Protein 8PHD (pdb70)

Foldseek 3Di:
DAALVLLVLQFCVNCCVQQVPFAFDKDKAFQDPVNVVQLVDPDDDDFEPPVPDDDDDYGDYDVVVQVVVQVRCVVLPQKWQKDKRHGGLLLQLVVAVVSDRIDRTVRSVSSSSSLGVVNVCVVPPSQPPHDDPDDNDDDRMIMMTTRDDDADPFFKKKWWFAQLAGAEIEGPPQVDDDDVCVVCVVLLLVQVVVCCVPRNGPRGPDRTWMWMWGQGPVRHIGTYGIGGLGPVDDPRVDDSVVVVVSDQPQDDDDPVPDDDSSGHHYDHHDPDSVCSPADPVGVVVVVVVVVVVVVVVVVVD/DAKFQKFKKFKDWDQAFPPVGHGDDDDDAQFWKWKAFDPDIWIWGWHADDPGITMTGTPDIDDDDAFGKMWIFHQDPNDTTTTTIIGTHDGHGD/DQQLAAALVLLVLQFCVNCCVQQVPFAFDKDKFFDDPVNVCQLVDPDDDAQEPDPDDDPVDDDDHGDYDVVVQVVVLVRCVVLPQKWQKDKRHGGLQLQLVVAPVSDSIDRGVSSVSSSSSLGVRNVCVVPPSCPQHPYDDPNDDDRMIMMIGRDDPADPFFKWKWWFAQLATAEIERPPQVDDDPVCVVCVVLSQVLVVVCSVPRNRPSGPDRTWMWMWGQGPVGHIGTYGIGGSYPVDDPRVDDSVVVVDPDHPQPDDDPVPDDDPSGHHYDHYDPVDSPCSPPDPVGPPVVVVVVVVCVVPPD/DAWFQKFKKQKDWDQAFPDVGHGDDDDDAQFWKWKAFPPDIWIWGWHDDDDRITMTGTPDIDDDDFFGKIWIWHQDPNDTTTTTIIGTHDGHGD

Nearest PDB structures (foldseek):
  8phd-assembly2_D  TM=1.006E+00  e=1.001E-15  Homo sapiens
  8phv-assembly1_B  TM=1.008E+00  e=4.410E-15  Homo sapiens
  8ppl-assembly1_It  TM=9.719E-01  e=3.076E-13  Homo sapiens
  1kk3-assembly1_A  TM=9.318E-01  e=8.511E-08  Pyrococcus abyssi
  1kk2-assembly1_A  TM=9.303E-01  e=1.218E-07  Pyrococcus abyssi

GO terms:
  GO:0005515 protein binding (F, IPI)
  GO:0000287 magnesium ion binding (F, IDA)
  GO:0005524 ATP binding (F, IDA)
  GO:0005737 cytoplasm (C, IDA)
  GO:1905143 eukaryotic translation initiation factor 2 complex assembly (P, IDA)
  GO:1905143 eukaryotic translation initiation factor 2 complex assembly (P, IMP)

Sequence (795 aa):
HMKKEHHVLHCQFSAWYPFFRGVTIKSVILPLPQNVKDYLLDDGTLVVSGRDWSTATLTAPEFPEFATKVQEAINSLGGSVFPKLNWSAPRRDAYWIAMNSSLKCKTLSDIFLLFKSSDFITRDFTQPFIHCTDDSPDPCIEYELVLRKWCELIPGAEFRCFVKENKLIGISQRDYTQYYDHISKQKEEIRRCIQDFFKKHIQYKFLDEDFVFDIYRDSRGKVWLIDFNPFGEVTDSLLFTWEELISENNLNGDFSEVDAQEQDSPAFRCTNSEYLSYRLPKDFDAHKLIDFLKLKRNQQEDDPEIFTELEISYFLLRRLLGKAAKVQKLSKNEVLMVNIGSLSTGGRVSAVKADLGKIVLTNPVCTEVGEKIALSRRVEKHWRLIGWGQIRRGVTIPRGSHMKKEHVLHCQFSAWYPFFRGVTIKSVILPLPQNVKDYLLDDGTLVVSGRWSDDENTATLTAPEFPEFATKVQEAINSLGGSVFPKLNWSAPRRDAYWIAMNSSLKCKTLSDIFLLFKSSDFITRDFTQPFIHCTDDSPDPCIEYELVLRKWCELIPGAEFRCFVKENKLIGISQRDYTQYYDHISKQKEEIRRCIQDFFKKHIQYKFLDEDFVFDIYRDSRGKVWLIDFNPFGEVTDSLLFTWEELISENNLNGDFSEVDAQEQDSPAFRCTNSEPYLSYRLPKDFAHKLIDFLKLKRNQQEPEIFTELEISYFLLRRLLGKAAKVQKLSKNEVLMVNIGSLSTGGRVSAVKADLGKIVLTNPVCTEVGEKIALSRRVEKHWRLIGWGQIRRGVTI

Solvent-accessible surface area: 40818 Å² total; per-residue (Å²): 125,5,98,18,95,49,6,32,33,2,25,3,44,31,0,19,82,137,6,161,68,23,7,28,114,12,38,49,20,107,22,44,120,80,1,61,80,12,11,50,66,75,32,28,0,19,28,3,35,132,187,157,133,118,58,84,52,114,13,70,107,14,99,142,8,37,83,128,0,56,119,9,0,95,72,7,69,18,23,0,52,0,17,0,1,31,21,7,0,108,9,0,42,5,0,10,109,118,56,33,25,80,0,117,58,14,17,54,1,4,25,1,4,12,3,0,53,28,4,15,83,4,21,75,95,27,19,50,99,28,93,33,148,51,112,95,46,126,28,152,25,14,4,0,0,6,89,62,42,139,72,71,92,10,12,47,1,19,0,0,0,34,108,24,115,20,24,0,0,0,2,63,64,79,99,92,79,36,84,70,2,65,163,78,67,87,86,5,28,132,16,0,50,56,13,10,156,122,66,0,32,146,111,17,79,26,99,40,2,0,0,0,0,15,36,33,92,214,23,108,11,70,0,22,13,2,19,17,21,3,103,54,6,78,12,23,50,3,75,29,139,38,0,87,52,115,108,105,14,63,38,144,149,53,156,126,102,59,90,127,162,142,13,10,3,16,70,11,12,108,97,177,156,150,78,43,52,54,6,120,37,155,125,14,136,155,28,6,91,76,0,85,98,63,64,80,83,28,104,121,133,124,87,82,6,30,49,1,34,1,18,20,74,32,5,133,60,16,28,117,214,36,59,99,13,106,152,8,17,59,29,2,2,0,0,0,4,3,31,94,64,7,0,0,0,49,1,34,10,24,80,101,75,21,2,55,3,37,10,22,14,38,11,74,5,81,91,32,56,85,0,0,0,0,12,5,33,109,28,65,6,46,2,1,0,14,0,64,3,123,130,16,58,74,143,125,94,9,49,115,5,109,18,100,47,8,38,33,3,25,1,45,31,1,28,76,135,6,162,65,20,6,30,120,10,39,49,19,95,24,40,114,86,0,50,78,14,8,46,70,72,34,29,0,17,21,1,47,177,103,112,125,44,156,104,12,54,83,57,114,14,75,107,17,94,145,8,35,81,98,0,61,124,10,0,93,69,10,74,22,25,0,54,0,13,0,1,33,23,6,0,109,11,0,80,5,0,10,108,111,52,27,22,81,0,119,63,16,24,54,1,5,24,1,5,13,3,0,30,33,1,14,82,4,15,80,90,25,18,80,100,20,77,32,140,52,120,97,47,123,23,151,21,12,3,0,0,6,94,59,33,140,67,76,101,13,10,51,1,18,0,0,0,13,100,20,126,12,24,0,0,0,2,63,58,67,71,101,81,38,72,83,2,54,157,77,70,75,66,6,17,127,22,0,41,60,12,11,136,121,66,0,25,164,111,16,90,23,93,18,2,0,0,0,0,18,29,31,96,219,24,108,9,70,0,23,16,3,20,17,11,3,125,39,8,80,16,25,48,3,68,33,123,56,0,44,43,144,121,114,23,50,43,157,139,50,158,143,100,57,103,95,170,110,8,12,3,15,67,33,19,105,90,186,108,82,130,69,46,51,38,4,109,37,169,72,155,168,32,13,71,80,0,62,116,57,72,122,114,56,149,133,96,82,7,32,53,2,21,2,20,17,75,26,5,129,81,15,25,118,223,36,60,131,20,139,133,4,17,59,22,3,2,1,0,0,7,5,35,89,81,10,0,0,0,49,0,29,14,12,63,91,64,43,1,62,4,40,12,26,18,40,8,66,8,88,91,32,57,78,0,1,1,0,16,8,36,114,33,72,9,58,0,0,0,25,0,69,3,109,135,26,79,52,151

Organism: Homo sapiens (NCBI:txid9606)

B-factor: mean 45.92, std 21.15, range [16.59, 152.55]

Secondary structure (DSSP, 8-state):
---HHHHHHTSHHHHGGGSGGGB--EEEEEPPHHHHHHHT--S-B--TT------B------HHHHHHHHHHHHHTTS-EEEE-SS---GGGGGGSGGG---BSSHHHHHHHHTT-HHHHHHHH-TTTT----PPPPPP--EEEEEE---PPTT-EEEEEEETTEEEEEEESSTTS--HHHHHTHHHHHHHHHHHIIIIITTTSS-SSEEEEEEE-TTS-EEEEEEEESSTTS--TTS-HHHHHHT--TT-S--TTT---SSSPEEE------TTSSS-S---HHHHHHHHHHHHHHHHH-/-EEEEEEEEEEEE-SB----PPBPPPP-BT-EEEEEETTEEEEEEEEEE-SSEEEEEEEEEEEE-TT-EEEEEEE-SSSEEEEEEEEEEEEEE-/-TTT---HHHHHHTSHHHHGGGSGGGB--EEEEEPPHHHHHHHT--S-B--TT------SS-B------HHHHHHHHHHHHHTTS-EEEE-SS---GGGGGGSGGG---BSSHHHHHHHHTT-HHHHHHHT-TTTT----SPPPP---EEEEEE---PPTT-EEEEEEETTEEEEEEESSTTS--HHHHHTHHHHHHHHHHHIIIIITTTSSSSSEEEEEEE-TTS-EEEEEEE-SSTTS--TTS-HHHHHS-S-SS-S--TTT---TTSPEEE-------GGGGS-S---HHHHHHHHHHHHTT-/-EEEEEEEEE-EE-SB----PPB-PPP-BT-EEEEEETTEEEEEEEEEE-SSEEEEEEEEEEEE-TT-EEEEEEE-SSSEEEEEEEEEEEEEE-

Structure (mmCIF, N/CA/C/O backbone):
data_8PHD
#
_entry.id   8PHD
#
_cell.length_a   60.462
_cell.length_b   126.020
_cell.length_c   74.644
_cell.angle_alpha   90.000
_cell.angle_beta   90.060
_cell.angle_gamma   90.000
#
_symmetry.space_group_name_H-M   'P 1 21 1'
#
loop_
_entity.id
_entity.type
_entity.pdbx_description
1 polymer 'Cell division cycle protein 123 homolog'
2 polymer 'Eukaryotic translation initiation factor 2 subunit 3'
3 non-polymer "ADENOSINE-5'-TRIPHOSPHATE"
4 non-polymer 'MAGNESIUM ION'
5 water water
#
loop_
_atom_site.group_PDB
_atom_site.id
_atom_site.type_symbol
_atom_site.label_atom_id
_atom_site.label_alt_id
_atom_site.label_comp_id
_atom_site.label_asym_id
_atom_site.label_entity_id
_atom_site.label_seq_id
_atom_site.pdbx_PDB_ins_code
_atom_site.Cartn_x
_atom_site.Cartn_y
_atom_site.Cartn_z
_atom_site.occupancy
_atom_site.B_iso_or_equiv
_atom_site.auth_seq_id
_atom_site.auth_comp_id
_atom_site.auth_asym_id
_atom_site.auth_atom_id
_atom_site.pdbx_PDB_model_num
ATOM 1 N N . HIS A 1 20 ? 25.15056 0.47000 22.14666 1.000 85.91977 0 HIS A N 1
ATOM 2 C CA . HIS A 1 20 ? 26.09143 -0.26122 22.98694 1.000 85.11858 0 HIS A CA 1
ATOM 3 C C . HIS A 1 20 ? 26.25806 0.41951 24.34250 1.000 77.05805 0 HIS A C 1
ATOM 4 O O . HIS A 1 20 ? 27.37571 0.71158 24.76760 1.000 78.07310 0 HIS A O 1
ATOM 6 N N . MET A 1 21 ? 25.13881 0.66932 25.01698 1.000 65.01527 1 MET A N 1
ATOM 7 C CA . MET A 1 21 ? 25.14741 1.30784 26.32597 1.000 65.74968 1 MET A CA 1
ATOM 8 C C . MET A 1 21 ? 25.29973 0.25240 27.41382 1.000 64.10083 1 MET A C 1
ATOM 9 O O . MET A 1 21 ? 24.52056 -0.70407 27.47361 1.000 64.85770 1 MET A O 1
ATOM 14 N N . LYS A 1 22 ? 26.29985 0.43019 28.26935 1.000 58.47708 2 LYS A N 1
ATOM 15 C CA . LYS A 1 22 ? 26.58836 -0.50639 29.34371 1.000 54.72651 2 LYS A CA 1
ATOM 16 C C . LYS A 1 22 ? 26.00372 -0.01210 30.66172 1.000 51.60759 2 LYS A C 1
ATOM 17 O O . LYS A 1 22 ? 25.65281 1.16009 30.81559 1.000 50.82050 2 LYS A O 1
ATOM 23 N N . LYS A 1 23 ? 25.90614 -0.93464 31.62241 1.000 52.33672 3 LYS A N 1
ATOM 24 C CA . LYS A 1 23 ? 25.39530 -0.58768 32.94256 1.000 46.00428 3 LYS A CA 1
ATOM 25 C C . LYS A 1 23 ? 26.32223 0.35936 33.69056 1.000 47.44469 3 LYS A C 1
ATOM 26 O O . LYS A 1 23 ? 25.86726 1.06008 34.60098 1.000 46.76848 3 LYS A O 1
ATOM 32 N N . GLU A 1 24 ? 27.60847 0.39241 33.33356 1.000 41.46554 4 GLU A N 1
ATOM 33 C CA . GLU A 1 24 ? 28.52562 1.32571 33.97639 1.000 42.41211 4 GLU A CA 1
ATOM 34 C C . GLU A 1 24 ? 28.20991 2.76501 33.59217 1.000 42.99947 4 GLU A C 1
ATOM 35 O O . GLU A 1 24 ? 28.43547 3.68234 34.39015 1.000 41.11015 4 GLU A O 1
ATOM 41 N N . HIS A 1 25 ? 27.68750 2.98164 32.38191 1.000 40.52887 5 HIS A N 1
ATOM 42 C CA A HIS A 1 25 ? 27.31295 4.33003 31.96823 0.500 38.43804 5 HIS A CA 1
ATOM 43 C CA B HIS A 1 25 ? 27.31792 4.33230 31.97333 0.500 41.57664 5 HIS A CA 1
ATOM 44 C C . HIS A 1 25 ? 26.13925 4.85014 32.78768 1.000 36.82447 5 HIS A C 1
ATOM 45 O O . HIS A 1 25 ? 26.06854 6.04585 33.09433 1.000 40.48524 5 HIS A O 1
ATOM 58 N N . VAL A 1 26 ? 25.20587 3.96689 33.14674 1.000 39.01753 6 VAL A N 1
ATOM 59 C CA . VAL A 1 26 ? 24.07023 4.37843 33.96500 1.000 35.59149 6 VAL A CA 1
ATOM 60 C C . VAL A 1 26 ? 24.53104 4.73511 35.37296 1.000 34.99747 6 VAL A C 1
ATOM 61 O O . VAL A 1 26 ? 24.03769 5.69461 35.97720 1.000 35.67483 6 VAL A O 1
ATOM 65 N N . LEU A 1 27 ? 25.49020 3.97690 35.91284 1.000 38.52248 7 LEU A N 1
ATOM 66 C CA . LEU A 1 27 ? 26.00642 4.26438 37.24847 1.000 36.61436 7 LEU A CA 1
ATOM 67 C C . LEU A 1 27 ? 26.66755 5.63544 37.30697 1.000 37.13003 7 LEU A C 1
ATOM 68 O O . LEU A 1 27 ? 26.55252 6.34634 38.31237 1.000 33.65029 7 LEU A O 1
ATOM 73 N N . HIS A 1 28 ? 27.36770 6.02319 36.23862 1.000 37.34657 8 HIS A N 1
ATOM 74 C CA . HIS A 1 28 ? 28.06927 7.30176 36.23913 1.000 31.49221 8 HIS A CA 1
ATOM 75 C C . HIS A 1 28 ? 27.10303 8.47827 36.24225 1.000 30.31728 8 HIS A C 1
ATOM 76 O O . HIS A 1 28 ? 27.46187 9.57047 36.69673 1.000 31.20179 8 HIS A O 1
ATOM 83 N N . CYS A 1 29 ? 25.88290 8.28010 35.74827 1.000 31.93597 9 CYS A N 1
ATOM 84 C CA . CYS A 1 29 ? 24.89427 9.34920 35.70032 1.000 28.79961 9 CYS A CA 1
ATOM 85 C C . CYS A 1 29 ? 24.11420 9.50414 37.00031 1.000 29.40300 9 CYS A C 1
ATOM 86 O O . CYS A 1 29 ? 23.24410 10.37849 37.07510 1.000 32.63354 9 CYS A O 1
ATOM 89 N N . GLN A 1 30 ? 24.38778 8.68165 38.01224 1.000 25.78245 10 GLN A N 1
ATOM 90 C CA . GLN A 1 30 ? 23.81490 8.91625 39.33008 1.000 27.70893 10 GLN A CA 1
ATOM 91 C C . GLN A 1 30 ? 24.27497 10.26840 39.85404 1.000 22.24191 10 GLN A C 1
ATOM 92 O O . GLN A 1 30 ? 25.41126 10.68507 39.62010 1.000 24.13887 10 GLN A O 1
ATOM 98 N N . PHE A 1 31 ? 23.38510 10.95408 40.57302 1.000 25.69976 11 PHE A N 1
ATOM 99 C CA . PHE A 1 31 ? 23.68364 12.31463 41.00872 1.000 26.20042 11 PHE A CA 1
ATOM 100 C C . PHE A 1 31 ? 24.91645 12.34962 41.90284 1.000 26.13227 11 PHE A C 1
ATOM 101 O O . PHE A 1 31 ? 25.82223 13.16594 41.69945 1.000 27.17671 11 PHE A O 1
ATOM 109 N N . SER A 1 32 ? 24.97362 11.46072 42.89516 1.000 27.16152 12 SER A N 1
ATOM 110 C CA . SER A 1 32 ? 26.10330 11.42844 43.81574 1.000 27.49673 12 SER A CA 1
ATOM 111 C C . SER A 1 32 ? 27.41047 11.03121 43.14287 1.000 26.88654 12 SER A C 1
ATOM 112 O O . SER A 1 32 ? 28.47210 11.18619 43.75548 1.000 29.35698 12 SER A O 1
ATOM 115 N N . ALA A 1 33 ? 27.36476 10.53166 41.90723 1.000 32.79104 13 ALA A N 1
ATOM 116 C CA . ALA A 1 33 ? 28.58907 10.12561 41.22799 1.000 26.33428 13 ALA A CA 1
ATOM 117 C C . ALA A 1 33 ? 29.30942 11.31332 40.59902 1.000 30.73480 13 ALA A C 1
ATOM 118 O O . ALA A 1 33 ? 30.54227 11.38486 40.64611 1.000 33.08158 13 ALA A O 1
ATOM 120 N N . TRP A 1 34 ? 28.56674 12.25686 40.01023 1.000 28.71379 14 TRP A N 1
ATOM 121 C CA . TRP A 1 34 ? 29.18169 13.37776 39.31176 1.000 27.50651 14 TRP A CA 1
ATOM 122 C C . TRP A 1 34 ? 29.06859 14.71022 40.03634 1.000 28.94826 14 TRP A C 1
ATOM 123 O O . TRP A 1 34 ? 29.80708 15.63768 39.69283 1.000 33.20283 14 TRP A O 1
ATOM 134 N N . TYR A 1 35 ? 28.17574 14.83574 41.01626 1.000 28.36376 15 TYR A N 1
ATOM 135 C CA . TYR A 1 35 ? 28.01960 16.11880 41.69694 1.000 28.07224 15 TYR A CA 1
ATOM 136 C C . TYR A 1 35 ? 29.28501 16.59992 42.40222 1.000 27.22794 15 TYR A C 1
ATOM 137 O O . TYR A 1 35 ? 29.54567 17.81519 42.36625 1.000 25.50887 15 TYR A O 1
ATOM 146 N N . PRO A 1 36 ? 30.09016 15.75255 43.05578 1.000 34.90984 16 PRO A N 1
ATOM 147 C CA . PRO A 1 36 ? 31.32701 16.27113 43.66660 1.000 32.37138 16 PRO A CA 1
ATOM 148 C C . PRO A 1 36 ? 32.29464 16.89128 42.67238 1.000 35.48268 16 PRO A C 1
ATOM 149 O O . PRO A 1 36 ? 33.05879 17.78866 43.04884 1.000 38.33697 16 PRO A O 1
ATOM 153 N N . PHE A 1 37 ? 32.28740 16.44969 41.41547 1.000 38.52883 17 PHE A N 1
ATOM 154 C CA . PHE A 1 37 ? 33.23332 16.94642 40.42440 1.000 34.88133 17 PHE A CA 1
ATOM 155 C C . PHE A 1 37 ? 32.72366 18.15820 39.65548 1.000 32.07268 17 PHE A C 1
ATOM 156 O O . PHE A 1 37 ? 33.52215 18.83075 38.99466 1.000 34.59686 17 PHE A O 1
ATOM 164 N N . PHE A 1 38 ? 31.42506 18.45313 39.72193 1.000 31.21083 18 PHE A N 1
ATOM 165 C CA . PHE A 1 38 ? 30.83539 19.57138 38.99520 1.000 28.06983 18 PHE A CA 1
ATOM 166 C C . PHE A 1 38 ? 30.02931 20.46390 39.93101 1.000 29.77324 18 PHE A C 1
ATOM 167 O O . PHE A 1 38 ? 29.03491 21.06825 39.52350 1.000 35.76824 18 PHE A O 1
ATOM 175 N N . ARG A 1 39 ? 30.46411 20.56351 41.18792 1.000 31.23862 19 ARG A N 1
ATOM 176 C CA . ARG A 1 39 ? 29.69290 21.27648 42.20079 1.000 28.22103 19 ARG A CA 1
ATOM 177 C C . ARG A 1 39 ? 29.59759 22.76578 41.88880 1.000 34.12911 19 ARG A C 1
ATOM 178 O O . ARG A 1 39 ? 28.55907 23.39300 42.12711 1.000 36.45271 19 ARG A O 1
ATOM 186 N N . GLY A 1 40 ? 30.66430 23.34694 41.34868 1.000 35.53942 20 GLY A N 1
ATOM 187 C CA . GLY A 1 40 ? 30.71610 24.77293 41.10696 1.000 27.68399 20 GLY A CA 1
ATOM 188 C C . GLY A 1 40 ? 30.04446 25.26424 39.84692 1.000 33.21608 20 GLY A C 1
ATOM 189 O O . GLY A 1 40 ? 30.05217 26.47100 39.59033 1.000 34.55292 20 GLY A O 1
ATOM 190 N N . VAL A 1 41 ? 29.46065 24.37342 39.04558 1.000 36.18464 21 VAL A N 1
ATOM 191 C CA . VAL A 1 41 ? 28.80039 24.75342 37.80530 1.000 28.94135 21 VAL A CA 1
ATOM 192 C C . VAL A 1 41 ? 27.34373 24.30988 37.77096 1.000 29.95467 21 VAL A C 1
ATOM 193 O O . VAL A 1 41 ? 26.69999 24.39645 36.72524 1.000 25.84948 21 VAL A O 1
ATOM 197 N N . THR A 1 42 ? 26.80615 23.83947 38.89679 1.000 28.63680 22 THR A N 1
ATOM 198 C CA . THR A 1 42 ? 25.42039 23.39065 38.93738 1.000 24.73031 22 THR A CA 1
ATOM 199 C C . THR A 1 42 ? 24.70197 23.93760 40.16548 1.000 31.84799 22 THR A C 1
ATOM 200 O O . THR A 1 42 ? 25.24641 24.77590 40.89118 1.000 34.91488 22 THR A O 1
ATOM 204 N N . ILE A 1 43 ? 23.48109 23.46807 40.40295 1.000 30.09954 23 ILE A N 1
ATOM 205 C CA . ILE A 1 43 ? 22.65706 23.96652 41.49781 1.000 27.39495 23 ILE A CA 1
ATOM 206 C C . ILE A 1 43 ? 23.07187 23.29168 42.79803 1.000 27.49872 23 ILE A C 1
ATOM 207 O O . ILE A 1 43 ? 23.32179 22.08029 42.83800 1.000 28.53802 23 ILE A O 1
ATOM 212 N N . LYS A 1 44 ? 23.14866 24.08291 43.86807 1.000 27.56779 24 LYS A N 1
ATOM 213 C CA . LYS A 1 44 ? 23.50301 23.56024 45.18206 1.000 25.36940 24 LYS A CA 1
ATOM 214 C C . LYS A 1 44 ? 22.49792 22.50318 45.62192 1.000 23.00435 24 LYS A C 1
ATOM 215 O O . LYS A 1 44 ? 21.28467 22.71962 45.56039 1.000 26.61340 24 LYS A O 1
ATOM 221 N N . SER A 1 45 ? 23.00460 21.35320 46.06325 1.000 22.10395 25 SER A N 1
ATOM 222 C CA . SER A 1 45 ? 22.15129 20.21627 46.37307 1.000 20.14750 25 SER A CA 1
ATOM 223 C C . SER A 1 45 ? 22.66595 19.49064 47.60743 1.000 23.31171 25 SER A C 1
ATOM 224 O O . SER A 1 45 ? 23.83773 19.59372 47.97648 1.000 30.41036 25 SER A O 1
ATOM 227 N N . VAL A 1 46 ? 21.76213 18.74644 48.23970 1.000 23.85872 26 VAL A N 1
ATOM 228 C CA . VAL A 1 46 ? 22.07134 17.89482 49.38088 1.000 25.54918 26 VAL A CA 1
ATOM 229 C C . VAL A 1 46 ? 21.63149 16.47810 49.04129 1.000 26.48609 26 VAL A C 1
ATOM 230 O O . VAL A 1 46 ? 20.53948 16.27336 48.49964 1.000 28.11701 26 VAL A O 1
ATOM 234 N N . ILE A 1 47 ? 22.48416 15.50382 49.34884 1.000 24.80004 27 ILE A N 1
ATOM 235 C CA . ILE A 1 47 ? 22.23779 14.10321 49.02338 1.000 23.07711 27 ILE A CA 1
ATOM 236 C C . ILE A 1 47 ? 22.07741 13.33190 50.32595 1.000 28.37832 27 ILE A C 1
ATOM 237 O O . ILE A 1 47 ? 23.00551 13.27497 51.14261 1.000 30.66242 27 ILE A O 1
ATOM 242 N N . LEU A 1 48 ? 20.90251 12.73545 50.51814 1.000 30.55703 28 LEU A N 1
ATOM 243 C CA . LEU A 1 48 ? 20.60539 11.97118 51.71697 1.000 27.09475 28 LEU A CA 1
ATOM 244 C C . LEU A 1 48 ? 20.44476 10.50157 51.37252 1.000 27.39159 28 LEU A C 1
ATOM 245 O O . LEU A 1 48 ? 19.64461 10.16505 50.48909 1.000 24.80333 28 LEU A O 1
ATOM 250 N N . PRO A 1 49 ? 21.18622 9.60665 52.02383 1.000 30.02111 29 PRO A N 1
ATOM 251 C CA . PRO A 1 49 ? 20.95071 8.17282 51.82124 1.000 29.95884 29 PRO A CA 1
ATOM 252 C C . PRO A 1 49 ? 19.54111 7.79208 52.24646 1.000 30.28375 29 PRO A C 1
ATOM 253 O O . PRO A 1 49 ? 19.01228 8.29808 53.23854 1.000 34.43719 29 PRO A O 1
ATOM 257 N N . LEU A 1 50 ? 18.93335 6.89668 51.48020 1.000 33.73291 30 LEU A N 1
ATOM 258 C CA . LEU A 1 50 ? 17.56098 6.48667 51.74325 1.000 27.65247 30 LEU A CA 1
ATOM 259 C C . LEU A 1 50 ? 17.54418 5.37724 52.78769 1.000 30.14136 30 LEU A C 1
ATOM 260 O O . LEU A 1 50 ? 18.12124 4.31004 52.54964 1.000 30.38910 30 LEU A O 1
ATOM 265 N N . PRO A 1 51 ? 16.91729 5.58329 53.94663 1.000 30.88732 31 PRO A N 1
ATOM 266 C CA . PRO A 1 51 ? 16.82399 4.50379 54.93619 1.000 28.44791 31 PRO A CA 1
ATOM 267 C C . PRO A 1 51 ? 16.03936 3.31706 54.39506 1.000 27.42089 31 PRO A C 1
ATOM 268 O O . PRO A 1 51 ? 15.21079 3.44083 53.49085 1.000 31.76383 31 PRO A O 1
ATOM 272 N N . GLN A 1 52 ? 16.31271 2.14614 54.97502 1.000 31.84637 32 GLN A N 1
ATOM 273 C CA . GLN A 1 52 ? 15.70365 0.91280 54.48483 1.000 32.85783 32 GLN A CA 1
ATOM 274 C C . GLN A 1 52 ? 14.18369 0.95958 54.58903 1.000 31.30400 32 GLN A C 1
ATOM 275 O O . GLN A 1 52 ? 13.47813 0.57102 53.65048 1.000 29.17469 32 GLN A O 1
ATOM 281 N N . ASN A 1 53 ? 13.65947 1.43616 55.72121 1.000 33.66897 33 ASN A N 1
ATOM 282 C CA . ASN A 1 53 ? 12.21190 1.48284 55.89737 1.000 28.30859 33 ASN A CA 1
ATOM 283 C C . ASN A 1 53 ? 11.57162 2.55906 55.02932 1.000 29.60463 33 ASN A C 1
ATOM 284 O O . ASN A 1 53 ? 10.41874 2.40654 54.60873 1.000 32.79978 33 ASN A O 1
ATOM 289 N N . VAL A 1 54 ? 12.29458 3.64606 54.74881 1.000 30.14471 34 VAL A N 1
ATOM 290 C CA . VAL A 1 54 ? 11.78000 4.65890 53.83167 1.000 24.99652 34 VAL A CA 1
ATOM 291 C C . VAL A 1 54 ? 11.75531 4.11992 52.40690 1.000 22.94532 34 VAL A C 1
ATOM 292 O O . VAL A 1 54 ? 10.82440 4.39228 51.63963 1.000 29.88801 34 VAL A O 1
ATOM 296 N N . LYS A 1 55 ? 12.77451 3.34353 52.03262 1.000 27.41508 35 LYS A N 1
ATOM 297 C CA . LYS A 1 55 ? 12.79859 2.72524 50.71060 1.000 23.43944 35 LYS A CA 1
ATOM 298 C C . LYS A 1 55 ? 11.65479 1.73002 50.54392 1.000 30.86331 35 LYS A C 1
ATOM 299 O O . LYS A 1 55 ? 11.03847 1.65542 49.47421 1.000 31.94046 35 LYS A O 1
ATOM 305 N N . ASP A 1 56 ? 11.35391 0.95846 51.59403 1.000 29.13048 36 ASP A N 1
ATOM 306 C CA . ASP A 1 56 ? 10.21890 0.04170 51.54303 1.000 26.35966 36 ASP A CA 1
ATOM 307 C C . ASP A 1 56 ? 8.90139 0.78877 51.40598 1.000 29.82775 36 ASP A C 1
ATOM 308 O O . ASP A 1 56 ? 7.97404 0.29729 50.75241 1.000 31.24870 36 ASP A O 1
ATOM 313 N N . TYR A 1 57 ? 8.79717 1.96852 52.02054 1.000 30.16868 37 TYR A N 1
ATOM 314 C CA . TYR A 1 57 ? 7.56886 2.75121 51.93381 1.000 26.95076 37 TYR A CA 1
ATOM 315 C C . TYR A 1 57 ? 7.31819 3.22529 50.50760 1.000 29.05954 37 TYR A C 1
ATOM 316 O O . TYR A 1 57 ? 6.20179 3.10471 49.98924 1.000 32.88199 37 TYR A O 1
ATOM 325 N N . LEU A 1 58 ? 8.35121 3.76198 49.85363 1.000 27.09611 38 LEU A N 1
ATOM 326 C CA . LEU A 1 58 ? 8.21361 4.22030 48.47642 1.000 21.05629 38 LEU A CA 1
ATOM 327 C C . LEU A 1 58 ? 7.98330 3.07323 47.50239 1.000 28.78775 38 LEU A C 1
ATOM 328 O O . LEU A 1 58 ? 7.52519 3.31371 46.38054 1.000 33.63750 38 LEU A O 1
ATOM 333 N N . LEU A 1 59 ? 8.28971 1.83981 47.90059 1.000 27.03392 39 LEU A N 1
ATOM 334 C CA . LEU A 1 59 ? 8.09724 0.66868 47.05802 1.000 28.10918 39 LEU A CA 1
ATOM 335 C C . LEU A 1 59 ? 6.80827 -0.07765 47.37093 1.000 32.02600 39 LEU A C 1
ATOM 336 O O . LEU A 1 59 ? 6.62350 -1.19882 46.88795 1.000 35.98947 39 LEU A O 1
ATOM 341 N N . ASP A 1 60 ? 5.91829 0.51311 48.16579 1.000 33.40738 40 ASP A N 1
ATOM 342 C CA . ASP A 1 60 ? 4.67470 -0.15462 48.52524 1.000 28.18830 40 ASP A CA 1
ATOM 343 C C . ASP A 1 60 ? 3.80880 -0.36207 47.28944 1.000 30.53821 40 ASP A C 1
ATOM 344 O O . ASP A 1 60 ? 3.62182 0.55560 46.48537 1.000 33.88775 40 ASP A O 1
ATOM 349 N N . ASP A 1 61 ? 3.28363 -1.57596 47.13906 1.000 33.85017 41 ASP A N 1
ATOM 350 C CA . ASP A 1 61 ? 2.46132 -1.94121 45.99359 1.000 35.61140 41 ASP A CA 1
ATOM 351 C C . ASP A 1 61 ? 0.97585 -1.68976 46.22072 1.000 33.23648 41 ASP A C 1
ATOM 352 O O . ASP A 1 61 ? 0.16120 -2.06604 45.37234 1.000 32.29160 41 ASP A O 1
ATOM 357 N N . GLY A 1 62 ? 0.60520 -1.06454 47.33794 1.000 37.43799 42 GLY A N 1
ATOM 358 C CA . GLY A 1 62 ? -0.77705 -0.76994 47.63847 1.000 32.81759 42 GLY A CA 1
ATOM 359 C C . GLY A 1 62 ? -1.15415 0.66143 47.29789 1.000 36.91463 42 GLY A C 1
ATOM 360 O O . GLY A 1 62 ? -0.44227 1.38059 46.59389 1.000 31.39053 42 GLY A O 1
ATOM 361 N N . THR A 1 63 ? -2.30509 1.07517 47.82173 1.000 34.11400 43 THR A N 1
ATOM 362 C CA . THR A 1 63 ? -2.81024 2.41433 47.56599 1.000 28.23127 43 THR A CA 1
ATOM 363 C C . THR A 1 63 ? -1.92018 3.46166 48.23514 1.000 35.98747 43 THR A C 1
ATOM 364 O O . THR A 1 63 ? -1.11313 3.16317 49.12051 1.000 36.94350 43 THR A O 1
ATOM 368 N N . LEU A 1 64 ? -2.08053 4.70770 47.79802 1.000 31.30377 44 LEU A N 1
ATOM 369 C CA . LEU A 1 64 ? -1.19783 5.79556 48.20069 1.000 30.57489 44 LEU A CA 1
ATOM 370 C C . LEU A 1 64 ? -1.69484 6.42951 49.49596 1.000 28.39175 44 LEU A C 1
ATOM 371 O O . LEU A 1 64 ? -2.82247 6.93077 49.55772 1.000 30.37333 44 LEU A O 1
ATOM 376 N N . VAL A 1 65 ? -0.85086 6.40113 50.52638 1.000 32.71000 45 VAL A N 1
ATOM 377 C CA . VAL A 1 65 ? -1.08265 7.10935 51.78041 1.000 29.21250 45 VAL A CA 1
ATOM 378 C C . VAL A 1 65 ? 0.16068 7.93615 52.07595 1.000 36.19023 45 VAL A C 1
ATOM 379 O O . VAL A 1 65 ? 1.27151 7.39522 52.11954 1.000 39.32294 45 VAL A O 1
ATOM 383 N N . VAL A 1 66 ? -0.02266 9.23901 52.27533 1.000 36.93180 46 VAL A N 1
ATOM 384 C CA . VAL A 1 66 ? 1.10481 10.15233 52.43186 1.000 37.38127 46 VAL A CA 1
ATOM 385 C C . VAL A 1 66 ? 1.58167 10.13117 53.87794 1.000 41.04371 46 VAL A C 1
ATOM 386 O O . VAL A 1 66 ? 0.77647 10.20546 54.81381 1.000 33.26381 46 VAL A O 1
ATOM 390 N N . SER A 1 67 ? 2.89795 10.04355 54.06049 1.000 41.25371 47 SER A N 1
ATOM 391 C CA . SER A 1 67 ? 3.50299 9.94349 55.38034 1.000 44.53716 47 SER A CA 1
ATOM 392 C C . SER A 1 67 ? 3.86203 11.32189 55.91977 1.000 51.88561 47 SER A C 1
ATOM 393 O O . SER A 1 67 ? 4.33132 12.19102 55.17953 1.000 41.48119 47 SER A O 1
ATOM 396 N N . GLY A 1 68 ? 3.64121 11.51021 57.21707 1.000 69.31314 48 GLY A N 1
ATOM 397 C CA . GLY A 1 68 ? 3.97026 12.76379 57.87603 1.000 68.52559 48 GLY A CA 1
ATOM 398 C C . GLY A 1 68 ? 3.17760 13.95658 57.38762 1.000 68.42431 48 GLY A C 1
ATOM 399 O O . GLY A 1 68 ? 3.74614 15.04188 57.21108 1.000 77.28158 48 GLY A O 1
ATOM 400 N N . ARG A 1 69 ? 1.87129 13.78487 57.16865 1.000 58.45939 49 ARG A N 1
ATOM 401 C CA . ARG A 1 69 ? 1.06216 14.87221 56.62768 1.000 64.12677 49 ARG A CA 1
ATOM 402 C C . ARG A 1 69 ? 0.95736 16.04142 57.60015 1.000 75.62612 49 ARG A C 1
ATOM 403 O O . ARG A 1 69 ? 0.89250 17.19871 57.16886 1.000 75.99727 49 ARG A O 1
ATOM 411 N N . ASP A 1 70 ? 0.93940 15.76622 58.90132 1.000 76.79863 50 ASP A N 1
ATOM 412 C CA . ASP A 1 70 ? 0.83769 16.81791 59.90970 1.000 86.82349 50 ASP A CA 1
ATOM 413 C C . ASP A 1 70 ? 2.05460 17.73760 59.88498 1.000 87.81390 50 ASP A C 1
ATOM 414 O O . ASP A 1 70 ? 1.95433 18.92288 60.20371 1.000 84.18346 50 ASP A O 1
ATOM 419 N N . TRP A 1 89 ? -22.11587 13.12890 59.44389 1.000 91.00925 69 TRP A N 1
ATOM 420 C CA . TRP A 1 89 ? -22.33402 12.47271 58.15946 1.000 92.19328 69 TRP A CA 1
ATOM 421 C C . TRP A 1 89 ? -23.25695 11.26926 58.30831 1.000 94.61762 69 TRP A C 1
ATOM 422 O O . TRP A 1 89 ? -24.42939 11.32908 57.93892 1.000 97.15027 69 TRP A O 1
ATOM 433 N N . SER A 1 90 ? -22.71868 10.17789 58.84463 1.000 99.70893 70 SER A N 1
ATOM 434 C CA . SER A 1 90 ? -23.50851 8.98074 59.11047 1.000 110.60867 70 SER A CA 1
ATOM 435 C C . SER A 1 90 ? -22.79143 8.08450 60.11516 1.000 105.81219 70 SER A C 1
ATOM 436 O O . SER A 1 90 ? -21.90973 8.53835 60.84562 1.000 96.40953 70 SER A O 1
ATOM 439 N N . THR A 1 95 ? -15.75395 2.53387 58.46124 1.000 69.71765 75 THR A N 1
ATOM 440 C CA . THR A 1 95 ? -14.89342 2.12339 57.35775 1.000 67.47082 75 THR A CA 1
ATOM 441 C C . THR A 1 95 ? -13.41779 2.20599 57.73929 1.000 60.89784 75 THR A C 1
ATOM 442 O O . THR A 1 95 ? -13.05913 2.80082 58.75677 1.000 57.35855 75 THR A O 1
ATOM 446 N N . ALA A 1 96 ? -12.56737 1.60435 56.91088 1.000 58.29135 76 ALA A N 1
ATOM 447 C CA . ALA A 1 96 ? -11.14517 1.53794 57.21597 1.000 56.81783 76 ALA A CA 1
ATOM 448 C C . ALA A 1 96 ? -10.51749 2.92588 57.20192 1.000 51.33857 76 ALA A C 1
ATOM 449 O O . ALA A 1 96 ? -10.85790 3.77469 56.37356 1.000 54.13156 76 ALA A O 1
ATOM 451 N N . THR A 1 97 ? -9.59222 3.15201 58.13163 1.000 54.24042 77 THR A N 1
ATOM 452 C CA . THR A 1 97 ? -8.81259 4.38392 58.19979 1.000 48.96433 77 THR A CA 1
ATOM 453 C C . THR A 1 97 ? -7.34573 4.01334 58.03212 1.000 49.85036 77 THR A C 1
ATOM 454 O O . THR A 1 97 ? -6.74918 3.39898 58.92407 1.000 41.87127 77 THR A O 1
ATOM 458 N N . LEU A 1 98 ? -6.77262 4.37922 56.88925 1.000 48.89446 78 LEU A N 1
ATOM 459 C CA . LEU A 1 98 ? -5.39695 4.03536 56.56775 1.000 42.83042 78 LEU A CA 1
ATOM 460 C C . LEU A 1 98 ? -4.44247 5.07552 57.13472 1.000 38.14957 78 LEU A C 1
ATOM 461 O O . LEU A 1 98 ? -4.73064 6.27512 57.12359 1.000 40.85954 78 LEU A O 1
ATOM 466 N N . THR A 1 99 ? -3.30643 4.60450 57.63890 1.000 37.85123 79 THR A N 1
ATOM 467 C CA . THR A 1 99 ? -2.24324 5.46879 58.12602 1.000 37.39759 79 THR A CA 1
ATOM 468 C C . THR A 1 99 ? -0.93319 5.04236 57.48453 1.000 39.08069 79 THR A C 1
ATOM 469 O O . THR A 1 99 ? -0.66355 3.84651 57.33919 1.000 42.91103 79 THR A O 1
ATOM 473 N N . ALA A 1 100 ? -0.13346 6.01789 57.09530 1.000 37.48436 80 ALA A N 1
ATOM 474 C CA . ALA A 1 100 ? 1.16351 5.74580 56.50307 1.000 34.71263 80 ALA A CA 1
ATOM 475 C C . ALA A 1 100 ? 2.21606 5.57376 57.58816 1.000 38.65604 80 ALA A C 1
ATOM 476 O O . ALA A 1 100 ? 2.03483 6.02854 58.72150 1.000 40.21431 80 ALA A O 1
ATOM 478 N N . PRO A 1 101 ? 3.32484 4.89843 57.28199 1.000 39.13010 81 PRO A N 1
ATOM 479 C CA . PRO A 1 101 ? 4.42072 4.81754 58.25365 1.000 38.23645 81 PRO A CA 1
ATOM 480 C C . PRO A 1 101 ? 4.98940 6.19691 58.54553 1.000 35.93677 81 PRO A C 1
ATOM 481 O O . PRO A 1 101 ? 4.93651 7.10335 57.71346 1.000 39.62522 81 PRO A O 1
ATOM 485 N N . GLU A 1 102 ? 5.53372 6.35204 59.74806 1.000 40.11852 82 GLU A N 1
ATOM 486 C CA . GLU A 1 102 ? 6.10633 7.61497 60.19235 1.000 41.88477 82 GLU A CA 1
ATOM 487 C C . GLU A 1 102 ? 7.60224 7.44478 60.40663 1.000 41.26634 82 GLU A C 1
ATOM 488 O O . GLU A 1 102 ? 8.03980 6.46907 61.02623 1.000 38.27715 82 GLU A O 1
ATOM 494 N N . PHE A 1 103 ? 8.38120 8.39999 59.89498 1.000 46.17119 83 PHE A N 1
ATOM 495 C CA . PHE A 1 103 ? 9.84043 8.37007 59.95219 1.000 42.30820 83 PHE A CA 1
ATOM 496 C C . PHE A 1 103 ? 10.31311 9.64086 60.64920 1.000 39.90906 83 PHE A C 1
ATOM 497 O O . PHE A 1 103 ? 10.75714 10.59463 59.99221 1.000 38.48060 83 PHE A O 1
ATOM 505 N N . PRO A 1 104 ? 10.23265 9.68963 61.98223 1.000 40.78679 84 PRO A N 1
ATOM 506 C CA . PRO A 1 104 ? 10.58182 10.93589 62.68652 1.000 45.06170 84 PRO A CA 1
ATOM 507 C C . PRO A 1 104 ? 12.03279 11.34637 62.51084 1.000 50.02465 84 PRO A C 1
ATOM 508 O O . PRO A 1 104 ? 12.31323 12.53182 62.29428 1.000 48.27574 84 PRO A O 1
ATOM 512 N N . GLU A 1 105 ? 12.96820 10.39726 62.59836 1.000 60.43065 85 GLU A N 1
ATOM 513 C CA . GLU A 1 105 ? 14.38065 10.74511 62.48495 1.000 55.93695 85 GLU A CA 1
ATOM 514 C C . GLU A 1 105 ? 14.74569 11.18601 61.07282 1.000 50.36845 85 GLU A C 1
ATOM 515 O O . GLU A 1 105 ? 15.62156 12.04148 60.90090 1.000 50.33833 85 GLU A O 1
ATOM 521 N N . PHE A 1 106 ? 14.09157 10.62440 60.05462 1.000 46.08462 86 PHE A N 1
ATOM 522 C CA . PHE A 1 106 ? 14.39483 11.01281 58.68272 1.000 34.23714 86 PHE A CA 1
ATOM 523 C C . PHE A 1 106 ? 13.67638 12.29374 58.28194 1.000 30.50263 86 PHE A C 1
ATOM 524 O O . PHE A 1 106 ? 14.19344 13.05509 57.45831 1.000 29.96395 86 PHE A O 1
ATOM 532 N N . ALA A 1 107 ? 12.49634 12.55083 58.85030 1.000 38.32029 87 ALA A N 1
ATOM 533 C CA . ALA A 1 107 ? 11.77757 13.77980 58.53187 1.000 29.31873 87 ALA A CA 1
ATOM 534 C C . ALA A 1 107 ? 12.54850 15.00671 59.00121 1.000 31.16175 87 ALA A C 1
ATOM 535 O O . ALA A 1 107 ? 12.66685 15.99319 58.26545 1.000 33.53118 87 ALA A O 1
ATOM 537 N N . THR A 1 108 ? 13.08085 14.96635 60.22493 1.000 30.39832 88 THR A N 1
ATOM 538 C CA . THR A 1 108 ? 13.88348 16.08340 60.70979 1.000 30.77955 88 THR A CA 1
ATOM 539 C C . THR A 1 108 ? 15.19482 16.19854 59.94704 1.000 28.20588 88 THR A C 1
ATOM 540 O O . THR A 1 108 ? 15.70721 17.30772 59.76407 1.000 33.51922 88 THR A O 1
ATOM 544 N N . LYS A 1 109 ? 15.74792 15.07163 59.49414 1.000 32.68987 89 LYS A N 1
ATOM 545 C CA . LYS A 1 109 ? 16.96277 15.11562 58.68775 1.000 28.15696 89 LYS A CA 1
ATOM 546 C C . LYS A 1 109 ? 16.69727 15.76220 57.33446 1.000 27.82886 89 LYS A C 1
ATOM 547 O O . LYS A 1 109 ? 17.51501 16.54895 56.84342 1.000 30.27814 89 LYS A O 1
ATOM 553 N N . VAL A 1 110 ? 15.55744 15.44439 56.71850 1.000 26.77994 90 VAL A N 1
ATOM 554 C CA . VAL A 1 110 ? 15.18948 16.08595 55.46123 1.000 26.99721 90 VAL A CA 1
ATOM 555 C C . VAL A 1 110 ? 14.86860 17.55751 55.68846 1.000 28.58209 90 VAL A C 1
ATOM 556 O O . VAL A 1 110 ? 15.22592 18.41776 54.87500 1.000 31.53673 90 VAL A O 1
ATOM 560 N N . GLN A 1 111 ? 14.20044 17.87386 56.79971 1.000 26.94720 91 GLN A N 1
ATOM 561 C CA . GLN A 1 111 ? 13.82145 19.25845 57.05895 1.000 29.62800 91 GLN A CA 1
ATOM 562 C C . GLN A 1 111 ? 15.04355 20.13213 57.31450 1.000 32.50466 91 GLN A C 1
ATOM 563 O O . GLN A 1 111 ? 15.06232 21.30780 56.93205 1.000 35.84272 91 GLN A O 1
ATOM 569 N N . GLU A 1 112 ? 16.07297 19.57928 57.95815 1.000 31.59775 92 GLU A N 1
ATOM 570 C CA . GLU A 1 112 ? 17.29491 20.34470 58.17927 1.000 28.77588 92 GLU A CA 1
ATOM 571 C C . GLU A 1 112 ? 18.01285 20.62966 56.86585 1.000 25.85931 92 GLU A C 1
ATOM 572 O O . GLU A 1 112 ? 18.59708 21.70457 56.69374 1.000 29.39626 92 GLU A O 1
ATOM 578 N N . ALA A 1 113 ? 17.97528 19.68303 55.92511 1.000 28.94161 93 ALA A N 1
ATOM 579 C CA . ALA A 1 113 ? 18.58252 19.91591 54.61960 1.000 25.39225 93 ALA A CA 1
ATOM 580 C C . ALA A 1 113 ? 17.78423 20.92301 53.80300 1.000 28.57724 93 ALA A C 1
ATOM 581 O O . ALA A 1 113 ? 18.36890 21.71022 53.05069 1.000 30.36393 93 ALA A O 1
ATOM 583 N N . ILE A 1 114 ? 16.45615 20.91389 53.93604 1.000 29.55690 94 ILE A N 1
ATOM 584 C CA . ILE A 1 114 ? 15.62965 21.88679 53.22903 1.000 26.82008 94 ILE A CA 1
ATOM 585 C C . ILE A 1 114 ? 15.88721 23.29195 53.75828 1.000 33.99470 94 ILE A C 1
ATOM 586 O O . ILE A 1 114 ? 15.94673 24.25905 52.98864 1.000 34.23793 94 ILE A O 1
ATOM 591 N N . ASN A 1 115 ? 16.04938 23.42983 55.07684 1.000 31.53747 95 ASN A N 1
ATOM 592 C CA . ASN A 1 115 ? 16.33900 24.74117 55.64577 1.000 34.54461 95 ASN A CA 1
ATOM 593 C C . ASN A 1 115 ? 17.71455 25.24466 55.22820 1.000 34.49693 95 ASN A C 1
ATOM 594 O O . ASN A 1 115 ? 17.89624 26.45216 55.03332 1.000 32.70773 95 ASN A O 1
ATOM 599 N N . SER A 1 116 ? 18.68894 24.34279 55.07819 1.000 33.27427 96 SER A N 1
ATOM 600 C CA . SER A 1 116 ? 20.02756 24.75516 54.67070 1.000 29.21503 96 SER A CA 1
ATOM 601 C C . SER A 1 116 ? 20.07830 25.19886 53.21587 1.000 31.50118 96 SER A C 1
ATOM 602 O O . SER A 1 116 ? 21.05099 25.84497 52.81209 1.000 32.04124 96 SER A O 1
ATOM 605 N N . LEU A 1 117 ? 19.06337 24.86344 52.42258 1.000 35.76707 97 LEU A N 1
ATOM 606 C CA . LEU A 1 117 ? 18.99081 25.27202 51.02769 1.000 32.14346 97 LEU A CA 1
ATOM 607 C C . LEU A 1 117 ? 18.05655 26.45267 50.80680 1.000 32.09476 97 LEU A C 1
ATOM 608 O O . LEU A 1 117 ? 17.85822 26.86109 49.65876 1.000 36.30667 97 LEU A O 1
ATOM 613 N N . GLY A 1 118 ? 17.47780 27.00643 51.87178 1.000 37.08380 98 GLY A N 1
ATOM 614 C CA . GLY A 1 118 ? 16.63383 28.18100 51.77427 1.000 35.44653 98 GLY A CA 1
ATOM 615 C C . GLY A 1 118 ? 15.16942 27.95602 52.07449 1.000 34.47330 98 GLY A C 1
ATOM 616 O O . GLY A 1 118 ? 14.39933 28.92302 52.04826 1.000 43.54313 98 GLY A O 1
ATOM 617 N N . GLY A 1 119 ? 14.75246 26.72302 52.35397 1.000 30.78689 99 GLY A N 1
ATOM 618 C CA . GLY A 1 119 ? 13.37225 26.42628 52.66791 1.000 25.63649 99 GLY A CA 1
ATOM 619 C C . GLY A 1 119 ? 12.56571 25.84015 51.52839 1.000 25.71141 99 GLY A C 1
ATOM 620 O O . GLY A 1 119 ? 11.43397 25.39953 51.75993 1.000 26.18812 99 GLY A O 1
ATOM 621 N N . SER A 1 120 ? 13.10879 25.81900 50.31238 1.000 25.01214 100 SER A N 1
ATOM 622 C CA . SER A 1 120 ? 12.41883 25.26526 49.15428 1.000 25.94252 100 SER A CA 1
ATOM 623 C C . SER A 1 120 ? 13.41008 24.45439 48.33544 1.000 26.01606 100 SER A C 1
ATOM 624 O O . SER A 1 120 ? 14.51878 24.92428 48.06376 1.000 26.96930 100 SER A O 1
ATOM 627 N N . VAL A 1 121 ? 13.01482 23.24005 47.94276 1.000 21.78955 101 VAL A N 1
ATOM 628 C CA . VAL A 1 121 ? 13.91700 22.31486 47.26879 1.000 25.79335 101 VAL A CA 1
ATOM 629 C C . VAL A 1 121 ? 13.22338 21.65533 46.08211 1.000 27.02121 101 VAL A C 1
ATOM 630 O O . VAL A 1 121 ? 11.99587 21.56363 46.01356 1.000 22.30417 101 VAL A O 1
ATOM 634 N N . PHE A 1 122 ? 14.04497 21.19280 45.13992 1.000 28.91747 102 PHE A N 1
ATOM 635 C CA . PHE A 1 122 ? 13.60577 20.41800 43.98403 1.000 23.94637 102 PHE A CA 1
ATOM 636 C C . PHE A 1 122 ? 14.06304 18.97625 44.16402 1.000 23.35219 102 PHE A C 1
ATOM 637 O O . PHE A 1 122 ? 15.27309 18.70615 44.09860 1.000 23.94281 102 PHE A O 1
ATOM 645 N N . PRO A 1 123 ? 13.15720 18.02388 44.39254 1.000 22.52227 103 PRO A N 1
ATOM 646 C CA . PRO A 1 123 ? 13.57634 16.66700 44.76215 1.000 18.27603 103 PRO A CA 1
ATOM 647 C C . PRO A 1 123 ? 13.81364 15.74919 43.57253 1.000 22.42432 103 PRO A C 1
ATOM 648 O O . PRO A 1 123 ? 13.09406 15.77296 42.57187 1.000 24.76231 103 PRO A O 1
ATOM 652 N N . LYS A 1 124 ? 14.84605 14.91752 43.69860 1.000 21.59386 104 LYS A N 1
ATOM 653 C CA . LYS A 1 124 ? 15.14450 13.88239 42.71998 1.000 19.30463 104 LYS A CA 1
ATOM 654 C C . LYS A 1 124 ? 15.56562 12.61715 43.45273 1.000 23.97298 104 LYS A C 1
ATOM 655 O O . LYS A 1 124 ? 15.80461 12.62164 44.66377 1.000 20.60803 104 LYS A O 1
ATOM 661 N N . LEU A 1 125 ? 15.65161 11.52120 42.70091 1.000 21.22569 105 LEU A N 1
ATOM 662 C CA . LEU A 1 125 ? 16.24447 10.29546 43.21764 1.000 17.77517 105 LEU A CA 1
ATOM 663 C C . LEU A 1 125 ? 17.64964 10.15940 42.64208 1.000 27.10900 105 LEU A C 1
ATOM 664 O O . LEU A 1 125 ? 18.32853 11.16863 42.42504 1.000 30.59736 105 LEU A O 1
ATOM 669 N N . ASN A 1 126 ? 18.09561 8.92911 42.37706 1.000 24.56574 106 ASN A N 1
ATOM 670 C CA . ASN A 1 126 ? 19.44262 8.74024 41.84713 1.000 24.44747 106 ASN A CA 1
ATOM 671 C C . ASN A 1 126 ? 19.58908 9.36171 40.46408 1.000 26.35274 106 ASN A C 1
ATOM 672 O O . ASN A 1 126 ? 20.60776 9.99607 40.16647 1.000 28.97237 106 ASN A O 1
ATOM 677 N N . TRP A 1 127 ? 18.58685 9.19410 39.60850 1.000 22.46830 107 TRP A N 1
ATOM 678 C CA . TRP A 1 127 ? 18.63386 9.71507 38.24790 1.000 23.12976 107 TRP A CA 1
ATOM 679 C C . TRP A 1 127 ? 17.51737 10.69544 37.93351 1.000 24.81341 107 TRP A C 1
ATOM 680 O O . TRP A 1 127 ? 17.77605 11.74612 37.34157 1.000 20.86952 107 TRP A O 1
ATOM 691 N N . SER A 1 128 ? 16.28403 10.38561 38.31817 1.000 23.65763 108 SER A N 1
ATOM 692 C CA . SER A 1 128 ? 15.10785 11.06572 37.80255 1.000 26.40566 108 SER A CA 1
ATOM 693 C C . SER A 1 128 ? 14.44434 11.93125 38.86638 1.000 25.02017 108 SER A C 1
ATOM 694 O O . SER A 1 128 ? 14.59744 11.71632 40.07209 1.000 21.75826 108 SER A O 1
ATOM 697 N N . ALA A 1 129 ? 13.68563 12.92270 38.38714 1.000 24.05381 109 ALA A N 1
ATOM 698 C CA . ALA A 1 129 ? 12.77029 13.79792 39.09597 1.000 26.29268 109 ALA A CA 1
ATOM 699 C C . ALA A 1 129 ? 11.32802 13.38454 38.81935 1.000 23.70700 109 ALA A C 1
ATOM 700 O O . ALA A 1 129 ? 11.01806 12.88206 37.73434 1.000 24.46800 109 ALA A O 1
ATOM 702 N N . PRO A 1 130 ? 10.41756 13.56821 39.78251 1.000 21.19205 110 PRO A N 1
ATOM 703 C CA . PRO A 1 130 ? 9.01544 13.18745 39.55393 1.000 22.64074 110 PRO A CA 1
ATOM 704 C C . PRO A 1 130 ? 8.29011 14.15311 38.62912 1.000 28.53563 110 PRO A C 1
ATOM 705 O O . PRO A 1 130 ? 7.29107 14.76650 39.01951 1.000 26.73835 110 PRO A O 1
ATOM 709 N N . ARG A 1 131 ? 8.77882 14.27914 37.39187 1.000 28.72978 111 ARG A N 1
ATOM 710 C CA A ARG A 1 131 ? 8.20048 15.24051 36.45889 0.500 29.54149 111 ARG A CA 1
ATOM 711 C CA B ARG A 1 131 ? 8.20089 15.24000 36.45769 0.500 29.54414 111 ARG A CA 1
ATOM 712 C C . ARG A 1 131 ? 6.77849 14.86578 36.05963 1.000 27.71859 111 ARG A C 1
ATOM 713 O O . ARG A 1 131 ? 5.98900 15.74424 35.69611 1.000 29.40808 111 ARG A O 1
ATOM 728 N N . ASP A 1 132 ? 6.43089 13.58128 36.11904 1.000 29.83563 112 ASP A N 1
ATOM 729 C CA . ASP A 1 132 ? 5.10548 13.13434 35.71047 1.000 31.56065 112 ASP A CA 1
ATOM 730 C C . ASP A 1 132 ? 4.06131 13.23918 36.81464 1.000 34.34850 112 ASP A C 1
ATOM 731 O O . ASP A 1 132 ? 2.88172 12.98069 36.55227 1.000 39.35125 112 ASP A O 1
ATOM 736 N N . ALA A 1 133 ? 4.45371 13.61415 38.03198 1.000 28.56083 113 ALA A N 1
ATOM 737 C CA . ALA A 1 133 ? 3.52320 13.74731 39.14406 1.000 24.78396 113 ALA A CA 1
ATOM 738 C C . ALA A 1 133 ? 3.19186 15.20200 39.45640 1.000 23.84101 113 ALA A C 1
ATOM 739 O O . ALA A 1 133 ? 2.70026 15.49612 40.55047 1.000 26.95805 113 ALA A O 1
ATOM 741 N N . TYR A 1 134 ? 3.44674 16.11453 38.51403 1.000 24.40652 114 TYR A N 1
ATOM 742 C CA . TYR A 1 134 ? 3.18265 17.53167 38.74704 1.000 24.96142 114 TYR A CA 1
ATOM 743 C C . TYR A 1 134 ? 1.70798 17.79610 39.02369 1.000 28.58817 114 TYR A C 1
ATOM 744 O O . TYR A 1 134 ? 1.37377 18.68763 39.81209 1.000 29.69357 114 TYR A O 1
ATOM 753 N N . TRP A 1 135 ? 0.81682 17.03033 38.39010 1.000 28.21563 115 TRP A N 1
ATOM 754 C CA . TRP A 1 135 ? -0.61453 17.29552 38.48636 1.000 22.00499 115 TRP A CA 1
ATOM 755 C C . TRP A 1 135 ? -1.14040 17.11435 39.90532 1.000 29.71083 115 TRP A C 1
ATOM 756 O O . TRP A 1 135 ? -2.10301 17.78327 40.29783 1.000 32.51657 115 TRP A O 1
ATOM 767 N N . ILE A 1 136 ? -0.53014 16.22312 40.68931 1.000 25.95487 116 ILE A N 1
ATOM 768 C CA . ILE A 1 136 ? -1.07864 15.90655 42.00340 1.000 23.85554 116 ILE A CA 1
ATOM 769 C C . ILE A 1 136 ? -0.64359 16.89978 43.07416 1.000 25.30605 116 ILE A C 1
ATOM 770 O O . ILE A 1 136 ? -1.32274 17.02681 44.09962 1.000 26.52563 116 ILE A O 1
ATOM 775 N N . ALA A 1 137 ? 0.45418 17.61911 42.86593 1.000 24.82717 117 ALA A N 1
ATOM 776 C CA . ALA A 1 137 ? 0.96360 18.50519 43.89790 1.000 24.66998 117 ALA A CA 1
ATOM 777 C C . ALA A 1 137 ? 0.19214 19.82130 43.91413 1.000 32.75103 117 ALA A C 1
ATOM 778 O O . ALA A 1 137 ? -0.41214 20.23307 42.91998 1.000 30.97851 117 ALA A O 1
ATOM 780 N N . MET A 1 138 ? 0.21938 20.47975 45.07218 1.000 29.69817 118 MET A N 1
ATOM 781 C CA . MET A 1 138 ? -0.45151 21.76344 45.22755 1.000 30.43929 118 MET A CA 1
ATOM 782 C C . MET A 1 138 ? 0.11172 22.77714 44.24067 1.000 31.14361 118 MET A C 1
ATOM 783 O O . MET A 1 138 ? 1.33018 22.92175 44.11005 1.000 37.42976 118 MET A O 1
ATOM 788 N N . ASN A 1 139 ? -0.78655 23.46460 43.53322 1.000 33.70764 119 ASN A N 1
ATOM 789 C CA . ASN A 1 139 ? -0.44470 24.45758 42.51424 1.000 36.05478 119 ASN A CA 1
ATOM 790 C C . ASN A 1 139 ? 0.34243 23.86191 41.35081 1.000 33.25977 119 ASN A C 1
ATOM 791 O O . ASN A 1 139 ? 1.00443 24.59814 40.61173 1.000 31.33236 119 ASN A O 1
ATOM 796 N N . SER A 1 140 ? 0.27864 22.53881 41.17471 1.000 33.79987 120 SER A N 1
ATOM 797 C CA . SER A 1 140 ? 0.94014 21.84408 40.06705 1.000 31.16339 120 SER A CA 1
ATOM 798 C C . SER A 1 140 ? 2.44242 22.11503 40.03540 1.000 32.36817 120 SER A C 1
ATOM 799 O O . SER A 1 140 ? 3.05456 22.15785 38.96461 1.000 32.27647 120 SER A O 1
ATOM 802 N N . SER A 1 141 ? 3.04765 22.29293 41.20492 1.000 30.17087 121 SER A N 1
ATOM 803 C CA . SER A 1 141 ? 4.44886 22.66417 41.31858 1.000 30.97425 121 SER A CA 1
ATOM 804 C C . SER A 1 141 ? 5.25139 21.53753 41.95507 1.000 29.30808 121 SER A C 1
ATOM 805 O O . SER A 1 141 ? 4.76384 20.82455 42.83633 1.000 33.65558 121 SER A O 1
ATOM 808 N N . LEU A 1 142 ? 6.49176 21.38702 41.49974 1.000 25.21079 122 LEU A N 1
ATOM 809 C CA . LEU A 1 142 ? 7.42463 20.43364 42.08066 1.000 22.47437 122 LEU A CA 1
ATOM 810 C C . LEU A 1 142 ? 8.20029 21.01359 43.25534 1.000 23.23498 122 LEU A C 1
ATOM 811 O O . LEU A 1 142 ? 9.02655 20.30724 43.84180 1.000 21.69892 122 LEU A O 1
ATOM 816 N N . LYS A 1 143 ? 7.96053 22.27526 43.60697 1.000 24.25805 123 LYS A N 1
ATOM 817 C CA . LYS A 1 143 ? 8.59620 22.86096 44.77860 1.000 24.27772 123 LYS A CA 1
ATOM 818 C C . LYS A 1 143 ? 8.10037 22.16589 46.03881 1.000 23.73661 123 LYS A C 1
ATOM 819 O O . LYS A 1 143 ? 6.89187 22.03539 46.25327 1.000 27.64160 123 LYS A O 1
ATOM 825 N N . CYS A 1 144 ? 9.03509 21.71892 46.87172 1.000 29.23483 124 CYS A N 1
ATOM 826 C CA . CYS A 1 144 ? 8.72035 21.00577 48.09953 1.000 25.15041 124 CYS A CA 1
ATOM 827 C C . CYS A 1 144 ? 9.28803 21.75496 49.29398 1.000 22.53801 124 CYS A C 1
ATOM 828 O O . CYS A 1 144 ? 10.42990 22.22355 49.26106 1.000 20.41430 124 CYS A O 1
ATOM 831 N N . LYS A 1 145 ? 8.47840 21.86564 50.34784 1.000 26.21093 125 LYS A N 1
ATOM 832 C CA . LYS A 1 145 ? 8.90355 22.47769 51.59635 1.000 26.81497 125 LYS A CA 1
ATOM 833 C C . LYS A 1 145 ? 9.03031 21.48803 52.74323 1.000 33.32501 125 LYS A C 1
ATOM 834 O O . LYS A 1 145 ? 9.67087 21.81278 53.74820 1.000 34.76726 125 LYS A O 1
ATOM 840 N N . THR A 1 146 ? 8.43427 20.30314 52.62422 1.000 31.33111 126 THR A N 1
ATOM 841 C CA . THR A 1 146 ? 8.50709 19.27904 53.65478 1.000 30.34184 126 THR A CA 1
ATOM 842 C C . THR A 1 146 ? 8.70444 17.92323 52.99226 1.000 29.22774 126 THR A C 1
ATOM 843 O O . THR A 1 146 ? 8.55715 17.77119 51.77641 1.000 26.46244 126 THR A O 1
ATOM 847 N N . LEU A 1 147 ? 9.04143 16.92779 53.81603 1.000 30.35655 127 LEU A N 1
ATOM 848 C CA . LEU A 1 147 ? 9.15710 15.56025 53.32144 1.000 25.82530 127 LEU A CA 1
ATOM 849 C C . LEU A 1 147 ? 7.82626 15.04521 52.78457 1.000 28.26312 127 LEU A C 1
ATOM 850 O O . LEU A 1 147 ? 7.80530 14.19680 51.88505 1.000 26.70342 127 LEU A O 1
ATOM 855 N N . SER A 1 148 ? 6.70899 15.54980 53.31543 1.000 34.12218 128 SER A N 1
ATOM 856 C CA . SER A 1 148 ? 5.39823 15.11719 52.84100 1.000 32.40316 128 SER A CA 1
ATOM 857 C C . SER A 1 148 ? 5.17368 15.51952 51.38938 1.000 29.51491 128 SER A C 1
ATOM 858 O O . SER A 1 148 ? 4.57205 14.76584 50.61582 1.000 30.38207 128 SER A O 1
ATOM 861 N N . ASP A 1 149 ? 5.64015 16.70980 51.00355 1.000 25.35318 129 ASP A N 1
ATOM 862 C CA . ASP A 1 149 ? 5.54225 17.12200 49.60746 1.000 23.44068 129 ASP A CA 1
ATOM 863 C C . ASP A 1 149 ? 6.33571 16.18629 48.70667 1.000 23.69280 129 ASP A C 1
ATOM 864 O O . ASP A 1 149 ? 5.89379 15.84795 47.60305 1.000 28.29491 129 ASP A O 1
ATOM 869 N N . ILE A 1 150 ? 7.51164 15.75661 49.16577 1.000 27.79981 130 ILE A N 1
ATOM 870 C CA . ILE A 1 150 ? 8.33780 14.84556 48.38292 1.000 19.77530 130 ILE A CA 1
ATOM 871 C C . ILE A 1 150 ? 7.67831 13.47626 48.28535 1.000 22.74720 130 ILE A C 1
ATOM 872 O O . ILE A 1 150 ? 7.70545 12.83329 47.22905 1.000 29.24249 130 ILE A O 1
ATOM 877 N N . PHE A 1 151 ? 7.07175 13.01108 49.38121 1.000 24.82676 131 PHE A N 1
ATOM 878 C CA . PHE A 1 151 ? 6.42259 11.70319 49.37696 1.000 24.00380 131 PHE A CA 1
ATOM 879 C C . PHE A 1 151 ? 5.24448 11.66871 48.41144 1.000 23.32243 131 PHE A C 1
ATOM 880 O O . PHE A 1 151 ? 5.04751 10.67947 47.69554 1.000 25.56822 131 PHE A O 1
ATOM 888 N N . LEU A 1 152 ? 4.44498 12.73714 48.38290 1.000 20.67322 132 LEU A N 1
ATOM 889 C CA . LEU A 1 152 ? 3.28539 12.76898 47.49814 1.000 20.35472 132 LEU A CA 1
ATOM 890 C C . LEU A 1 152 ? 3.70777 12.72301 46.03477 1.000 23.82949 132 LEU A C 1
ATOM 891 O O . LEU A 1 152 ? 3.03818 12.09502 45.20592 1.000 20.85863 132 LEU A O 1
ATOM 896 N N . LEU A 1 153 ? 4.82135 13.37783 45.69993 1.000 26.22416 133 LEU A N 1
ATOM 897 C CA . LEU A 1 153 ? 5.31457 13.35834 44.32631 1.000 22.76013 133 LEU A CA 1
ATOM 898 C C . LEU A 1 153 ? 5.91609 12.00390 43.97392 1.000 21.22366 133 LEU A C 1
ATOM 899 O O . LEU A 1 153 ? 5.59958 11.42649 42.92730 1.000 23.10893 133 LEU A O 1
ATOM 904 N N . PHE A 1 154 ? 6.79213 11.48391 44.83781 1.000 20.44549 134 PHE A N 1
ATOM 905 C CA . PHE A 1 154 ? 7.53014 10.26623 44.51223 1.000 22.18392 134 PHE A CA 1
ATOM 906 C C . PHE A 1 154 ? 6.59374 9.07537 44.34602 1.000 22.07591 134 PHE A C 1
ATOM 907 O O . PHE A 1 154 ? 6.72148 8.29876 43.39244 1.000 23.22744 134 PHE A O 1
ATOM 915 N N . LYS A 1 155 ? 5.64293 8.91362 45.26523 1.000 19.34419 135 LYS A N 1
ATOM 916 C CA . LYS A 1 155 ? 4.74638 7.76699 45.21197 1.000 23.29267 135 LYS A CA 1
ATOM 917 C C . LYS A 1 155 ? 3.66556 7.90257 44.14840 1.000 23.39206 135 LYS A C 1
ATOM 918 O O . LYS A 1 155 ? 2.89709 6.95583 43.94893 1.000 22.39383 135 LYS A O 1
ATOM 924 N N . SER A 1 156 ? 3.58808 9.04378 43.46554 1.000 23.61361 136 SER A N 1
ATOM 925 C CA . SER A 1 156 ? 2.66435 9.23558 42.35741 1.000 22.17167 136 SER A CA 1
ATOM 926 C C . SER A 1 156 ? 3.36708 9.26807 41.00912 1.000 25.62755 136 SER A C 1
ATOM 927 O O . SER A 1 156 ? 2.71125 9.50537 39.98930 1.000 30.39470 136 SER A O 1
ATOM 930 N N . SER A 1 157 ? 4.67537 9.03283 40.97629 1.000 25.87371 137 SER A N 1
ATOM 931 C CA . SER A 1 157 ? 5.49142 9.21924 39.78479 1.000 28.20634 137 SER A CA 1
ATOM 932 C C . SER A 1 157 ? 5.99520 7.87683 39.27384 1.000 30.34084 137 SER A C 1
ATOM 933 O O . SER A 1 157 ? 6.50510 7.06251 40.05076 1.000 33.67583 137 SER A O 1
ATOM 936 N N . ASP A 1 158 ? 5.85593 7.65342 37.96582 1.000 31.49632 138 ASP A N 1
ATOM 937 C CA . ASP A 1 158 ? 6.39021 6.44722 37.34677 1.000 38.13740 138 ASP A CA 1
ATOM 938 C C . ASP A 1 158 ? 7.85939 6.58649 36.97297 1.000 34.70217 138 ASP A C 1
ATOM 939 O O . ASP A 1 158 ? 8.54316 5.56946 36.81397 1.000 39.61400 138 ASP A O 1
ATOM 944 N N . PHE A 1 159 ? 8.35668 7.81637 36.82425 1.000 33.45532 139 PHE A N 1
ATOM 945 C CA . PHE A 1 159 ? 9.79063 8.01303 36.64435 1.000 27.44844 139 PHE A CA 1
ATOM 946 C C . PHE A 1 159 ? 10.55781 7.59716 37.89317 1.000 30.18815 139 PHE A C 1
ATOM 947 O O . PHE A 1 159 ? 11.65317 7.03158 37.79789 1.000 37.60283 139 PHE A O 1
ATOM 955 N N . ILE A 1 160 ? 9.99923 7.87323 39.07344 1.000 27.03804 140 ILE A N 1
ATOM 956 C CA . ILE A 1 160 ? 10.61167 7.40793 40.31280 1.000 27.91040 140 ILE A CA 1
ATOM 957 C C . ILE A 1 160 ? 10.53397 5.88928 40.40495 1.000 32.94704 140 ILE A C 1
ATOM 958 O O . ILE A 1 160 ? 11.49617 5.22738 40.81359 1.000 30.04049 140 ILE A O 1
ATOM 963 N N . THR A 1 161 ? 9.39082 5.31248 40.02301 1.000 28.64620 141 THR A N 1
ATOM 964 C CA . THR A 1 161 ? 9.26214 3.85994 40.01495 1.000 30.48541 141 THR A CA 1
ATOM 965 C C . THR A 1 161 ? 10.25538 3.22167 39.05396 1.000 32.78342 141 THR A C 1
ATOM 966 O O . THR A 1 161 ? 10.75446 2.12141 39.31697 1.000 36.74070 141 THR A O 1
ATOM 970 N N . ARG A 1 162 ? 10.56450 3.89956 37.94513 1.000 34.38665 142 ARG A N 1
ATOM 971 C CA . ARG A 1 162 ? 11.55523 3.37495 37.01129 1.000 30.87797 142 ARG A CA 1
ATOM 972 C C . ARG A 1 162 ? 12.94911 3.37593 37.62757 1.000 32.69051 142 ARG A C 1
ATOM 973 O O . ARG A 1 162 ? 13.74539 2.46639 37.37067 1.000 32.71623 142 ARG A O 1
ATOM 981 N N . ASP A 1 163 ? 13.26421 4.38922 38.44135 1.000 30.97325 143 ASP A N 1
ATOM 982 C CA . ASP A 1 163 ? 14.56103 4.42184 39.11169 1.000 27.67313 143 ASP A CA 1
ATOM 983 C C . ASP A 1 163 ? 14.73503 3.24326 40.05928 1.000 32.52786 143 ASP A C 1
ATOM 984 O O . ASP A 1 163 ? 15.84995 2.73351 40.21753 1.000 32.56535 143 ASP A O 1
ATOM 989 N N . PHE A 1 164 ? 13.65180 2.79835 40.69687 1.000 35.64196 144 PHE A N 1
ATOM 990 C CA . PHE A 1 164 ? 13.73307 1.66168 41.60633 1.000 32.81508 144 PHE A CA 1
ATOM 991 C C . PHE A 1 164 ? 13.71558 0.33801 40.85149 1.000 36.89202 144 PHE A C 1
ATOM 992 O O . PHE A 1 164 ? 14.53794 -0.54655 41.11354 1.000 39.38181 144 PHE A O 1
ATOM 1000 N N . THR A 1 165 ? 12.78352 0.18607 39.91184 1.000 36.68868 145 THR A N 1
ATOM 1001 C CA . THR A 1 165 ? 12.50414 -1.11547 39.32026 1.000 37.82353 145 THR A CA 1
ATOM 1002 C C . THR A 1 165 ? 13.24571 -1.36477 38.01439 1.000 38.30683 145 THR A C 1
ATOM 1003 O O . THR A 1 165 ? 13.61350 -2.51220 37.73575 1.000 40.26469 145 THR A O 1
ATOM 1007 N N . GLN A 1 166 ? 13.47677 -0.33066 37.20682 1.000 37.47067 146 GLN A N 1
ATOM 1008 C CA . GLN A 1 166 ? 14.11353 -0.47883 35.89558 1.000 39.62693 146 GLN A CA 1
ATOM 1009 C C . GLN A 1 166 ? 15.26852 0.50520 35.73972 1.000 43.05194 146 GLN A C 1
ATOM 1010 O O . GLN A 1 166 ? 15.23916 1.38503 34.87417 1.000 46.71792 146 GLN A O 1
ATOM 1016 N N . PRO A 1 167 ? 16.31899 0.37910 36.55872 1.000 46.59940 147 PRO A N 1
ATOM 1017 C CA . PRO A 1 167 ? 17.42788 1.33713 36.46217 1.000 39.27470 147 PRO A CA 1
ATOM 1018 C C . PRO A 1 167 ? 18.34725 1.06194 35.28189 1.000 38.36873 147 PRO A C 1
ATOM 1019 O O . PRO A 1 167 ? 18.92643 1.99263 34.71295 1.000 42.99501 147 PRO A O 1
ATOM 1023 N N . PHE A 1 168 ? 18.48707 -0.20663 34.90140 1.000 41.77625 148 PHE A N 1
ATOM 1024 C CA . PHE A 1 168 ? 19.41278 -0.62086 33.85211 1.000 44.65835 148 PHE A CA 1
ATOM 1025 C C . PHE A 1 168 ? 18.68309 -1.11189 32.60497 1.000 51.99289 148 PHE A C 1
ATOM 1026 O O . PHE A 1 168 ? 19.05319 -2.12475 32.00815 1.000 58.37845 148 PHE A O 1
ATOM 1034 N N . ILE A 1 169 ? 17.63883 -0.39503 32.19425 1.000 52.90494 149 ILE A N 1
ATOM 1035 C CA . ILE A 1 169 ? 16.95546 -0.72140 30.95100 1.000 52.59646 149 ILE A CA 1
ATOM 1036 C C . ILE A 1 169 ? 17.77305 -0.21808 29.76631 1.000 60.06669 149 ILE A C 1
ATOM 1037 O O . ILE A 1 169 ? 18.61874 0.67469 29.88847 1.000 62.30988 149 ILE A O 1
ATOM 1042 N N . HIS A 1 170 ? 17.51851 -0.81916 28.60356 1.000 59.62596 150 HIS A N 1
ATOM 1043 C CA . HIS A 1 170 ? 18.19269 -0.52509 27.34037 1.000 61.78290 150 HIS A CA 1
ATOM 1044 C C . HIS A 1 170 ? 19.69361 -0.79636 27.38777 1.000 64.26220 150 HIS A C 1
ATOM 1045 O O . HIS A 1 170 ? 20.40390 -0.48761 26.42344 1.000 63.32902 150 HIS A O 1
ATOM 1052 N N . CYS A 1 171 ? 20.19470 -1.37328 28.47674 1.000 62.26606 151 CYS A N 1
ATOM 1053 C CA . CYS A 1 171 ? 21.59391 -1.75944 28.55501 1.000 56.73038 151 CYS A CA 1
ATOM 1054 C C . CYS A 1 171 ? 21.83498 -3.02640 27.74474 1.000 63.17745 151 CYS A C 1
ATOM 1055 O O . CYS A 1 171 ? 20.97763 -3.91063 27.66218 1.000 60.45125 151 CYS A O 1
ATOM 1058 N N . THR A 1 172 ? 23.02252 -3.11038 27.14776 1.000 66.90348 152 THR A N 1
ATOM 1059 C CA . THR A 1 172 ? 23.32938 -4.15957 26.18879 1.000 71.11904 152 THR A CA 1
ATOM 1060 C C . THR A 1 172 ? 24.44949 -5.09341 26.62656 1.000 79.34719 152 THR A C 1
ATOM 1061 O O . THR A 1 172 ? 24.83883 -5.96941 25.84493 1.000 80.79102 152 THR A O 1
ATOM 1065 N N . ASP A 1 173 ? 24.97392 -4.94558 27.83925 1.000 72.95972 153 ASP A N 1
ATOM 1066 C CA . ASP A 1 173 ? 26.05532 -5.79087 28.32199 1.000 78.87291 153 ASP A CA 1
ATOM 1067 C C . ASP A 1 173 ? 25.50943 -6.91434 29.19530 1.000 78.70166 153 ASP A C 1
ATOM 1068 O O . ASP A 1 173 ? 24.48258 -6.76773 29.86330 1.000 83.25576 153 ASP A O 1
ATOM 1073 N N . ASP A 1 174 ? 26.21355 -8.04537 29.17825 1.000 81.42560 154 ASP A N 1
ATOM 1074 C CA . ASP A 1 174 ? 25.80484 -9.23835 29.90956 1.000 88.32869 154 ASP A CA 1
ATOM 1075 C C . ASP A 1 174 ? 26.15570 -9.18384 31.39040 1.000 88.52837 154 ASP A C 1
ATOM 1076 O O . ASP A 1 174 ? 25.89963 -10.15992 32.10488 1.000 85.38058 154 ASP A O 1
ATOM 1081 N N . SER A 1 175 ? 26.73699 -8.08272 31.85922 1.000 89.58327 155 SER A N 1
ATOM 1082 C CA . SER A 1 175 ? 27.12274 -7.97179 33.25487 1.000 78.49795 155 SER A CA 1
ATOM 1083 C C . SER A 1 175 ? 25.88759 -8.03069 34.15298 1.000 86.00017 155 SER A C 1
ATOM 1084 O O . SER A 1 175 ? 24.81832 -7.53398 33.78677 1.000 89.74914 155 SER A O 1
ATOM 1087 N N . PRO A 1 176 ? 26.00384 -8.64500 35.32721 1.000 78.78659 156 PRO A N 1
ATOM 1088 C CA . PRO A 1 176 ? 24.88467 -8.63349 36.27411 1.000 75.89298 156 PRO A CA 1
ATOM 1089 C C . PRO A 1 176 ? 24.61609 -7.22859 36.78831 1.000 71.17564 156 PRO A C 1
ATOM 1090 O O . PRO A 1 176 ? 25.50128 -6.36993 36.81247 1.000 66.27000 156 PRO A O 1
ATOM 1094 N N . ASP A 1 177 ? 23.37523 -7.00189 37.20005 1.000 67.85852 157 ASP A N 1
ATOM 1095 C CA . ASP A 1 177 ? 22.96197 -5.67737 37.65233 1.000 56.62362 157 ASP A CA 1
ATOM 1096 C C . ASP A 1 177 ? 23.69617 -5.30115 38.93241 1.000 54.74963 157 ASP A C 1
ATOM 1097 O O . ASP A 1 177 ? 23.62754 -6.04831 39.91659 1.000 57.99475 157 ASP A O 1
ATOM 1102 N N . PRO A 1 178 ? 24.41411 -4.17935 38.96510 1.000 63.96291 158 PRO A N 1
ATOM 1103 C CA . PRO A 1 178 ? 25.06079 -3.75233 40.21047 1.000 63.36055 158 PRO A CA 1
ATOM 1104 C C . PRO A 1 178 ? 24.03670 -3.40771 41.28251 1.000 57.92131 158 PRO A C 1
ATOM 1105 O O . PRO A 1 178 ? 22.84912 -3.21222 41.01281 1.000 55.27081 158 PRO A O 1
ATOM 1109 N N . CYS A 1 179 ? 24.51755 -3.33604 42.52105 1.000 60.25979 159 CYS A N 1
ATOM 1110 C CA . CYS A 1 179 ? 23.66669 -2.98320 43.64949 1.000 56.07254 159 CYS A CA 1
ATOM 1111 C C . CYS A 1 179 ? 23.57654 -1.46629 43.75888 1.000 49.82929 159 CYS A C 1
ATOM 1112 O O . CYS A 1 179 ? 24.59780 -0.78817 43.91368 1.000 47.98137 159 CYS A O 1
ATOM 1115 N N . ILE A 1 180 ? 22.35995 -0.93662 43.67472 1.000 52.46679 160 ILE A N 1
ATOM 1116 C CA . ILE A 1 180 ? 22.12750 0.50131 43.74176 1.000 43.52797 160 ILE A CA 1
ATOM 1117 C C . ILE A 1 180 ? 21.90205 0.90054 45.19240 1.000 36.86502 160 ILE A C 1
ATOM 1118 O O . ILE A 1 180 ? 21.10193 0.27885 45.90181 1.000 36.84432 160 ILE A O 1
ATOM 1123 N N . GLU A 1 181 ? 22.60769 1.93723 45.63517 1.000 33.84706 161 GLU A N 1
ATOM 1124 C CA . GLU A 1 181 ? 22.37899 2.54578 46.94306 1.000 34.11074 161 GLU A CA 1
ATOM 1125 C C . GLU A 1 181 ? 21.55732 3.80733 46.70814 1.000 29.91067 161 GLU A C 1
ATOM 1126 O O . GLU A 1 181 ? 22.09412 4.85160 46.33062 1.000 34.42870 161 GLU A O 1
ATOM 1132 N N . TYR A 1 182 ? 20.25003 3.70330 46.92709 1.000 32.40288 162 TYR A N 1
ATOM 1133 C CA . TYR A 1 182 ? 19.34256 4.78543 46.57958 1.000 29.88471 162 TYR A CA 1
ATOM 1134 C C . TYR A 1 182 ? 19.47255 5.94815 47.55520 1.000 25.36399 162 TYR A C 1
ATOM 1135 O O . TYR A 1 182 ? 19.75475 5.76957 48.74306 1.000 24.71789 162 TYR A O 1
ATOM 1144 N N . GLU A 1 183 ? 19.25763 7.15341 47.03174 1.000 23.35701 163 GLU A N 1
ATOM 1145 C CA . GLU A 1 183 ? 19.51013 8.38417 47.76174 1.000 21.63033 163 GLU A CA 1
ATOM 1146 C C . GLU A 1 183 ? 18.44843 9.41361 47.40758 1.000 25.45813 163 GLU A C 1
ATOM 1147 O O . GLU A 1 183 ? 17.87924 9.39063 46.31323 1.000 27.71871 163 GLU A O 1
ATOM 1153 N N . LEU A 1 184 ? 18.18783 10.31870 48.34662 1.000 25.23604 164 LEU A N 1
ATOM 1154 C CA . LEU A 1 184 ? 17.28410 11.44077 48.13049 1.000 19.58752 164 LEU A CA 1
ATOM 1155 C C . LEU A 1 184 ? 18.11403 12.67944 47.81779 1.000 18.87309 164 LEU A C 1
ATOM 1156 O O . LEU A 1 184 ? 18.97971 13.06620 48.60965 1.000 19.28742 164 LEU A O 1
ATOM 1161 N N . VAL A 1 185 ? 17.85297 13.29326 46.66846 1.000 20.70350 165 VAL A N 1
ATOM 1162 C CA . VAL A 1 185 ? 18.58880 14.46467 46.20648 1.000 20.09225 165 VAL A CA 1
ATOM 1163 C C . VAL A 1 185 ? 17.69343 15.68097 46.39586 1.000 22.40677 165 VAL A C 1
ATOM 1164 O O . VAL A 1 185 ? 16.64868 15.80266 45.74433 1.000 24.45987 165 VAL A O 1
ATOM 1168 N N . LEU A 1 186 ? 18.10043 16.58553 47.28281 1.000 21.05203 166 LEU A N 1
ATOM 1169 C CA . LEU A 1 186 ? 17.37382 17.82449 47.53834 1.000 21.00619 166 LEU A CA 1
ATOM 1170 C C . LEU A 1 186 ? 18.13797 18.96851 46.88418 1.000 22.92858 166 LEU A C 1
ATOM 1171 O O . LEU A 1 186 ? 19.21266 19.35155 47.35455 1.000 20.57052 166 LEU A O 1
ATOM 1176 N N . ARG A 1 187 ? 17.58939 19.50816 45.79940 1.000 23.65782 167 ARG A N 1
ATOM 1177 C CA . ARG A 1 187 ? 18.22893 20.58481 45.05451 1.000 22.92313 167 ARG A CA 1
ATOM 1178 C C . ARG A 1 187 ? 17.53011 21.90192 45.35432 1.000 23.64015 167 ARG A C 1
ATOM 1179 O O . ARG A 1 187 ? 16.29853 21.97380 45.32844 1.000 30.00793 167 ARG A O 1
ATOM 1187 N N . LYS A 1 188 ? 18.32110 22.93598 45.63102 1.000 26.68170 168 LYS A N 1
ATOM 1188 C CA . LYS A 1 188 ? 17.78717 24.26739 45.88753 1.000 24.81308 168 LYS A CA 1
ATOM 1189 C C . LYS A 1 188 ? 16.84778 24.70139 44.76937 1.000 25.69603 168 LYS A C 1
ATOM 1190 O O . LYS A 1 188 ? 17.19680 24.63696 43.58805 1.000 33.58451 168 LYS A O 1
ATOM 1196 N N . TRP A 1 189 ? 15.64702 25.13393 45.14769 1.000 27.16115 169 TRP A N 1
ATOM 1197 C CA . TRP A 1 189 ? 14.65156 25.52442 44.15848 1.000 25.43686 169 TRP A CA 1
ATOM 1198 C C . TRP A 1 189 ? 15.05588 26.82718 43.48068 1.000 33.64577 169 TRP A C 1
ATOM 1199 O O . TRP A 1 189 ? 15.46926 27.78409 44.14272 1.000 37.38875 169 TRP A O 1
ATOM 1210 N N . CYS A 1 190 ? 14.93052 26.86280 42.15574 1.000 29.77498 170 CYS A N 1
ATOM 1211 C CA . CYS A 1 190 ? 15.27219 28.03477 41.36489 1.000 29.57338 170 CYS A CA 1
ATOM 1212 C C . CYS A 1 190 ? 14.10664 28.40176 40.45936 1.000 31.96636 170 CYS A C 1
ATOM 1213 O O . CYS A 1 190 ? 13.40960 27.52397 39.94250 1.000 31.77212 170 CYS A O 1
ATOM 1216 N N . GLU A 1 191 ? 13.90015 29.70441 40.27232 1.000 35.60464 171 GLU A N 1
ATOM 1217 C CA . GLU A 1 191 ? 12.87530 30.21544 39.36237 1.000 35.70076 171 GLU A CA 1
ATOM 1218 C C . GLU A 1 191 ? 13.49478 30.32280 37.97532 1.000 34.55823 171 GLU A C 1
ATOM 1219 O O . GLU A 1 191 ? 14.06527 31.34830 37.60215 1.000 38.13850 171 GLU A O 1
ATOM 1225 N N . LEU A 1 192 ? 13.37814 29.24945 37.19972 1.000 32.18963 172 LEU A N 1
ATOM 1226 C CA . LEU A 1 192 ? 14.00693 29.19388 35.88981 1.000 32.06465 172 LEU A CA 1
ATOM 1227 C C . LEU A 1 192 ? 13.16398 29.92011 34.84736 1.000 42.34936 172 LEU A C 1
ATOM 1228 O O . LEU A 1 192 ? 11.93162 29.94755 34.91732 1.000 44.85982 172 LEU A O 1
ATOM 1233 N N . ILE A 1 193 ? 13.84604 30.51150 33.87626 1.000 39.07825 173 ILE A N 1
ATOM 1234 C CA . ILE A 1 193 ? 13.17029 31.21363 32.78337 1.000 38.76374 173 ILE A CA 1
ATOM 1235 C C . ILE A 1 193 ? 12.76192 30.19371 31.72367 1.000 38.07506 173 ILE A C 1
ATOM 1236 O O . ILE A 1 193 ? 13.59171 29.35898 31.32931 1.000 36.59529 173 ILE A O 1
ATOM 1241 N N . PRO A 1 194 ? 11.51757 30.22101 31.24639 1.000 41.29949 174 PRO A N 1
ATOM 1242 C CA . PRO A 1 194 ? 11.09438 29.23470 30.24463 1.000 41.16677 174 PRO A CA 1
ATOM 1243 C C . PRO A 1 194 ? 11.79322 29.44989 28.91097 1.000 38.55652 174 PRO A C 1
ATOM 1244 O O . PRO A 1 194 ? 11.98213 30.58208 28.45991 1.000 42.55083 174 PRO A O 1
ATOM 1248 N N . GLY A 1 195 ? 12.17743 28.34143 28.28122 1.000 40.69168 175 GLY A N 1
ATOM 1249 C CA . GLY A 1 195 ? 12.84854 28.39974 26.99897 1.000 37.36471 175 GLY A CA 1
ATOM 1250 C C . GLY A 1 195 ? 14.33035 28.67843 27.06435 1.000 36.11059 175 GLY A C 1
ATOM 1251 O O . GLY A 1 195 ? 14.89535 29.18874 26.09241 1.000 36.88956 175 GLY A O 1
ATOM 1252 N N . ALA A 1 196 ? 14.98414 28.35695 28.18228 1.000 37.70560 176 ALA A N 1
ATOM 1253 C CA . ALA A 1 196 ? 16.40739 28.62097 28.36014 1.000 32.10368 176 ALA A CA 1
ATOM 1254 C C . ALA A 1 196 ? 17.18691 27.35990 28.71640 1.000 29.87950 176 ALA A C 1
ATOM 1255 O O . ALA A 1 196 ? 18.31020 27.45114 29.22125 1.000 24.75495 176 ALA A O 1
ATOM 1257 N N . GLU A 1 197 ? 16.61726 26.18615 28.46426 1.000 24.71222 177 GLU A N 1
ATOM 1258 C CA . GLU A 1 197 ? 17.26509 24.91773 28.75882 1.000 28.35504 177 GLU A CA 1
ATOM 1259 C C . GLU A 1 197 ? 17.55412 24.17322 27.46399 1.000 30.95493 177 GLU A C 1
ATOM 1260 O O . GLU A 1 197 ? 16.72488 24.15232 26.54914 1.000 30.28071 177 GLU A O 1
ATOM 1266 N N . PHE A 1 198 ? 18.73516 23.56409 27.39308 1.000 33.50952 178 PHE A N 1
ATOM 1267 C CA . PHE A 1 198 ? 19.19520 22.90581 26.18125 1.000 30.60657 178 PHE A CA 1
ATOM 1268 C C . PHE A 1 198 ? 19.88399 21.59925 26.53966 1.000 29.82835 178 PHE A C 1
ATOM 1269 O O . PHE A 1 198 ? 20.61486 21.52275 27.53112 1.000 30.82937 178 PHE A O 1
ATOM 1277 N N . ARG A 1 199 ? 19.63964 20.57603 25.72937 1.000 24.42736 179 ARG A N 1
ATOM 1278 C CA . ARG A 1 199 ? 20.25264 19.26714 25.89877 1.000 25.25796 179 ARG A CA 1
ATOM 1279 C C . ARG A 1 199 ? 21.40566 19.12523 24.91363 1.000 32.53356 179 ARG A C 1
ATOM 1280 O O . ARG A 1 199 ? 21.24912 19.41222 23.72163 1.000 33.97201 179 ARG A O 1
ATOM 1288 N N . CYS A 1 200 ? 22.56035 18.69090 25.41299 1.000 32.07030 180 CYS A N 1
ATOM 1289 C CA . CYS A 1 200 ? 23.78446 18.62631 24.62590 1.000 28.19990 180 CYS A CA 1
ATOM 1290 C C . CYS A 1 200 ? 24.27546 17.18836 24.55868 1.000 26.74215 180 CYS A C 1
ATOM 1291 O O . CYS A 1 200 ? 24.36415 16.50882 25.58632 1.000 29.48813 180 CYS A O 1
ATOM 1294 N N . PHE A 1 201 ? 24.60417 16.73588 23.35311 1.000 33.38247 181 PHE A N 1
ATOM 1295 C CA . PHE A 1 201 ? 25.04264 15.36903 23.10804 1.000 35.23843 181 PHE A CA 1
ATOM 1296 C C . PHE A 1 201 ? 26.53155 15.36434 22.79189 1.000 34.30625 181 PHE A C 1
ATOM 1297 O O . PHE A 1 201 ? 26.99850 16.15974 21.96990 1.000 37.94332 181 PHE A O 1
ATOM 1305 N N . VAL A 1 202 ? 27.27068 14.47047 23.44515 1.000 35.38793 182 VAL A N 1
ATOM 1306 C CA . VAL A 1 202 ? 28.71877 14.37992 23.30281 1.000 36.01250 182 VAL A CA 1
ATOM 1307 C C . VAL A 1 202 ? 29.08058 12.95463 22.91030 1.000 38.19427 182 VAL A C 1
ATOM 1308 O O . VAL A 1 202 ? 28.62043 11.99743 23.54220 1.000 39.06433 182 VAL A O 1
ATOM 1312 N N . LYS A 1 203 ? 29.90249 12.81447 21.87099 1.000 38.29573 183 LYS A N 1
ATOM 1313 C CA . LYS A 1 203 ? 30.36394 11.51300 21.40131 1.000 41.68962 183 LYS A CA 1
ATOM 1314 C C . LYS A 1 203 ? 31.87867 11.54929 21.27186 1.000 48.31696 183 LYS A C 1
ATOM 1315 O O . LYS A 1 203 ? 32.41700 12.35861 20.50927 1.000 47.06871 183 LYS A O 1
ATOM 1321 N N . GLU A 1 204 ? 32.55670 10.66641 22.00698 1.000 52.51305 184 GLU A N 1
ATOM 1322 C CA . GLU A 1 204 ? 34.01822 10.63757 22.08098 1.000 43.44992 184 GLU A CA 1
ATOM 1323 C C . GLU A 1 204 ? 34.57752 12.01040 22.44781 1.000 44.59182 184 GLU A C 1
ATOM 1324 O O . GLU A 1 204 ? 35.46445 12.54897 21.78291 1.000 45.80464 184 GLU A O 1
ATOM 1330 N N . ASN A 1 205 ? 34.03550 12.58093 23.52197 1.000 48.23538 185 ASN A N 1
ATOM 1331 C CA . ASN A 1 205 ? 34.44192 13.86980 24.07622 1.000 46.86753 185 ASN A CA 1
ATOM 1332 C C . ASN A 1 205 ? 34.24366 15.02806 23.10532 1.000 44.02230 185 ASN A C 1
ATOM 1333 O O . ASN A 1 205 ? 34.74740 16.13055 23.35389 1.000 37.02413 185 ASN A O 1
ATOM 1338 N N . LYS A 1 206 ? 33.51959 14.81447 22.01063 1.000 47.62868 186 LYS A N 1
ATOM 1339 C CA . LYS A 1 206 ? 33.21624 15.86131 21.04537 1.000 46.54982 186 LYS A CA 1
ATOM 1340 C C . LYS A 1 206 ? 31.74816 16.24077 21.16858 1.000 40.45601 186 LYS A C 1
ATOM 1341 O O . LYS A 1 206 ? 30.87153 15.37285 21.09920 1.000 41.07818 186 LYS A O 1
ATOM 1347 N N . LEU A 1 207 ? 31.48429 17.53037 21.35583 1.000 37.86119 187 LEU A N 1
ATOM 1348 C CA . LEU A 1 207 ? 30.11448 18.03692 21.38260 1.000 39.54863 187 LEU A CA 1
ATOM 1349 C C . LEU A 1 207 ? 29.56536 17.98750 19.96337 1.000 40.87668 187 LEU A C 1
ATOM 1350 O O . LEU A 1 207 ? 29.92597 18.80688 19.11676 1.000 48.60620 187 LEU A O 1
ATOM 1355 N N . ILE A 1 208 ? 28.69665 17.00982 19.69026 1.000 44.24788 188 ILE A N 1
ATOM 1356 C CA . ILE A 1 208 ? 28.21017 16.77540 18.33264 1.000 39.23672 188 ILE A CA 1
ATOM 1357 C C . ILE A 1 208 ? 26.85113 17.40476 18.06685 1.000 36.09551 188 ILE A C 1
ATOM 1358 O O . ILE A 1 208 ? 26.40556 17.41411 16.90793 1.000 45.45037 188 ILE A O 1
ATOM 1363 N N . GLY A 1 209 ? 26.17772 17.92673 19.08702 1.000 39.39340 189 GLY A N 1
ATOM 1364 C CA . GLY A 1 209 ? 24.87143 18.51512 18.87313 1.000 39.20412 189 GLY A CA 1
ATOM 1365 C C . GLY A 1 209 ? 24.26146 19.15850 20.09993 1.000 39.35643 189 GLY A C 1
ATOM 1366 O O . GLY A 1 209 ? 24.54103 18.75395 21.23278 1.000 34.76642 189 GLY A O 1
ATOM 1367 N N . ILE A 1 210 ? 23.42788 20.17325 19.87818 1.000 39.64371 190 ILE A N 1
ATOM 1368 C CA . ILE A 1 210 ? 22.67780 20.84288 20.93383 1.000 37.18972 190 ILE A CA 1
ATOM 1369 C C . ILE A 1 210 ? 21.21704 20.88817 20.51075 1.000 35.66490 190 ILE A C 1
ATOM 1370 O O . ILE A 1 210 ? 20.91071 21.23190 19.36372 1.000 37.71383 190 ILE A O 1
ATOM 1375 N N . SER A 1 211 ? 20.31932 20.54263 21.42929 1.000 34.42124 191 SER A N 1
ATOM 1376 C CA . SER A 1 211 ? 18.89087 20.53980 21.15336 1.000 29.80590 191 SER A CA 1
ATOM 1377 C C . SER A 1 211 ? 18.15360 21.32134 22.22810 1.000 32.87039 191 SER A C 1
ATOM 1378 O O . SER A 1 211 ? 18.48982 21.23467 23.41297 1.000 35.85202 191 SER A O 1
ATOM 1381 N N . GLN A 1 212 ? 17.15514 22.09240 21.80454 1.000 38.19594 192 GLN A N 1
ATOM 1382 C CA . GLN A 1 212 ? 16.24126 22.71417 22.75150 1.000 34.45988 192 GLN A CA 1
ATOM 1383 C C . GLN A 1 212 ? 15.53263 21.63414 23.55928 1.000 32.78128 192 GLN A C 1
ATOM 1384 O O . GLN A 1 212 ? 15.08394 20.62284 23.01184 1.000 28.42839 192 GLN A O 1
ATOM 1390 N N . ARG A 1 213 ? 15.44429 21.84175 24.87511 1.000 30.94532 193 ARG A N 1
ATOM 1391 C CA . ARG A 1 213 ? 14.93589 20.78107 25.74002 1.000 36.48203 193 ARG A CA 1
ATOM 1392 C C . ARG A 1 213 ? 13.41366 20.69672 25.69295 1.000 34.88305 193 ARG A C 1
ATOM 1393 O O . ARG A 1 213 ? 12.85047 19.60308 25.57456 1.000 35.34769 193 ARG A O 1
ATOM 1401 N N . ASP A 1 214 ? 12.73014 21.83651 25.78874 1.000 41.15869 194 ASP A N 1
ATOM 1402 C CA . ASP A 1 214 ? 11.27357 21.87583 25.64526 1.000 40.17138 194 ASP A CA 1
ATOM 1403 C C . ASP A 1 214 ? 10.92836 21.96988 24.15828 1.000 36.02129 194 ASP A C 1
ATOM 1404 O O . ASP A 1 214 ? 10.43760 22.98026 23.65383 1.000 38.58308 194 ASP A O 1
ATOM 1409 N N . TYR A 1 215 ? 11.20079 20.87057 23.45502 1.000 36.34013 195 TYR A N 1
ATOM 1410 C CA . TYR A 1 215 ? 11.15535 20.84438 21.99766 1.000 39.39664 195 TYR A CA 1
ATOM 1411 C C . TYR A 1 215 ? 9.74073 20.80874 21.43088 1.000 45.88274 195 TYR A C 1
ATOM 1412 O O . TYR A 1 215 ? 9.58677 20.74384 20.20652 1.000 49.23766 195 TYR A O 1
ATOM 1421 N N . THR A 1 216 ? 8.71022 20.84367 22.27308 1.000 48.07295 196 THR A N 1
ATOM 1422 C CA . THR A 1 216 ? 7.32996 20.89873 21.81027 1.000 42.98078 196 THR A CA 1
ATOM 1423 C C . THR A 1 216 ? 6.71382 22.27839 21.99962 1.000 49.58522 196 THR A C 1
ATOM 1424 O O . THR A 1 216 ? 5.50809 22.44538 21.78706 1.000 52.82552 196 THR A O 1
ATOM 1428 N N . GLN A 1 217 ? 7.51239 23.26831 22.39138 1.000 46.08396 197 GLN A N 1
ATOM 1429 C CA . GLN A 1 217 ? 7.03786 24.61931 22.64720 1.000 48.56313 197 GLN A CA 1
ATOM 1430 C C . GLN A 1 217 ? 7.92657 25.61090 21.91254 1.000 50.56464 197 GLN A C 1
ATOM 1431 O O . GLN A 1 217 ? 9.15455 25.48628 21.93018 1.000 52.99966 197 GLN A O 1
ATOM 1437 N N . TYR A 1 218 ? 7.30379 26.59231 21.26591 1.000 54.87035 198 TYR A N 1
ATOM 1438 C CA . TYR A 1 218 ? 8.03641 27.61049 20.52768 1.000 50.78551 198 TYR A CA 1
ATOM 1439 C C . TYR A 1 218 ? 8.40883 28.76903 21.44278 1.000 54.89383 198 TYR A C 1
ATOM 1440 O O . TYR A 1 218 ? 7.61612 29.18857 22.29071 1.000 58.32102 198 TYR A O 1
ATOM 1449 N N . TYR A 1 219 ? 9.62366 29.28363 21.26165 1.000 55.38372 199 TYR A N 1
ATOM 1450 C CA . TYR A 1 219 ? 10.10587 30.45218 21.98814 1.000 56.35609 199 TYR A CA 1
ATOM 1451 C C . TYR A 1 219 ? 10.77797 31.38519 20.99424 1.000 59.00197 199 TYR A C 1
ATOM 1452 O O . TYR A 1 219 ? 11.71224 30.98044 20.29498 1.000 64.71212 199 TYR A O 1
ATOM 1461 N N . ASP A 1 220 ? 10.30263 32.63068 20.93370 1.000 62.77249 200 ASP A N 1
ATOM 1462 C CA . ASP A 1 220 ? 10.79434 33.56318 19.92427 1.000 67.23643 200 ASP A CA 1
ATOM 1463 C C . ASP A 1 220 ? 12.23850 33.97070 20.18939 1.000 64.71132 200 ASP A C 1
ATOM 1464 O O . ASP A 1 220 ? 13.04293 34.06429 19.25496 1.000 68.84036 200 ASP A O 1
ATOM 1469 N N . HIS A 1 221 ? 12.58891 34.21264 21.45363 1.000 64.71283 201 HIS A N 1
ATOM 1470 C CA . HIS A 1 221 ? 13.91139 34.73288 21.78086 1.000 63.25361 201 HIS A CA 1
ATOM 1471 C C . HIS A 1 221 ? 15.03033 33.72487 21.55130 1.000 57.47840 201 HIS A C 1
ATOM 1472 O O . HIS A 1 221 ? 16.20201 34.11345 21.59671 1.000 63.06917 201 HIS A O 1
ATOM 1479 N N . ILE A 1 222 ? 14.71006 32.45290 21.30706 1.000 56.43863 202 ILE A N 1
ATOM 1480 C CA . ILE A 1 222 ? 15.75943 31.46977 21.05742 1.000 55.54004 202 ILE A CA 1
ATOM 1481 C C . ILE A 1 222 ? 16.38516 31.69058 19.68577 1.000 58.00857 202 ILE A C 1
ATOM 1482 O O . ILE A 1 222 ? 17.61149 31.64092 19.53332 1.000 59.61163 202 ILE A O 1
ATOM 1487 N N . SER A 1 223 ? 15.55950 31.94732 18.66819 1.000 60.45806 203 SER A N 1
ATOM 1488 C CA . SER A 1 223 ? 16.08830 32.11164 17.31810 1.000 60.00640 203 SER A CA 1
ATOM 1489 C C . SER A 1 223 ? 16.79634 33.44948 17.14475 1.000 62.61326 203 SER A C 1
ATOM 1490 O O . SER A 1 223 ? 17.69185 33.56854 16.30035 1.000 57.84286 203 SER A O 1
ATOM 1493 N N . LYS A 1 224 ? 16.41107 34.46437 17.92285 1.000 67.49686 204 LYS A N 1
ATOM 1494 C CA . LYS A 1 224 ? 17.09974 35.74884 17.84865 1.000 60.18594 204 LYS A CA 1
ATOM 1495 C C . LYS A 1 224 ? 18.46339 35.69158 18.52450 1.000 55.71475 204 LYS A C 1
ATOM 1496 O O . LYS A 1 224 ? 19.40414 36.35838 18.07815 1.000 55.29940 204 LYS A O 1
ATOM 1502 N N . GLN A 1 225 ? 18.58948 34.90742 19.59503 1.000 44.27044 205 GLN A N 1
ATOM 1503 C CA . GLN A 1 225 ? 19.84869 34.72873 20.30350 1.000 45.86539 205 GLN A CA 1
ATOM 1504 C C . GLN A 1 225 ? 20.54380 33.42736 19.92220 1.000 43.11138 205 GLN A C 1
ATOM 1505 O O . GLN A 1 225 ? 21.34698 32.90948 20.70444 1.000 47.76482 205 GLN A O 1
ATOM 1511 N N . LYS A 1 226 ? 20.25638 32.89948 18.72932 1.000 42.23729 206 LYS A N 1
ATOM 1512 C CA . LYS A 1 226 ? 20.71034 31.55962 18.36801 1.000 40.72525 206 LYS A CA 1
ATOM 1513 C C . LYS A 1 226 ? 22.23090 31.45544 18.37965 1.000 43.75316 206 LYS A C 1
ATOM 1514 O O . LYS A 1 226 ? 22.78787 30.46276 18.86309 1.000 41.11529 206 LYS A O 1
ATOM 1520 N N . GLU A 1 227 ? 22.92193 32.47065 17.85988 1.000 49.16856 207 GLU A N 1
ATOM 1521 C CA . GLU A 1 227 ? 24.37702 32.40588 17.79213 1.000 45.79431 207 GLU A CA 1
ATOM 1522 C C . GLU A 1 227 ? 25.03301 32.66650 19.14078 1.000 42.37380 207 GLU A C 1
ATOM 1523 O O . GLU A 1 227 ? 26.09373 32.09926 19.42504 1.000 44.49306 207 GLU A O 1
ATOM 1529 N N . GLU A 1 228 ? 24.42975 33.51103 19.97944 1.000 41.58961 208 GLU A N 1
ATOM 1530 C CA . GLU A 1 228 ? 25.01485 33.77788 21.28892 1.000 40.17647 208 GLU A CA 1
ATOM 1531 C C . GLU A 1 228 ? 24.86491 32.57481 22.21203 1.000 37.68295 208 GLU A C 1
ATOM 1532 O O . GLU A 1 228 ? 25.75878 32.28779 23.01572 1.000 41.07527 208 GLU A O 1
ATOM 1538 N N . ILE A 1 229 ? 23.74257 31.85892 22.10914 1.000 43.03473 209 ILE A N 1
ATOM 1539 C CA . ILE A 1 229 ? 23.56084 30.63449 22.88347 1.000 37.44625 209 ILE A CA 1
ATOM 1540 C C . ILE A 1 229 ? 24.54226 29.56385 22.42460 1.000 40.55814 209 ILE A C 1
ATOM 1541 O O . ILE A 1 229 ? 25.13570 28.85147 23.24316 1.000 41.97167 209 ILE A O 1
ATOM 1546 N N . ARG A 1 230 ? 24.72545 29.43473 21.10869 1.000 45.08504 210 ARG A N 1
ATOM 1547 C CA . ARG A 1 230 ? 25.63988 28.43563 20.56526 1.000 40.48711 210 ARG A CA 1
ATOM 1548 C C . ARG A 1 230 ? 27.05619 28.63831 21.08973 1.000 41.69358 210 ARG A C 1
ATOM 1549 O O . ARG A 1 230 ? 27.75015 27.66953 21.41788 1.000 38.84475 210 ARG A O 1
ATOM 1557 N N . ARG A 1 231 ? 27.49543 29.89441 21.19241 1.000 39.78018 211 ARG A N 1
ATOM 1558 C CA . ARG A 1 231 ? 28.85984 30.17038 21.62819 1.000 36.02113 211 ARG A CA 1
ATOM 1559 C C . ARG A 1 231 ? 29.02846 29.93033 23.12387 1.000 40.77356 211 ARG A C 1
ATOM 1560 O O . ARG A 1 231 ? 30.07636 29.44421 23.56433 1.000 46.17667 211 ARG A O 1
ATOM 1568 N N . CYS A 1 232 ? 28.01152 30.26752 23.92192 1.000 40.61391 212 CYS A N 1
ATOM 1569 C CA . CYS A 1 232 ? 28.13088 30.12616 25.37036 1.000 41.42444 212 CYS A CA 1
ATOM 1570 C C . CYS A 1 232 ? 28.11274 28.66621 25.80509 1.000 36.15841 212 CYS A C 1
ATOM 1571 O O . CYS A 1 232 ? 28.70792 28.32165 26.83230 1.000 38.46037 212 CYS A O 1
ATOM 1574 N N . ILE A 1 233 ? 27.43685 27.79890 25.05152 1.000 37.30441 213 ILE A N 1
ATOM 1575 C CA . ILE A 1 233 ? 27.42956 26.38263 25.40078 1.000 36.25735 213 ILE A CA 1
ATOM 1576 C C . ILE A 1 233 ? 28.73273 25.71287 24.97532 1.000 35.71414 213 ILE A C 1
ATOM 1577 O O . ILE A 1 233 ? 29.21427 24.79723 25.65300 1.000 40.66232 213 ILE A O 1
ATOM 1582 N N . GLN A 1 234 ? 29.33092 26.15705 23.86770 1.000 34.82592 214 GLN A N 1
ATOM 1583 C CA . GLN A 1 234 ? 30.60821 25.59229 23.44353 1.000 38.73664 214 GLN A CA 1
ATOM 1584 C C . GLN A 1 234 ? 31.73371 26.00156 24.38587 1.000 38.81456 214 GLN A C 1
ATOM 1585 O O . GLN A 1 234 ? 32.62001 25.19453 24.68966 1.000 42.09531 214 GLN A O 1
ATOM 1591 N N . ASP A 1 235 ? 31.71680 27.25026 24.85875 1.000 36.21984 215 ASP A N 1
ATOM 1592 C CA . ASP A 1 235 ? 32.72955 27.69101 25.81311 1.000 38.06146 215 ASP A CA 1
ATOM 1593 C C . ASP A 1 235 ? 32.55615 26.99924 27.15969 1.000 39.94881 215 ASP A C 1
ATOM 1594 O O . ASP A 1 235 ? 33.54402 26.65097 27.81707 1.000 39.95253 215 ASP A O 1
ATOM 1599 N N . PHE A 1 236 ? 31.30789 26.79638 27.58670 1.000 39.87097 216 PHE A N 1
ATOM 1600 C CA . PHE A 1 236 ? 31.05105 26.10067 28.84372 1.000 36.54045 216 PHE A CA 1
ATOM 1601 C C . PHE A 1 236 ? 31.54577 24.66068 28.78168 1.000 32.50090 216 PHE A C 1
ATOM 1602 O O . PHE A 1 236 ? 32.23525 24.18689 29.69250 1.000 29.30262 216 PHE A O 1
ATOM 1610 N N . PHE A 1 237 ? 31.20329 23.94987 27.70482 1.000 32.41402 217 PHE A N 1
ATOM 1611 C CA . PHE A 1 237 ? 31.63004 22.56217 27.55900 1.000 32.32989 217 PHE A CA 1
ATOM 1612 C C . PHE A 1 237 ? 33.14758 22.45251 27.49967 1.000 36.15637 217 PHE A C 1
ATOM 1613 O O . PHE A 1 237 ? 33.74068 21.57511 28.13886 1.000 36.67719 217 PHE A O 1
ATOM 1621 N N . LYS A 1 238 ? 33.79403 23.34218 26.74403 1.000 39.50110 218 LYS A N 1
ATOM 1622 C CA . LYS A 1 238 ? 35.24264 23.27334 26.59292 1.000 36.77260 218 LYS A CA 1
ATOM 1623 C C . LYS A 1 238 ? 35.96437 23.54764 27.90598 1.000 37.13020 218 LYS A C 1
ATOM 1624 O O . LYS A 1 238 ? 37.02129 22.96022 28.16375 1.000 38.97805 218 LYS A O 1
ATOM 1630 N N . LYS A 1 239 ? 35.41045 24.41682 28.74997 1.000 34.88134 219 LYS A N 1
ATOM 1631 C CA . LYS A 1 239 ? 36.08409 24.79953 29.98424 1.000 33.38414 219 LYS A CA 1
ATOM 1632 C C . LYS A 1 239 ? 35.72586 23.90482 31.16572 1.000 31.31891 219 LYS A C 1
ATOM 1633 O O . LYS A 1 239 ? 36.58763 23.62665 32.00662 1.000 29.85724 219 LYS A O 1
ATOM 1639 N N . HIS A 1 240 ? 34.47676 23.43983 31.25310 1.000 28.52305 220 HIS A N 1
ATOM 1640 C CA . HIS A 1 240 ? 33.99054 22.80525 32.46980 1.000 27.55485 220 HIS A CA 1
ATOM 1641 C C . HIS A 1 240 ? 33.53414 21.36213 32.31205 1.000 27.77794 220 HIS A C 1
ATOM 1642 O O . HIS A 1 240 ? 33.51210 20.63791 33.31274 1.000 31.37556 220 HIS A O 1
ATOM 1649 N N . ILE A 1 241 ? 33.17301 20.91959 31.11034 1.000 30.50960 221 ILE A N 1
ATOM 1650 C CA . ILE A 1 241 ? 32.57447 19.60835 30.91321 1.000 32.75453 221 ILE A CA 1
ATOM 1651 C C . ILE A 1 241 ? 33.51294 18.65625 30.18191 1.000 34.53119 221 ILE A C 1
ATOM 1652 O O . ILE A 1 241 ? 33.64187 17.49291 30.56978 1.000 32.36462 221 ILE A O 1
ATOM 1657 N N . GLN A 1 242 ? 34.17388 19.12807 29.12764 1.000 32.78462 222 GLN A N 1
ATOM 1658 C CA . GLN A 1 242 ? 34.98297 18.24827 28.29491 1.000 35.17635 222 GLN A CA 1
ATOM 1659 C C . GLN A 1 242 ? 36.10950 17.61087 29.09996 1.000 42.76178 222 GLN A C 1
ATOM 1660 O O . GLN A 1 242 ? 36.78237 18.27446 29.89408 1.000 42.61998 222 GLN A O 1
ATOM 1666 N N . TYR A 1 243 ? 36.29915 16.30585 28.89499 1.000 43.75861 223 TYR A N 1
ATOM 1667 C CA . TYR A 1 243 ? 37.35435 15.49576 29.50008 1.000 43.15830 223 TYR A CA 1
ATOM 1668 C C . TYR A 1 243 ? 37.21949 15.36020 31.01171 1.000 34.93294 223 TYR A C 1
ATOM 1669 O O . TYR A 1 243 ? 38.12664 14.82130 31.65794 1.000 34.64258 223 TYR A O 1
ATOM 1678 N N . LYS A 1 244 ? 36.11525 15.82438 31.59987 1.000 35.16799 224 LYS A N 1
ATOM 1679 C CA . LYS A 1 244 ? 35.93261 15.75603 33.04222 1.000 37.17715 224 LYS A CA 1
ATOM 1680 C C . LYS A 1 244 ? 34.84353 14.79014 33.48415 1.000 35.22239 224 LYS A C 1
ATOM 1681 O O . LYS A 1 244 ? 34.81921 14.41648 34.66115 1.000 35.52297 224 LYS A O 1
ATOM 1687 N N . PHE A 1 245 ? 33.95060 14.37941 32.58809 1.000 30.05802 225 PHE A N 1
ATOM 1688 C CA . PHE A 1 245 ? 32.94871 13.39367 32.95773 1.000 37.58375 225 PHE A CA 1
ATOM 1689 C C . PHE A 1 245 ? 33.53532 11.98597 32.87253 1.000 39.54809 225 PHE A C 1
ATOM 1690 O O . PHE A 1 245 ? 34.56928 11.74918 32.24173 1.000 40.05464 225 PHE A O 1
ATOM 1698 N N . LEU A 1 246 ? 32.85166 11.04425 33.52340 1.000 36.62338 226 LEU A N 1
ATOM 1699 C CA . LEU A 1 246 ? 33.33354 9.67782 33.68780 1.000 36.12398 226 LEU A CA 1
ATOM 1700 C C . LEU A 1 246 ? 33.25164 8.84066 32.41447 1.000 35.68585 226 LEU A C 1
ATOM 1701 O O . LEU A 1 246 ? 33.64624 7.66986 32.45139 1.000 44.24126 226 LEU A O 1
ATOM 1706 N N . ASP A 1 247 ? 32.76684 9.39098 31.30218 1.000 36.77431 227 ASP A N 1
ATOM 1707 C CA . ASP A 1 247 ? 32.64571 8.63054 30.06596 1.000 41.49806 227 ASP A CA 1
ATOM 1708 C C . ASP A 1 247 ? 32.90388 9.54335 28.87565 1.000 35.63231 227 ASP A C 1
ATOM 1709 O O . ASP A 1 247 ? 32.82525 10.76983 28.97812 1.000 36.51321 227 ASP A O 1
ATOM 1714 N N . GLU A 1 248 ? 33.21673 8.92053 27.73610 1.000 39.68191 228 GLU A N 1
ATOM 1715 C CA . GLU A 1 248 ? 33.39970 9.66184 26.49079 1.000 44.63837 228 GLU A CA 1
ATOM 1716 C C . GLU A 1 248 ? 32.06285 10.10620 25.91075 1.000 41.56654 228 GLU A C 1
ATOM 1717 O O . GLU A 1 248 ? 31.87280 11.28676 25.59859 1.000 39.05148 228 GLU A O 1
ATOM 1723 N N . ASP A 1 249 ? 31.13470 9.16706 25.74271 1.000 45.73528 229 ASP A N 1
ATOM 1724 C CA . ASP A 1 249 ? 29.81030 9.46073 25.21483 1.000 34.70930 229 ASP A CA 1
ATOM 1725 C C . ASP A 1 249 ? 28.84562 9.69400 26.36835 1.000 33.82215 229 ASP A C 1
ATOM 1726 O O . ASP A 1 249 ? 28.71051 8.84318 27.25366 1.000 40.34348 229 ASP A O 1
ATOM 1731 N N . PHE A 1 250 ? 28.17760 10.84322 26.35565 1.000 35.17732 230 PHE A N 1
ATOM 1732 C CA . PHE A 1 250 ? 27.21816 11.16815 27.40043 1.000 31.57125 230 PHE A CA 1
ATOM 1733 C C . PHE A 1 250 ? 26.32182 12.29619 26.91508 1.000 31.62401 230 PHE A C 1
ATOM 1734 O O . PHE A 1 250 ? 26.51975 12.86070 25.83688 1.000 30.96273 230 PHE A O 1
ATOM 1742 N N . VAL A 1 251 ? 25.32499 12.61067 27.73571 1.000 32.04080 231 VAL A N 1
ATOM 1743 C CA . VAL A 1 251 ? 24.39518 13.70413 27.49399 1.000 30.93246 231 VAL A CA 1
ATOM 1744 C C . VAL A 1 251 ? 24.35194 14.55920 28.75090 1.000 30.00276 231 VAL A C 1
ATOM 1745 O O . VAL A 1 251 ? 24.36775 14.03009 29.86776 1.000 31.05010 231 VAL A O 1
ATOM 1749 N N . PHE A 1 252 ? 24.31615 15.87905 28.57632 1.000 27.28909 232 PHE A N 1
ATOM 1750 C CA . PHE A 1 252 ? 24.19798 16.77985 29.71332 1.000 24.70925 232 PHE A CA 1
ATOM 1751 C C . PHE A 1 252 ? 23.27577 17.93672 29.36000 1.000 26.56823 232 PHE A C 1
ATOM 1752 O O . PHE A 1 252 ? 23.34951 18.49075 28.25925 1.000 24.60871 232 PHE A O 1
ATOM 1760 N N . ASP A 1 253 ? 22.39613 18.27920 30.29917 1.000 29.70019 233 ASP A N 1
ATOM 1761 C CA . ASP A 1 253 ? 21.43695 19.36273 30.14065 1.000 22.33681 233 ASP A CA 1
ATOM 1762 C C . ASP A 1 253 ? 21.96157 20.61545 30.82788 1.000 26.12900 233 ASP A C 1
ATOM 1763 O O . ASP A 1 253 ? 22.59041 20.53525 31.88704 1.000 21.86280 233 ASP A O 1
ATOM 1768 N N . ILE A 1 254 ? 21.70309 21.77556 30.22110 1.000 26.16919 234 ILE A N 1
ATOM 1769 C CA . ILE A 1 254 ? 22.18598 23.04311 30.74995 1.000 28.04704 234 ILE A CA 1
ATOM 1770 C C . ILE A 1 254 ? 21.04279 24.04716 30.81517 1.000 26.86850 234 ILE A C 1
ATOM 1771 O O . ILE A 1 254 ? 20.00093 23.88941 30.17569 1.000 25.46438 234 ILE A O 1
ATOM 1776 N N . TYR A 1 255 ? 21.26311 25.09744 31.60378 1.000 25.35877 235 TYR A N 1
ATOM 1777 C CA . TYR A 1 255 ? 20.32588 26.20203 31.75243 1.000 26.96151 235 TYR A CA 1
ATOM 1778 C C . TYR A 1 255 ? 21.09679 27.51024 31.66090 1.000 27.84666 235 TYR A C 1
ATOM 1779 O O . TYR A 1 255 ? 22.13543 27.66715 32.31056 1.000 23.82378 235 TYR A O 1
ATOM 1788 N N . ARG A 1 256 ? 20.59316 28.44306 30.85636 1.000 24.34377 236 ARG A N 1
ATOM 1789 C CA . ARG A 1 256 ? 21.21865 29.74881 30.66823 1.000 29.64598 236 ARG A CA 1
ATOM 1790 C C . ARG A 1 256 ? 20.35591 30.79067 31.37030 1.000 27.99268 236 ARG A C 1
ATOM 1791 O O . ARG A 1 256 ? 19.21402 31.03058 30.96496 1.000 32.65723 236 ARG A O 1
ATOM 1799 N N . ASP A 1 257 ? 20.90166 31.41381 32.41295 1.000 29.05872 237 ASP A N 1
ATOM 1800 C CA . ASP A 1 257 ? 20.11273 32.28356 33.27685 1.000 36.87923 237 ASP A CA 1
ATOM 1801 C C . ASP A 1 257 ? 19.92322 33.65568 32.62635 1.000 43.88575 237 ASP A C 1
ATOM 1802 O O . ASP A 1 257 ? 20.30625 33.89073 31.47690 1.000 43.42344 237 ASP A O 1
ATOM 1807 N N . SER A 1 258 ? 19.32297 34.58484 33.37536 1.000 46.88764 238 SER A N 1
ATOM 1808 C CA . SER A 1 258 ? 18.96874 35.89092 32.83214 1.000 42.91229 238 SER A CA 1
ATOM 1809 C C . SER A 1 258 ? 20.18476 36.75145 32.51917 1.000 44.58220 238 SER A C 1
ATOM 1810 O O . SER A 1 258 ? 20.05221 37.74712 31.79899 1.000 43.83666 238 SER A O 1
ATOM 1813 N N . ARG A 1 259 ? 21.35697 36.40077 33.04237 1.000 44.52078 239 ARG A N 1
ATOM 1814 C CA . ARG A 1 259 ? 22.57439 37.16368 32.81002 1.000 41.48376 239 ARG A CA 1
ATOM 1815 C C . ARG A 1 259 ? 23.49148 36.50051 31.78988 1.000 39.50209 239 ARG A C 1
ATOM 1816 O O . ARG A 1 259 ? 24.64375 36.91830 31.64210 1.000 43.72128 239 ARG A O 1
ATOM 1824 N N . GLY A 1 260 ? 23.00771 35.47852 31.08619 1.000 42.51819 240 GLY A N 1
ATOM 1825 C CA . GLY A 1 260 ? 23.78316 34.80586 30.06759 1.000 36.86828 240 GLY A CA 1
ATOM 1826 C C . GLY A 1 260 ? 24.66135 33.67393 30.55438 1.000 35.10929 240 GLY A C 1
ATOM 1827 O O . GLY A 1 260 ? 25.29178 33.00556 29.72549 1.000 41.61250 240 GLY A O 1
ATOM 1828 N N . LYS A 1 261 ? 24.72421 33.43096 31.86135 1.000 37.72602 241 LYS A N 1
ATOM 1829 C CA . LYS A 1 261 ? 25.59257 32.39118 32.39623 1.000 35.30410 241 LYS A CA 1
ATOM 1830 C C . LYS A 1 261 ? 24.96520 31.01548 32.21215 1.000 35.16553 241 LYS A C 1
ATOM 1831 O O . LYS A 1 261 ? 23.76270 30.83046 32.42011 1.000 31.67487 241 LYS A O 1
ATOM 1837 N N . VAL A 1 262 ? 25.79319 30.04699 31.82644 1.000 39.86214 242 VAL A N 1
ATOM 1838 C CA . VAL A 1 262 ? 25.35540 28.67832 31.57795 1.000 32.81356 242 VAL A CA 1
ATOM 1839 C C . VAL A 1 262 ? 25.58537 27.85330 32.83536 1.000 30.62582 242 VAL A C 1
ATOM 1840 O O . VAL A 1 262 ? 26.68451 27.86377 33.40337 1.000 35.82663 242 VAL A O 1
ATOM 1844 N N . TRP A 1 263 ? 24.54926 27.14124 33.27094 1.000 32.21300 243 TRP A N 1
ATOM 1845 C CA . TRP A 1 263 ? 24.61533 26.26369 34.42807 1.000 25.29614 243 TRP A CA 1
ATOM 1846 C C . TRP A 1 263 ? 24.38096 24.82539 33.99245 1.000 27.13401 243 TRP A C 1
ATOM 1847 O O . TRP A 1 263 ? 23.65526 24.56547 33.03053 1.000 24.38388 243 TRP A O 1
ATOM 1858 N N . LEU A 1 264 ? 25.00153 23.89277 34.70953 1.000 26.44215 244 LEU A N 1
ATOM 1859 C CA . LEU A 1 264 ? 24.77865 22.47117 34.48914 1.000 20.74218 244 LEU A CA 1
ATOM 1860 C C . LEU A 1 264 ? 23.57016 22.00927 35.29234 1.000 26.39966 244 LEU A C 1
ATOM 1861 O O . LEU A 1 264 ? 23.36181 22.44300 36.42920 1.000 30.24002 244 LEU A O 1
ATOM 1866 N N . ILE A 1 265 ? 22.77318 21.12920 34.69534 1.000 26.89718 245 ILE A N 1
ATOM 1867 C CA . ILE A 1 265 ? 21.57052 20.59857 35.32250 1.000 19.38985 245 ILE A CA 1
ATOM 1868 C C . ILE A 1 265 ? 21.73261 19.12657 35.67955 1.000 20.11657 245 ILE A C 1
ATOM 1869 O O . ILE A 1 265 ? 21.49728 18.72682 36.82039 1.000 20.08391 245 ILE A O 1
ATOM 1874 N N . ASP A 1 266 ? 22.14276 18.30581 34.71571 1.000 24.75584 246 ASP A N 1
ATOM 1875 C CA . ASP A 1 266 ? 22.17117 16.86525 34.92052 1.000 25.01826 246 ASP A CA 1
ATOM 1876 C C . ASP A 1 266 ? 23.03202 16.22458 33.84340 1.000 24.16815 246 ASP A C 1
ATOM 1877 O O . ASP A 1 266 ? 23.31868 16.83070 32.80848 1.000 23.25353 246 ASP A O 1
ATOM 1882 N N . PHE A 1 267 ? 23.44278 14.98749 34.10829 1.000 28.02029 247 PHE A N 1
ATOM 1883 C CA . PHE A 1 267 ? 24.08277 14.12935 33.12183 1.000 23.34823 247 PHE A CA 1
ATOM 1884 C C . PHE A 1 267 ? 23.15439 12.96562 32.80694 1.000 28.35309 247 PHE A C 1
ATOM 1885 O O . PHE A 1 267 ? 22.58739 12.35472 33.71927 1.000 31.61849 247 PHE A O 1
ATOM 1893 N N . ASN A 1 268 ? 22.99779 12.66586 31.52044 1.000 29.44283 248 ASN A N 1
ATOM 1894 C CA . ASN A 1 268 ? 22.14142 11.57866 31.08241 1.000 29.91418 248 ASN A CA 1
ATOM 1895 C C . ASN A 1 268 ? 22.94564 10.57774 30.26101 1.000 30.34631 248 ASN A C 1
ATOM 1896 O O . ASN A 1 268 ? 23.96564 10.93721 29.66498 1.000 32.91354 248 ASN A O 1
ATOM 1901 N N . PRO A 1 269 ? 22.52605 9.31393 30.22491 1.000 33.71388 249 PRO A N 1
ATOM 1902 C CA . PRO A 1 269 ? 23.26791 8.32028 29.44082 1.000 34.57143 249 PRO A CA 1
ATOM 1903 C C . PRO A 1 269 ? 23.13078 8.56502 27.94588 1.000 34.81711 249 PRO A C 1
ATOM 1904 O O . PRO A 1 269 ? 22.07817 8.98032 27.45548 1.000 37.77458 249 PRO A O 1
ATOM 1908 N N . PHE A 1 270 ? 24.21816 8.29887 27.22153 1.000 35.55326 250 PHE A N 1
ATOM 1909 C CA . PHE A 1 270 ? 24.23547 8.38297 25.76097 1.000 42.82330 250 PHE A CA 1
ATOM 1910 C C . PHE A 1 270 ? 23.62995 7.09901 25.19047 1.000 47.13566 250 PHE A C 1
ATOM 1911 O O . PHE A 1 270 ? 24.31302 6.21677 24.66664 1.000 45.07138 250 PHE A O 1
ATOM 1919 N N . GLY A 1 271 ? 22.31209 7.00149 25.31643 1.000 47.18452 251 GLY A N 1
ATOM 1920 C CA . GLY A 1 271 ? 21.60493 5.82346 24.87355 1.000 42.18345 251 GLY A CA 1
ATOM 1921 C C . GLY A 1 271 ? 20.12463 6.09347 24.73060 1.000 47.86518 251 GLY A C 1
ATOM 1922 O O . GLY A 1 271 ? 19.66363 7.22854 24.86490 1.000 48.29075 251 GLY A O 1
ATOM 1923 N N . GLU A 1 272 ? 19.37794 5.01881 24.46587 1.000 50.51967 252 GLU A N 1
ATOM 1924 C CA . GLU A 1 272 ? 17.94819 5.14260 24.20593 1.000 49.81396 252 GLU A CA 1
ATOM 1925 C C . GLU A 1 272 ? 17.15632 5.54968 25.44248 1.000 45.02053 252 GLU A C 1
ATOM 1926 O O . GLU A 1 272 ? 16.01312 5.99749 25.30685 1.000 45.90413 252 GLU A O 1
ATOM 1932 N N . VAL A 1 273 ? 17.72957 5.40947 26.64060 1.000 46.28852 253 VAL A N 1
ATOM 1933 C CA . VAL A 1 273 ? 17.04451 5.84365 27.85338 1.000 40.73591 253 VAL A CA 1
ATOM 1934 C C . VAL A 1 273 ? 16.92879 7.35505 27.95290 1.000 44.73087 253 VAL A C 1
ATOM 1935 O O . VAL A 1 273 ? 16.20856 7.85605 28.82391 1.000 47.08387 253 VAL A O 1
ATOM 1939 N N . THR A 1 274 ? 17.62082 8.09203 27.08947 1.000 41.21831 254 THR A N 1
ATOM 1940 C CA . THR A 1 274 ? 17.58196 9.54677 27.07178 1.000 36.49723 254 THR A CA 1
ATOM 1941 C C . THR A 1 274 ? 16.83719 10.01379 25.82938 1.000 37.54884 254 THR A C 1
ATOM 1942 O O . THR A 1 274 ? 17.15982 9.59431 24.71310 1.000 43.09535 254 THR A O 1
ATOM 1946 N N . ASP A 1 275 ? 15.84167 10.87336 26.02687 1.000 35.89275 255 ASP A N 1
ATOM 1947 C CA . ASP A 1 275 ? 15.08518 11.42635 24.91099 1.000 31.55150 255 ASP A CA 1
ATOM 1948 C C . ASP A 1 275 ? 15.99184 12.32136 24.07252 1.000 35.51356 255 ASP A C 1
ATOM 1949 O O . ASP A 1 275 ? 16.59101 13.27037 24.58941 1.000 34.35088 255 ASP A O 1
ATOM 1954 N N . SER A 1 276 ? 16.09779 12.01667 22.77920 1.000 35.49538 256 SER A N 1
ATOM 1955 C CA . SER A 1 276 ? 16.95379 12.78787 21.88763 1.000 40.04258 256 SER A CA 1
ATOM 1956 C C . SER A 1 276 ? 16.31352 14.09095 21.42558 1.000 38.09448 256 SER A C 1
ATOM 1957 O O . SER A 1 276 ? 16.98923 14.89004 20.76773 1.000 38.44455 256 SER A O 1
ATOM 1960 N N . LEU A 1 277 ? 15.03728 14.31428 21.74519 1.000 40.45635 257 LEU A N 1
ATOM 1961 C CA . LEU A 1 277 ? 14.33475 15.57827 21.49553 1.000 39.39080 257 LEU A CA 1
ATOM 1962 C C . LEU A 1 277 ? 14.32623 15.84780 19.99532 1.000 43.56101 257 LEU A C 1
ATOM 1963 O O . LEU A 1 277 ? 13.84637 14.98737 19.23675 1.000 47.13792 257 LEU A O 1
ATOM 1968 N N . LEU A 1 278 ? 14.82576 16.99258 19.52164 1.000 43.39004 258 LEU A N 1
ATOM 1969 C CA . LEU A 1 278 ? 14.79336 17.31520 18.09958 1.000 41.95262 258 LEU A CA 1
ATOM 1970 C C . LEU A 1 278 ? 15.75665 16.47246 17.27576 1.000 41.40504 258 LEU A C 1
ATOM 1971 O O . LEU A 1 278 ? 15.71467 16.54480 16.04321 1.000 48.41782 258 LEU A O 1
ATOM 1976 N N . PHE A 1 279 ? 16.62073 15.69369 17.91438 1.000 42.43708 259 PHE A N 1
ATOM 1977 C CA . PHE A 1 279 ? 17.48134 14.74839 17.22319 1.000 42.42287 259 PHE A CA 1
ATOM 1978 C C . PHE A 1 279 ? 16.88966 13.34639 17.30668 1.000 45.45311 259 PHE A C 1
ATOM 1979 O O . PHE A 1 279 ? 15.95059 13.07930 18.05927 1.000 45.24624 259 PHE A O 1
ATOM 1987 N N . THR A 1 280 ? 17.45091 12.44689 16.50693 1.000 43.87015 260 THR A N 1
ATOM 1988 C CA . THR A 1 280 ? 17.19016 11.02243 16.62366 1.000 49.17051 260 THR A CA 1
ATOM 1989 C C . THR A 1 280 ? 18.49692 10.31980 16.95970 1.000 53.98032 260 THR A C 1
ATOM 1990 O O . THR A 1 280 ? 19.58039 10.79227 16.60540 1.000 55.13036 260 THR A O 1
ATOM 1994 N N . TRP A 1 281 ? 18.39504 9.19239 17.66256 1.000 56.90821 261 TRP A N 1
ATOM 1995 C CA . TRP A 1 281 ? 19.60195 8.45475 18.01051 1.000 52.17961 261 TRP A CA 1
ATOM 1996 C C . TRP A 1 281 ? 20.21561 7.75025 16.80864 1.000 66.50016 261 TRP A C 1
ATOM 1997 O O . TRP A 1 281 ? 21.40145 7.40750 16.84884 1.000 68.78223 261 TRP A O 1
ATOM 2008 N N . GLU A 1 282 ? 19.44448 7.53776 15.73967 1.000 68.11844 262 GLU A N 1
ATOM 2009 C CA . GLU A 1 282 ? 20.00347 6.91819 14.54259 1.000 70.20390 262 GLU A CA 1
ATOM 2010 C C . GLU A 1 282 ? 21.04935 7.81807 13.89527 1.000 68.51081 262 GLU A C 1
ATOM 2011 O O . GLU A 1 282 ? 22.05791 7.32999 13.37258 1.000 71.94682 262 GLU A O 1
ATOM 2017 N N . GLU A 1 283 ? 20.83086 9.13291 13.92374 1.000 61.99292 263 GLU A N 1
ATOM 2018 C CA . GLU A 1 283 ? 21.79333 10.07563 13.37070 1.000 63.34375 263 GLU A CA 1
ATOM 2019 C C . GLU A 1 283 ? 22.82850 10.53478 14.38804 1.000 61.68903 263 GLU A C 1
ATOM 2020 O O . GLU A 1 283 ? 23.87555 11.05857 13.99066 1.000 69.17001 263 GLU A O 1
ATOM 2026 N N . LEU A 1 284 ? 22.56587 10.35196 15.68420 1.000 65.92934 264 LEU A N 1
ATOM 2027 C CA . LEU A 1 284 ? 23.55154 10.71128 16.69838 1.000 60.08872 264 LEU A CA 1
ATOM 2028 C C . LEU A 1 284 ? 24.65097 9.66140 16.80505 1.000 62.95581 264 LEU A C 1
ATOM 2029 O O . LEU A 1 284 ? 25.82624 10.00647 16.96936 1.000 69.29335 264 LEU A O 1
ATOM 2034 N N . ILE A 1 285 ? 24.29105 8.37909 16.71840 1.000 66.58816 265 ILE A N 1
ATOM 2035 C CA . ILE A 1 285 ? 25.30436 7.32935 16.66940 1.000 69.35077 265 ILE A CA 1
ATOM 2036 C C . ILE A 1 285 ? 26.03280 7.35980 15.33102 1.000 73.38203 265 ILE A C 1
ATOM 2037 O O . ILE A 1 285 ? 27.24803 7.13507 15.26320 1.000 75.80722 265 ILE A O 1
ATOM 2042 N N . SER A 1 286 ? 25.30671 7.66608 14.25082 1.000 75.44248 266 SER A N 1
ATOM 2043 C CA . SER A 1 286 ? 25.87894 7.65051 12.90814 1.000 78.91818 266 SER A CA 1
ATOM 2044 C C . SER A 1 286 ? 27.04230 8.61932 12.74611 1.000 95.22409 266 SER A C 1
ATOM 2045 O O . SER A 1 286 ? 27.86520 8.42680 11.84356 1.000 98.31736 266 SER A O 1
ATOM 2048 N N . GLU A 1 287 ? 27.12206 9.65706 13.58331 1.000 127.96497 267 GLU A N 1
ATOM 2049 C CA . GLU A 1 287 ? 28.22357 10.62100 13.54025 1.000 128.45622 267 GLU A CA 1
ATOM 2050 C C . GLU A 1 287 ? 28.30902 11.29134 12.16875 1.000 124.00153 267 GLU A C 1
ATOM 2051 O O . GLU A 1 287 ? 29.39457 11.56316 11.65168 1.000 126.98573 267 GLU A O 1
ATOM 2057 N N . ASN A 1 288 ? 27.14821 11.55778 11.57471 1.000 100.48170 268 ASN A N 1
ATOM 2058 C CA . ASN A 1 288 ? 27.06044 12.10101 10.22817 1.000 97.78636 268 ASN A CA 1
ATOM 2059 C C . ASN A 1 288 ? 27.10469 13.62767 10.26690 1.000 100.08375 268 ASN A C 1
ATOM 2060 O O . ASN A 1 288 ? 27.35919 14.24340 11.30557 1.000 101.00533 268 ASN A O 1
ATOM 2065 N N . ASN A 1 289 ? 26.85588 14.25274 9.11755 1.000 110.12527 269 ASN A N 1
ATOM 2066 C CA . ASN A 1 289 ? 26.71295 15.70417 9.02373 1.000 106.75095 269 ASN A CA 1
ATOM 2067 C C . ASN A 1 289 ? 25.34307 16.06696 9.58304 1.000 107.91101 269 ASN A C 1
ATOM 2068 O O . ASN A 1 289 ? 24.34788 16.15093 8.86083 1.000 106.86991 269 ASN A O 1
ATOM 2073 N N . LEU A 1 290 ? 25.29288 16.27021 10.90139 1.000 91.48684 270 LEU A N 1
ATOM 2074 C CA . LEU A 1 290 ? 24.03349 16.57293 11.56981 1.000 80.35426 270 LEU A CA 1
ATOM 2075 C C . LEU A 1 290 ? 23.52775 17.97293 11.25399 1.000 80.32791 270 LEU A C 1
ATOM 2076 O O . LEU A 1 290 ? 22.34633 18.25546 11.48122 1.000 72.63480 270 LEU A O 1
ATOM 2081 N N . ASN A 1 291 ? 24.39050 18.85395 10.74155 1.000 83.02023 271 ASN A N 1
ATOM 2082 C CA . ASN A 1 291 ? 23.95069 20.20510 10.41282 1.000 84.98712 271 ASN A CA 1
ATOM 2083 C C . ASN A 1 291 ? 22.94252 20.20750 9.27084 1.000 84.74176 271 ASN A C 1
ATOM 2084 O O . ASN A 1 291 ? 22.03358 21.04408 9.25371 1.000 85.37470 271 ASN A O 1
ATOM 2089 N N . GLY A 1 292 ? 23.07627 19.28864 8.32417 1.000 85.47854 272 GLY A N 1
ATOM 2090 C CA . GLY A 1 292 ? 22.13614 19.17258 7.22967 1.000 83.39958 272 GLY A CA 1
ATOM 2091 C C . GLY A 1 292 ? 22.61803 19.84215 5.95860 1.000 85.42852 272 GLY A C 1
ATOM 2092 O O . GLY A 1 292 ? 23.79821 20.15268 5.78023 1.000 83.50425 272 GLY A O 1
ATOM 2093 N N . ASP A 1 293 ? 21.66719 20.06235 5.05311 1.000 87.18838 273 ASP A N 1
ATOM 2094 C CA . ASP A 1 293 ? 21.93730 20.71635 3.77676 1.000 83.80608 273 ASP A CA 1
ATOM 2095 C C . ASP A 1 293 ? 21.65939 22.20790 3.91969 1.000 80.48346 273 ASP A C 1
ATOM 2096 O O . ASP A 1 293 ? 20.51054 22.61735 4.11654 1.000 78.85895 273 ASP A O 1
ATOM 2101 N N . PHE A 1 294 ? 22.70962 23.01909 3.81874 1.000 79.67996 274 PHE A N 1
ATOM 2102 C CA . PHE A 1 294 ? 22.57803 24.46508 3.90095 1.000 80.12796 274 PHE A CA 1
ATOM 2103 C C . PHE A 1 294 ? 23.58605 25.12086 2.96983 1.000 72.27447 274 PHE A C 1
ATOM 2104 O O . PHE A 1 294 ? 24.57924 24.51282 2.56294 1.000 73.14845 274 PHE A O 1
ATOM 2112 N N . SER A 1 295 ? 23.31389 26.37715 2.63726 1.000 61.72801 275 SER A N 1
ATOM 2113 C CA . SER A 1 295 ? 24.17829 27.15009 1.76288 1.000 54.48793 275 SER A CA 1
ATOM 2114 C C . SER A 1 295 ? 25.27656 27.83962 2.56761 1.000 54.41452 275 SER A C 1
ATOM 2115 O O . SER A 1 295 ? 25.25274 27.88398 3.79954 1.000 51.67712 275 SER A O 1
ATOM 2118 N N . GLU A 1 296 ? 26.25134 28.39206 1.84435 1.000 52.37338 276 GLU A N 1
ATOM 2119 C CA . GLU A 1 296 ? 27.36913 29.07711 2.47908 1.000 49.58471 276 GLU A CA 1
ATOM 2120 C C . GLU A 1 296 ? 26.98239 30.42627 3.07248 1.000 49.02497 276 GLU A C 1
ATOM 2121 O O . GLU A 1 296 ? 27.78842 31.01068 3.80401 1.000 52.12490 276 GLU A O 1
ATOM 2127 N N . VAL A 1 297 ? 25.78307 30.93508 2.78433 1.000 48.35851 277 VAL A N 1
ATOM 2128 C CA . VAL A 1 297 ? 25.35479 32.20014 3.37211 1.000 57.68994 277 VAL A CA 1
ATOM 2129 C C . VAL A 1 297 ? 24.68446 32.01785 4.73038 1.000 53.20210 277 VAL A C 1
ATOM 2130 O O . VAL A 1 297 ? 24.56978 32.99196 5.48807 1.000 49.51438 277 VAL A O 1
ATOM 2134 N N . ASP A 1 298 ? 24.24373 30.80364 5.06190 1.000 62.11278 278 ASP A N 1
ATOM 2135 C CA . ASP A 1 298 ? 23.62804 30.51501 6.35116 1.000 61.25017 278 ASP A CA 1
ATOM 2136 C C . ASP A 1 298 ? 24.50803 29.69639 7.28009 1.000 56.24870 278 ASP A C 1
ATOM 2137 O O . ASP A 1 298 ? 24.34632 29.78700 8.49819 1.000 65.20497 278 ASP A O 1
ATOM 2142 N N . ALA A 1 299 ? 25.43004 28.90512 6.74019 1.000 68.33317 279 ALA A N 1
ATOM 2143 C CA . ALA A 1 299 ? 26.23868 28.01342 7.55740 1.000 79.99712 279 ALA A CA 1
ATOM 2144 C C . ALA A 1 299 ? 27.36007 28.77289 8.25358 1.000 76.63557 279 ALA A C 1
ATOM 2145 O O . ALA A 1 299 ? 27.98222 29.66651 7.67192 1.000 72.63067 279 ALA A O 1
ATOM 2147 N N . GLN A 1 300 ? 27.61295 28.41016 9.51107 1.000 68.03655 280 GLN A N 1
ATOM 2148 C CA . GLN A 1 300 ? 28.75137 28.94705 10.24559 1.000 75.80840 280 GLN A CA 1
ATOM 2149 C C . GLN A 1 300 ? 29.93052 27.98890 10.13287 1.000 88.46192 280 GLN A C 1
ATOM 2150 O O . GLN A 1 300 ? 30.04705 27.25882 9.14332 1.000 96.67480 280 GLN A O 1
ATOM 2156 N N . GLU A 1 301 ? 30.80622 27.97711 11.13374 1.000 96.15978 281 GLU A N 1
ATOM 2157 C CA . GLU A 1 301 ? 31.94657 27.07349 11.10328 1.000 100.80570 281 GLU A CA 1
ATOM 2158 C C . GLU A 1 301 ? 31.50505 25.63771 11.36766 1.000 104.37714 281 GLU A C 1
ATOM 2159 O O . GLU A 1 301 ? 30.49283 25.38317 12.02608 1.000 104.64195 281 GLU A O 1
ATOM 2165 N N . GLN A 1 302 ? 32.28347 24.69142 10.83881 1.000 96.99937 282 GLN A N 1
ATOM 2166 C CA . GLN A 1 302 ? 31.96719 23.27622 10.98529 1.000 91.74033 282 GLN A CA 1
ATOM 2167 C C . GLN A 1 302 ? 32.38974 22.71536 12.33528 1.000 98.00796 282 GLN A C 1
ATOM 2168 O O . GLN A 1 302 ? 31.86242 21.67765 12.75073 1.000 94.76903 282 GLN A O 1
ATOM 2174 N N . ASP A 1 303 ? 33.33047 23.36937 13.02188 1.000 124.47128 283 ASP A N 1
ATOM 2175 C CA . ASP A 1 303 ? 33.71543 22.92522 14.35719 1.000 125.62892 283 ASP A CA 1
ATOM 2176 C C . ASP A 1 303 ? 32.54115 23.00550 15.32361 1.000 123.27943 283 ASP A C 1
ATOM 2177 O O . ASP A 1 303 ? 32.46908 22.22942 16.28355 1.000 123.63288 283 ASP A O 1
ATOM 2182 N N . SER A 1 304 ? 31.61152 23.92256 15.07954 1.000 103.14481 284 SER A N 1
ATOM 2183 C CA . SER A 1 304 ? 30.43979 24.04194 15.93013 1.000 88.54693 284 SER A CA 1
ATOM 2184 C C . SER A 1 304 ? 29.51489 22.84372 15.72560 1.000 81.27654 284 SER A C 1
ATOM 2185 O O . SER A 1 304 ? 29.36635 22.35650 14.60000 1.000 76.44762 284 SER A O 1
ATOM 2188 N N . PRO A 1 305 ? 28.88748 22.34488 16.78708 1.000 65.62874 285 PRO A N 1
ATOM 2189 C CA . PRO A 1 305 ? 27.92751 21.24745 16.63312 1.000 53.71428 285 PRO A CA 1
ATOM 2190 C C . PRO A 1 305 ? 26.62215 21.73786 16.02603 1.000 51.27751 285 PRO A C 1
ATOM 2191 O O . PRO A 1 305 ? 26.39087 22.93382 15.83997 1.000 60.31060 285 PRO A O 1
ATOM 2195 N N . ALA A 1 306 ? 25.75442 20.77813 15.71800 1.000 44.38071 286 ALA A N 1
ATOM 2196 C CA . ALA A 1 306 ? 24.43661 21.10433 15.19285 1.000 42.43224 286 ALA A CA 1
ATOM 2197 C C . ALA A 1 306 ? 23.54820 21.63872 16.30937 1.000 46.88943 286 ALA A C 1
ATOM 2198 O O . ALA A 1 306 ? 23.46151 21.04405 17.38825 1.000 45.42328 286 ALA A O 1
ATOM 2200 N N . PHE A 1 307 ? 22.88998 22.76617 16.05093 1.000 45.55070 287 PHE A N 1
ATOM 2201 C CA . PHE A 1 307 ? 22.02089 23.41971 17.02457 1.000 41.24103 287 PHE A CA 1
ATOM 2202 C C . PHE A 1 307 ? 20.61289 23.48245 16.44716 1.000 40.35747 287 PHE A C 1
ATOM 2203 O O . PHE A 1 307 ? 20.36403 24.21510 15.48421 1.000 47.07046 287 PHE A O 1
ATOM 2211 N N . ARG A 1 308 ? 19.69598 22.71803 17.03310 1.000 43.83887 288 ARG A N 1
ATOM 2212 C CA . ARG A 1 308 ? 18.31804 22.63958 16.56855 1.000 39.89792 288 ARG A CA 1
ATOM 2213 C C . ARG A 1 308 ? 17.38485 23.24149 17.61011 1.000 45.75635 288 ARG A C 1
ATOM 2214 O O . ARG A 1 308 ? 17.50180 22.94404 18.80389 1.000 40.83016 288 ARG A O 1
ATOM 2222 N N . CYS A 1 309 ? 16.46427 24.08673 17.15286 1.000 44.88575 289 CYS A N 1
ATOM 2223 C CA . CYS A 1 309 ? 15.42085 24.64473 17.99823 1.000 43.70812 289 CYS A CA 1
ATOM 2224 C C . CYS A 1 309 ? 14.10566 24.60059 17.23313 1.000 47.77587 289 CYS A C 1
ATOM 2225 O O . CYS A 1 309 ? 14.08335 24.46393 16.00746 1.000 56.75509 289 CYS A O 1
ATOM 2228 N N . THR A 1 310 ? 13.00347 24.70966 17.97128 1.000 48.19412 290 THR A N 1
ATOM 2229 C CA . THR A 1 310 ? 11.67918 24.59830 17.37396 1.000 54.39849 290 THR A CA 1
ATOM 2230 C C . THR A 1 310 ? 11.33694 25.86927 16.60776 1.000 66.91278 290 THR A C 1
ATOM 2231 O O . THR A 1 310 ? 11.51796 26.98027 17.11604 1.000 62.97328 290 THR A O 1
ATOM 2235 N N . ASN A 1 311 ? 10.83661 25.70266 15.38721 1.000 72.87697 291 ASN A N 1
ATOM 2236 C CA . ASN A 1 311 ? 10.46912 26.81915 14.53433 1.000 79.82740 291 ASN A CA 1
ATOM 2237 C C . ASN A 1 311 ? 8.96156 27.05670 14.60728 1.000 81.13083 291 ASN A C 1
ATOM 2238 O O . ASN A 1 311 ? 8.22296 26.33433 15.28103 1.000 77.81759 291 ASN A O 1
ATOM 2243 N N . SER A 1 312 ? 8.50516 28.08845 13.89800 1.000 91.97385 292 SER A N 1
ATOM 2244 C CA . SER A 1 312 ? 7.11636 28.52272 13.99721 1.000 92.90339 292 SER A CA 1
ATOM 2245 C C . SER A 1 312 ? 6.15913 27.41382 13.57761 1.000 95.29601 292 SER A C 1
ATOM 2246 O O . SER A 1 312 ? 6.27086 26.85754 12.48111 1.000 99.60322 292 SER A O 1
ATOM 2249 N N . GLU A 1 313 ? 5.21506 27.09875 14.45926 1.000 94.35437 293 GLU A N 1
ATOM 2250 C CA . GLU A 1 313 ? 4.21388 26.07256 14.19515 1.000 93.14099 293 GLU A CA 1
ATOM 2251 C C . GLU A 1 313 ? 3.03046 26.22358 15.14484 1.000 95.62579 293 GLU A C 1
ATOM 2252 O O . GLU A 1 313 ? 3.15949 26.80298 16.22381 1.000 91.43233 293 GLU A O 1
ATOM 2258 N N . TYR A 1 321 ? 4.07805 13.96876 27.78107 1.000 59.43745 301 TYR A N 1
ATOM 2259 C CA . TYR A 1 321 ? 3.65534 14.88940 28.82984 1.000 69.24129 301 TYR A CA 1
ATOM 2260 C C . TYR A 1 321 ? 2.15778 14.75764 29.09334 1.000 75.63372 301 TYR A C 1
ATOM 2261 O O . TYR A 1 321 ? 1.68753 14.99225 30.20808 1.000 68.91246 301 TYR A O 1
ATOM 2270 N N . LEU A 1 322 ? 1.41274 14.37092 28.05595 1.000 75.52003 302 LEU A N 1
ATOM 2271 C CA . LEU A 1 322 ? -0.03761 14.27306 28.17261 1.000 72.01858 302 LEU A CA 1
ATOM 2272 C C . LEU A 1 322 ? -0.47245 13.01042 28.90784 1.000 66.93196 302 LEU A C 1
ATOM 2273 O O . LEU A 1 322 ? -1.49775 13.02542 29.59851 1.000 60.97937 302 LEU A O 1
ATOM 2278 N N . SER A 1 323 ? 0.28458 11.92090 28.78397 1.000 69.26208 303 SER A N 1
ATOM 2279 C CA . SER A 1 323 ? -0.02571 10.69158 29.50338 1.000 68.50882 303 SER A CA 1
ATOM 2280 C C . SER A 1 323 ? 0.46976 10.70655 30.94385 1.000 65.50622 303 SER A C 1
ATOM 2281 O O . SER A 1 323 ? 0.26653 9.71866 31.65874 1.000 59.09731 303 SER A O 1
ATOM 2284 N N . TYR A 1 324 ? 1.11467 11.79255 31.38025 1.000 65.20171 304 TYR A N 1
ATOM 2285 C CA . TYR A 1 324 ? 1.57317 11.88695 32.76343 1.000 53.39159 304 TYR A CA 1
ATOM 2286 C C . TYR A 1 324 ? 0.40293 11.80901 33.73491 1.000 57.49931 304 TYR A C 1
ATOM 2287 O O . TYR A 1 324 ? 0.38722 10.97277 34.64601 1.000 58.85774 304 TYR A O 1
ATOM 2296 N N . ARG A 1 325 ? -0.58921 12.67788 33.55113 1.000 56.53522 305 ARG A N 1
ATOM 2297 C CA . ARG A 1 325 ? -1.70878 12.80677 34.47373 1.000 54.75099 305 ARG A CA 1
ATOM 2298 C C . ARG A 1 325 ? -2.80791 11.77926 34.23898 1.000 54.93376 305 ARG A C 1
ATOM 2299 O O . ARG A 1 325 ? -3.80279 11.78633 34.97155 1.000 56.95770 305 ARG A O 1
ATOM 2307 N N . LEU A 1 326 ? -2.66308 10.91559 33.24875 1.000 61.91649 306 LEU A N 1
ATOM 2308 C CA . LEU A 1 326 ? -3.62119 9.86654 32.94285 1.000 60.84676 306 LEU A CA 1
ATOM 2309 C C . LEU A 1 326 ? -3.19073 8.55641 33.58716 1.000 64.93750 306 LEU A C 1
ATOM 2310 O O . LEU A 1 326 ? -2.01124 8.36570 33.89810 1.000 64.04126 306 LEU A O 1
ATOM 2315 N N . PRO A 1 327 ? -4.11744 7.62718 33.81914 1.000 70.01836 307 PRO A N 1
ATOM 2316 C CA . PRO A 1 327 ? -3.73796 6.35906 34.45063 1.000 62.79440 307 PRO A CA 1
ATOM 2317 C C . PRO A 1 327 ? -3.01043 5.45539 33.46701 1.000 73.53375 307 PRO A C 1
ATOM 2318 O O . PRO A 1 327 ? -2.91280 5.73185 32.26947 1.000 69.52120 307 PRO A O 1
ATOM 2322 N N . LYS A 1 328 ? -2.47968 4.35374 34.00303 1.000 67.50056 308 LYS A N 1
ATOM 2323 C CA . LYS A 1 328 ? -1.85134 3.35515 33.14536 1.000 69.61503 308 LYS A CA 1
ATOM 2324 C C . LYS A 1 328 ? -2.86181 2.77823 32.16249 1.000 78.06911 308 LYS A C 1
ATOM 2325 O O . LYS A 1 328 ? -2.52710 2.49685 31.00580 1.000 80.50975 308 LYS A O 1
ATOM 2331 N N . ASP A 1 329 ? -4.11072 2.60784 32.60497 1.000 88.25643 309 ASP A N 1
ATOM 2332 C CA . ASP A 1 329 ? -5.17198 2.18131 31.69981 1.000 91.20367 309 ASP A CA 1
ATOM 2333 C C . ASP A 1 329 ? -5.54164 3.27867 30.70960 1.000 92.50730 309 ASP A C 1
ATOM 2334 O O . ASP A 1 329 ? -5.95772 2.97672 29.58509 1.000 96.65822 309 ASP A O 1
ATOM 2339 N N . PHE A 1 330 ? -5.38416 4.54151 31.10873 1.000 87.69630 310 PHE A N 1
ATOM 2340 C CA . PHE A 1 330 ? -5.78056 5.72709 30.33715 1.000 82.72514 310 PHE A CA 1
ATOM 2341 C C . PHE A 1 330 ? -7.07367 5.52986 29.54513 1.000 83.85431 310 PHE A C 1
ATOM 2342 O O . PHE A 1 330 ? -7.76301 6.49450 29.21300 1.000 80.49658 310 PHE A O 1
ATOM 2350 N N . ASP A 1 338 ? -10.57968 12.46373 25.76984 1.000 88.86978 318 ASP A N 1
ATOM 2351 C CA . ASP A 1 338 ? -11.92205 12.93008 26.09779 1.000 93.23705 318 ASP A CA 1
ATOM 2352 C C . ASP A 1 338 ? -12.50098 12.12992 27.26222 1.000 91.48643 318 ASP A C 1
ATOM 2353 O O . ASP A 1 338 ? -12.74857 10.92898 27.14283 1.000 77.98314 318 ASP A O 1
ATOM 2358 N N . ALA A 1 339 ? -12.71450 12.80833 28.39253 1.000 102.31472 319 ALA A N 1
ATOM 2359 C CA . ALA A 1 339 ? -13.21081 12.13594 29.58742 1.000 98.30343 319 ALA A CA 1
ATOM 2360 C C . ALA A 1 339 ? -14.66127 11.69336 29.45033 1.000 91.08079 319 ALA A C 1
ATOM 2361 O O . ALA A 1 339 ? -15.10974 10.84135 30.22484 1.000 84.83934 319 ALA A O 1
ATOM 2363 N N . HIS A 1 340 ? -15.40314 12.25106 28.49129 1.000 80.15450 320 HIS A N 1
ATOM 2364 C CA . HIS A 1 340 ? -16.78946 11.83957 28.29437 1.000 76.04197 320 HIS A CA 1
ATOM 2365 C C . HIS A 1 340 ? -16.86731 10.40043 27.79935 1.000 71.54943 320 HIS A C 1
ATOM 2366 O O . HIS A 1 340 ? -17.65254 9.59635 28.31512 1.000 64.69438 320 HIS A O 1
ATOM 2373 N N . LYS A 1 341 ? -16.05539 10.05730 26.79618 1.000 77.44334 321 LYS A N 1
ATOM 2374 C CA . LYS A 1 341 ? -16.04086 8.68989 26.28784 1.000 72.88094 321 LYS A CA 1
ATOM 2375 C C . LYS A 1 341 ? -15.45517 7.71698 27.30281 1.000 65.36957 321 LYS A C 1
ATOM 2376 O O . LYS A 1 341 ? -15.81708 6.53470 27.30537 1.000 62.15534 321 LYS A O 1
ATOM 2382 N N . LEU A 1 342 ? -14.55405 8.19138 28.16595 1.000 68.02430 322 LEU A N 1
ATOM 2383 C CA . LEU A 1 342 ? -13.92776 7.31377 29.14976 1.000 62.15226 322 LEU A CA 1
ATOM 2384 C C . LEU A 1 342 ? -14.94065 6.82755 30.17925 1.000 59.53700 322 LEU A C 1
ATOM 2385 O O . LEU A 1 342 ? -14.99203 5.63441 30.49888 1.000 61.26794 322 LEU A O 1
ATOM 2390 N N . ILE A 1 343 ? -15.75919 7.73983 30.70775 1.000 59.93073 323 ILE A N 1
ATOM 2391 C CA . ILE A 1 343 ? -16.74287 7.35771 31.71574 1.000 60.20511 323 ILE A CA 1
ATOM 2392 C C . ILE A 1 343 ? -17.88570 6.56869 31.08690 1.000 62.14719 323 ILE A C 1
ATOM 2393 O O . ILE A 1 343 ? -18.44933 5.66803 31.72174 1.000 57.91845 323 ILE A O 1
ATOM 2398 N N . ASP A 1 344 ? -18.24694 6.88152 29.83893 1.000 63.49028 324 ASP A N 1
ATOM 2399 C CA . ASP A 1 344 ? -19.18053 6.02733 29.11069 1.000 66.13594 324 ASP A CA 1
ATOM 2400 C C . ASP A 1 344 ? -18.62185 4.61910 28.96070 1.000 68.14631 324 ASP A C 1
ATOM 2401 O O . ASP A 1 344 ? -19.35862 3.63229 29.07461 1.000 69.45481 324 ASP A O 1
ATOM 2406 N N . PHE A 1 345 ? -17.31611 4.50929 28.70578 1.000 67.50528 325 PHE A N 1
ATOM 2407 C CA . PHE A 1 345 ? -16.66955 3.20394 28.65086 1.000 62.02358 325 PHE A CA 1
ATOM 2408 C C . PHE A 1 345 ? -16.63238 2.53934 30.02169 1.000 63.88462 325 PHE A C 1
ATOM 2409 O O . PHE A 1 345 ? -16.62999 1.30616 30.11229 1.000 62.73402 325 PHE A O 1
ATOM 2417 N N . LEU A 1 346 ? -16.60932 3.33445 31.09422 1.000 61.61333 326 LEU A N 1
ATOM 2418 C CA . LEU A 1 346 ? -16.59838 2.76753 32.43937 1.000 60.74194 326 LEU A CA 1
ATOM 2419 C C . LEU A 1 346 ? -17.95730 2.18435 32.80725 1.000 59.54157 326 LEU A C 1
ATOM 2420 O O . LEU A 1 346 ? -18.03117 1.13743 33.46140 1.000 62.26306 326 LEU A O 1
ATOM 2425 N N . LYS A 1 347 ? -19.04326 2.85133 32.40476 1.000 60.61136 327 LYS A N 1
ATOM 2426 C CA . LYS A 1 347 ? -20.37645 2.31071 32.65285 1.000 59.58778 327 LYS A CA 1
ATOM 2427 C C . LYS A 1 347 ? -20.56892 0.97641 31.94608 1.000 65.56837 327 LYS A C 1
ATOM 2428 O O . LYS A 1 347 ? -21.14751 0.04175 32.51255 1.000 65.70864 327 LYS A O 1
ATOM 2434 N N . LEU A 1 348 ? -20.09304 0.87208 30.70344 1.000 67.21612 328 LEU A N 1
ATOM 2435 C CA . LEU A 1 348 ? -20.25792 -0.36317 29.94555 1.000 76.48631 328 LEU A CA 1
ATOM 2436 C C . LEU A 1 348 ? -19.48987 -1.51276 30.58450 1.000 75.21937 328 LEU A C 1
ATOM 2437 O O . LEU A 1 348 ? -20.01404 -2.62635 30.70279 1.000 74.42499 328 LEU A O 1
ATOM 2442 N N . LYS A 1 349 ? -18.24887 -1.26280 31.00820 1.000 73.23661 329 LYS A N 1
ATOM 2443 C CA . LYS A 1 349 ? -17.44942 -2.32960 31.59979 1.000 71.77869 329 LYS A CA 1
ATOM 2444 C C . LYS A 1 349 ? -17.95786 -2.72274 32.97975 1.000 66.41521 329 LYS A C 1
ATOM 2445 O O . LYS A 1 349 ? -17.85130 -3.89254 33.36359 1.000 67.55645 329 LYS A O 1
ATOM 2451 N N . ARG A 1 350 ? -18.51124 -1.77336 33.73751 1.000 65.78281 330 ARG A N 1
ATOM 2452 C CA . ARG A 1 350 ? -19.03754 -2.11372 35.05506 1.000 64.65483 330 ARG A CA 1
ATOM 2453 C C . ARG A 1 350 ? -20.25959 -3.01583 34.94246 1.000 74.92726 330 ARG A C 1
ATOM 2454 O O . ARG A 1 350 ? -20.40419 -3.97126 35.71338 1.000 81.64869 330 ARG A O 1
ATOM 2462 N N . ASN A 1 351 ? -21.14618 -2.73317 33.98468 1.000 74.01184 331 ASN A N 1
ATOM 2463 C CA . ASN A 1 351 ? -22.30975 -3.59003 33.77892 1.000 77.01310 331 ASN A CA 1
ATOM 2464 C C . ASN A 1 351 ? -21.89612 -4.97634 33.30150 1.000 83.51755 331 ASN A C 1
ATOM 2465 O O . ASN A 1 351 ? -22.52079 -5.97817 33.66931 1.000 86.57431 331 ASN A O 1
ATOM 2470 N N . GLN A 1 352 ? -20.84458 -5.05389 32.48200 1.000 84.55414 332 GLN A N 1
ATOM 2471 C CA . GLN A 1 352 ? -20.37263 -6.34929 32.00585 1.000 85.99942 332 GLN A CA 1
ATOM 2472 C C . GLN A 1 352 ? -19.66779 -7.13119 33.10622 1.000 84.58861 332 GLN A C 1
ATOM 2473 O O . GLN A 1 352 ? -19.75029 -8.36411 33.13637 1.000 91.73666 332 GLN A O 1
ATOM 2479 N N . GLN A 1 353 ? -18.97195 -6.44094 34.01342 1.000 84.61578 333 GLN A N 1
ATOM 2480 C CA . GLN A 1 353 ? -18.32515 -7.13464 35.12201 1.000 89.42334 333 GLN A CA 1
ATOM 2481 C C . GLN A 1 353 ? -19.34214 -7.64243 36.13537 1.000 96.56236 333 GLN A C 1
ATOM 2482 O O . GLN A 1 353 ? -19.07917 -8.62963 36.83130 1.000 95.52140 333 GLN A O 1
ATOM 2488 N N . GLU A 1 354 ? -20.50092 -6.98547 36.23755 1.000 101.76266 334 GLU A N 1
ATOM 2489 C CA . GLU A 1 354 ? -21.56816 -7.50862 37.08402 1.000 103.14752 334 GLU A CA 1
ATOM 2490 C C . GLU A 1 354 ? -22.08952 -8.83629 36.55291 1.000 103.94601 334 GLU A C 1
ATOM 2491 O O . GLU A 1 354 ? -22.50010 -9.70197 37.33370 1.000 100.15824 334 GLU A O 1
ATOM 2497 N N . ASP A 1 355 ? -22.07839 -9.01290 35.23191 1.000 104.87050 335 ASP A N 1
ATOM 2498 C CA . ASP A 1 355 ? -22.43118 -10.28129 34.60258 1.000 107.32757 335 ASP A CA 1
ATOM 2499 C C . ASP A 1 355 ? -21.22728 -11.21934 34.55422 1.000 108.17507 335 ASP A C 1
ATOM 2500 O O . ASP A 1 355 ? -21.25528 -12.30285 35.14634 1.000 112.94041 335 ASP A O 1
ATOM 2505 N N . ASP A 1 356 ? -20.16926 -10.80317 33.85640 1.000 101.91057 336 ASP A N 1
ATOM 2506 C CA . ASP A 1 356 ? -18.91204 -11.54723 33.72005 1.000 101.65403 336 ASP A CA 1
ATOM 2507 C C . ASP A 1 356 ? -19.11222 -13.04601 33.49774 1.000 106.36233 336 ASP A C 1
ATOM 2508 O O . ASP A 1 356 ? -18.15628 -13.77908 33.24503 1.000 101.26835 336 ASP A O 1
ATOM 2513 N N . PRO B 2 4 ? -19.40494 27.74557 37.30924 1.000 57.29543 365 PRO B N 1
ATOM 2514 C CA . PRO B 2 4 ? -18.14489 27.04435 37.57616 1.000 58.19199 365 PRO B CA 1
ATOM 2515 C C . PRO B 2 4 ? -17.27014 27.77401 38.59052 1.000 63.85821 365 PRO B C 1
ATOM 2516 O O . PRO B 2 4 ? -17.01214 28.96773 38.43442 1.000 58.57949 365 PRO B O 1
ATOM 2520 N N . GLU B 2 5 ? -16.82318 27.05685 39.62141 1.000 60.12997 366 GLU B N 1
ATOM 2521 C CA . GLU B 2 5 ? -15.97855 27.64760 40.65189 1.000 56.84515 366 GLU B CA 1
ATOM 2522 C C . GLU B 2 5 ? -14.71991 26.81704 40.86316 1.000 54.52727 366 GLU B C 1
ATOM 2523 O O . GLU B 2 5 ? -14.46008 25.86720 40.11797 1.000 48.11060 366 GLU B O 1
ATOM 2529 N N . ILE B 2 6 ? -13.93852 27.16753 41.88032 1.000 53.34619 367 ILE B N 1
ATOM 2530 C CA . ILE B 2 6 ? -12.75483 26.41478 42.27709 1.000 51.07424 367 ILE B CA 1
ATOM 2531 C C . ILE B 2 6 ? -13.08529 25.68969 43.57348 1.000 51.79819 367 ILE B C 1
ATOM 2532 O O . ILE B 2 6 ? -13.45178 26.32374 44.57069 1.000 56.94866 367 ILE B O 1
ATOM 2537 N N . PHE B 2 7 ? -12.96168 24.36549 43.56069 1.000 46.93482 368 PHE B N 1
ATOM 2538 C CA . PHE B 2 7 ? -13.32769 23.52954 44.69474 1.000 48.16019 368 PHE B CA 1
ATOM 2539 C C . PHE B 2 7 ? -12.08659 22.92847 45.33972 1.000 42.59486 368 PHE B C 1
ATOM 2540 O O . PHE B 2 7 ? -11.15130 22.51578 44.64661 1.000 42.31939 368 PHE B O 1
ATOM 2548 N N . THR B 2 8 ? -12.08829 22.88039 46.67168 1.000 41.21108 369 THR B N 1
ATOM 2549 C CA . THR B 2 8 ? -11.04841 22.19781 47.43116 1.000 40.69486 369 THR B CA 1
ATOM 2550 C C . THR B 2 8 ? -11.48900 20.83734 47.94915 1.000 42.02999 369 THR B C 1
ATOM 2551 O O . THR B 2 8 ? -10.64085 19.96959 48.18051 1.000 42.34261 369 THR B O 1
ATOM 2555 N N . GLU B 2 9 ? -12.79090 20.63637 48.14079 1.000 41.47737 370 GLU B N 1
ATOM 2556 C CA . GLU B 2 9 ? -13.35167 19.34759 48.51562 1.000 44.76556 370 GLU B CA 1
ATOM 2557 C C . GLU B 2 9 ? -14.55665 19.06018 47.63234 1.000 46.49784 370 GLU B C 1
ATOM 2558 O O . GLU B 2 9 ? -15.22065 19.97924 47.14491 1.000 44.88605 370 GLU B O 1
ATOM 2564 N N . LEU B 2 10 ? -14.83623 17.77488 47.42982 1.000 47.83941 371 LEU B N 1
ATOM 2565 C CA . LEU B 2 10 ? -15.92484 17.34283 46.56345 1.000 41.25969 371 LEU B CA 1
ATOM 2566 C C . LEU B 2 10 ? -16.74467 16.26946 47.26060 1.000 40.75162 371 LEU B C 1
ATOM 2567 O O . LEU B 2 10 ? -16.18610 15.32496 47.82698 1.000 43.58100 371 LEU B O 1
ATOM 2572 N N . GLU B 2 11 ? -18.06415 16.42129 47.21998 1.000 41.14686 372 GLU B N 1
ATOM 2573 C CA . GLU B 2 11 ? -18.99436 15.37895 47.63037 1.000 36.66779 372 GLU B CA 1
ATOM 2574 C C . GLU B 2 11 ? -19.53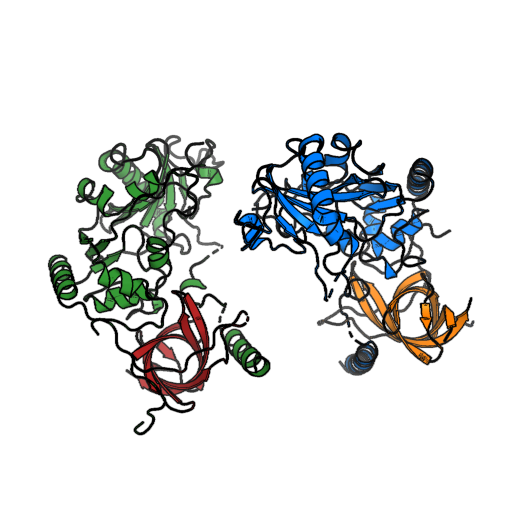063 14.71542 46.36899 1.000 42.83513 372 GLU B C 1
ATOM 2575 O O . GLU B 2 11 ? -20.18226 15.37083 45.54796 1.000 46.74119 372 GLU B O 1
ATOM 2581 N N . ILE B 2 12 ? -19.24469 13.42383 46.20820 1.000 41.97558 373 ILE B N 1
ATOM 2582 C CA . ILE B 2 12 ? -19.49850 12.72707 44.95655 1.000 35.91010 373 ILE B CA 1
ATOM 2583 C C . ILE B 2 12 ? -20.30674 11.46312 45.21291 1.000 42.05829 373 ILE B C 1
ATOM 2584 O O . ILE B 2 12 ? -20.35821 10.93773 46.32720 1.000 44.70295 373 ILE B O 1
ATOM 2589 N N . SER B 2 13 ? -20.94542 10.98179 44.15058 1.000 36.30517 374 SER B N 1
ATOM 2590 C CA . SER B 2 13 ? -21.53826 9.65207 44.10838 1.000 39.72277 374 SER B CA 1
ATOM 2591 C C . SER B 2 13 ? -20.68228 8.79889 43.18296 1.000 39.85078 374 SER B C 1
ATOM 2592 O O . SER B 2 13 ? -20.55516 9.10751 41.99358 1.000 47.64456 374 SER B O 1
ATOM 2595 N N . TYR B 2 14 ? -20.09199 7.74022 43.72620 1.000 39.48906 375 TYR B N 1
ATOM 2596 C CA . TYR B 2 14 ? -19.10514 6.95018 43.00878 1.000 37.89578 375 TYR B CA 1
ATOM 2597 C C . TYR B 2 14 ? -19.64228 5.56073 42.69238 1.000 40.30704 375 TYR B C 1
ATOM 2598 O O . TYR B 2 14 ? -20.54791 5.04864 43.35570 1.000 41.68082 375 TYR B O 1
ATOM 2607 N N . PHE B 2 15 ? -19.05499 4.95233 41.66311 1.000 39.83455 376 PHE B N 1
ATOM 2608 C CA . PHE B 2 15 ? -19.37822 3.58679 41.25866 1.000 36.30634 376 PHE B CA 1
ATOM 2609 C C . PHE B 2 15 ? -18.07261 2.88397 40.91694 1.000 35.98893 376 PHE B C 1
ATOM 2610 O O . PHE B 2 15 ? -17.39647 3.26202 39.95549 1.000 41.67640 376 PHE B O 1
ATOM 2618 N N . LEU B 2 16 ? -17.71850 1.86966 41.69811 1.000 36.55335 377 LEU B N 1
ATOM 2619 C CA . LEU B 2 16 ? -16.47476 1.14390 41.49668 1.000 37.91555 377 LEU B CA 1
ATOM 2620 C C . LEU B 2 16 ? -16.69336 -0.06755 40.59947 1.000 41.04648 377 LEU B C 1
ATOM 2621 O O . LEU B 2 16 ? -17.76809 -0.67349 40.58586 1.000 43.75369 377 LEU B O 1
ATOM 2626 N N . LEU B 2 17 ? -15.65494 -0.41340 39.84501 1.000 42.49346 378 LEU B N 1
ATOM 2627 C CA . LEU B 2 17 ? -15.67696 -1.62651 39.04614 1.000 47.27612 378 LEU B CA 1
ATOM 2628 C C . LEU B 2 17 ? -15.52837 -2.85289 39.94282 1.000 47.16784 378 LEU B C 1
ATOM 2629 O O . LEU B 2 17 ? -15.04665 -2.77465 41.07636 1.000 48.90367 378 LEU B O 1
ATOM 2634 N N . ARG B 2 18 ? -15.95539 -4.00301 39.42041 1.000 47.89260 379 ARG B N 1
ATOM 2635 C CA . ARG B 2 18 ? -15.79678 -5.24493 40.16888 1.000 54.36666 379 ARG B CA 1
ATOM 2636 C C . ARG B 2 18 ? -14.33048 -5.65342 40.23944 1.000 56.53020 379 ARG B C 1
ATOM 2637 O O . ARG B 2 18 ? -13.82223 -6.00062 41.31201 1.000 54.32017 379 ARG B O 1
ATOM 2645 N N . ARG B 2 19 ? -13.63476 -5.62144 39.10366 1.000 54.50276 380 ARG B N 1
ATOM 2646 C CA . ARG B 2 19 ? -12.22193 -5.96371 39.04159 1.000 47.43536 380 ARG B CA 1
ATOM 2647 C C . ARG B 2 19 ? -11.51310 -4.96833 38.13440 1.000 50.05667 380 ARG B C 1
ATOM 2648 O O . ARG B 2 19 ? -12.14248 -4.14772 37.46166 1.000 51.01953 380 ARG B O 1
ATOM 2656 N N . LEU B 2 20 ? -10.18585 -5.04799 38.12188 1.000 51.47914 381 LEU B N 1
ATOM 2657 C CA . LEU B 2 20 ? -9.38980 -4.15752 37.29288 1.000 53.16654 381 LEU B CA 1
ATOM 2658 C C . LEU B 2 20 ? -9.50388 -4.54733 35.82074 1.000 53.58835 381 LEU B C 1
ATOM 2659 O O . LEU B 2 20 ? -9.95327 -5.64190 35.46917 1.000 57.23058 381 LEU B O 1
ATOM 2664 N N . LEU B 2 21 ? -9.08405 -3.62839 34.95464 1.000 54.92225 382 LEU B N 1
ATOM 2665 C CA . LEU B 2 21 ? -9.13289 -3.84843 33.51780 1.000 57.65679 382 LEU B CA 1
ATOM 2666 C C . LEU B 2 21 ? -7.96191 -4.72575 33.07459 1.000 64.85120 382 LEU B C 1
ATOM 2667 O O . LEU B 2 21 ? -7.13259 -5.16288 33.87809 1.000 61.64203 382 LEU B O 1
ATOM 2672 N N . GLY B 2 22 ? -7.89364 -4.98717 31.77303 1.000 62.96620 383 GLY B N 1
ATOM 2673 C CA . GLY B 2 22 ? -6.84101 -5.81627 31.21637 1.000 67.07711 383 GLY B CA 1
ATOM 2674 C C . GLY B 2 22 ? -7.08299 -7.29988 31.41458 1.000 75.41057 383 GLY B C 1
ATOM 2675 O O . GLY B 2 22 ? -6.30378 -8.13373 30.95259 1.000 82.57216 383 GLY B O 1
ATOM 2676 N N . LYS B 2 30 ? -7.49405 -13.52881 34.90464 1.000 107.22790 391 LYS B N 1
ATOM 2677 C CA . LYS B 2 30 ? -8.39563 -13.06489 35.95236 1.000 111.29361 391 LYS B CA 1
ATOM 2678 C C . LYS B 2 30 ? -7.78265 -11.88793 36.70549 1.000 112.55539 391 LYS B C 1
ATOM 2679 O O . LYS B 2 30 ? -7.02275 -12.07927 37.65539 1.000 109.63502 391 LYS B O 1
ATOM 2685 N N . ALA B 2 31 ? -8.11710 -10.67173 36.27880 1.000 94.69780 392 ALA B N 1
ATOM 2686 C CA . ALA B 2 31 ? -7.56388 -9.48023 36.90702 1.000 81.41913 392 ALA B CA 1
ATOM 2687 C C . ALA B 2 31 ? -8.04627 -9.35723 38.34847 1.000 74.31945 392 ALA B C 1
ATOM 2688 O O . ALA B 2 31 ? -9.10027 -9.87770 38.72304 1.000 77.01492 392 ALA B O 1
ATOM 2690 N N . ALA B 2 32 ? -7.25797 -8.65742 39.16057 1.000 67.30628 393 ALA B N 1
ATOM 2691 C CA . ALA B 2 32 ? -7.55978 -8.53460 40.57897 1.000 67.56269 393 ALA B CA 1
ATOM 2692 C C . ALA B 2 32 ? -8.79826 -7.67349 40.80330 1.000 64.62184 393 ALA B C 1
ATOM 2693 O O . ALA B 2 32 ? -9.13931 -6.80726 39.99351 1.000 57.00228 393 ALA B O 1
ATOM 2695 N N . LYS B 2 33 ? -9.47296 -7.92276 41.92288 1.000 62.21609 394 LYS B N 1
ATOM 2696 C CA . LYS B 2 33 ? -10.65671 -7.15948 42.28032 1.000 59.23459 394 LYS B CA 1
ATOM 2697 C C . LYS B 2 33 ? -10.26811 -5.75559 42.73991 1.000 50.06871 394 LYS B C 1
ATOM 2698 O O . LYS B 2 33 ? -9.09583 -5.44198 42.96489 1.000 52.33069 394 LYS B O 1
ATOM 2704 N N . VAL B 2 34 ? -11.27876 -4.90548 42.88597 1.000 44.43300 395 VAL B N 1
ATOM 2705 C CA . VAL B 2 34 ? -11.09380 -3.52660 43.32044 1.000 47.37980 395 VAL B CA 1
ATOM 2706 C C . VA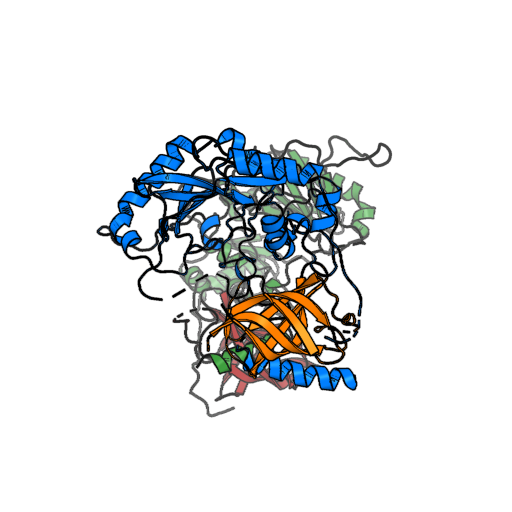L B 2 34 ? -11.52070 -3.42184 44.77754 1.000 43.02812 395 VAL B C 1
ATOM 2707 O O . VAL B 2 34 ? -12.65891 -3.75783 45.12603 1.000 43.97883 395 VAL B O 1
ATOM 2711 N N . GLN B 2 35 ? -10.61048 -2.95639 45.62819 1.000 47.70074 396 GLN B N 1
ATOM 2712 C CA . GLN B 2 35 ? -10.92462 -2.77512 47.03525 1.000 42.19858 396 GLN B CA 1
ATOM 2713 C C . GLN B 2 35 ? -11.86754 -1.59107 47.22542 1.000 40.38758 396 GLN B C 1
ATOM 2714 O O . GLN B 2 35 ? -11.98704 -0.70874 46.37134 1.000 42.17430 396 GLN B O 1
ATOM 2720 N N . LYS B 2 36 ? -12.54227 -1.58131 48.36953 1.000 42.12056 397 LYS B N 1
ATOM 2721 C CA . LYS B 2 36 ? -13.44122 -0.48822 48.69477 1.000 41.03135 397 LYS B CA 1
ATOM 2722 C C . LYS B 2 36 ? -12.64474 0.74991 49.09677 1.000 41.14473 397 LYS B C 1
ATOM 2723 O O . LYS B 2 36 ? -11.47232 0.67419 49.47524 1.000 48.43175 397 LYS B O 1
ATOM 2729 N N . LEU B 2 37 ? -13.29555 1.90489 49.00137 1.000 40.07072 398 LEU B N 1
ATOM 2730 C CA . LEU B 2 37 ? -12.64078 3.15309 49.36416 1.000 43.39789 398 LEU B CA 1
ATOM 2731 C C . LEU B 2 37 ? -12.34364 3.18394 50.85813 1.000 40.41657 398 LEU B C 1
ATOM 2732 O O . LEU B 2 37 ? -13.18183 2.81306 51.68423 1.000 47.65995 398 LEU B O 1
ATOM 2737 N N . SER B 2 38 ? -11.13597 3.62118 51.20114 1.000 37.66796 399 SER B N 1
ATOM 2738 C CA . SER B 2 38 ? -10.70320 3.74548 52.58474 1.000 39.99430 399 SER B CA 1
ATOM 2739 C C . SER B 2 38 ? -10.24477 5.17346 52.83757 1.000 38.10773 399 SER B C 1
ATOM 2740 O O . SER B 2 38 ? -9.64424 5.80316 51.96119 1.000 38.87080 399 SER B O 1
ATOM 2743 N N . LYS B 2 39 ? -10.53576 5.68314 54.03302 1.000 34.72480 400 LYS B N 1
ATOM 2744 C CA . LYS B 2 39 ? -10.12178 7.03479 54.38229 1.000 35.07016 400 LYS B CA 1
ATOM 2745 C C . LYS B 2 39 ? -8.60469 7.16464 54.30779 1.000 32.10695 400 LYS B C 1
ATOM 2746 O O . LYS B 2 39 ? -7.86329 6.21771 54.58390 1.000 42.22740 400 LYS B O 1
ATOM 2752 N N . ASN B 2 40 ? -8.15138 8.35403 53.91287 1.000 28.66444 401 ASN B N 1
ATOM 2753 C CA . ASN B 2 40 ? -6.75347 8.77300 53.83508 1.000 31.36259 401 ASN B CA 1
ATOM 2754 C C . ASN B 2 40 ? -5.99139 8.16507 52.66316 1.000 34.66668 401 ASN B C 1
ATOM 2755 O O . ASN B 2 40 ? -4.79251 8.44049 52.52379 1.000 40.40888 401 ASN B O 1
ATOM 2760 N N . GLU B 2 41 ? -6.62356 7.35307 51.82081 1.000 29.55267 402 GLU B N 1
ATOM 2761 C CA . GLU B 2 41 ? -5.97711 6.96483 50.57778 1.000 28.41425 402 GLU B CA 1
ATOM 2762 C C . GLU B 2 41 ? -6.14951 8.07603 49.55001 1.000 26.32374 402 GLU B C 1
ATOM 2763 O O . GLU B 2 41 ? -7.16516 8.77698 49.52400 1.000 24.17329 402 GLU B O 1
ATOM 2769 N N . VAL B 2 42 ? -5.13190 8.25190 48.71586 1.000 27.04466 403 VAL B N 1
ATOM 2770 C CA . VAL B 2 42 ? -5.12718 9.29341 47.69708 1.000 25.30449 403 VAL B CA 1
ATOM 2771 C C . VAL B 2 42 ? -5.41108 8.64478 46.35152 1.000 20.82777 403 VAL B C 1
ATOM 2772 O O . VAL B 2 42 ? -4.68230 7.74421 45.91856 1.000 21.31365 403 VAL B O 1
ATOM 2776 N N . LEU B 2 43 ? -6.47014 9.10104 45.69347 1.000 24.64845 404 LEU B N 1
ATOM 2777 C CA . LEU B 2 43 ? -6.85433 8.62283 44.37676 1.000 24.86790 404 LEU B CA 1
ATOM 2778 C C . LEU B 2 43 ? -6.52906 9.67748 43.32812 1.000 23.16940 404 LEU B C 1
ATOM 2779 O O . LEU B 2 43 ? -6.47235 10.87377 43.62386 1.000 26.72608 404 LEU B O 1
ATOM 2784 N N . MET B 2 44 ? -6.30559 9.22520 42.09921 1.000 27.81859 405 MET B N 1
ATOM 2785 C CA . MET B 2 44 ? -6.15481 10.13182 40.97096 1.000 28.94128 405 MET B CA 1
ATOM 2786 C C . MET B 2 44 ? -7.53218 10.44931 40.40730 1.000 29.92643 405 MET B C 1
ATOM 2787 O O . MET B 2 44 ? -8.32322 9.53982 40.13663 1.000 33.59784 405 MET B O 1
ATOM 2792 N N . VAL B 2 45 ? -7.81690 11.73628 40.23549 1.000 30.02684 406 VAL B N 1
ATOM 2793 C CA . VAL B 2 45 ? -9.13359 12.20335 39.81955 1.000 32.19295 406 VAL B CA 1
ATOM 2794 C C . VAL B 2 45 ? -8.98740 12.91763 38.48451 1.000 37.03738 406 VAL B C 1
ATOM 2795 O O . VAL B 2 45 ? -8.32230 13.95736 38.40071 1.000 37.92979 406 VAL B O 1
ATOM 2799 N N . ASN B 2 46 ? -9.60845 12.36266 37.44550 1.000 36.32143 407 ASN B N 1
ATOM 2800 C CA . ASN B 2 46 ? -9.62775 12.96673 36.11754 1.000 36.01339 407 ASN B CA 1
ATOM 2801 C C . ASN B 2 46 ? -10.93505 13.73655 35.96298 1.000 38.19998 407 ASN B C 1
ATOM 2802 O O . ASN B 2 46 ? -12.01310 13.13596 35.90424 1.000 37.53799 407 ASN B O 1
ATOM 2807 N N . ILE B 2 47 ? -10.83990 15.06204 35.90143 1.000 36.79901 408 ILE B N 1
ATOM 2808 C CA . ILE B 2 47 ? -11.99966 15.93731 35.76409 1.000 42.68746 408 ILE B CA 1
ATOM 2809 C C . ILE B 2 47 ? -11.83961 16.71073 34.46370 1.000 53.12720 408 ILE B C 1
ATOM 2810 O O . ILE B 2 47 ? -11.00420 17.61990 34.37265 1.000 50.63192 408 ILE B O 1
ATOM 2815 N N . GLY B 2 48 ? -12.63777 16.35743 33.46051 1.000 53.80202 409 GLY B N 1
ATOM 2816 C CA . GLY B 2 48 ? -12.58273 17.03698 32.18266 1.000 49.21250 409 GLY B CA 1
ATOM 2817 C C . GLY B 2 48 ? -11.24613 16.89146 31.48728 1.000 56.61985 409 GLY B C 1
ATOM 2818 O O . GLY B 2 48 ? -10.90097 15.80575 31.01147 1.000 71.01679 409 GLY B O 1
ATOM 2819 N N . SER B 2 49 ? -10.47934 17.98136 31.42903 1.000 59.50179 410 SER B N 1
ATOM 2820 C CA . SER B 2 49 ? -9.19049 18.00090 30.74858 1.000 60.85457 410 SER B CA 1
ATOM 2821 C C . SER B 2 49 ? -8.02487 18.18602 31.71426 1.000 52.57974 410 SER B C 1
ATOM 2822 O O . SER B 2 49 ? -6.95018 18.63543 31.30435 1.000 50.41212 410 SER B O 1
ATOM 2825 N N . LEU B 2 50 ? -8.21333 17.85063 32.98783 1.000 55.27604 411 LEU B N 1
ATOM 2826 C CA . LEU B 2 50 ? -7.15093 17.98755 33.97153 1.000 51.81472 411 LEU B CA 1
ATOM 2827 C C . LEU B 2 50 ? -7.28020 16.87744 35.00218 1.000 36.49273 411 LEU B C 1
ATOM 2828 O O . LEU B 2 50 ? -8.33121 16.24637 35.13737 1.000 42.87886 411 LEU B O 1
ATOM 2833 N N . SER B 2 51 ? -6.19049 16.64332 35.72566 1.000 39.73438 412 SER B N 1
ATOM 2834 C CA . SER B 2 51 ? -6.14273 15.63443 36.76968 1.000 38.25063 412 SER B CA 1
ATOM 2835 C C . SER B 2 51 ? -5.75120 16.27534 38.09304 1.000 32.66122 412 SER B C 1
ATOM 2836 O O . SER B 2 51 ? -5.16787 17.36170 38.13586 1.000 32.28122 412 SER B O 1
ATOM 2839 N N . THR B 2 52 ? -6.08404 15.58282 39.17761 1.000 31.05198 413 THR B N 1
ATOM 2840 C CA . THR B 2 52 ? -5.72647 16.02685 40.51717 1.000 31.26346 413 THR B CA 1
ATOM 2841 C C . THR B 2 52 ? -5.83695 14.83615 41.45746 1.000 28.90704 413 THR B C 1
ATOM 2842 O O . THR B 2 52 ? -6.40291 13.79619 41.11269 1.000 31.02904 413 THR B O 1
ATOM 2846 N N . GLY B 2 53 ? -5.27923 14.99928 42.65092 1.000 24.42762 414 GLY B N 1
ATOM 2847 C CA . GLY B 2 53 ? -5.35952 13.97083 43.66394 1.000 26.96224 414 GLY B CA 1
ATOM 2848 C C . GLY B 2 53 ? -6.53897 14.18417 44.59488 1.000 28.50366 414 GLY B C 1
ATOM 2849 O O . GLY B 2 53 ? -6.95727 15.30819 44.85211 1.000 32.37484 414 GLY B O 1
ATOM 2850 N N . GLY B 2 54 ? -7.07884 13.07817 45.09413 1.000 26.70367 415 GLY B N 1
ATOM 2851 C CA . GLY B 2 54 ? -8.19030 13.13958 46.02041 1.000 29.09065 415 GLY B CA 1
ATOM 2852 C C . GLY B 2 54 ? -7.99277 12.24147 47.22272 1.000 30.09035 415 GLY B C 1
ATOM 2853 O O . GLY B 2 54 ? -7.93041 11.01586 47.08501 1.000 26.94550 415 GLY B O 1
ATOM 2854 N N . ARG B 2 55 ? -7.88161 12.83763 48.40637 1.000 25.99727 416 ARG B N 1
ATOM 2855 C CA . ARG B 2 55 ? -7.73180 12.07975 49.64090 1.000 31.96151 416 ARG B CA 1
ATOM 2856 C C . ARG B 2 55 ? -9.11323 11.75024 50.19285 1.000 34.01731 416 ARG B C 1
ATOM 2857 O O . ARG B 2 55 ? -9.89395 12.65425 50.50881 1.000 33.97436 416 ARG B O 1
ATOM 2865 N N . VAL B 2 56 ? -9.41156 10.45687 50.30447 1.000 34.64967 417 VAL B N 1
ATOM 2866 C CA . VAL B 2 56 ? -10.70912 10.02181 50.80342 1.000 27.41626 417 VAL B CA 1
ATOM 2867 C C . VAL B 2 56 ? -10.85178 10.42092 52.26564 1.000 32.83872 417 VAL B C 1
ATOM 2868 O O . VAL B 2 56 ? -9.99744 10.09815 53.10173 1.000 30.30782 417 VAL B O 1
ATOM 2872 N N . SER B 2 57 ? -11.93810 11.12928 52.58161 1.000 30.25918 4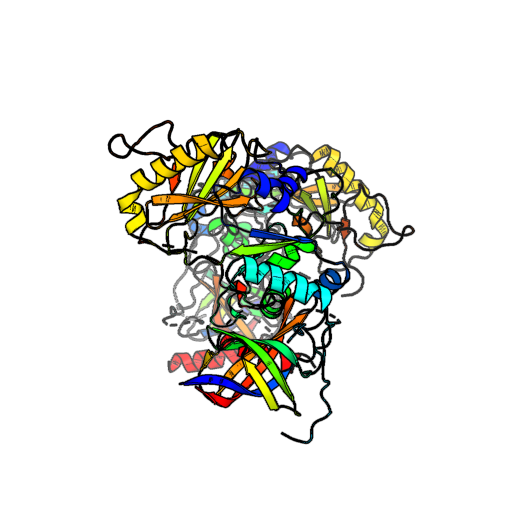18 SER B N 1
ATOM 2873 C CA . SER B 2 57 ? -12.20948 11.56939 53.94174 1.000 36.28498 418 SER B CA 1
ATOM 2874 C C . SER B 2 57 ? -13.52528 11.05327 54.50880 1.000 36.54861 418 SER B C 1
ATOM 2875 O O . SER B 2 57 ? -13.73217 11.15469 55.72344 1.000 43.72598 418 SER B O 1
ATOM 2878 N N . ALA B 2 58 ? -14.41350 10.50917 53.67913 1.000 36.49170 419 ALA B N 1
ATOM 2879 C CA . ALA B 2 58 ? -15.67719 9.95598 54.14568 1.000 36.87568 419 ALA B CA 1
ATOM 2880 C C . ALA B 2 58 ? -16.19635 8.98988 53.09170 1.000 44.27953 419 ALA B C 1
ATOM 2881 O O . ALA B 2 58 ? -16.04922 9.24100 51.89367 1.000 45.33035 419 ALA B O 1
ATOM 2883 N N . VAL B 2 59 ? -16.79511 7.88679 53.54062 1.000 48.05958 420 VAL B N 1
ATOM 2884 C CA . VAL B 2 59 ? -17.24108 6.81757 52.65331 1.000 48.01346 420 VAL B CA 1
ATOM 2885 C C . VAL B 2 59 ? -18.64256 6.38007 53.05541 1.000 51.10695 420 VAL B C 1
ATOM 2886 O O . VAL B 2 59 ? -18.90910 6.14141 54.23857 1.000 52.69813 420 VAL B O 1
ATOM 2890 N N . LYS B 2 60 ? -19.53164 6.27377 52.06999 1.000 53.05959 421 LYS B N 1
ATOM 2891 C CA . LYS B 2 60 ? -20.80436 5.57802 52.20237 1.000 58.14121 421 LYS B CA 1
ATOM 2892 C C . LYS B 2 60 ? -20.93071 4.58176 51.05523 1.000 54.43851 421 LYS B C 1
ATOM 2893 O O . LYS B 2 60 ? -20.03254 4.45066 50.21750 1.000 53.90886 421 LYS B O 1
ATOM 2899 N N . ALA B 2 61 ? -22.06057 3.87075 51.02158 1.000 54.12240 422 ALA B N 1
ATOM 2900 C CA . ALA B 2 61 ? -22.25848 2.84482 50.00152 1.000 60.90710 422 ALA B CA 1
ATOM 2901 C C . ALA B 2 61 ? -22.19071 3.43537 48.59874 1.000 59.49828 422 ALA B C 1
ATOM 2902 O O . ALA B 2 61 ? -21.57871 2.84977 47.69765 1.000 56.84291 422 ALA B O 1
ATOM 2904 N N . ASP B 2 62 ? -22.80499 4.59916 48.39716 1.000 57.01329 423 ASP B N 1
ATOM 2905 C CA . ASP B 2 62 ? -22.81988 5.25470 47.10081 1.000 49.27001 423 ASP B CA 1
ATOM 2906 C C . ASP B 2 62 ? -22.24952 6.66403 47.11968 1.000 48.51789 423 ASP B C 1
ATOM 2907 O O . ASP B 2 62 ? -22.03440 7.23444 46.04546 1.000 41.17775 423 ASP B O 1
ATOM 2912 N N . LEU B 2 63 ? -21.99529 7.23799 48.29215 1.000 51.18728 424 LEU B N 1
ATOM 2913 C CA . LEU B 2 63 ? -21.50846 8.60235 48.41082 1.000 47.66687 424 LEU B CA 1
ATOM 2914 C C . LEU B 2 63 ? -20.11105 8.61151 49.01425 1.000 44.44606 424 LEU B C 1
ATOM 2915 O O . LEU B 2 63 ? -19.65970 7.62844 49.60742 1.000 52.61404 424 LEU B O 1
ATOM 2920 N N . GLY B 2 64 ? -19.43219 9.74299 48.86043 1.000 47.70908 425 GLY B N 1
ATOM 2921 C CA . GLY B 2 64 ? -18.09643 9.89378 49.40250 1.000 40.40026 425 GLY B CA 1
ATOM 2922 C C . GLY B 2 64 ? -17.63605 11.33108 49.33099 1.000 43.28278 425 GLY B C 1
ATOM 2923 O O . GLY B 2 64 ? -18.21381 12.15705 48.61559 1.000 35.73388 425 GLY B O 1
ATOM 2924 N N . LYS B 2 65 ? -16.58251 11.61883 50.09369 1.000 38.70392 426 LYS B N 1
ATOM 2925 C CA . LYS B 2 65 ? -15.94813 12.93009 50.11583 1.000 34.68342 426 LYS B CA 1
ATOM 2926 C C . LYS B 2 65 ? -14.45694 12.75985 49.87815 1.000 35.89193 426 LYS B C 1
ATOM 2927 O O . LYS B 2 65 ? -13.81877 11.91098 50.50938 1.000 36.99467 426 LYS B O 1
ATOM 2933 N N . ILE B 2 66 ? -13.90539 13.56450 48.97363 1.000 31.76878 427 ILE B N 1
ATOM 2934 C CA . ILE B 2 66 ? -12.47876 13.56137 48.67707 1.000 33.62485 427 ILE B CA 1
ATOM 2935 C C . ILE B 2 66 ? -11.94102 14.96802 48.89397 1.000 35.10953 427 ILE B C 1
ATOM 2936 O O . ILE B 2 66 ? -12.54962 15.94753 48.44702 1.000 31.18800 427 ILE B O 1
ATOM 2941 N N . VAL B 2 67 ? -10.81493 15.06594 49.59273 1.000 29.91691 428 VAL B N 1
ATOM 2942 C CA . VAL B 2 67 ? -10.12874 16.33264 49.81550 1.000 32.83786 428 VAL B CA 1
ATOM 2943 C C . VAL B 2 67 ? -9.04867 16.45268 48.74897 1.000 40.90485 428 VAL B C 1
ATOM 2944 O O . VAL B 2 67 ? -8.09621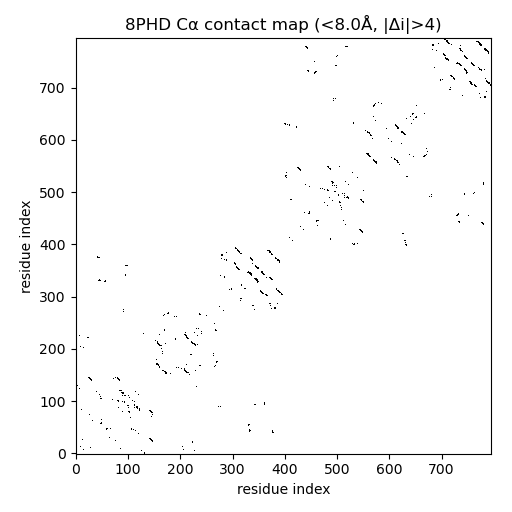 15.66494 48.72214 1.000 36.74490 428 VAL B O 1
ATOM 2948 N N . LEU B 2 68 ? -9.19844 17.43554 47.86510 1.000 39.42435 429 LEU B N 1
ATOM 2949 C CA . LEU B 2 68 ? -8.30882 17.55536 46.71926 1.000 35.48855 429 LEU B CA 1
ATOM 2950 C C . LEU B 2 68 ? -6.91389 17.98597 47.15132 1.000 33.58137 429 LEU B C 1
ATOM 2951 O O . LEU B 2 68 ? -6.74903 18.89577 47.96914 1.000 32.07522 429 LEU B O 1
ATOM 2956 N N . THR B 2 69 ? -5.90280 17.31727 46.59388 1.000 32.35842 430 THR B N 1
ATOM 2957 C CA . THR B 2 69 ? -4.52032 17.71855 46.81577 1.000 33.12972 430 THR B CA 1
ATOM 2958 C C . THR B 2 69 ? -4.15682 18.98365 46.05198 1.000 31.90097 430 THR B C 1
ATOM 2959 O O . THR B 2 69 ? -3.12783 19.59608 46.35340 1.000 30.79610 430 THR B O 1
ATOM 2963 N N . ASN B 2 70 ? -4.97268 19.38283 45.08190 1.000 34.71065 431 ASN B N 1
ATOM 2964 C CA . ASN B 2 70 ? -4.76113 20.58168 44.28306 1.000 31.95716 431 ASN B CA 1
ATOM 2965 C C . ASN B 2 70 ? -6.11025 21.05973 43.75850 1.000 39.84421 431 ASN B C 1
ATOM 2966 O O . ASN B 2 70 ? -6.75187 20.35302 42.97015 1.000 33.90330 431 ASN B O 1
ATOM 2971 N N . PRO B 2 71 ? -6.57794 22.23681 44.17663 1.000 45.63847 432 PRO B N 1
ATOM 2972 C CA . PRO B 2 71 ? -7.92043 22.68111 43.77821 1.000 42.00932 432 PRO B CA 1
ATOM 2973 C C . PRO B 2 71 ? -8.02940 22.87595 42.27231 1.000 44.15335 432 PRO B C 1
ATOM 2974 O O . PRO B 2 71 ? -7.11845 23.39540 41.62402 1.000 37.72035 432 PRO B O 1
ATOM 2978 N N . VAL B 2 72 ? -9.16480 22.45215 41.71934 1.000 48.35064 433 VAL B N 1
ATOM 2979 C CA . VAL B 2 72 ? -9.42546 22.53566 40.28998 1.000 42.73170 433 VAL B CA 1
ATOM 2980 C C . VAL B 2 72 ? -10.69674 23.34635 40.06764 1.000 40.28576 433 VAL B C 1
ATOM 2981 O O . VAL B 2 72 ? -11.42378 23.67934 41.00306 1.000 41.91255 433 VAL B O 1
ATOM 2985 N N . CYS B 2 73 ? -10.95637 23.65769 38.80164 1.000 45.54685 434 CYS B N 1
ATOM 2986 C CA . CYS B 2 73 ? -12.13809 24.40497 38.39063 1.000 50.60682 434 CYS B CA 1
ATOM 2987 C C . CYS B 2 73 ? -13.12226 23.44339 37.73719 1.000 49.23300 434 CYS B C 1
ATOM 2988 O O . CYS B 2 73 ? -12.80876 22.83178 36.70960 1.000 52.51681 434 CYS B O 1
ATOM 2991 N N . THR B 2 74 ? -14.30006 23.30830 38.33390 1.000 50.99917 435 THR B N 1
ATOM 2992 C CA . THR B 2 74 ? -15.33560 22.42590 37.80899 1.000 55.33538 435 THR B CA 1
ATOM 2993 C C . THR B 2 74 ? -16.68744 22.94990 38.28474 1.000 50.81466 435 THR B C 1
ATOM 2994 O O . THR B 2 74 ? -16.83189 24.13723 38.59352 1.000 56.00416 435 THR B O 1
ATOM 2998 N N . GLU B 2 75 ? -17.68110 22.06701 38.34477 1.000 49.65421 436 GLU B N 1
ATOM 2999 C CA . GLU B 2 75 ? -19.02600 22.46751 38.73158 1.000 50.06775 436 GLU B CA 1
ATOM 3000 C C . GLU B 2 75 ? -19.80176 21.24303 39.19164 1.000 48.23031 436 GLU B C 1
ATOM 3001 O O . GLU B 2 75 ? -19.41479 20.10150 38.92701 1.000 51.09829 436 GLU B O 1
ATOM 3007 N N . VAL B 2 76 ? -20.90896 21.50324 39.89097 1.000 51.88132 437 VAL B N 1
ATOM 3008 C CA . VAL B 2 76 ? -21.77844 20.42491 40.34148 1.000 51.13017 437 VAL B CA 1
ATOM 3009 C C . VAL B 2 76 ? -22.37211 19.70979 39.13645 1.000 44.84737 437 VAL B C 1
ATOM 3010 O O . VAL B 2 76 ? -22.79533 20.33928 38.15826 1.000 47.06906 437 VAL B O 1
ATOM 3014 N N . GLY B 2 77 ? -22.39247 18.37988 39.19773 1.000 43.11911 438 GLY B N 1
ATOM 3015 C CA . GLY B 2 77 ? -22.94625 17.56421 38.14149 1.000 43.65617 438 GLY B CA 1
ATOM 3016 C C . GLY B 2 77 ? -21.93660 17.03056 37.14860 1.000 43.15057 438 GLY B C 1
ATOM 3017 O O . GLY B 2 77 ? -22.28134 16.13896 36.36306 1.000 43.99487 438 GLY B O 1
ATOM 3018 N N . GLU B 2 78 ? -20.70923 17.54348 37.15316 1.000 42.10047 439 GLU B N 1
ATOM 3019 C CA . GLU B 2 78 ? -19.69339 17.05748 36.23237 1.000 42.95213 439 GLU B CA 1
ATOM 3020 C C . GLU B 2 78 ? -19.17096 15.70375 36.69244 1.000 39.27924 439 GLU B C 1
ATOM 3021 O O . GLU B 2 78 ? -18.88965 15.49798 37.87627 1.000 40.77539 439 GLU B O 1
ATOM 3027 N N . LYS B 2 79 ? -19.04809 14.77857 35.74738 1.000 37.99041 440 LYS B N 1
ATOM 3028 C CA . LYS B 2 79 ? -18.61807 13.42262 36.04699 1.000 38.43295 440 LYS B CA 1
ATOM 3029 C C . LYS B 2 79 ? -17.09580 13.33204 36.05390 1.000 41.44793 440 LYS B C 1
ATOM 3030 O O . LYS B 2 79 ? -16.40807 14.00514 35.28160 1.000 45.06306 440 LYS B O 1
ATOM 3036 N N . ILE B 2 80 ? -16.57321 12.48654 36.94333 1.000 36.39486 441 ILE B N 1
ATOM 3037 C CA . ILE B 2 80 ? -15.13981 12.36581 37.16654 1.000 34.96417 441 ILE B CA 1
ATOM 3038 C C . ILE B 2 80 ? -14.73230 10.90352 37.04172 1.000 40.20633 441 ILE B C 1
ATOM 3039 O O . ILE B 2 80 ? -15.56118 9.99310 37.10106 1.000 42.73234 441 ILE B O 1
ATOM 3044 N N . ALA B 2 81 ? -13.43040 10.68938 36.86913 1.000 39.39445 442 ALA B N 1
ATOM 3045 C CA . ALA B 2 81 ? -12.84292 9.35867 36.81855 1.000 31.38338 442 ALA B CA 1
ATOM 3046 C C . ALA B 2 81 ? -11.91511 9.16809 38.01032 1.000 32.13682 442 ALA B C 1
ATOM 3047 O O . ALA B 2 81 ? -11.23450 10.10691 38.43465 1.000 35.40419 442 ALA B O 1
ATOM 3049 N N . LEU B 2 82 ? -11.89057 7.95255 38.54936 1.000 31.70191 443 LEU B N 1
ATOM 3050 C CA . LEU B 2 82 ? -11.11818 7.64083 39.74338 1.000 30.95340 443 LEU B CA 1
ATOM 3051 C C . LEU B 2 82 ? -10.10368 6.54649 39.44553 1.000 27.96447 443 LEU B C 1
ATOM 3052 O O . LEU B 2 82 ? -10.42528 5.54648 38.79513 1.000 29.72914 443 LEU B O 1
ATOM 3057 N N . SER B 2 83 ? -8.87912 6.74256 39.92843 1.000 27.51789 444 SER B N 1
ATOM 3058 C CA . SER B 2 83 ? -7.81344 5.76311 39.79167 1.000 28.72926 444 SER B CA 1
ATOM 3059 C C . SER B 2 83 ? -7.11234 5.57911 41.12877 1.000 26.41765 444 SER B C 1
ATOM 3060 O O . SER B 2 83 ? -7.04164 6.50102 41.94482 1.000 22.04269 444 SER B O 1
ATOM 3063 N N . ARG B 2 84 ? -6.58739 4.37529 41.33874 1.000 28.93230 445 ARG B N 1
ATOM 3064 C CA . ARG B 2 84 ? -5.94557 3.99654 42.58767 1.000 22.51653 445 ARG B CA 1
ATOM 3065 C C . ARG B 2 84 ? -4.55507 3.45455 42.30011 1.000 26.02685 445 ARG B C 1
ATOM 3066 O O . ARG B 2 84 ? -4.34691 2.75191 41.30688 1.000 32.08484 445 ARG B O 1
ATOM 3074 N N . ARG B 2 85 ? -3.60518 3.79330 43.16812 1.000 24.37561 446 ARG B N 1
ATOM 3075 C CA . ARG B 2 85 ? -2.24110 3.29153 43.04820 1.000 23.70974 446 ARG B CA 1
ATOM 3076 C C . ARG B 2 85 ? -2.23455 1.79194 43.32088 1.000 28.66451 446 ARG B C 1
ATOM 3077 O O . ARG B 2 85 ? -2.39954 1.36006 44.46564 1.000 32.53844 446 ARG B O 1
ATOM 3085 N N . VAL B 2 86 ? -2.05548 0.99351 42.27353 1.000 33.79452 447 VAL B N 1
ATOM 3086 C CA . VAL B 2 86 ? -2.03727 -0.46133 42.37890 1.000 31.08508 447 VAL B CA 1
ATOM 3087 C C . VAL B 2 86 ? -0.70361 -0.94421 41.82937 1.000 34.85825 447 VAL B C 1
ATOM 3088 O O . VAL B 2 86 ? -0.44951 -0.84311 40.62170 1.000 39.07472 447 VAL B O 1
ATOM 3092 N N . GLU B 2 87 ? 0.14794 -1.46666 42.71447 1.000 34.32194 448 GLU B N 1
ATOM 3093 C CA . GLU B 2 87 ? 1.46563 -1.98392 42.34208 1.000 37.11999 448 GLU B CA 1
ATOM 3094 C C . GLU B 2 87 ? 2.28714 -0.92722 41.60309 1.000 37.33536 448 GLU B C 1
ATOM 3095 O O . GLU B 2 87 ? 2.89492 -1.19110 40.56283 1.000 36.06673 448 GLU B O 1
ATOM 3101 N N . LYS B 2 88 ? 2.29044 0.28678 42.15926 1.000 36.81390 449 LYS B N 1
ATOM 3102 C CA . LYS B 2 88 ? 3.06408 1.41637 41.63911 1.000 35.33824 449 LYS B CA 1
ATOM 3103 C C . LYS B 2 88 ? 2.63127 1.81248 40.22777 1.000 39.09073 449 LYS B C 1
ATOM 3104 O O . LYS B 2 88 ? 3.45147 2.23700 39.41056 1.000 38.02139 449 LYS B O 1
ATOM 3110 N N . HIS B 2 89 ? 1.33601 1.68861 39.93928 1.000 41.06243 450 HIS B N 1
ATOM 3111 C CA . HIS B 2 89 ? 0.75414 2.13839 38.68215 1.000 35.86444 450 HIS B CA 1
ATOM 3112 C C . HIS B 2 89 ? -0.63995 2.68139 38.95294 1.000 31.39699 450 HIS B C 1
ATOM 3113 O O . HIS B 2 89 ? -1.37517 2.13135 39.77722 1.000 33.26671 450 HIS B O 1
ATOM 3120 N N . TRP B 2 90 ? -1.00061 3.75990 38.25998 1.000 35.52572 451 TRP B N 1
ATOM 3121 C CA . TRP B 2 90 ? -2.33830 4.33342 38.37913 1.000 34.69047 451 TRP B CA 1
ATOM 3122 C C . TRP B 2 90 ? -3.31188 3.47972 37.57660 1.000 36.17274 451 TRP B C 1
ATOM 3123 O O . TRP B 2 90 ? -3.21937 3.40876 36.34716 1.000 42.36694 451 TRP B O 1
ATOM 3134 N N . ARG B 2 91 ? -4.24850 2.83625 38.26712 1.000 34.69613 452 ARG B N 1
ATOM 3135 C CA . ARG B 2 91 ? -5.21328 1.94116 37.64631 1.000 39.17450 452 ARG B CA 1
ATOM 3136 C C . ARG B 2 91 ? -6.62417 2.46086 37.87764 1.000 38.41556 452 ARG B C 1
ATOM 3137 O O . ARG B 2 91 ? -6.97070 2.86174 38.99244 1.000 35.49975 452 ARG B O 1
ATOM 3145 N N . LEU B 2 92 ? -7.43540 2.44283 36.82159 1.000 39.21616 453 LEU B N 1
ATOM 3146 C CA . LEU B 2 92 ? -8.82408 2.87272 36.92743 1.000 37.85522 453 LEU B CA 1
ATOM 3147 C C . LEU B 2 92 ? -9.60962 1.92765 37.82988 1.000 36.96563 453 LEU B C 1
ATOM 3148 O O . LEU B 2 92 ? -9.52854 0.70367 37.68743 1.000 42.77995 453 LEU B O 1
ATOM 3153 N N . ILE B 2 93 ? -10.37095 2.49732 38.76078 1.000 27.97997 454 ILE B N 1
ATOM 3154 C CA . ILE B 2 93 ? -11.23198 1.70770 39.63076 1.000 36.43908 454 ILE B CA 1
ATOM 3155 C C . ILE B 2 93 ? -12.70558 2.05904 39.48650 1.000 35.22984 454 ILE B C 1
ATOM 3156 O O . ILE B 2 93 ? -13.55915 1.26102 39.90758 1.000 37.53950 454 ILE B O 1
ATOM 3161 N N . GLY B 2 94 ? -13.04775 3.20781 38.91368 1.000 34.02633 455 GLY B N 1
ATOM 3162 C CA . GLY B 2 94 ? -14.44363 3.56888 38.75944 1.000 33.92507 455 GLY B CA 1
ATOM 3163 C C . GLY B 2 94 ? -14.58044 5.01679 38.33502 1.000 35.51346 455 GLY B C 1
ATOM 3164 O O . GLY B 2 94 ? -13.63229 5.62289 37.83311 1.000 37.93577 455 GLY B O 1
ATOM 3165 N N . TRP B 2 95 ? -15.77918 5.55617 38.54413 1.000 36.46567 456 TRP B N 1
ATOM 3166 C CA . TRP B 2 95 ? -16.08117 6.93469 38.19336 1.000 38.10967 456 TRP B CA 1
ATOM 3167 C C . TRP B 2 95 ? -17.00397 7.52205 39.24983 1.000 41.25348 456 TRP B C 1
ATOM 3168 O O . TRP B 2 95 ? -17.51538 6.81724 40.12401 1.000 38.18990 456 TRP B O 1
ATOM 3179 N N . GLY B 2 96 ? -17.22135 8.83137 39.15581 1.000 35.56102 457 GLY B N 1
ATOM 3180 C CA . GLY B 2 96 ? -18.09061 9.52176 40.08235 1.000 37.09495 457 GLY B CA 1
ATOM 3181 C C . GLY B 2 96 ? -18.73940 10.71857 39.42248 1.000 37.95003 457 GLY B C 1
ATOM 3182 O O . GLY B 2 96 ? -18.51481 11.00589 38.24492 1.000 36.79459 457 GLY B O 1
ATOM 3183 N N . GLN B 2 97 ? -19.56070 11.41730 40.20171 1.000 35.71303 458 GLN B N 1
ATOM 3184 C CA . GLN B 2 97 ? -20.20398 12.63885 39.74507 1.000 36.78975 458 GLN B CA 1
ATOM 3185 C C . GLN B 2 97 ? -20.32158 13.58917 40.92488 1.000 29.84589 458 GLN B C 1
ATOM 3186 O O . GLN B 2 97 ? -20.66690 13.17290 42.03209 1.000 40.29383 458 GLN B O 1
ATOM 3192 N N . ILE B 2 98 ? -20.03463 14.86182 40.67854 1.000 35.61302 459 ILE B N 1
ATOM 3193 C CA . ILE B 2 98 ? -19.99403 15.86076 41.74037 1.000 38.25628 459 ILE B CA 1
ATOM 3194 C C . ILE B 2 98 ? -21.41441 16.21564 42.15945 1.000 43.17789 459 ILE B C 1
ATOM 3195 O O . ILE B 2 98 ? -22.25151 16.58010 41.32480 1.000 47.04346 459 ILE B O 1
ATOM 3200 N N . ARG B 2 99 ? -21.68832 16.10915 43.45928 1.000 39.99635 460 ARG B N 1
ATOM 3201 C CA . ARG B 2 99 ? -22.96052 16.52087 44.04060 1.000 40.14505 460 ARG B CA 1
ATOM 3202 C C . ARG B 2 99 ? -22.84807 17.84517 44.78384 1.000 44.48685 460 ARG B C 1
ATOM 3203 O O . ARG B 2 99 ? -23.69553 18.72750 44.62241 1.000 49.23945 460 ARG B O 1
ATOM 3211 N N . ARG B 2 100 ? -21.81271 17.99343 45.60533 1.000 44.87293 461 ARG B N 1
ATOM 3212 C CA . ARG B 2 100 ? -21.58206 19.20435 46.37470 1.000 44.94354 461 ARG B CA 1
ATOM 3213 C C . ARG B 2 100 ? -20.08409 19.46271 46.42275 1.000 45.26329 461 ARG B C 1
ATOM 3214 O O . ARG B 2 100 ? -19.27438 18.58355 46.12018 1.000 46.82134 461 ARG B O 1
ATOM 3222 N N . GLY B 2 101 ? -19.71793 20.67546 46.80510 1.000 55.91110 462 GLY B N 1
ATOM 3223 C CA . GLY B 2 101 ? -18.31542 21.04901 46.84258 1.000 52.70501 462 GLY B CA 1
ATOM 3224 C C . GLY B 2 101 ? -18.06063 22.16535 47.82594 1.000 53.01265 462 GLY B C 1
ATOM 3225 O O . GLY B 2 101 ? -18.93959 22.98607 48.10732 1.000 45.02924 462 GLY B O 1
ATOM 3226 N N . VAL B 2 102 ? -16.84288 22.18757 48.35803 1.000 58.50579 463 VAL B N 1
ATOM 3227 C CA . VAL B 2 102 ? -16.36516 23.26771 49.21164 1.000 59.65195 463 VAL B CA 1
ATOM 3228 C C . VAL B 2 102 ? -15.50853 24.18589 48.35220 1.000 58.82812 463 VAL B C 1
ATOM 3229 O O . VAL B 2 102 ? -14.45672 23.77417 47.84795 1.000 53.42198 463 VAL B O 1
ATOM 3233 N N . THR B 2 103 ? -15.95657 25.42275 48.17508 1.000 91.17191 464 THR B N 1
ATOM 3234 C CA . THR B 2 103 ? -15.28162 26.37321 47.30582 1.000 95.22710 464 THR B CA 1
ATOM 3235 C C . THR B 2 103 ? -14.43982 27.34702 48.12378 1.000 98.00550 464 THR B C 1
ATOM 3236 O O . THR B 2 103 ? -14.63718 27.52085 49.32918 1.000 108.85788 464 THR B O 1
ATOM 3240 N N . ILE B 2 104 ? -13.48126 27.97368 47.44805 1.000 85.50466 465 ILE B N 1
ATOM 3241 C CA . ILE B 2 104 ? -12.60964 28.95729 48.07963 1.000 88.80328 465 ILE B CA 1
ATOM 3242 C C . ILE B 2 104 ? -12.46755 30.18092 47.18246 1.000 82.51977 465 ILE B C 1
ATOM 3243 O O . ILE B 2 104 ? -11.53757 30.97186 47.33792 1.000 84.76258 465 ILE B O 1
ATOM 3248 N N . PRO C 1 16 ? 45.18769 -1.89205 20.89361 1.000 95.68518 -4 PRO C N 1
ATOM 3249 C CA . PRO C 1 16 ? 44.84454 -3.28120 20.56683 1.000 97.00113 -4 PRO C CA 1
ATOM 3250 C C . PRO C 1 16 ? 44.89911 -3.56459 19.06682 1.000 96.12576 -4 PRO C C 1
ATOM 3251 O O . PRO C 1 16 ? 44.69466 -2.66186 18.25505 1.000 103.33638 -4 PRO C O 1
ATOM 3255 N N . ARG C 1 17 ? 45.16937 -4.82346 18.71346 1.000 93.37036 -3 ARG C N 1
ATOM 3256 C CA . ARG C 1 17 ? 45.39396 -5.18842 17.31950 1.000 80.75940 -3 ARG C CA 1
ATOM 3257 C C . ARG C 1 17 ? 44.11024 -5.21596 16.49997 1.000 82.39917 -3 ARG C C 1
ATOM 3258 O O . ARG C 1 17 ? 44.17209 -5.07098 15.27435 1.000 86.77930 -3 ARG C O 1
ATOM 3266 N N . GLY C 1 18 ? 42.95646 -5.39872 17.13677 1.000 79.79155 -2 GLY C N 1
ATOM 3267 C CA . GLY C 1 18 ? 41.72270 -5.57855 16.39676 1.000 73.22588 -2 GLY C CA 1
ATOM 3268 C C . GLY C 1 18 ? 40.71093 -4.46200 16.54778 1.000 74.56183 -2 GLY C C 1
ATOM 3269 O O . GLY C 1 18 ? 39.62693 -4.52246 15.95978 1.000 73.89922 -2 GLY C O 1
ATOM 3270 N N . SER C 1 19 ? 41.04696 -3.43445 17.33053 1.000 84.04634 -1 SER C N 1
ATOM 3271 C CA . SER C 1 19 ? 40.11188 -2.33177 17.52720 1.000 85.22436 -1 SER C CA 1
ATOM 3272 C C . SER C 1 19 ? 39.99242 -1.46328 16.28159 1.000 82.84573 -1 SER C C 1
ATOM 3273 O O . SER C 1 19 ? 38.90558 -0.95335 15.98595 1.000 79.92558 -1 SER C O 1
ATOM 3276 N N . HIS C 1 20 ? 41.08442 -1.28606 15.54204 1.000 74.52319 0 HIS C N 1
ATOM 3277 C CA . HIS C 1 20 ? 41.10503 -0.44548 14.35127 1.000 73.57351 0 HIS C CA 1
ATOM 3278 C C . HIS C 1 20 ? 41.39002 -1.30990 13.13230 1.000 63.70782 0 HIS C C 1
ATOM 3279 O O . HIS C 1 20 ? 42.43843 -1.96005 13.05814 1.000 56.79716 0 HIS C O 1
ATOM 3286 N N . MET C 1 21 ? 40.45926 -1.31386 12.18325 1.000 57.72418 1 MET C N 1
ATOM 3287 C CA . MET C 1 21 ? 40.60439 -2.03967 10.92974 1.000 56.79262 1 MET C CA 1
ATOM 3288 C C . MET C 1 21 ? 40.85974 -1.04786 9.80483 1.000 55.90634 1 MET C C 1
ATOM 3289 O O . MET C 1 21 ? 40.08182 -0.10754 9.61172 1.000 53.77688 1 MET C O 1
ATOM 3294 N N . LYS C 1 22 ? 41.94546 -1.25821 9.07110 1.000 57.75236 2 LYS C N 1
ATOM 3295 C CA . LYS C 1 22 ? 42.30699 -0.38901 7.96413 1.000 55.85094 2 LYS C CA 1
ATOM 3296 C C . LYS C 1 22 ? 41.58882 -0.81789 6.68880 1.000 51.64989 2 LYS C C 1
ATOM 3297 O O . LYS C 1 22 ? 41.16371 -1.96564 6.53859 1.000 49.73555 2 LYS C O 1
ATOM 3303 N N . LYS C 1 23 ? 41.45422 0.13352 5.76216 1.000 58.98565 3 LYS C N 1
ATOM 3304 C CA . LYS C 1 23 ? 40.86689 -0.18235 4.46502 1.000 53.40574 3 LYS C CA 1
ATOM 3305 C C . LYS C 1 23 ? 41.75503 -1.12880 3.66977 1.000 48.28003 3 LYS C C 1
ATOM 3306 O O . LYS C 1 23 ? 41.25988 -1.87449 2.81722 1.000 52.72321 3 LYS C O 1
ATOM 3312 N N . GLU C 1 24 ? 43.06337 -1.11113 3.93371 1.000 55.19945 4 GLU C N 1
ATOM 3313 C CA . GLU C 1 24 ? 43.97195 -2.03820 3.27038 1.000 52.32190 4 GLU C CA 1
ATOM 3314 C C . GLU C 1 24 ? 43.68386 -3.48002 3.66737 1.000 50.57947 4 GLU C C 1
ATOM 3315 O O . GLU C 1 24 ? 43.88884 -4.39554 2.86214 1.000 53.44476 4 GLU C O 1
ATOM 3321 N N . HIS C 1 25 ? 43.20321 -3.69861 4.89494 1.000 44.23855 5 HIS C N 1
ATOM 3322 C CA . HIS C 1 25 ? 42.86200 -5.04889 5.33085 1.000 43.77266 5 HIS C CA 1
ATOM 3323 C C . HIS C 1 25 ? 41.70597 -5.61340 4.51558 1.000 42.75099 5 HIS C C 1
ATOM 3324 O O . HIS C 1 25 ? 41.70254 -6.79949 4.16561 1.000 38.56128 5 HIS C O 1
ATOM 3331 N N . VAL C 1 26 ? 40.71220 -4.77785 4.20749 1.000 45.96946 6 VAL C N 1
ATOM 3332 C CA . VAL C 1 26 ? 39.57445 -5.23258 3.41512 1.000 38.18523 6 VAL C CA 1
ATOM 3333 C C . VAL C 1 26 ? 40.01727 -5.60147 2.00521 1.000 36.47136 6 VAL C C 1
ATOM 3334 O O . VAL C 1 26 ? 39.55136 -6.59504 1.43454 1.000 34.28013 6 VAL C O 1
ATOM 3338 N N . LEU C 1 27 ? 40.92852 -4.81510 1.42494 1.000 40.37306 7 LEU C N 1
ATOM 3339 C CA . LEU C 1 27 ? 41.40373 -5.09909 0.07394 1.000 38.80939 7 LEU C CA 1
ATOM 3340 C C . LEU C 1 27 ? 42.13497 -6.43321 0.00964 1.000 38.59099 7 LEU C C 1
ATOM 3341 O O . LEU C 1 27 ? 42.01835 -7.16578 -0.97983 1.000 34.19025 7 LEU C O 1
ATOM 3346 N N . HIS C 1 28 ? 42.89643 -6.76513 1.05470 1.000 37.87065 8 HIS C N 1
ATOM 3347 C CA . HIS C 1 28 ? 43.63255 -8.02285 1.07492 1.000 33.66377 8 HIS C CA 1
ATOM 3348 C C . HIS C 1 28 ? 42.71152 -9.23548 1.09610 1.000 34.81281 8 HIS C C 1
ATOM 3349 O O . HIS C 1 28 ? 43.13829 -10.32909 0.70967 1.000 30.34183 8 HIS C O 1
ATOM 3356 N N . CYS C 1 29 ? 41.46647 -9.06959 1.53469 1.000 34.78482 9 CYS C N 1
ATOM 3357 C CA . CYS C 1 29 ? 40.50717 -10.16304 1.58662 1.000 26.58607 9 CYS C CA 1
ATOM 3358 C C . CYS C 1 29 ? 39.74305 -10.34665 0.28322 1.000 28.78693 9 CYS C C 1
ATOM 3359 O O . CYS C 1 29 ? 38.94742 -11.28651 0.18156 1.000 30.63900 9 CYS C O 1
ATOM 3362 N N . GLN C 1 30 ? 39.95066 -9.47154 -0.70126 1.000 30.62519 10 GLN C N 1
ATOM 3363 C CA . GLN C 1 30 ? 39.36041 -9.67230 -2.01800 1.000 25.47831 10 GLN C CA 1
ATOM 3364 C C . GLN C 1 30 ? 39.76636 -11.03005 -2.56944 1.000 24.61823 10 GLN C C 1
ATOM 3365 O O . GLN C 1 30 ? 40.91559 -11.45488 -2.42642 1.000 26.64030 10 GLN C O 1
ATOM 3371 N N . PHE C 1 31 ? 38.81013 -11.71076 -3.20624 1.000 30.26767 11 PHE C N 1
ATOM 3372 C CA . PHE C 1 31 ? 39.05449 -13.07483 -3.66373 1.000 27.86783 11 PHE C CA 1
ATOM 3373 C C . PHE C 1 31 ? 40.25799 -13.14468 -4.59497 1.000 27.37968 11 PHE C C 1
ATOM 3374 O O . PHE C 1 31 ? 41.09186 -14.04870 -4.47301 1.000 30.13935 11 PHE C O 1
ATOM 3382 N N . SER C 1 32 ? 40.37536 -12.19299 -5.52339 1.000 27.45847 12 SER C N 1
ATOM 3383 C CA . SER C 1 32 ? 41.49713 -12.20782 -6.45541 1.000 27.68021 12 SER C CA 1
ATOM 3384 C C . SER C 1 32 ? 42.81531 -11.83089 -5.79216 1.000 26.81603 12 SER C C 1
ATOM 3385 O O . SER C 1 32 ? 43.87699 -12.08519 -6.36946 1.000 31.19892 12 SER C O 1
ATOM 3388 N N . ALA C 1 33 ? 42.77662 -11.23801 -4.59772 1.000 29.41813 13 ALA C N 1
ATOM 3389 C CA . ALA C 1 33 ? 44.00871 -10.81391 -3.94447 1.000 25.96971 13 ALA C CA 1
ATOM 3390 C C . ALA C 1 33 ? 44.75871 -11.97729 -3.30858 1.000 34.76113 13 ALA C C 1
ATOM 3391 O O . ALA C 1 33 ? 45.99389 -11.95567 -3.26486 1.000 37.69265 13 ALA C O 1
ATOM 3393 N N . TRP C 1 34 ? 44.04661 -12.99595 -2.81519 1.000 30.48207 14 TRP C N 1
ATOM 3394 C CA . TRP C 1 34 ? 44.69099 -14.11428 -2.14049 1.000 25.93316 14 TRP C CA 1
ATOM 3395 C C . TRP C 1 34 ? 44.57260 -15.44205 -2.87275 1.000 33.88131 14 TRP C C 1
ATOM 3396 O O . TRP C 1 34 ? 45.38010 -16.33825 -2.61048 1.000 39.29365 14 TRP C O 1
ATOM 3407 N N . TYR C 1 35 ? 43.60345 -15.59307 -3.77504 1.000 32.79926 15 TYR C N 1
ATOM 3408 C CA . TYR C 1 35 ? 43.37595 -16.88194 -4.42957 1.000 29.98884 15 TYR C CA 1
ATOM 3409 C C . TYR C 1 35 ? 44.61288 -17.46509 -5.10351 1.000 30.61789 15 TYR C C 1
ATOM 3410 O O . TYR C 1 35 ? 44.87318 -18.66380 -4.91551 1.000 34.32606 15 TYR C O 1
ATOM 3419 N N . PRO C 1 36 ? 45.40667 -16.71423 -5.87884 1.000 39.60693 16 PRO C N 1
ATOM 3420 C CA . PRO C 1 36 ? 46.56799 -17.33253 -6.54392 1.000 35.59598 16 PRO C CA 1
ATOM 3421 C C . PRO C 1 36 ? 47.60858 -17.90188 -5.58994 1.000 36.54557 16 PRO C C 1
ATOM 3422 O O . PRO C 1 36 ? 48.49531 -18.63424 -6.04739 1.000 38.05048 16 PRO C O 1
ATOM 3426 N N . PHE C 1 37 ? 47.53502 -17.59958 -4.29342 1.000 38.59518 17 PHE C N 1
ATOM 3427 C CA . PHE C 1 37 ? 48.46879 -18.15109 -3.32072 1.000 37.40173 17 PHE C CA 1
ATOM 3428 C C . PHE C 1 37 ? 47.92746 -19.37667 -2.59567 1.000 36.46150 17 PHE C C 1
ATOM 3429 O O . PHE C 1 37 ? 48.70509 -20.08152 -1.94294 1.000 38.02973 17 PHE C O 1
ATOM 3437 N N . PHE C 1 38 ? 46.62250 -19.65107 -2.69339 1.000 36.38703 18 PHE C N 1
ATOM 3438 C CA . PHE C 1 38 ? 46.00384 -20.73926 -1.94397 1.000 31.89403 18 PHE C CA 1
ATOM 3439 C C . PHE C 1 38 ? 45.18744 -21.66856 -2.83722 1.000 31.97046 18 PHE C C 1
ATOM 3440 O O . PHE C 1 38 ? 44.29068 -22.35697 -2.34001 1.000 29.71961 18 PHE C O 1
ATOM 3448 N N . ARG C 1 39 ? 45.48649 -21.71106 -4.14052 1.000 35.26218 19 ARG C N 1
ATOM 3449 C CA . ARG C 1 39 ? 44.71352 -22.54211 -5.06221 1.000 32.38369 19 ARG C CA 1
ATOM 3450 C C . ARG C 1 39 ? 44.69137 -24.00129 -4.62178 1.000 32.45027 19 ARG C C 1
ATOM 3451 O O . ARG C 1 39 ? 43.68476 -24.69614 -4.80080 1.000 34.78681 19 ARG C O 1
ATOM 3459 N N . GLY C 1 40 ? 45.79143 -24.48420 -4.04549 1.000 30.93779 20 GLY C N 1
ATOM 3460 C CA . GLY C 1 40 ? 45.90930 -25.89077 -3.71339 1.000 27.05772 20 GLY C CA 1
ATOM 3461 C C . GLY C 1 40 ? 45.13122 -26.32714 -2.48968 1.000 31.91571 20 GLY C C 1
ATOM 3462 O O . GLY C 1 40 ? 45.02366 -27.53561 -2.25314 1.000 34.93973 20 GLY C O 1
ATOM 3463 N N . VAL C 1 41 ? 44.58809 -25.38916 -1.71180 1.000 29.22982 21 VAL C N 1
ATOM 3464 C CA . VAL C 1 41 ? 43.89634 -25.74341 -0.47650 1.000 28.21740 21 VAL C CA 1
ATOM 3465 C C . VAL C 1 41 ? 42.50143 -25.13401 -0.44297 1.000 25.15997 21 VAL C C 1
ATOM 3466 O O . VAL C 1 41 ? 41.89331 -25.02155 0.62604 1.000 24.75054 21 VAL C O 1
ATOM 3470 N N . THR C 1 42 ? 41.97801 -24.74366 -1.60439 1.000 27.97617 22 THR C N 1
ATOM 3471 C CA . THR C 1 42 ? 40.64613 -24.16068 -1.68113 1.000 22.47268 22 THR C CA 1
ATOM 3472 C C . THR C 1 42 ? 39.91636 -24.73193 -2.89167 1.000 25.37149 22 THR C C 1
ATOM 3473 O O . THR C 1 42 ? 40.43783 -25.58434 -3.61697 1.000 25.24210 22 THR C O 1
ATOM 3477 N N . ILE C 1 43 ? 38.69346 -24.25393 -3.10363 1.000 29.80621 23 ILE C N 1
ATOM 3478 C CA . ILE C 1 43 ? 37.84639 -24.73659 -4.18924 1.000 22.98047 23 ILE C CA 1
ATOM 3479 C C . ILE C 1 43 ? 38.26363 -24.06199 -5.48950 1.000 24.62475 23 ILE C C 1
ATOM 3480 O O . ILE C 1 43 ? 38.49171 -22.84667 -5.52691 1.000 23.57209 23 ILE C O 1
ATOM 3485 N N . LYS C 1 44 ? 38.36663 -24.85392 -6.55822 1.000 24.84106 24 LYS C N 1
ATOM 3486 C CA . LYS C 1 44 ? 38.75433 -24.33108 -7.86336 1.000 21.59619 24 LYS C CA 1
ATOM 3487 C C . LYS C 1 44 ? 37.75560 -23.27901 -8.33153 1.000 25.43895 24 LYS C C 1
ATOM 3488 O O . LYS C 1 44 ? 36.54023 -23.47811 -8.24678 1.000 25.93766 24 LYS C O 1
ATOM 3494 N N . SER C 1 45 ? 38.27088 -22.15110 -8.81891 1.000 24.24294 25 SER C N 1
ATOM 3495 C CA . SER C 1 45 ? 37.42215 -21.00595 -9.10790 1.000 22.56128 25 SER C CA 1
ATOM 3496 C C . SER C 1 45 ? 37.92837 -20.27330 -10.34177 1.000 28.85768 25 SER C C 1
ATOM 3497 O O . SER C 1 45 ? 39.05806 -20.47581 -10.79391 1.000 31.44601 25 SER C O 1
ATOM 3500 N N . VAL C 1 46 ? 37.06617 -19.41079 -10.87910 1.000 29.37300 26 VAL C N 1
ATOM 3501 C CA . VAL C 1 46 ? 37.37308 -18.57592 -12.03449 1.000 29.22902 26 VAL C CA 1
ATOM 3502 C C . VAL C 1 46 ? 36.89769 -17.16119 -11.73571 1.000 31.59054 26 VAL C C 1
ATOM 3503 O O . VAL C 1 46 ? 35.74982 -16.96293 -11.32259 1.000 28.79404 26 VAL C O 1
ATOM 3507 N N . ILE C 1 47 ? 37.77432 -16.18264 -11.94820 1.000 31.83360 27 ILE C N 1
ATOM 3508 C CA . ILE C 1 47 ? 37.49483 -14.78224 -11.65313 1.000 23.15916 27 ILE C CA 1
ATOM 3509 C C . ILE C 1 47 ? 37.33326 -14.03307 -12.96757 1.000 30.88754 27 ILE C C 1
ATOM 3510 O O . ILE C 1 47 ? 38.19713 -14.11725 -13.84923 1.000 34.81316 27 ILE C O 1
ATOM 3515 N N . LEU C 1 48 ? 36.23161 -13.29898 -13.09704 1.000 29.48208 28 LEU C N 1
ATOM 3516 C CA . LEU C 1 48 ? 35.94987 -12.51834 -14.29427 1.000 30.29162 28 LEU C CA 1
ATOM 3517 C C . LEU C 1 48 ? 35.78025 -11.05421 -13.91725 1.000 30.27922 28 LEU C C 1
ATOM 3518 O O . LEU C 1 48 ? 34.92681 -10.73444 -13.07149 1.000 31.05336 28 LEU C O 1
ATOM 3523 N N . PRO C 1 49 ? 36.55441 -10.13839 -14.49680 1.000 32.44637 29 PRO C N 1
ATOM 3524 C CA . PRO C 1 49 ? 36.33274 -8.71463 -14.22407 1.000 33.87656 29 PRO C CA 1
ATOM 3525 C C . PRO C 1 49 ? 34.97433 -8.27220 -14.74533 1.000 32.37227 29 PRO C C 1
ATOM 3526 O O . PRO C 1 49 ? 34.57024 -8.61870 -15.85717 1.000 34.93711 29 PRO C O 1
ATOM 3530 N N . LEU C 1 50 ? 34.26921 -7.50437 -13.92641 1.000 31.13014 30 LEU C N 1
ATOM 3531 C CA . LEU C 1 50 ? 32.90366 -7.11312 -14.24842 1.000 33.99248 30 LEU C CA 1
ATOM 3532 C C . LEU C 1 50 ? 32.90850 -5.94555 -15.22802 1.000 33.17972 30 LEU C C 1
ATOM 3533 O O . LEU C 1 50 ? 33.49152 -4.89876 -14.92267 1.000 32.35258 30 LEU C O 1
ATOM 3538 N N . PRO C 1 51 ? 32.29220 -6.07922 -16.40201 1.000 36.27581 31 PRO C N 1
ATOM 3539 C CA . PRO C 1 51 ? 32.19832 -4.93804 -17.31941 1.000 30.35610 31 PRO C CA 1
ATOM 3540 C C . PRO C 1 51 ? 31.34232 -3.82554 -16.73625 1.000 29.39848 31 PRO C C 1
ATOM 3541 O O . PRO C 1 51 ? 30.45468 -4.05759 -15.91264 1.000 30.85760 31 PRO C O 1
ATOM 3545 N N . GLN C 1 52 ? 31.61978 -2.59852 -17.18432 1.000 35.29451 32 GLN C N 1
ATOM 3546 C CA . GLN C 1 52 ? 30.94642 -1.43320 -16.61864 1.000 31.74235 32 GLN C CA 1
ATOM 3547 C C . GLN C 1 52 ? 29.44277 -1.48336 -16.85844 1.000 33.05693 32 GLN C C 1
ATOM 3548 O O . GLN C 1 52 ? 28.65327 -1.19205 -15.95214 1.000 30.49604 32 GLN C O 1
ATOM 3554 N N . ASN C 1 53 ? 29.02570 -1.84980 -18.07263 1.000 31.81745 33 ASN C N 1
ATOM 3555 C CA . ASN C 1 53 ? 27.59965 -1.87945 -18.37842 1.000 33.61341 33 ASN C CA 1
ATOM 3556 C C . ASN C 1 53 ? 26.87082 -2.94028 -17.56295 1.000 35.19173 33 ASN C C 1
ATOM 3557 O O . ASN C 1 53 ? 25.69369 -2.76129 -17.22793 1.000 32.85095 33 ASN C O 1
ATOM 3562 N N . VAL C 1 54 ? 27.54973 -4.03919 -17.22622 1.000 36.18657 34 VAL C N 1
ATOM 3563 C CA . VAL C 1 54 ? 26.94423 -5.04961 -16.36449 1.000 29.44079 34 VAL C CA 1
ATOM 3564 C C . VAL C 1 54 ? 26.86431 -4.54579 -14.92845 1.000 31.62489 34 VAL C C 1
ATOM 3565 O O . VAL C 1 54 ? 25.88131 -4.79655 -14.22076 1.000 32.27226 34 VAL C O 1
ATOM 3569 N N . LYS C 1 55 ? 27.89365 -3.82445 -14.47706 1.000 35.79628 35 LYS C N 1
ATOM 3570 C CA . LYS C 1 55 ? 27.87877 -3.26362 -13.12939 1.000 28.98266 35 LYS C CA 1
ATOM 3571 C C . LYS C 1 55 ? 26.77087 -2.22695 -12.97304 1.000 36.25431 35 LYS C C 1
ATOM 3572 O O . LYS C 1 55 ? 26.11450 -2.16160 -11.92647 1.000 30.56905 35 LYS C O 1
ATOM 3578 N N . ASP C 1 56 ? 26.54942 -1.40425 -14.00366 1.000 40.05206 36 ASP C N 1
ATOM 3579 C CA . ASP C 1 56 ? 25.45316 -0.44143 -13.95808 1.000 38.48816 36 ASP C CA 1
ATOM 3580 C C . ASP C 1 56 ? 24.10267 -1.13909 -13.90445 1.000 38.50785 36 ASP C C 1
ATOM 3581 O O . ASP C 1 56 ? 23.15717 -0.61873 -13.30138 1.000 42.94538 36 ASP C O 1
ATOM 3586 N N . TYR C 1 57 ? 23.99313 -2.31105 -14.53225 1.000 32.92257 37 TYR C N 1
ATOM 3587 C CA . TYR C 1 57 ? 22.74724 -3.06760 -14.48940 1.000 33.13334 37 TYR C CA 1
ATOM 3588 C C . TYR C 1 57 ? 22.49567 -3.63836 -13.09828 1.000 33.78052 37 TYR C C 1
ATOM 3589 O O . TYR C 1 57 ? 21.36527 -3.59381 -12.59851 1.000 31.98532 37 TYR C O 1
ATOM 3598 N N . LEU C 1 58 ? 23.53962 -4.16948 -12.45411 1.000 35.98367 38 LEU C N 1
ATOM 3599 C CA . LEU C 1 58 ? 23.38810 -4.71881 -11.10987 1.000 25.69013 38 LEU C CA 1
ATOM 3600 C C . LEU C 1 58 ? 23.04703 -3.63938 -10.09050 1.000 31.17709 38 LEU C C 1
ATOM 3601 O O . LEU C 1 58 ? 22.36861 -3.92050 -9.09641 1.000 30.73580 38 LEU C O 1
ATOM 3606 N N . LEU C 1 59 ? 23.50587 -2.40859 -10.31369 1.000 33.72014 39 LEU C N 1
ATOM 3607 C CA . LEU C 1 59 ? 23.25545 -1.29765 -9.40745 1.000 27.74090 39 LEU C CA 1
ATOM 3608 C C . LEU C 1 59 ? 22.01139 -0.50073 -9.78053 1.000 29.72109 39 LEU C C 1
ATOM 3609 O O . LEU C 1 59 ? 21.83535 0.61950 -9.28898 1.000 43.52110 39 LEU C O 1
ATOM 3614 N N . ASP C 1 60 ? 21.15132 -1.04947 -10.63455 1.000 32.11926 40 ASP C N 1
ATOM 3615 C CA . ASP C 1 60 ? 19.94354 -0.34676 -11.04531 1.000 28.48348 40 ASP C CA 1
ATOM 3616 C C . ASP C 1 60 ? 19.00372 -0.17975 -9.85693 1.000 34.36835 40 ASP C C 1
ATOM 3617 O O . ASP C 1 60 ? 18.77076 -1.12488 -9.09651 1.000 33.38629 40 ASP C O 1
ATOM 3622 N N . ASP C 1 61 ? 18.46704 1.02878 -9.69740 1.000 30.55490 41 ASP C N 1
ATOM 3623 C CA . ASP C 1 61 ? 17.59329 1.36330 -8.58110 1.000 31.34756 41 ASP C CA 1
ATOM 3624 C C . ASP C 1 61 ? 16.11722 1.15649 -8.89417 1.000 31.66722 41 ASP C C 1
ATOM 3625 O O . ASP C 1 61 ? 15.26629 1.60114 -8.11858 1.000 36.36311 41 ASP C O 1
ATOM 3630 N N . GLY C 1 62 ? 15.79478 0.49939 -10.00317 1.000 31.54250 42 GLY C N 1
ATOM 3631 C CA . GLY C 1 62 ? 14.42885 0.20426 -10.36718 1.000 31.59155 42 GLY C CA 1
ATOM 3632 C C . GLY C 1 62 ? 14.02669 -1.20884 -10.00537 1.000 33.25885 42 GLY C C 1
ATOM 3633 O O . GLY C 1 62 ? 14.69650 -1.89828 -9.22395 1.000 28.52528 42 GLY C O 1
ATOM 3634 N N . THR C 1 63 ? 12.91457 -1.65251 -10.58612 1.000 30.71384 43 THR C N 1
ATOM 3635 C CA . THR C 1 63 ? 12.40663 -2.98693 -10.31183 1.000 31.07202 43 THR C CA 1
ATOM 3636 C C . THR C 1 63 ? 13.34187 -4.04488 -10.90039 1.000 33.16285 43 THR C C 1
ATOM 3637 O O . THR C 1 63 ? 14.24558 -3.75236 -11.68919 1.000 36.48794 43 THR C O 1
ATOM 3641 N N . LEU C 1 64 ? 13.11032 -5.29584 -10.50814 1.000 32.46353 44 LEU C N 1
ATOM 3642 C CA . LEU C 1 64 ? 14.00440 -6.39885 -10.84830 1.000 29.55375 44 LEU C CA 1
ATOM 3643 C C . LEU C 1 64 ? 13.52548 -7.06307 -12.13562 1.000 26.37955 44 LEU C C 1
ATOM 3644 O O . LEU C 1 64 ? 12.46642 -7.69752 -12.15973 1.000 28.43334 44 LEU C O 1
ATOM 3649 N N . VAL C 1 65 ? 14.31053 -6.92261 -13.20120 1.000 31.49594 45 VAL C N 1
ATOM 3650 C CA . VAL C 1 65 ? 14.08991 -7.62781 -14.45946 1.000 30.05512 45 VAL C CA 1
ATOM 3651 C C . VAL C 1 65 ? 15.35376 -8.42140 -14.75973 1.000 27.19636 45 VAL C C 1
ATOM 3652 O O . VAL C 1 65 ? 16.43976 -7.84203 -14.88532 1.000 30.92547 45 VAL C O 1
ATOM 3656 N N . VAL C 1 66 ? 15.21620 -9.73876 -14.87161 1.000 29.05507 46 VAL C N 1
ATOM 3657 C CA . VAL C 1 66 ? 16.37310 -10.61665 -15.01894 1.000 34.65584 46 VAL C CA 1
ATOM 3658 C C . VAL C 1 66 ? 16.85955 -10.58272 -16.46165 1.000 33.05441 46 VAL C C 1
ATOM 3659 O O . VAL C 1 66 ? 16.08905 -10.82430 -17.39847 1.000 30.37335 46 VAL C O 1
ATOM 3663 N N . SER C 1 67 ? 18.14527 -10.29303 -16.64052 1.000 28.94914 47 SER C N 1
ATOM 3664 C CA . SER C 1 67 ? 18.74313 -10.24528 -17.96470 1.000 37.35531 47 SER C CA 1
ATOM 3665 C C . SER C 1 67 ? 19.15666 -11.63996 -18.42036 1.000 46.46307 47 SER C C 1
ATOM 3666 O O . SER C 1 67 ? 19.52200 -12.50006 -17.61385 1.000 35.34196 47 SER C O 1
ATOM 3669 N N . GLY C 1 68 ? 19.09710 -11.85634 -19.73252 1.000 50.85261 48 GLY C N 1
ATOM 3670 C CA . GLY C 1 68 ? 19.46889 -13.13267 -20.30597 1.000 45.80990 48 GLY C CA 1
ATOM 3671 C C . GLY C 1 68 ? 18.42636 -14.22034 -20.19293 1.000 52.94538 48 GLY C C 1
ATOM 3672 O O . GLY C 1 68 ? 18.71534 -15.37023 -20.54394 1.000 54.73257 48 GLY C O 1
ATOM 3673 N N . ARG C 1 69 ? 17.22759 -13.90126 -19.71606 1.000 53.36625 49 ARG C N 1
ATOM 3674 C CA . ARG C 1 69 ? 16.17392 -14.89761 -19.56883 1.000 53.88735 49 ARG C CA 1
ATOM 3675 C C . ARG C 1 69 ? 15.58512 -15.27289 -20.92481 1.000 52.98599 49 ARG C C 1
ATOM 3676 O O . ARG C 1 69 ? 16.16915 -16.05963 -21.66976 1.000 54.15234 49 ARG C O 1
ATOM 3684 N N . TRP C 1 89 ? -7.20327 -14.23702 -20.10153 1.000 82.25585 69 TRP C N 1
ATOM 3685 C CA . TRP C 1 89 ? -6.34687 -13.05592 -20.05175 1.000 88.02085 69 TRP C CA 1
ATOM 3686 C C . TRP C 1 89 ? -5.97666 -12.59571 -21.45523 1.000 96.01326 69 TRP C C 1
ATOM 3687 O O . TRP C 1 89 ? -5.00911 -13.08698 -22.03658 1.000 93.79016 69 TRP C O 1
ATOM 3698 N N . SER C 1 90 ? -6.73532 -11.64137 -22.00753 1.000 103.81007 70 SER C N 1
ATOM 3699 C CA . SER C 1 90 ? -6.50516 -11.28237 -23.40242 1.000 105.57634 70 SER C CA 1
ATOM 3700 C C . SER C 1 90 ? -6.75879 -9.81859 -23.75046 1.000 102.54778 70 SER C C 1
ATOM 3701 O O . SER C 1 90 ? -6.75399 -9.49614 -24.94511 1.000 97.88501 70 SER C O 1
ATOM 3704 N N . ASP C 1 91 ? -6.97841 -8.90773 -22.78745 1.000 110.33236 71 ASP C N 1
ATOM 3705 C CA . ASP C 1 91 ? -7.32897 -7.55800 -23.22192 1.000 109.81835 71 ASP C CA 1
ATOM 3706 C C . ASP C 1 91 ? -6.91022 -6.42577 -22.28397 1.000 111.04130 71 ASP C C 1
ATOM 3707 O O . ASP C 1 91 ? -7.50287 -5.34322 -22.36066 1.000 107.66225 71 ASP C O 1
ATOM 3712 N N . ASP C 1 92 ? -5.92136 -6.61290 -21.41852 1.000 106.83420 72 ASP C N 1
ATOM 3713 C CA . ASP C 1 92 ? -5.37882 -5.50393 -20.64518 1.000 102.33024 72 ASP C CA 1
ATOM 3714 C C . ASP C 1 92 ? -4.06055 -5.05488 -21.25826 1.000 102.28698 72 ASP C C 1
ATOM 3715 O O . ASP C 1 92 ? -3.13974 -5.86079 -21.42912 1.000 100.44568 72 ASP C O 1
ATOM 3720 N N . GLU C 1 93 ? -3.98440 -3.77075 -21.59854 1.000 103.67134 73 GLU C N 1
ATOM 3721 C CA . GLU C 1 93 ? -2.73665 -3.12483 -21.97186 1.000 97.47476 73 GLU C CA 1
ATOM 3722 C C . GLU C 1 93 ? -2.36729 -2.00227 -21.01579 1.000 94.18726 73 GLU C C 1
ATOM 3723 O O . GLU C 1 93 ? -1.36431 -1.31511 -21.24226 1.000 86.29194 73 GLU C O 1
ATOM 3729 N N . ASN C 1 94 ? -3.15260 -1.79729 -19.95634 1.000 113.24748 74 ASN C N 1
ATOM 3730 C CA . ASN C 1 94 ? -2.83121 -0.81962 -18.92494 1.000 111.05162 74 ASN C CA 1
ATOM 3731 C C . ASN C 1 94 ? -1.51549 -1.11971 -18.21569 1.000 108.46780 74 ASN C C 1
ATOM 3732 O O . ASN C 1 94 ? -1.02454 -0.26401 -17.47209 1.000 103.29760 74 ASN C O 1
ATOM 3737 N N . THR C 1 95 ? -0.93157 -2.29631 -18.42090 1.000 103.68640 75 THR C N 1
ATOM 3738 C CA . THR C 1 95 ? 0.33631 -2.65497 -17.80428 1.000 93.70421 75 THR C CA 1
ATOM 3739 C C . THR C 1 95 ? 1.44424 -2.63689 -18.85079 1.000 88.52209 75 THR C C 1
ATOM 3740 O O . THR C 1 95 ? 1.20961 -2.93049 -20.02829 1.000 86.12971 75 THR C O 1
ATOM 3744 N N . ALA C 1 96 ? 2.64496 -2.26829 -18.42056 1.000 64.14142 76 ALA C N 1
ATOM 3745 C CA . ALA C 1 96 ? 3.79553 -2.21009 -19.30564 1.000 51.65544 76 ALA C CA 1
ATOM 3746 C C . ALA C 1 96 ? 4.49889 -3.55972 -19.35851 1.000 48.19689 76 ALA C C 1
ATOM 3747 O O . ALA C 1 96 ? 4.36875 -4.39256 -18.45971 1.000 53.75467 76 ALA C O 1
ATOM 3749 N N . THR C 1 97 ? 5.24757 -3.76917 -20.43582 1.000 41.23388 77 THR C N 1
ATOM 3750 C CA . THR C 1 97 ? 6.13805 -4.91404 -20.56840 1.000 40.69238 77 THR C CA 1
ATOM 3751 C C . THR C 1 97 ? 7.56697 -4.41616 -20.41288 1.000 36.97512 77 THR C C 1
ATOM 3752 O O . THR C 1 97 ? 8.04634 -3.63258 -21.23963 1.000 39.55987 77 THR C O 1
ATOM 3756 N N . LEU C 1 98 ? 8.23632 -4.86066 -19.35453 1.000 35.11155 78 LEU C N 1
ATOM 3757 C CA . LEU C 1 98 ? 9.59051 -4.42734 -19.04937 1.000 34.03610 78 LEU C CA 1
ATOM 3758 C C . LEU C 1 98 ? 10.59995 -5.44417 -19.56031 1.000 33.08810 78 LEU C C 1
ATOM 3759 O O . LEU C 1 98 ? 10.35709 -6.65330 -19.51998 1.000 32.54038 78 LEU C O 1
ATOM 3764 N N . THR C 1 99 ? 11.72879 -4.94288 -20.04785 1.000 33.13287 79 THR C N 1
ATOM 3765 C CA . THR C 1 99 ? 12.84106 -5.76448 -20.49321 1.000 32.41362 79 THR C CA 1
ATOM 3766 C C . THR C 1 99 ? 14.10501 -5.33833 -19.75864 1.000 34.15456 79 THR C C 1
ATOM 3767 O O . THR C 1 99 ? 14.14399 -4.30710 -19.08304 1.000 37.56610 79 THR C O 1
ATOM 3771 N N . ALA C 1 100 ? 15.14602 -6.15297 -19.89305 1.000 35.26292 80 ALA C N 1
ATOM 3772 C CA . ALA C 1 100 ? 16.43021 -5.86195 -19.28614 1.000 32.91502 80 ALA C CA 1
ATOM 3773 C C . ALA C 1 100 ? 17.49422 -5.72022 -20.36687 1.000 31.29139 80 ALA C C 1
ATOM 3774 O O . ALA C 1 100 ? 17.34269 -6.26671 -21.46365 1.000 36.48955 80 ALA C O 1
ATOM 3776 N N . PRO C 1 101 ? 18.56721 -4.97681 -20.10130 1.000 31.60841 81 PRO C N 1
ATOM 3777 C CA . PRO C 1 101 ? 19.67111 -4.92160 -21.06649 1.000 36.19139 81 PRO C CA 1
ATOM 3778 C C . PRO C 1 101 ? 20.35408 -6.27443 -21.18934 1.000 38.88930 81 PRO C C 1
ATOM 3779 O O . PRO C 1 101 ? 20.50026 -7.00924 -20.21011 1.000 36.53135 81 PRO C O 1
ATOM 3783 N N . GLU C 1 102 ? 20.76673 -6.60193 -22.40955 1.000 38.53787 82 GLU C N 1
ATOM 3784 C CA . GLU C 1 102 ? 21.38640 -7.88526 -22.70390 1.000 35.92903 82 GLU C CA 1
ATOM 3785 C C . GLU C 1 102 ? 22.88865 -7.71620 -22.87901 1.000 35.02714 82 GLU C C 1
ATOM 3786 O O . GLU C 1 102 ? 23.35535 -6.69858 -23.39921 1.000 39.17796 82 GLU C O 1
ATOM 3792 N N . PHE C 1 103 ? 23.64104 -8.72192 -22.43718 1.000 37.95087 83 PHE C N 1
ATOM 3793 C CA . PHE C 1 103 ? 25.10179 -8.71443 -22.49054 1.000 33.96037 83 PHE C CA 1
ATOM 3794 C C . PHE C 1 103 ? 25.55480 -10.03794 -23.08989 1.000 32.73540 83 PHE C C 1
ATOM 3795 O O . PHE C 1 103 ? 26.04751 -10.92147 -22.37627 1.000 30.92558 83 PHE C O 1
ATOM 3803 N N . PRO C 1 104 ? 25.40715 -10.20737 -24.40715 1.000 39.85658 84 PRO C N 1
ATOM 3804 C CA . PRO C 1 104 ? 25.70749 -11.51644 -25.00808 1.000 37.25208 84 PRO C CA 1
ATOM 3805 C C . PRO C 1 104 ? 27.18102 -11.87795 -24.97182 1.000 36.31091 84 PRO C C 1
ATOM 3806 O O . PRO C 1 104 ? 27.50945 -13.06429 -24.85009 1.000 38.22414 84 PRO C O 1
ATOM 3810 N N . GLU C 1 105 ? 28.08051 -10.89756 -25.07189 1.000 38.30688 85 GLU C N 1
ATOM 3811 C CA . GLU C 1 105 ? 29.50597 -11.20553 -25.02639 1.000 39.90937 85 GLU C CA 1
ATOM 3812 C C . GLU C 1 105 ? 29.93084 -11.64969 -23.63185 1.000 36.19481 85 GLU C C 1
ATOM 3813 O O . GLU C 1 105 ? 30.68444 -12.61933 -23.48511 1.000 34.61712 85 GLU C O 1
ATOM 3819 N N . PHE C 1 106 ? 29.45775 -10.95580 -22.59457 1.000 40.06923 86 PHE C N 1
ATOM 3820 C CA . PHE C 1 106 ? 29.77897 -11.36861 -21.23366 1.000 34.71093 86 PHE C CA 1
ATOM 3821 C C . PHE C 1 106 ? 29.05344 -12.65214 -20.85467 1.000 31.17484 86 PHE C C 1
ATOM 3822 O O . PHE C 1 106 ? 29.56057 -13.43033 -20.04024 1.000 31.08285 86 PHE C O 1
ATOM 3830 N N . ALA C 1 107 ? 27.87640 -12.89291 -21.43564 1.000 32.86462 87 ALA C N 1
ATOM 3831 C CA . ALA C 1 107 ? 27.14501 -14.12306 -21.15148 1.000 28.10122 87 ALA C CA 1
ATOM 3832 C C . ALA C 1 107 ? 27.91206 -15.34351 -21.64303 1.000 35.74733 87 ALA C C 1
ATOM 3833 O O . ALA C 1 107 ? 28.02768 -16.34673 -20.93077 1.000 41.20502 87 ALA C O 1
ATOM 3835 N N . THR C 1 108 ? 28.44257 -15.27643 -22.86605 1.000 36.70054 88 THR C N 1
ATOM 3836 C CA . THR C 1 108 ? 29.22645 -16.38884 -23.39264 1.000 43.24011 88 THR C CA 1
ATOM 3837 C C . THR C 1 108 ? 30.52792 -16.55944 -22.61998 1.000 38.69692 88 THR C C 1
ATOM 3838 O O . THR C 1 108 ? 30.96795 -17.68841 -22.37614 1.000 40.57004 88 THR C O 1
ATOM 3842 N N . LYS C 1 109 ? 31.15648 -15.44973 -22.22715 1.000 37.86988 89 LYS C N 1
ATOM 3843 C CA . LYS C 1 109 ? 32.37135 -15.53027 -21.42314 1.000 35.99683 89 LYS C CA 1
ATOM 3844 C C . LYS C 1 109 ? 32.09456 -16.18434 -20.07430 1.000 42.27212 89 LYS C C 1
ATOM 3845 O O . LYS C 1 109 ? 32.93640 -16.92135 -19.54713 1.000 46.88274 89 LYS C O 1
ATOM 3851 N N . VAL C 1 110 ? 30.91576 -15.92927 -19.50207 1.000 40.29512 90 VAL C N 1
ATOM 3852 C CA . VAL C 1 110 ? 30.54766 -16.56465 -18.24092 1.000 33.47855 90 VAL C CA 1
ATOM 3853 C C . VAL C 1 110 ? 30.18706 -18.02828 -18.46524 1.000 38.19264 90 VAL C C 1
ATOM 3854 O O . VAL C 1 110 ? 30.50049 -18.89313 -17.63812 1.000 38.61953 90 VAL C O 1
ATOM 3858 N N . GLN C 1 111 ? 29.53651 -18.33489 -19.59017 1.000 38.20579 91 GLN C N 1
ATOM 3859 C CA . GLN C 1 111 ? 29.14496 -19.71560 -19.85108 1.000 40.93569 91 GLN C CA 1
ATOM 3860 C C . GLN C 1 111 ? 30.35282 -20.60396 -20.11662 1.000 41.21511 91 GLN C C 1
ATOM 3861 O O . GLN C 1 111 ? 30.33189 -21.79177 -19.77521 1.000 46.32240 91 GLN C O 1
ATOM 3867 N N . GLU C 1 112 ? 31.40968 -20.05451 -20.71889 1.000 41.72570 92 GLU C N 1
ATOM 3868 C CA . GLU C 1 112 ? 32.62009 -20.83976 -20.93286 1.000 39.17536 92 GLU C CA 1
ATOM 3869 C C . GLU C 1 112 ? 33.33819 -21.13105 -19.62140 1.000 36.62829 92 GLU C C 1
ATOM 3870 O O . GLU C 1 112 ? 33.95792 -22.19093 -19.47842 1.000 43.96017 92 GLU C O 1
ATOM 3876 N N . ALA C 1 113 ? 33.26579 -20.21131 -18.65639 1.000 38.84003 93 ALA C N 1
ATOM 3877 C CA . ALA C 1 113 ? 33.90028 -20.44653 -17.36344 1.000 34.41549 93 ALA C CA 1
ATOM 3878 C C . ALA C 1 113 ? 33.11553 -21.45840 -16.53912 1.000 35.78859 93 ALA C C 1
ATOM 3879 O O . ALA C 1 113 ? 33.70535 -22.26141 -15.80678 1.000 35.55304 93 ALA C O 1
ATOM 3881 N N . ILE C 1 114 ? 31.78489 -21.43145 -16.64099 1.000 37.42839 94 ILE C N 1
ATOM 3882 C CA . ILE C 1 114 ? 30.96201 -22.39030 -15.91055 1.000 34.60390 94 ILE C CA 1
ATOM 3883 C C . ILE C 1 114 ? 31.20158 -23.80373 -16.42722 1.000 35.20088 94 ILE C C 1
ATOM 3884 O O . ILE C 1 114 ? 31.25476 -24.76344 -15.64832 1.000 36.19989 94 ILE C O 1
ATOM 3889 N N . ASN C 1 115 ? 31.36253 -23.95608 -17.74428 1.000 35.01598 95 ASN C N 1
ATOM 3890 C CA . ASN C 1 115 ? 31.59399 -25.28218 -18.30642 1.000 38.48458 95 ASN C CA 1
ATOM 3891 C C . ASN C 1 115 ? 32.96329 -25.82951 -17.92327 1.000 40.80129 95 ASN C C 1
ATOM 3892 O O . ASN C 1 115 ? 33.12875 -27.04947 -17.80705 1.000 39.49976 95 ASN C O 1
ATOM 3897 N N . SER C 1 116 ? 33.95191 -24.95451 -17.71975 1.000 39.04483 96 SER C N 1
ATOM 3898 C CA . SER C 1 116 ? 35.27514 -25.41776 -17.31743 1.000 29.92981 96 SER C CA 1
ATOM 3899 C C . SER C 1 116 ? 35.30242 -25.90386 -15.87539 1.000 32.51304 96 SER C C 1
ATOM 3900 O O . SER C 1 116 ? 36.25798 -26.57917 -15.48060 1.000 40.10845 96 SER C O 1
ATOM 3903 N N . LEU C 1 117 ? 34.28305 -25.57730 -15.08401 1.000 36.50352 97 LEU C N 1
ATOM 3904 C CA . LEU C 1 117 ? 34.19976 -26.00004 -13.69397 1.000 34.85840 97 LEU C CA 1
ATOM 3905 C C . LEU C 1 117 ? 33.24483 -27.16953 -13.49303 1.000 33.75684 97 LEU C C 1
ATOM 3906 O O . LEU C 1 117 ? 32.98270 -27.55199 -12.34879 1.000 37.02130 97 LEU C O 1
ATOM 3911 N N . GLY C 1 118 ? 32.71864 -27.74279 -14.57298 1.000 35.73356 98 GLY C N 1
ATOM 3912 C CA . GLY C 1 118 ? 31.84272 -28.89449 -14.49426 1.000 39.06766 98 GLY C CA 1
ATOM 3913 C C . GLY C 1 118 ? 30.39651 -28.62366 -14.84522 1.000 37.30751 98 GLY C C 1
ATOM 3914 O O . GLY C 1 118 ? 29.61301 -29.57785 -14.93157 1.000 43.04006 98 GLY C O 1
ATOM 3915 N N . GLY C 1 119 ? 30.00984 -27.36426 -15.04307 1.000 32.69548 99 GLY C N 1
ATOM 3916 C CA . GLY C 1 119 ? 28.66086 -27.00643 -15.42656 1.000 30.76072 99 GLY C CA 1
ATOM 3917 C C . GLY C 1 119 ? 27.84806 -26.34543 -14.33371 1.000 33.16698 99 GLY C C 1
ATOM 3918 O O . GLY C 1 119 ? 26.80567 -25.74871 -14.63336 1.000 33.67344 99 GLY C O 1
ATOM 3919 N N . SER C 1 120 ? 28.28817 -26.43350 -13.08009 1.000 33.04167 100 SER C N 1
ATOM 3920 C CA . SER C 1 120 ? 27.59591 -25.82706 -11.95178 1.000 28.23119 100 SER C CA 1
ATOM 3921 C C . SER C 1 120 ? 28.59530 -25.03333 -11.12497 1.000 27.84976 100 SER C C 1
ATOM 3922 O O . SER C 1 120 ? 29.71952 -25.48920 -10.89656 1.000 26.07230 100 SER C O 1
ATOM 3925 N N . VAL C 1 121 ? 28.18744 -23.84482 -10.67582 1.000 24.95410 101 VAL C N 1
ATOM 3926 C CA . VAL C 1 121 ? 29.09498 -22.91955 -10.01210 1.000 25.57784 101 VAL C CA 1
ATOM 3927 C C . VAL C 1 121 ? 28.44236 -22.34837 -8.75826 1.000 22.83462 101 VAL C C 1
ATOM 3928 O O . VAL C 1 121 ? 27.23740 -22.46878 -8.53672 1.000 19.19581 101 VAL C O 1
ATOM 3932 N N . PHE C 1 122 ? 29.27788 -21.72362 -7.93615 1.000 24.08761 102 PHE C N 1
ATOM 3933 C CA . PHE C 1 122 ? 28.85719 -20.97550 -6.75256 1.000 17.68507 102 PHE C CA 1
ATOM 3934 C C . PHE C 1 122 ? 29.32735 -19.53762 -6.92472 1.000 16.82014 102 PHE C C 1
ATOM 3935 O O . PHE C 1 122 ? 30.54533 -19.27981 -6.87773 1.000 18.66242 102 PHE C O 1
ATOM 3943 N N . PRO C 1 123 ? 28.43081 -18.57423 -7.13787 1.000 16.98123 103 PRO C N 1
ATOM 3944 C CA . PRO C 1 123 ? 28.86640 -17.21553 -7.48012 1.000 18.09508 103 PRO C CA 1
ATOM 3945 C C . PRO C 1 123 ? 29.16591 -16.34668 -6.26871 1.000 18.16984 103 PRO C C 1
ATOM 3946 O O . PRO C 1 123 ? 28.51462 -16.42974 -5.22572 1.000 18.42901 103 PRO C O 1
ATOM 3950 N N . LYS C 1 124 ? 30.17419 -15.49159 -6.42559 1.000 17.77814 104 LYS C N 1
ATOM 3951 C CA . LYS C 1 124 ? 30.52475 -14.49182 -5.42790 1.000 18.08275 104 LYS C CA 1
ATOM 3952 C C . LYS C 1 124 ? 30.96905 -13.21971 -6.13347 1.000 25.99762 104 LYS C C 1
ATOM 3953 O O . LYS C 1 124 ? 31.30473 -13.22698 -7.32082 1.000 29.61377 104 LYS C O 1
ATOM 3959 N N . LEU C 1 125 ? 30.97151 -12.11920 -5.38394 1.000 25.53757 105 LEU C N 1
ATOM 3960 C CA . LEU C 1 125 ? 31.60505 -10.89632 -5.85723 1.000 20.61022 105 LEU C CA 1
ATOM 3961 C C . LEU C 1 125 ? 33.01557 -10.83358 -5.28207 1.000 27.31681 105 LEU C C 1
ATOM 3962 O O . LEU C 1 125 ? 33.65419 -11.87488 -5.09781 1.000 29.66719 105 LEU C O 1
ATOM 3967 N N . ASN C 1 126 ? 33.51210 -9.63070 -4.98430 1.000 28.80475 106 ASN C N 1
ATOM 3968 C CA . ASN C 1 126 ? 34.86764 -9.51350 -4.45589 1.000 25.62826 106 ASN C CA 1
ATOM 3969 C C . ASN C 1 126 ? 34.97845 -10.13050 -3.06788 1.000 26.91421 106 ASN C C 1
ATOM 3970 O O . ASN C 1 126 ? 35.98345 -10.77657 -2.74974 1.000 28.06290 106 ASN C O 1
ATOM 3975 N N . TRP C 1 127 ? 33.95888 -9.94856 -2.23128 1.000 27.69241 107 TRP C N 1
ATOM 3976 C CA . TRP C 1 127 ? 33.97205 -10.46100 -0.86681 1.000 22.92777 107 TRP C CA 1
ATOM 3977 C C . TRP C 1 127 ? 32.81097 -11.39613 -0.57513 1.000 25.06819 107 TRP C C 1
ATOM 3978 O O . TRP C 1 127 ? 33.01611 -12.47011 0.00188 1.000 25.76287 107 TRP C O 1
ATOM 3989 N N . SER C 1 128 ? 31.59571 -11.02097 -0.95729 1.000 27.76789 108 SER C N 1
ATOM 3990 C CA . SER C 1 128 ? 30.38814 -11.67856 -0.48835 1.000 24.11293 108 SER C CA 1
ATOM 3991 C C . SER C 1 128 ? 29.74292 -12.51117 -1.58867 1.000 25.54199 108 SER C C 1
ATOM 3992 O O . SER C 1 128 ? 29.93301 -12.27134 -2.78379 1.000 21.53761 108 SER C O 1
ATOM 3995 N N . ALA C 1 129 ? 28.95880 -13.50473 -1.15327 1.000 24.63858 109 ALA C N 1
ATOM 3996 C CA . ALA C 1 129 ? 28.04733 -14.36713 -1.88347 1.000 23.47243 109 ALA C CA 1
ATOM 3997 C C . ALA C 1 129 ? 26.60592 -13.93548 -1.63341 1.000 23.27751 109 ALA C C 1
ATOM 3998 O O . ALA C 1 129 ? 26.29530 -13.37859 -0.57618 1.000 26.69195 109 ALA C O 1
ATOM 4000 N N . PRO C 1 130 ? 25.69545 -14.16415 -2.58564 1.000 22.76497 110 PRO C N 1
ATOM 4001 C CA . PRO C 1 130 ? 24.29665 -13.75674 -2.38117 1.000 25.50383 110 PRO C CA 1
ATOM 4002 C C . PRO C 1 130 ? 23.55340 -14.67471 -1.42086 1.000 27.45190 110 PRO C C 1
ATOM 4003 O O . PRO C 1 130 ? 22.50780 -15.23444 -1.76911 1.000 24.19408 110 PRO C O 1
ATOM 4007 N N . ARG C 1 131 ? 24.07646 -14.81170 -0.19844 1.000 33.73584 111 ARG C N 1
ATOM 4008 C CA A ARG C 1 131 ? 23.50962 -15.76504 0.75067 0.500 35.56351 111 ARG C CA 1
ATOM 4009 C CA B ARG C 1 131 ? 23.50899 -15.76584 0.74966 0.500 37.81117 111 ARG C CA 1
ATOM 4010 C C . ARG C 1 131 ? 22.07933 -15.39796 1.12765 1.000 33.53604 111 ARG C C 1
ATOM 4011 O O . ARG C 1 131 ? 21.21738 -16.27574 1.24931 1.000 34.33563 111 ARG C O 1
ATOM 4026 N N . ASP C 1 132 ? 21.80496 -14.10811 1.31594 1.000 39.02652 112 ASP C N 1
ATOM 4027 C CA . ASP C 1 132 ? 20.48356 -13.67406 1.75591 1.000 35.17982 112 ASP C CA 1
ATOM 4028 C C . ASP C 1 132 ? 19.42905 -13.73083 0.65775 1.000 34.62607 112 ASP C C 1
ATOM 4029 O O . ASP C 1 132 ? 18.28043 -13.35300 0.91188 1.000 36.72888 112 ASP C O 1
ATOM 4034 N N . ALA C 1 133 ? 19.77800 -14.19264 -0.54443 1.000 33.86338 113 ALA C N 1
ATOM 4035 C CA . ALA C 1 133 ? 18.83343 -14.29031 -1.65046 1.000 26.71121 113 ALA C CA 1
ATOM 4036 C C . ALA C 1 133 ? 18.54891 -15.73550 -2.04401 1.000 25.24708 113 ALA C C 1
ATOM 4037 O O . ALA C 1 133 ? 18.03125 -15.98406 -3.13648 1.000 25.57329 113 ALA C O 1
ATOM 4039 N N . TYR C 1 134 ? 18.87424 -16.69241 -1.16905 1.000 29.69533 114 TYR C N 1
ATOM 4040 C CA . TYR C 1 134 ? 18.65805 -18.10352 -1.47732 1.000 24.79353 114 TYR C CA 1
ATOM 4041 C C . TYR C 1 134 ? 17.18757 -18.41134 -1.73055 1.000 27.09990 114 TYR C C 1
ATOM 4042 O O . TYR C 1 134 ? 16.86705 -19.26710 -2.56263 1.000 30.27749 114 TYR C O 1
ATOM 4051 N N . TRP C 1 135 ? 16.28614 -17.72295 -1.02563 1.000 26.51233 115 TRP C N 1
ATOM 4052 C CA . TRP C 1 135 ? 14.86081 -18.02888 -1.09609 1.000 23.94875 115 TRP C CA 1
ATOM 4053 C C . TRP C 1 135 ? 14.28922 -17.79741 -2.48939 1.000 30.65576 115 TRP C C 1
ATOM 4054 O O . TRP C 1 135 ? 13.32225 -18.46146 -2.87951 1.000 29.81898 115 TRP C O 1
ATOM 4065 N N . ILE C 1 136 ? 14.86125 -16.86252 -3.25069 1.000 28.32905 116 ILE C N 1
ATOM 4066 C CA . ILE C 1 136 ? 14.27595 -16.50239 -4.53764 1.000 28.92705 116 ILE C CA 1
ATOM 4067 C C . ILE C 1 136 ? 14.70420 -17.44578 -5.65402 1.000 27.80375 116 ILE C C 1
ATOM 4068 O O . ILE C 1 136 ? 14.03627 -17.50556 -6.69325 1.000 27.61930 116 ILE C O 1
ATOM 4073 N N . ALA C 1 137 ? 15.78543 -18.19497 -5.46746 1.000 27.20105 117 ALA C N 1
ATOM 4074 C CA . ALA C 1 137 ? 16.29074 -19.05698 -6.52130 1.000 31.39768 117 ALA C CA 1
ATOM 4075 C C . ALA C 1 137 ? 15.54435 -20.38688 -6.53997 1.000 33.40486 117 ALA C C 1
ATOM 4076 O O . ALA C 1 137 ? 14.88423 -20.77566 -5.57252 1.000 37.65287 117 ALA C O 1
ATOM 4078 N N . MET C 1 138 ? 15.65569 -21.08417 -7.66896 1.000 32.28577 118 MET C N 1
ATOM 4079 C CA . MET C 1 138 ? 15.04939 -22.40165 -7.79605 1.000 32.53146 118 MET C CA 1
ATOM 4080 C C . MET C 1 138 ? 15.63931 -23.35695 -6.76771 1.000 35.55368 118 MET C C 1
ATOM 4081 O O . MET C 1 138 ? 16.85292 -23.38450 -6.54692 1.000 41.17802 118 MET C O 1
ATOM 4086 N N . ASN C 1 139 ? 14.76337 -24.13118 -6.12533 1.000 39.26906 119 ASN C N 1
ATOM 4087 C CA . ASN C 1 139 ? 15.13446 -25.10831 -5.10224 1.000 40.01468 119 ASN C CA 1
ATOM 4088 C C . ASN C 1 139 ? 15.81812 -24.46559 -3.89850 1.000 35.32937 119 ASN C C 1
ATOM 4089 O O . ASN C 1 139 ? 16.47498 -25.16080 -3.11644 1.000 31.23413 119 ASN C O 1
ATOM 4094 N N . SER C 1 140 ? 15.66922 -23.14794 -3.73630 1.000 34.01949 120 SER C N 1
ATOM 4095 C CA . SER C 1 140 ? 16.27500 -22.40945 -2.62564 1.000 33.86114 120 SER C CA 1
ATOM 4096 C C . SER C 1 140 ? 17.77588 -22.67405 -2.53734 1.000 33.18371 120 SER C C 1
ATOM 4097 O O . SER C 1 140 ? 18.34172 -22.82509 -1.45241 1.000 34.66629 120 SER C O 1
ATOM 4100 N N . SER C 1 141 ? 18.42756 -22.72793 -3.69480 1.000 29.28368 121 SER C N 1
ATOM 4101 C CA . SER C 1 141 ? 19.82919 -23.10312 -3.79264 1.000 28.61487 121 SER C CA 1
ATOM 4102 C C . SER C 1 141 ? 20.61425 -22.00624 -4.49551 1.000 29.65548 121 SER C C 1
ATOM 4103 O O . SER C 1 141 ? 20.12871 -21.40010 -5.45570 1.000 34.39609 121 SER C O 1
ATOM 4106 N N . LEU C 1 142 ? 21.82983 -21.75601 -4.01302 1.000 19.71085 122 LEU C N 1
ATOM 4107 C CA . LEU C 1 142 ? 22.73292 -20.80360 -4.64506 1.000 23.48363 122 LEU C CA 1
ATOM 4108 C C . LEU C 1 142 ? 23.50007 -21.40498 -5.81693 1.000 22.85698 122 LEU C C 1
ATOM 4109 O O . LEU C 1 142 ? 24.44530 -20.77736 -6.30416 1.000 24.62991 122 LEU C O 1
ATOM 4114 N N . LYS C 1 143 ? 23.12072 -22.59555 -6.27658 1.000 25.18147 123 LYS C N 1
ATOM 4115 C CA . LYS C 1 143 ? 23.80229 -23.24198 -7.39124 1.000 24.40997 123 LYS C CA 1
ATOM 4116 C C . LYS C 1 143 ? 23.32580 -22.63744 -8.70681 1.000 25.24065 123 LYS C C 1
ATOM 4117 O O . LYS C 1 143 ? 22.12347 -22.62357 -8.99215 1.000 30.92082 123 LYS C O 1
ATOM 4123 N N . CYS C 1 144 ? 24.26710 -22.14541 -9.50768 1.000 27.06243 124 CYS C N 1
ATOM 4124 C CA . CYS C 1 144 ? 23.97029 -21.49604 -10.77572 1.000 27.50338 124 CYS C CA 1
ATOM 4125 C C . CYS C 1 144 ? 24.55756 -22.29897 -11.92663 1.000 23.96480 124 CYS C C 1
ATOM 4126 O O . CYS C 1 144 ? 25.65151 -22.85985 -11.81288 1.000 23.51479 124 CYS C O 1
ATOM 4129 N N . LYS C 1 145 ? 23.82127 -22.35050 -13.03532 1.000 28.57425 125 LYS C N 1
ATOM 4130 C CA . LYS C 1 145 ? 24.30529 -22.96278 -14.26126 1.000 31.60829 125 LYS C CA 1
ATOM 4131 C C . LYS C 1 145 ? 24.36631 -21.99464 -15.43193 1.000 30.27427 125 LYS C C 1
ATOM 4132 O O . LYS C 1 145 ? 25.00960 -22.31134 -16.43864 1.000 35.08371 125 LYS C O 1
ATOM 4138 N N . THR C 1 146 ? 23.72001 -20.83447 -15.33356 1.000 30.05398 126 THR C N 1
ATOM 4139 C CA . THR C 1 146 ? 23.76657 -19.81380 -16.36915 1.000 35.31223 126 THR C CA 1
ATOM 4140 C C . THR C 1 146 ? 23.95427 -18.45400 -15.71242 1.000 30.80377 126 THR C C 1
ATOM 4141 O O . THR C 1 146 ? 23.87842 -18.31269 -14.48872 1.000 25.24843 126 THR C O 1
ATOM 4145 N N . LEU C 1 147 ? 24.20290 -17.44240 -16.54748 1.000 29.55205 127 LEU C N 1
ATOM 4146 C CA . LEU C 1 147 ? 24.32945 -16.08147 -16.03829 1.000 28.76801 127 LEU C CA 1
ATOM 4147 C C . LEU C 1 147 ? 23.00264 -15.56169 -15.49858 1.000 31.08302 127 LEU C C 1
ATOM 4148 O O . LEU C 1 147 ? 22.99015 -14.72665 -14.58665 1.000 30.18947 127 LEU C O 1
ATOM 4153 N N . SER C 1 148 ? 21.88086 -16.04836 -16.03785 1.000 34.48240 128 SER C N 1
ATOM 4154 C CA . SER C 1 148 ? 20.57423 -15.62622 -15.54356 1.000 27.80911 128 SER C CA 1
ATOM 4155 C C . SER C 1 148 ? 20.33731 -16.08235 -14.11001 1.000 28.49338 128 SER C C 1
ATOM 4156 O O . SER C 1 148 ? 19.61859 -15.41221 -13.36104 1.000 33.04471 128 SER C O 1
ATOM 4159 N N . ASP C 1 149 ? 20.91861 -17.21642 -13.71207 1.000 27.38839 129 ASP C N 1
ATOM 4160 C CA . ASP C 1 149 ? 20.82629 -17.63541 -12.31796 1.000 26.69123 129 ASP C CA 1
ATOM 4161 C C . ASP C 1 149 ? 21.61925 -16.70953 -11.40775 1.000 23.77594 129 ASP C C 1
ATOM 4162 O O . ASP C 1 149 ? 21.20866 -16.46021 -10.26901 1.000 28.39170 129 ASP C O 1
ATOM 4167 N N . ILE C 1 150 ? 22.74989 -16.19137 -11.89206 1.000 25.03723 130 ILE C N 1
ATOM 4168 C CA . ILE C 1 150 ? 23.56538 -15.28902 -11.08653 1.000 19.98386 130 ILE C CA 1
ATOM 4169 C C . ILE C 1 150 ? 22.89102 -13.92999 -10.95770 1.000 23.77698 130 ILE C C 1
ATOM 4170 O O . ILE C 1 150 ? 22.83631 -13.35200 -9.86525 1.000 28.88973 130 ILE C O 1
ATOM 4175 N N . PHE C 1 151 ? 22.36459 -13.40079 -12.06739 1.000 20.32336 131 PHE C N 1
ATOM 4176 C CA . PHE C 1 151 ? 21.70981 -12.09598 -12.03607 1.000 21.96767 131 PHE C CA 1
ATOM 4177 C C . PHE C 1 151 ? 20.51710 -12.09411 -11.08851 1.000 25.48332 131 PHE C C 1
ATOM 4178 O O . PHE C 1 151 ? 20.26970 -11.10241 -10.39227 1.000 29.16614 131 PHE C O 1
ATOM 4186 N N . LEU C 1 152 ? 19.76383 -13.19522 -11.05012 1.000 21.09965 132 LEU C N 1
ATOM 4187 C CA . LEU C 1 152 ? 18.60255 -13.26346 -10.17006 1.000 24.54397 132 LEU C CA 1
ATOM 4188 C C . LEU C 1 152 ? 19.01780 -13.19461 -8.70684 1.000 23.21944 132 LEU C C 1
ATOM 4189 O O . LEU C 1 152 ? 18.35001 -12.54559 -7.89397 1.000 24.15408 132 LEU C O 1
ATOM 4194 N N . LEU C 1 153 ? 20.12348 -13.85403 -8.35481 1.000 28.33877 133 LEU C N 1
ATOM 4195 C CA . LEU C 1 153 ? 20.60438 -13.82299 -6.97754 1.000 21.20782 133 LEU C CA 1
ATOM 4196 C C . LEU C 1 153 ? 21.25091 -12.48451 -6.64231 1.000 24.20199 133 LEU C C 1
ATOM 4197 O O . LEU C 1 153 ? 21.02418 -11.93423 -5.55813 1.000 25.06814 133 LEU C O 1
ATOM 4202 N N . PHE C 1 154 ? 22.06267 -11.94822 -7.55820 1.000 19.09948 134 PHE C N 1
ATOM 4203 C CA . PHE C 1 154 ? 22.82781 -10.74204 -7.25640 1.000 22.45095 134 PHE C CA 1
ATOM 4204 C C . PHE C 1 154 ? 21.92490 -9.52204 -7.12859 1.000 25.12849 134 PHE C C 1
ATOM 4205 O O . PHE C 1 154 ? 22.15914 -8.65912 -6.27484 1.000 26.41468 134 PHE C O 1
ATOM 4213 N N . LYS C 1 155 ? 20.89442 -9.42669 -7.96641 1.000 20.94981 135 LYS C N 1
ATOM 4214 C CA . LYS C 1 155 ? 19.97270 -8.30013 -7.90510 1.000 23.19778 135 LYS C CA 1
ATOM 4215 C C . LYS C 1 155 ? 18.94420 -8.43238 -6.78982 1.000 27.37516 135 LYS C C 1
ATOM 4216 O O . LYS C 1 155 ? 18.16287 -7.49882 -6.57674 1.000 32.88759 135 LYS C O 1
ATOM 4222 N N . SER C 1 156 ? 18.92565 -9.55813 -6.07576 1.000 28.75977 136 SER C N 1
ATOM 4223 C CA . SER C 1 156 ? 18.04703 -9.74417 -4.93084 1.000 26.59759 136 SER C CA 1
ATOM 4224 C C . SER C 1 156 ? 18.78376 -9.72067 -3.60080 1.000 24.15628 136 SER C C 1
ATOM 4225 O O . SER C 1 156 ? 18.13336 -9.77826 -2.55188 1.000 28.99881 136 SER C O 1
ATOM 4228 N N . SER C 1 157 ? 20.11021 -9.63605 -3.61331 1.000 24.13239 137 SER C N 1
ATOM 4229 C CA . SER C 1 157 ? 20.92013 -9.77071 -2.41118 1.000 28.49460 137 SER C CA 1
ATOM 4230 C C . SER C 1 157 ? 21.41745 -8.40785 -1.94933 1.000 29.87356 137 SER C C 1
ATOM 4231 O O . SER C 1 157 ? 21.98616 -7.64763 -2.73988 1.000 36.42030 137 SER C O 1
ATOM 4234 N N . ASP C 1 158 ? 21.20445 -8.10474 -0.66782 1.000 31.15286 138 ASP C N 1
ATOM 4235 C CA . ASP C 1 158 ? 21.77704 -6.90062 -0.08181 1.000 33.78619 138 ASP C CA 1
ATOM 4236 C C . ASP C 1 158 ? 23.23989 -7.08192 0.29661 1.000 32.42051 138 ASP C C 1
ATOM 4237 O O . ASP C 1 158 ? 23.95929 -6.08628 0.43166 1.000 33.45437 138 ASP C O 1
ATOM 4242 N N . PHE C 1 159 ? 23.69244 -8.32596 0.47167 1.000 30.16108 139 PHE C N 1
ATOM 4243 C CA . PHE C 1 159 ? 25.11480 -8.57239 0.67976 1.000 28.40575 139 PHE C CA 1
ATOM 4244 C C . PHE C 1 159 ? 25.92162 -8.19738 -0.55720 1.000 35.62131 139 PHE C C 1
ATOM 4245 O O . PHE C 1 159 ? 27.04868 -7.70094 -0.44467 1.000 38.81847 139 PHE C O 1
ATOM 4253 N N . ILE C 1 160 ? 25.36042 -8.42865 -1.74617 1.000 33.19472 140 ILE C N 1
ATOM 4254 C CA . ILE C 1 160 ? 26.04475 -8.05329 -2.97890 1.000 29.60279 140 ILE C CA 1
ATOM 4255 C C . ILE C 1 160 ? 26.11044 -6.53670 -3.11494 1.000 30.04971 140 ILE C C 1
ATOM 4256 O O . ILE C 1 160 ? 27.13802 -5.98069 -3.51957 1.000 32.36490 140 ILE C O 1
ATOM 4261 N N . THR C 1 161 ? 25.02330 -5.84097 -2.77353 1.000 34.04904 141 THR C N 1
ATOM 4262 C CA . THR C 1 161 ? 25.03232 -4.38483 -2.83945 1.000 34.34663 141 THR C CA 1
ATOM 4263 C C . THR C 1 161 ? 25.94230 -3.76375 -1.78914 1.000 37.74458 141 THR C C 1
ATOM 4264 O O . THR C 1 161 ? 26.40967 -2.63690 -1.98426 1.000 45.33412 141 THR C O 1
ATOM 4268 N N . ARG C 1 162 ? 26.20151 -4.46355 -0.68116 1.000 38.94436 142 ARG C N 1
ATOM 4269 C CA . ARG C 1 162 ? 27.13644 -3.93650 0.30662 1.000 35.96368 142 ARG C CA 1
ATOM 4270 C C . ARG C 1 162 ? 28.56779 -3.97241 -0.21180 1.000 40.21355 142 ARG C C 1
ATOM 4271 O O . ARG C 1 162 ? 29.38188 -3.12055 0.16244 1.000 39.27072 142 ARG C O 1
ATOM 4279 N N . ASP C 1 163 ? 28.89308 -4.94588 -1.06787 1.000 37.86369 143 ASP C N 1
ATOM 4280 C CA . ASP C 1 163 ? 30.20489 -4.95866 -1.70733 1.000 29.48195 143 ASP C CA 1
ATOM 4281 C C . ASP C 1 163 ? 30.36206 -3.78133 -2.65941 1.000 34.25549 143 ASP C C 1
ATOM 4282 O O . ASP C 1 163 ? 31.43329 -3.16727 -2.72613 1.000 34.85716 143 ASP C O 1
ATOM 4287 N N . PHE C 1 164 ? 29.30504 -3.45493 -3.40506 1.000 36.04590 144 PHE C N 1
ATOM 4288 C CA . PHE C 1 164 ? 29.35500 -2.32237 -4.32341 1.000 34.64878 144 PHE C CA 1
ATOM 4289 C C . PHE C 1 164 ? 29.33758 -0.99960 -3.56802 1.000 38.10951 144 PHE C C 1
ATOM 4290 O O . PHE C 1 164 ? 30.28465 -0.20853 -3.64503 1.000 47.66308 144 PHE C O 1
ATOM 4298 N N . THR C 1 165 ? 28.25807 -0.74601 -2.82771 1.000 35.88130 145 THR C N 1
ATOM 4299 C CA . THR C 1 165 ? 27.99578 0.59317 -2.31127 1.000 45.24328 145 THR C CA 1
ATOM 4300 C C . THR C 1 165 ? 28.92033 0.94159 -1.15092 1.000 47.88667 145 THR C C 1
ATOM 4301 O O . THR C 1 165 ? 29.64589 1.94179 -1.19786 1.000 55.58901 145 THR C O 1
ATOM 4305 N N . GLN C 1 166 ? 28.90470 0.13219 -0.09463 1.000 45.33348 146 GLN C N 1
ATOM 4306 C CA . GLN C 1 166 ? 29.57897 0.45822 1.16216 1.000 42.24294 146 GLN C CA 1
ATOM 4307 C C . GLN C 1 166 ? 30.53636 -0.65959 1.56342 1.000 48.41567 146 GLN C C 1
ATOM 4308 O O . GLN C 1 166 ? 30.30270 -1.37816 2.54283 1.000 48.57062 146 GLN C O 1
ATOM 4314 N N . PRO C 1 167 ? 31.64670 -0.82147 0.83462 1.000 50.88530 147 PRO C N 1
ATOM 4315 C CA . PRO C 1 167 ? 32.59318 -1.89124 1.18186 1.000 43.41759 147 PRO C CA 1
ATOM 4316 C C . PRO C 1 167 ? 33.49964 -1.56539 2.35706 1.000 45.18021 147 PRO C C 1
ATOM 4317 O O . PRO C 1 167 ? 34.01651 -2.49795 2.98746 1.000 47.50099 147 PRO C O 1
ATOM 4321 N N . PHE C 1 168 ? 33.71222 -0.28979 2.67465 1.000 53.21411 148 PHE C N 1
ATOM 4322 C CA . PHE C 1 168 ? 34.60041 0.11869 3.75867 1.000 54.50889 148 PHE C CA 1
ATOM 4323 C C . PHE C 1 168 ? 33.82239 0.62632 4.96977 1.000 59.89295 148 PHE C C 1
ATOM 4324 O O . PHE C 1 168 ? 34.18502 1.63090 5.58432 1.000 64.95291 148 PHE C O 1
ATOM 4332 N N . ILE C 1 169 ? 32.74453 -0.06241 5.32355 1.000 63.84804 149 ILE C N 1
ATOM 4333 C CA . ILE C 1 169 ? 31.98773 0.23536 6.53400 1.000 70.84770 149 ILE C CA 1
ATOM 4334 C C . ILE C 1 169 ? 32.62410 -0.51452 7.69561 1.000 77.11829 149 ILE C C 1
ATOM 4335 O O . ILE C 1 169 ? 33.09979 -1.64540 7.53392 1.000 73.04437 149 ILE C O 1
ATOM 4340 N N . HIS C 1 170 ? 32.64708 0.12961 8.86576 1.000 73.07380 150 HIS C N 1
ATOM 4341 C CA . HIS C 1 170 ? 33.32943 -0.28391 10.09134 1.000 70.26975 150 HIS C CA 1
ATOM 4342 C C . HIS C 1 170 ? 34.84037 -0.11956 9.99907 1.000 66.98177 150 HIS C C 1
ATOM 4343 O O . HIS C 1 170 ? 35.54968 -0.53404 10.92272 1.000 66.57212 150 HIS C O 1
ATOM 4350 N N . CYS C 1 171 ? 35.35835 0.47101 8.92389 1.000 62.55900 151 CYS C N 1
ATOM 4351 C CA . CYS C 1 171 ? 36.78697 0.73465 8.80890 1.000 61.20927 151 CYS C CA 1
ATOM 4352 C C . CYS C 1 171 ? 37.13444 2.00298 9.57694 1.000 66.76098 151 CYS C C 1
ATOM 4353 O O . CYS C 1 171 ? 36.63117 3.08647 9.26001 1.000 68.00388 151 CYS C O 1
ATOM 4356 N N . THR C 1 172 ? 37.99235 1.86743 10.58665 1.000 66.29366 152 THR C N 1
ATOM 4357 C CA . THR C 1 172 ? 38.47553 3.01503 11.35368 1.000 69.58250 152 THR C CA 1
ATOM 4358 C C . THR C 1 172 ? 39.79029 3.49935 10.74037 1.000 68.49637 152 THR C C 1
ATOM 4359 O O . THR C 1 172 ? 40.86607 3.43689 11.33776 1.000 72.54085 152 THR C O 1
ATOM 4363 N N . ASP C 1 173 ? 39.68017 3.98819 9.50717 1.000 72.79128 153 ASP C N 1
ATOM 4364 C CA . ASP C 1 173 ? 40.83756 4.37550 8.71706 1.000 81.18728 153 ASP C CA 1
ATOM 4365 C C . ASP C 1 173 ? 40.64605 5.78174 8.16752 1.000 85.89385 153 ASP C C 1
ATOM 4366 O O . ASP C 1 173 ? 39.52450 6.21084 7.88207 1.000 84.81099 153 ASP C O 1
ATOM 4371 N N . ASP C 1 174 ? 41.76270 6.49422 8.02267 1.000 89.39191 154 ASP C N 1
ATOM 4372 C CA . ASP C 1 174 ? 41.77496 7.84708 7.48472 1.000 98.73672 154 ASP C CA 1
ATOM 4373 C C . ASP C 1 174 ? 42.07775 7.89734 5.99386 1.000 96.43256 154 ASP C C 1
ATOM 4374 O O . ASP C 1 174 ? 41.88114 8.94843 5.37465 1.000 101.53842 154 ASP C O 1
ATOM 4379 N N . SER C 1 175 ? 42.54966 6.79824 5.41131 1.000 95.54938 155 SER C N 1
ATOM 4380 C CA . SER C 1 175 ? 43.00478 6.81091 4.03153 1.000 93.57141 155 SER C CA 1
ATOM 4381 C C . SER C 1 175 ? 41.84236 7.10011 3.08249 1.000 90.17141 155 SER C C 1
ATOM 4382 O O . SER C 1 175 ? 40.68024 6.84865 3.41389 1.000 94.43025 155 SER C O 1
ATOM 4385 N N . PRO C 1 176 ? 42.12463 7.64964 1.90379 1.000 90.44498 156 PRO C N 1
ATOM 4386 C CA . PRO C 1 176 ? 41.08398 7.74984 0.87663 1.000 88.83442 156 PRO C CA 1
ATOM 4387 C C . PRO C 1 176 ? 40.65214 6.36794 0.41450 1.000 82.58136 156 PRO C C 1
ATOM 4388 O O . PRO C 1 176 ? 41.44882 5.42717 0.36767 1.000 81.89174 156 PRO C O 1
ATOM 4392 N N . ASP C 1 177 ? 39.37161 6.25118 0.08127 1.000 79.82540 157 ASP C N 1
ATOM 4393 C CA . ASP C 1 177 ? 38.81780 4.97287 -0.34861 1.000 74.76854 157 ASP C CA 1
ATOM 4394 C C . ASP C 1 177 ? 39.48342 4.51679 -1.64280 1.000 71.29112 157 ASP C C 1
ATOM 4395 O O . ASP C 1 177 ? 39.37126 5.20925 -2.66604 1.000 70.40483 157 ASP C O 1
ATOM 4400 N N . PRO C 1 178 ? 40.17903 3.38230 -1.64614 1.000 68.97700 158 PRO C N 1
ATOM 4401 C CA . PRO C 1 178 ? 40.85332 2.93638 -2.86915 1.000 73.42582 158 PRO C CA 1
ATOM 4402 C C . PRO C 1 178 ? 39.85999 2.49776 -3.93282 1.000 73.30630 158 PRO C C 1
ATOM 4403 O O . PRO C 1 178 ? 38.73030 2.09749 -3.63988 1.000 66.10554 158 PRO C O 1
ATOM 4407 N N . CYS C 1 179 ? 40.30032 2.58060 -5.18626 1.000 76.41121 159 CYS C N 1
ATOM 4408 C CA . CYS C 1 179 ? 39.47758 2.12575 -6.29746 1.000 66.42463 159 CYS C CA 1
ATOM 4409 C C . CYS C 1 179 ? 39.37679 0.60595 -6.28588 1.000 60.13899 159 CYS C C 1
ATOM 4410 O O . CYS C 1 179 ? 40.35887 -0.09679 -6.03058 1.000 57.94273 159 CYS C O 1
ATOM 4413 N N . ILE C 1 180 ? 38.17816 0.09993 -6.56230 1.000 61.63619 160 ILE C N 1
ATOM 4414 C CA . ILE C 1 180 ? 37.88555 -1.32764 -6.50770 1.000 47.36397 160 ILE C CA 1
ATOM 4415 C C . ILE C 1 180 ? 37.54096 -1.80135 -7.91093 1.000 44.45260 160 ILE C C 1
ATOM 4416 O O . ILE C 1 180 ? 36.59382 -1.29683 -8.52756 1.000 44.50847 160 ILE C O 1
ATOM 4421 N N . GLU C 1 181 ? 38.30632 -2.76707 -8.41278 1.000 38.73762 161 GLU C N 1
ATOM 4422 C CA . GLU C 1 181 ? 37.98883 -3.44057 -9.66962 1.000 35.94818 161 GLU C CA 1
ATOM 4423 C C . GLU C 1 181 ? 37.06830 -4.60833 -9.33952 1.000 36.76236 161 GLU C C 1
ATOM 4424 O O . GLU C 1 181 ? 37.52462 -5.67420 -8.91949 1.000 39.82138 161 GLU C O 1
ATOM 4430 N N . TYR C 1 182 ? 35.76531 -4.40468 -9.51763 1.000 35.68534 162 TYR C N 1
ATOM 4431 C CA . TYR C 1 182 ? 34.79586 -5.42690 -9.15350 1.000 35.17435 162 TYR C CA 1
ATOM 4432 C C . TYR C 1 182 ? 34.85600 -6.60086 -10.12291 1.000 34.27179 162 TYR C C 1
ATOM 4433 O O . TYR C 1 182 ? 35.10892 -6.44032 -11.32001 1.000 36.33899 162 TYR C O 1
ATOM 4442 N N . GLU C 1 183 ? 34.61946 -7.79530 -9.58561 1.000 29.04688 163 GLU C N 1
ATOM 4443 C CA . GLU C 1 183 ? 34.87184 -9.03297 -10.30419 1.000 30.06498 163 GLU C CA 1
ATOM 4444 C C . GLU C 1 183 ? 33.79952 -10.05658 -9.96795 1.000 27.31086 163 GLU C C 1
ATOM 4445 O O . GLU C 1 183 ? 33.23387 -10.05160 -8.87173 1.000 29.63400 163 GLU C O 1
ATOM 4451 N N . LEU C 1 184 ? 33.53063 -10.93933 -10.92432 1.000 27.71666 164 LEU C N 1
ATOM 4452 C CA . LEU C 1 184 ? 32.62032 -12.05951 -10.72922 1.000 29.68368 164 LEU C CA 1
ATOM 4453 C C . LEU C 1 184 ? 33.44007 -13.29988 -10.39747 1.000 22.06949 164 LEU C C 1
ATOM 4454 O O . LEU C 1 184 ? 34.29183 -13.71503 -11.18967 1.000 25.24675 164 LEU C O 1
ATOM 4459 N N . VAL C 1 185 ? 33.18765 -13.88357 -9.23190 1.000 23.23765 165 VAL C N 1
ATOM 4460 C CA . VAL C 1 185 ? 33.90047 -15.07108 -8.77768 1.000 24.56455 165 VAL C CA 1
ATOM 4461 C C . VAL C 1 185 ? 32.98537 -16.27420 -8.95018 1.000 21.66154 165 VAL C C 1
ATOM 4462 O O . VAL C 1 185 ? 31.88343 -16.31257 -8.38985 1.000 21.33364 165 VAL C O 1
ATOM 4466 N N . LEU C 1 186 ? 33.44088 -17.25555 -9.72542 1.000 24.14451 166 LEU C N 1
ATOM 4467 C CA . LEU C 1 186 ? 32.69308 -18.47916 -9.98668 1.000 23.74223 166 LEU C CA 1
ATOM 4468 C C . LEU C 1 186 ? 33.49378 -19.65802 -9.45727 1.000 24.26648 166 LEU C C 1
ATOM 4469 O O . LEU C 1 186 ? 34.59618 -19.92668 -9.94330 1.000 23.33011 166 LEU C O 1
ATOM 4474 N N . ARG C 1 187 ? 32.94256 -20.35726 -8.46944 1.000 24.91181 167 ARG C N 1
ATOM 4475 C CA . ARG C 1 187 ? 33.60337 -21.49594 -7.85018 1.000 26.92393 167 ARG C CA 1
ATOM 4476 C C . ARG C 1 187 ? 32.86061 -22.78028 -8.19019 1.000 22.87699 167 ARG C C 1
ATOM 4477 O O . ARG C 1 187 ? 31.63616 -22.78628 -8.32183 1.000 29.59856 167 ARG C O 1
ATOM 4485 N N . LYS C 1 188 ? 33.61268 -23.86996 -8.33129 1.000 23.99653 168 LYS C N 1
ATOM 4486 C CA . LYS C 1 188 ? 33.00321 -25.16704 -8.59632 1.000 25.94915 168 LYS C CA 1
ATOM 4487 C C . LYS C 1 188 ? 32.01698 -25.52455 -7.49268 1.000 29.44435 168 LYS C C 1
ATOM 4488 O O . LYS C 1 188 ? 32.33757 -25.43390 -6.30425 1.000 33.80869 168 LYS C O 1
ATOM 4494 N N . TRP C 1 189 ? 30.81013 -25.92162 -7.88754 1.000 30.03815 169 TRP C N 1
ATOM 4495 C CA . TRP C 1 189 ? 29.80661 -26.31517 -6.90984 1.000 23.09995 169 TRP C CA 1
ATOM 4496 C C . TRP C 1 189 ? 30.23461 -27.59085 -6.19725 1.000 29.66824 169 TRP C C 1
ATOM 4497 O O . TRP C 1 189 ? 30.71214 -28.54216 -6.82197 1.000 33.90669 169 TRP C O 1
A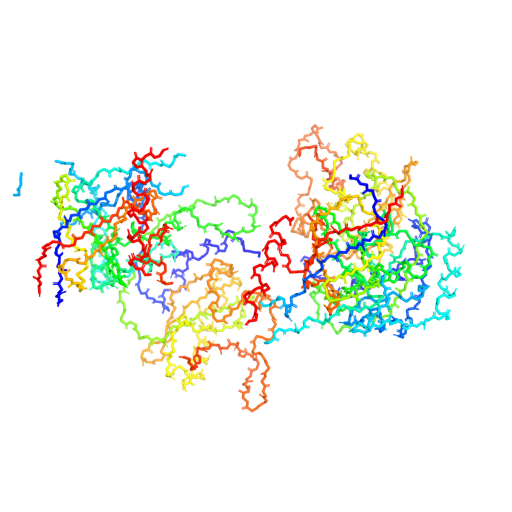TOM 4508 N N . CYS C 1 190 ? 30.06089 -27.60423 -4.87795 1.000 32.26680 170 CYS C N 1
ATOM 4509 C CA . CYS C 1 190 ? 30.44415 -28.73199 -4.04434 1.000 24.44852 170 CYS C CA 1
ATOM 4510 C C . CYS C 1 190 ? 29.27367 -29.13974 -3.16461 1.000 29.44016 170 CYS C C 1
ATOM 4511 O O . CYS C 1 190 ? 28.56690 -28.28583 -2.62161 1.000 27.67657 170 CYS C O 1
ATOM 4514 N N . GLU C 1 191 ? 29.07339 -30.45138 -3.02951 1.000 31.34034 171 GLU C N 1
ATOM 4515 C CA . GLU C 1 191 ? 28.05417 -30.99921 -2.13501 1.000 34.74235 171 GLU C CA 1
ATOM 4516 C C . GLU C 1 191 ? 28.65267 -31.09230 -0.73433 1.000 34.05516 171 GLU C C 1
ATOM 4517 O O . GLU C 1 191 ? 29.12397 -32.13939 -0.28331 1.000 29.19359 171 GLU C O 1
ATOM 4523 N N . LEU C 1 192 ? 28.63361 -29.96059 -0.03643 1.000 31.29821 172 LEU C N 1
ATOM 4524 C CA . LEU C 1 192 ? 29.20477 -29.88177 1.29997 1.000 31.96805 172 LEU C CA 1
ATOM 4525 C C . LEU C 1 192 ? 28.28666 -30.56552 2.30458 1.000 38.71497 172 LEU C C 1
ATOM 4526 O O . LEU C 1 192 ? 27.07661 -30.31775 2.32331 1.000 40.89877 172 LEU C O 1
ATOM 4531 N N . ILE C 1 193 ? 28.86102 -31.42841 3.13252 1.000 33.61917 173 ILE C N 1
ATOM 4532 C CA . ILE C 1 193 ? 28.07207 -32.07722 4.18563 1.000 34.90898 173 ILE C CA 1
ATOM 4533 C C . ILE C 1 193 ? 27.79249 -31.06740 5.29188 1.000 38.89244 173 ILE C C 1
ATOM 4534 O O . ILE C 1 193 ? 28.67500 -30.25245 5.61918 1.000 36.29399 173 ILE C O 1
ATOM 4539 N N . PRO C 1 194 ? 26.59727 -31.06034 5.87694 1.000 37.74108 174 PRO C N 1
ATOM 4540 C CA . PRO C 1 194 ? 26.28507 -30.05677 6.89993 1.000 37.94373 174 PRO C CA 1
ATOM 4541 C C . PRO C 1 194 ? 27.03640 -30.31112 8.19711 1.000 35.72750 174 PRO C C 1
ATOM 4542 O O . PRO C 1 194 ? 27.29298 -31.45357 8.58481 1.000 41.35837 174 PRO C O 1
ATOM 4546 N N . GLY C 1 195 ? 27.38868 -29.21783 8.87010 1.000 33.65731 175 GLY C N 1
ATOM 4547 C CA . GLY C 1 195 ? 28.04920 -29.30986 10.15725 1.000 37.56764 175 GLY C CA 1
ATOM 4548 C C . GLY C 1 195 ? 29.52664 -29.61879 10.10110 1.000 38.72175 175 GLY C C 1
ATOM 4549 O O . GLY C 1 195 ? 30.05332 -30.25649 11.01944 1.000 36.34593 175 GLY C O 1
ATOM 4550 N N . ALA C 1 196 ? 30.21921 -29.17987 9.04586 1.000 35.90109 176 ALA C N 1
ATOM 4551 C CA . ALA C 1 196 ? 31.64426 -29.44712 8.88603 1.000 31.18885 176 ALA C CA 1
ATOM 4552 C C . ALA C 1 196 ? 32.42549 -28.18595 8.53358 1.000 30.28610 176 ALA C C 1
ATOM 4553 O O . ALA C 1 196 ? 33.52677 -28.28037 7.98186 1.000 29.14162 176 ALA C O 1
ATOM 4555 N N . GLU C 1 197 ? 31.88186 -27.01098 8.83907 1.000 29.17594 177 GLU C N 1
ATOM 4556 C CA . GLU C 1 197 ? 32.52092 -25.74033 8.53392 1.000 23.85732 177 GLU C CA 1
ATOM 4557 C C . GLU C 1 197 ? 32.77554 -24.96753 9.81861 1.000 29.31172 177 GLU C C 1
ATOM 4558 O O . GLU C 1 197 ? 31.94649 -24.97290 10.73446 1.000 26.80044 177 GLU C O 1
ATOM 4564 N N . PHE C 1 198 ? 33.92692 -24.30233 9.87750 1.000 26.49012 178 PHE C N 1
ATOM 4565 C CA . PHE C 1 198 ? 34.36302 -23.60801 11.07767 1.000 24.09258 178 PHE C CA 1
ATOM 4566 C C . PHE C 1 198 ? 35.01136 -22.28750 10.69255 1.000 23.98460 178 PHE C C 1
ATOM 4567 O O . PHE C 1 198 ? 35.55202 -22.13901 9.59318 1.000 23.32303 178 PHE C O 1
ATOM 4575 N N . ARG C 1 199 ? 34.94969 -21.32859 11.61016 1.000 21.54204 179 ARG C N 1
ATOM 4576 C CA . ARG C 1 199 ? 35.54572 -20.01262 11.42220 1.000 21.98181 179 ARG C CA 1
ATOM 4577 C C . ARG C 1 199 ? 36.69705 -19.85271 12.40588 1.000 24.82010 179 ARG C C 1
ATOM 4578 O O . ARG C 1 199 ? 36.50713 -19.99454 13.61906 1.000 24.04648 179 ARG C O 1
ATOM 4586 N N . CYS C 1 200 ? 37.88363 -19.55996 11.88234 1.000 24.67181 180 CYS C N 1
ATOM 4587 C CA . CYS C 1 200 ? 39.10156 -19.48515 12.67435 1.000 24.23049 180 CYS C CA 1
ATOM 4588 C C . CYS C 1 200 ? 39.60539 -18.04864 12.72070 1.000 28.04561 180 CYS C C 1
ATOM 4589 O O . CYS C 1 200 ? 39.61999 -17.35139 11.70093 1.000 26.93586 180 CYS C O 1
ATOM 4592 N N . PHE C 1 201 ? 40.02312 -17.61500 13.90697 1.000 29.90844 181 PHE C N 1
ATOM 4593 C CA . PHE C 1 201 ? 40.43409 -16.23896 14.15361 1.000 29.48873 181 PHE C CA 1
ATOM 4594 C C . PHE C 1 201 ? 41.92287 -16.20250 14.47162 1.000 33.22333 181 PHE C C 1
ATOM 4595 O O . PHE C 1 201 ? 42.41451 -17.01986 15.25741 1.000 33.64926 181 PHE C O 1
ATOM 4603 N N . VAL C 1 202 ? 42.63466 -15.25628 13.86151 1.000 31.74023 182 VAL C N 1
ATOM 4604 C CA . VAL C 1 202 ? 44.08828 -15.17680 13.94880 1.000 38.03323 182 VAL C CA 1
ATOM 4605 C C . VAL C 1 202 ? 44.48084 -13.77554 14.39537 1.000 38.84726 182 VAL C C 1
ATOM 4606 O O . VAL C 1 202 ? 43.96161 -12.78471 13.87036 1.000 39.95367 182 VAL C O 1
ATOM 4610 N N . LYS C 1 203 ? 45.39589 -13.69460 15.36091 1.000 38.31513 183 LYS C N 1
ATOM 4611 C CA . LYS C 1 203 ? 45.98993 -12.43288 15.78391 1.000 44.19895 183 LYS C CA 1
ATOM 4612 C C . LYS C 1 203 ? 47.49621 -12.61375 15.89198 1.000 44.71038 183 LYS C C 1
ATOM 4613 O O . LYS C 1 203 ? 47.96333 -13.53852 16.56417 1.000 44.35346 183 LYS C O 1
ATOM 4619 N N . GLU C 1 204 ? 48.24763 -11.72782 15.23676 1.000 45.21510 184 GLU C N 1
ATOM 4620 C CA . GLU C 1 204 ? 49.70821 -11.80707 15.17985 1.000 44.33483 184 GLU C CA 1
ATOM 4621 C C . GLU C 1 204 ? 50.16403 -13.17432 14.67518 1.000 44.75402 184 GLU C C 1
ATOM 4622 O O . GLU C 1 204 ? 51.04685 -13.81540 15.24995 1.000 44.98111 184 GLU C O 1
ATOM 4628 N N . ASN C 1 205 ? 49.54057 -13.62055 13.58211 1.000 41.91490 185 ASN C N 1
ATOM 4629 C CA . ASN C 1 205 ? 49.83602 -14.92041 12.97401 1.000 38.52284 185 ASN C CA 1
ATOM 4630 C C . ASN C 1 205 ? 49.72310 -16.05720 13.98650 1.000 38.45465 185 ASN C C 1
ATOM 4631 O O . ASN C 1 205 ? 50.44953 -17.05068 13.91015 1.000 42.94506 185 ASN C O 1
ATOM 4636 N N . LYS C 1 206 ? 48.80735 -15.91900 14.94323 1.000 37.34192 186 LYS C N 1
ATOM 4637 C CA . LYS C 1 206 ? 48.56871 -16.93731 15.95657 1.000 36.17947 186 LYS C CA 1
ATOM 4638 C C . LYS C 1 206 ? 47.09238 -17.29650 15.96963 1.000 38.49342 186 LYS C C 1
ATOM 4639 O O . LYS C 1 206 ? 46.23567 -16.41098 16.05607 1.000 39.76868 186 LYS C O 1
ATOM 4645 N N . LEU C 1 207 ? 46.80046 -18.59189 15.88496 1.000 33.34557 187 LEU C N 1
ATOM 4646 C CA . LEU C 1 207 ? 45.42615 -19.07297 15.96646 1.000 36.11149 187 LEU C CA 1
ATOM 4647 C C . LEU C 1 207 ? 44.94752 -18.96435 17.40856 1.000 35.36480 187 LEU C C 1
ATOM 4648 O O . LEU C 1 207 ? 45.42652 -19.69153 18.28410 1.000 37.46080 187 LEU C O 1
ATOM 4653 N N . ILE C 1 208 ? 44.00901 -18.05464 17.66287 1.000 35.19026 188 ILE C N 1
ATOM 4654 C CA . ILE C 1 208 ? 43.54335 -17.79576 19.01867 1.000 39.26507 188 ILE C CA 1
ATOM 4655 C C . ILE C 1 208 ? 42.15675 -18.36481 19.29279 1.000 38.34796 188 ILE C C 1
ATOM 4656 O O . ILE C 1 208 ? 41.78907 -18.50598 20.46998 1.000 43.12186 188 ILE C O 1
ATOM 4661 N N . GLY C 1 209 ? 41.38056 -18.69662 18.26473 1.000 36.22546 189 GLY C N 1
ATOM 4662 C CA . GLY C 1 209 ? 40.04674 -19.21832 18.48354 1.000 36.11818 189 GLY C CA 1
ATOM 4663 C C . GLY C 1 209 ? 39.44217 -19.90217 17.27522 1.000 35.99551 189 GLY C C 1
ATOM 4664 O O . GLY C 1 209 ? 39.67194 -19.48828 16.13436 1.000 31.67960 189 GLY C O 1
ATOM 4665 N N . ILE C 1 210 ? 38.66755 -20.95785 17.51978 1.000 35.97325 190 ILE C N 1
ATOM 4666 C CA . ILE C 1 210 ? 37.94884 -21.68390 16.47964 1.000 32.54755 190 ILE C CA 1
ATOM 4667 C C . ILE C 1 210 ? 36.48490 -21.75740 16.88496 1.000 32.52407 190 ILE C C 1
ATOM 4668 O O . ILE C 1 210 ? 36.17073 -22.10171 18.02948 1.000 34.64619 190 ILE C O 1
ATOM 4673 N N . SER C 1 211 ? 35.59369 -21.43782 15.95251 1.000 27.93225 191 SER C N 1
ATOM 4674 C CA . SER C 1 211 ? 34.16339 -21.44001 16.21323 1.000 23.73324 191 SER C CA 1
ATOM 4675 C C . SER C 1 211 ? 33.44465 -22.26319 15.15742 1.000 30.54989 191 SER C C 1
ATOM 4676 O O . SER C 1 211 ? 33.84540 -22.27973 13.98974 1.000 29.52230 191 SER C O 1
ATOM 4679 N N . GLN C 1 212 ? 32.38922 -22.95448 15.57878 1.000 29.45556 192 GLN C N 1
ATOM 4680 C CA . GLN C 1 212 ? 31.47048 -23.56078 14.62732 1.000 29.92742 192 GLN C CA 1
ATOM 4681 C C . GLN C 1 212 ? 30.80981 -22.46373 13.80302 1.000 29.80083 192 GLN C C 1
ATOM 4682 O O . GLN C 1 212 ? 30.35087 -21.45571 14.34815 1.000 27.50646 192 GLN C O 1
ATOM 4688 N N . ARG C 1 213 ? 30.77704 -22.64642 12.48216 1.000 29.58505 193 ARG C N 1
ATOM 4689 C CA . ARG C 1 213 ? 30.28267 -21.57313 11.62622 1.000 30.87431 193 ARG C CA 1
ATOM 4690 C C . ARG C 1 213 ? 28.76031 -21.49726 11.64499 1.000 32.33871 193 ARG C C 1
ATOM 4691 O O . ARG C 1 213 ? 28.18889 -20.41476 11.81480 1.000 37.28357 193 ARG C O 1
ATOM 4699 N N . ASP C 1 214 ? 28.08620 -22.63114 11.46869 1.000 38.55634 194 ASP C N 1
ATOM 4700 C CA . ASP C 1 214 ? 26.62619 -22.67660 11.55215 1.000 41.71190 194 ASP C CA 1
ATOM 4701 C C . ASP C 1 214 ? 26.19429 -22.93589 12.99664 1.000 33.42335 194 ASP C C 1
ATOM 4702 O O . ASP C 1 214 ? 25.59703 -23.95723 13.33425 1.000 40.46998 194 ASP C O 1
ATOM 4707 N N . TYR C 1 215 ? 26.51023 -21.96619 13.85644 1.000 37.53356 195 TYR C N 1
ATOM 4708 C CA . TYR C 1 215 ? 26.28942 -22.10114 15.29188 1.000 37.13384 195 TYR C CA 1
ATOM 4709 C C . TYR C 1 215 ? 24.82002 -22.02770 15.68447 1.000 43.06371 195 TYR C C 1
ATOM 4710 O O . TYR C 1 215 ? 24.51682 -22.07588 16.88100 1.000 54.03266 195 TYR C O 1
ATOM 4719 N N . THR C 1 216 ? 23.90514 -21.90889 14.72298 1.000 50.47605 196 THR C N 1
ATOM 4720 C CA . THR C 1 216 ? 22.48336 -21.94075 15.04398 1.000 47.66565 196 THR C CA 1
ATOM 4721 C C . THR C 1 216 ? 21.99797 -23.36887 15.26667 1.000 50.06000 196 THR C C 1
ATOM 4722 O O . THR C 1 216 ? 21.20051 -23.62256 16.17662 1.000 51.18944 196 THR C O 1
ATOM 4726 N N . GLN C 1 217 ? 22.47923 -24.31076 14.46281 1.000 50.76350 197 GLN C N 1
ATOM 4727 C CA . GLN C 1 217 ? 22.07409 -25.70367 14.56498 1.000 50.42605 197 GLN C CA 1
ATOM 4728 C C . GLN C 1 217 ? 23.05579 -26.49361 15.42597 1.000 46.42956 197 GLN C C 1
ATOM 4729 O O . GLN C 1 217 ? 24.22231 -26.12550 15.58377 1.000 47.34030 197 GLN C O 1
ATOM 4735 N N . TYR C 1 218 ? 22.56371 -27.59711 15.98217 1.000 48.64037 198 TYR C N 1
ATOM 4736 C CA . TYR C 1 218 ? 23.37119 -28.49661 16.79441 1.000 47.10192 198 TYR C CA 1
ATOM 4737 C C . TYR C 1 218 ? 23.70231 -29.75122 15.99747 1.000 49.51305 198 TYR C C 1
ATOM 4738 O O . TYR C 1 218 ? 22.80460 -30.40173 15.45212 1.000 44.69777 198 TYR C O 1
ATOM 4747 N N . TYR C 1 219 ? 24.98829 -30.08831 15.93674 1.000 46.84369 199 TYR C N 1
ATOM 4748 C CA . TYR C 1 219 ? 25.46041 -31.29814 15.27531 1.000 48.02424 199 TYR C CA 1
ATOM 4749 C C . TYR C 1 219 ? 26.19190 -32.15028 16.30079 1.000 57.44453 199 TYR C C 1
ATOM 4750 O O . TYR C 1 219 ? 27.21179 -31.72371 16.85311 1.000 56.56154 199 TYR C O 1
ATOM 4759 N N . ASP C 1 220 ? 25.66895 -33.35242 16.55251 1.000 76.88568 200 ASP C N 1
ATOM 4760 C CA . ASP C 1 220 ? 26.21261 -34.18791 17.61727 1.000 80.41383 200 ASP C CA 1
ATOM 4761 C C . ASP C 1 220 ? 27.59164 -34.73308 17.26824 1.000 80.60297 200 ASP C C 1
ATOM 4762 O O . ASP C 1 220 ? 28.38166 -35.03285 18.17056 1.000 89.70166 200 ASP C O 1
ATOM 4767 N N . HIS C 1 221 ? 27.90412 -34.86557 15.97896 1.000 61.41007 201 HIS C N 1
ATOM 4768 C CA . HIS C 1 221 ? 29.20035 -35.39531 15.57550 1.000 64.05075 201 HIS C CA 1
ATOM 4769 C C . HIS C 1 221 ? 30.33548 -34.39433 15.75144 1.000 61.16204 201 HIS C C 1
ATOM 4770 O O . HIS C 1 221 ? 31.49722 -34.75894 15.53903 1.000 61.47942 201 HIS C O 1
ATOM 4777 N N . ILE C 1 222 ? 30.03521 -33.15212 16.13218 1.000 58.32833 202 ILE C N 1
ATOM 4778 C CA . ILE C 1 222 ? 31.09504 -32.18916 16.41021 1.000 56.26183 202 ILE C CA 1
ATOM 4779 C C . ILE C 1 222 ? 31.68927 -32.43075 17.79170 1.000 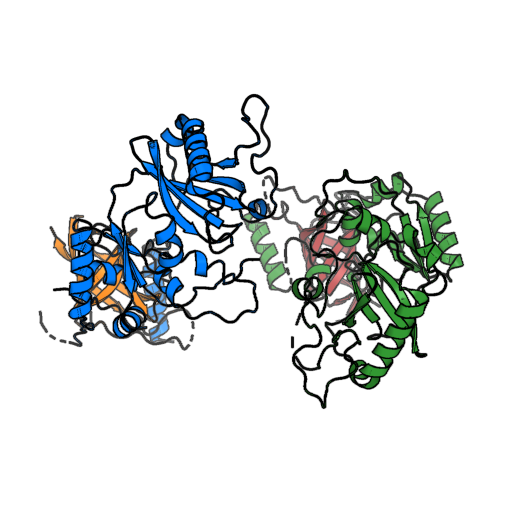49.68352 202 ILE C C 1
ATOM 4780 O O . ILE C 1 222 ? 32.90693 -32.34180 17.97937 1.000 51.19251 202 ILE C O 1
ATOM 4785 N N . SER C 1 223 ? 30.84547 -32.74461 18.77752 1.000 55.39045 203 SER C N 1
ATOM 4786 C CA . SER C 1 223 ? 31.34888 -33.04094 20.11446 1.000 53.06046 203 SER C CA 1
ATOM 4787 C C . SER C 1 223 ? 32.11819 -34.35502 20.14800 1.000 59.71258 203 SER C C 1
ATOM 4788 O O . SER C 1 223 ? 33.08693 -34.48506 20.90539 1.000 55.27245 203 SER C O 1
ATOM 4791 N N . LYS C 1 224 ? 31.70518 -35.33504 19.34024 1.000 69.18222 204 LYS C N 1
ATOM 4792 C CA . LYS C 1 224 ? 32.39014 -36.62362 19.32729 1.000 63.27692 204 LYS C CA 1
ATOM 4793 C C . LYS C 1 224 ? 33.79385 -36.49911 18.74709 1.000 60.67171 204 LYS C C 1
ATOM 4794 O O . LYS C 1 224 ? 34.74121 -37.10178 19.26574 1.000 65.55457 204 LYS C O 1
ATOM 4800 N N . GLN C 1 225 ? 33.94821 -35.72376 17.67224 1.000 49.12967 205 GLN C N 1
ATOM 4801 C CA . GLN C 1 225 ? 35.23885 -35.51567 17.02718 1.000 46.14182 205 GLN C CA 1
ATOM 4802 C C . GLN C 1 225 ? 35.84746 -34.16035 17.36917 1.000 41.70179 205 GLN C C 1
ATOM 4803 O O . GLN C 1 225 ? 36.59755 -33.60106 16.56365 1.000 45.28275 205 GLN C O 1
ATOM 4809 N N . LYS C 1 226 ? 35.54654 -33.62763 18.55579 1.000 42.44904 206 LYS C N 1
ATOM 4810 C CA . LYS C 1 226 ? 35.98054 -32.27690 18.90440 1.000 35.24020 206 LYS C CA 1
ATOM 4811 C C . LYS C 1 226 ? 37.49909 -32.15180 18.87137 1.000 38.66329 206 LYS C C 1
ATOM 4812 O O . LYS C 1 226 ? 38.04224 -31.18940 18.31668 1.000 40.55357 206 LYS C O 1
ATOM 4818 N N . GLU C 1 227 ? 38.20400 -33.12050 19.45697 1.000 40.35168 207 GLU C N 1
ATOM 4819 C CA . GLU C 1 227 ? 39.65901 -33.04350 19.50816 1.000 41.48682 207 GLU C CA 1
ATOM 4820 C C . GLU C 1 227 ? 40.30067 -33.36408 18.16576 1.000 38.65316 207 GLU C C 1
ATOM 4821 O O . GLU C 1 227 ? 41.35818 -32.81113 17.84363 1.000 37.32816 207 GLU C O 1
ATOM 4827 N N . GLU C 1 228 ? 39.68644 -34.24629 17.37562 1.000 37.80521 208 GLU C N 1
ATOM 4828 C CA . GLU C 1 228 ? 40.22549 -34.54343 16.05342 1.000 40.15303 208 GLU C CA 1
ATOM 4829 C C . GLU C 1 228 ? 40.05417 -33.35772 15.11157 1.000 34.78697 208 GLU C C 1
ATOM 4830 O O . GLU C 1 228 ? 40.93899 -33.07277 14.29678 1.000 39.48463 208 GLU C O 1
ATOM 4836 N N . ILE C 1 229 ? 38.92539 -32.65210 15.21365 1.000 38.09420 209 ILE C N 1
ATOM 4837 C CA . ILE C 1 229 ? 38.69888 -31.47527 14.37984 1.000 34.48638 209 ILE C CA 1
ATOM 4838 C C . ILE C 1 229 ? 39.70113 -30.37846 14.71564 1.000 34.93993 209 ILE C C 1
ATOM 4839 O O . ILE C 1 229 ? 40.26456 -29.73778 13.82072 1.000 41.70267 209 ILE C O 1
ATOM 4844 N N . ARG C 1 230 ? 39.93909 -30.14211 16.00686 1.000 40.58172 210 ARG C N 1
ATOM 4845 C CA . ARG C 1 230 ? 40.84760 -29.07227 16.40382 1.000 37.75252 210 ARG C CA 1
ATOM 4846 C C . ARG C 1 230 ? 42.28261 -29.38897 16.00305 1.000 39.48166 210 ARG C C 1
ATOM 4847 O O . ARG C 1 230 ? 43.02587 -28.49593 15.58141 1.000 38.48643 210 ARG C O 1
ATOM 4855 N N . ARG C 1 231 ? 42.68818 -30.65487 16.12191 1.000 39.11357 211 ARG C N 1
ATOM 4856 C CA . ARG C 1 231 ? 44.03986 -31.03653 15.72784 1.000 33.25854 211 ARG C CA 1
ATOM 4857 C C . ARG C 1 231 ? 44.24393 -30.87640 14.22660 1.000 35.57827 211 ARG C C 1
ATOM 4858 O O . ARG C 1 231 ? 45.29358 -30.39413 13.78580 1.000 41.42179 211 ARG C O 1
ATOM 4866 N N . CYS C 1 232 ? 43.25024 -31.27045 13.42578 1.000 32.14985 212 CYS C N 1
ATOM 4867 C CA . CYS C 1 232 ? 43.38019 -31.16168 11.97622 1.000 34.05001 212 CYS C CA 1
ATOM 4868 C C . CYS C 1 232 ? 43.39100 -29.71006 11.51311 1.000 31.74626 212 CYS C C 1
ATOM 4869 O O . CYS C 1 232 ? 44.00072 -29.39494 10.48449 1.000 33.51224 212 CYS C O 1
ATOM 4872 N N . ILE C 1 233 ? 42.72891 -28.81730 12.24842 1.000 25.79406 213 ILE C N 1
ATOM 4873 C CA . ILE C 1 233 ? 42.75238 -27.40294 11.89151 1.000 33.14030 213 ILE C CA 1
ATOM 4874 C C . ILE C 1 233 ? 44.06456 -26.75954 12.32619 1.000 35.40984 213 ILE C C 1
ATOM 4875 O O . ILE C 1 233 ? 44.60204 -25.88921 11.63160 1.000 32.71998 213 ILE C O 1
ATOM 4880 N N . GLN C 1 234 ? 44.60779 -27.18216 13.47126 1.000 38.81396 214 GLN C N 1
ATOM 4881 C CA . GLN C 1 234 ? 45.88643 -26.64361 13.92538 1.000 34.00622 214 GLN C CA 1
ATOM 4882 C C . GLN C 1 234 ? 47.01561 -27.02225 12.97507 1.000 32.80447 214 GLN C C 1
ATOM 4883 O O . GLN C 1 234 ? 47.91590 -26.21370 12.72057 1.000 34.48453 214 GLN C O 1
ATOM 4889 N N . ASP C 1 235 ? 46.98808 -28.24689 12.44265 1.000 31.22927 215 ASP C N 1
ATOM 4890 C CA . ASP C 1 235 ? 47.99484 -28.64641 11.46384 1.000 31.70197 215 ASP C CA 1
ATOM 4891 C C . ASP C 1 235 ? 47.80497 -27.90565 10.14594 1.000 34.40212 215 ASP C C 1
ATOM 4892 O O . ASP C 1 235 ? 48.78411 -27.52927 9.49126 1.000 35.56375 215 ASP C O 1
ATOM 4897 N N . PHE C 1 236 ? 46.55141 -27.69163 9.74095 1.000 35.65194 216 PHE C N 1
ATOM 4898 C CA . PHE C 1 236 ? 46.27753 -26.96856 8.50332 1.000 31.15971 216 PHE C CA 1
ATOM 4899 C C . PHE C 1 236 ? 46.76557 -25.52775 8.59294 1.000 28.37244 216 PHE C C 1
ATOM 4900 O O . PHE C 1 236 ? 47.44690 -25.03212 7.68792 1.000 29.27477 216 PHE C O 1
ATOM 4908 N N . PHE C 1 237 ? 46.42884 -24.84040 9.68682 1.000 27.13903 217 PHE C N 1
ATOM 4909 C CA . PHE C 1 237 ? 46.85482 -23.45433 9.85400 1.000 30.25815 217 PHE C CA 1
ATOM 4910 C C . PHE C 1 237 ? 48.37216 -23.34312 9.92983 1.000 35.85924 217 PHE C C 1
ATOM 4911 O O . PHE C 1 237 ? 48.95829 -22.38342 9.41480 1.000 33.98900 217 PHE C O 1
ATOM 4919 N N . LYS C 1 238 ? 49.02591 -24.31989 10.56234 1.000 35.45687 218 LYS C N 1
ATOM 4920 C CA . LYS C 1 238 ? 50.46674 -24.23073 10.77604 1.000 34.86523 218 LYS C CA 1
ATOM 4921 C C . LYS C 1 238 ? 51.23632 -24.30159 9.46195 1.000 34.51922 218 LYS C C 1
ATOM 4922 O O . LYS C 1 238 ? 52.19547 -23.54795 9.25732 1.000 33.57444 218 LYS C O 1
ATOM 4928 N N . LYS C 1 239 ? 50.83085 -25.19117 8.55709 1.000 32.21986 219 LYS C N 1
ATOM 4929 C CA . LYS C 1 239 ? 51.60430 -25.46154 7.35388 1.000 33.76313 219 LYS C CA 1
ATOM 4930 C C . LYS C 1 239 ? 51.03869 -24.81130 6.09839 1.000 31.89230 219 LYS C C 1
ATOM 4931 O O . LYS C 1 239 ? 51.74682 -24.74558 5.08917 1.000 31.83011 219 LYS C O 1
ATOM 4937 N N . HIS C 1 240 ? 49.79539 -24.32808 6.12675 1.000 32.49217 220 HIS C N 1
ATOM 4938 C CA . HIS C 1 240 ? 49.15810 -23.80730 4.92697 1.000 29.39311 220 HIS C CA 1
ATOM 4939 C C . HIS C 1 240 ? 48.66169 -22.37410 5.03859 1.000 30.12562 220 HIS C C 1
ATOM 4940 O O . HIS C 1 240 ? 48.38813 -21.76100 4.00169 1.000 32.65895 220 HIS C O 1
ATOM 4947 N N . ILE C 1 241 ? 48.53925 -21.81973 6.24461 1.000 29.52136 221 ILE C N 1
ATOM 4948 C CA . ILE C 1 241 ? 47.95306 -20.50100 6.45166 1.000 35.12815 221 ILE C CA 1
ATOM 4949 C C . ILE C 1 241 ? 48.93499 -19.54837 7.12488 1.000 38.11879 221 ILE C C 1
ATOM 4950 O O . ILE C 1 241 ? 49.08568 -18.39601 6.70524 1.000 38.18120 221 ILE C O 1
ATOM 4955 N N . GLN C 1 242 ? 49.61486 -20.01448 8.17160 1.000 32.31738 222 GLN C N 1
ATOM 4956 C CA . GLN C 1 242 ? 50.43099 -19.13175 8.99603 1.000 29.70248 222 GLN C CA 1
ATOM 4957 C C . GLN C 1 242 ? 51.58073 -18.53356 8.19415 1.000 38.34025 222 GLN C C 1
ATOM 4958 O O . GLN C 1 242 ? 52.28664 -19.24301 7.47077 1.000 33.26342 222 GLN C O 1
ATOM 4964 N N . TYR C 1 243 ? 51.76016 -17.21787 8.33150 1.000 41.31576 223 TYR C N 1
ATOM 4965 C CA . TYR C 1 243 ? 52.78216 -16.41412 7.66202 1.000 37.41979 223 TYR C CA 1
ATOM 4966 C C . TYR C 1 243 ? 52.59046 -16.33469 6.15236 1.000 40.16653 223 TYR C C 1
ATOM 4967 O O . TYR C 1 243 ? 53.49623 -15.87249 5.44566 1.000 44.03993 223 TYR C O 1
ATOM 4976 N N . LYS C 1 244 ? 51.44013 -16.76242 5.63154 1.000 37.06440 224 LYS C N 1
ATOM 4977 C CA . LYS C 1 244 ? 51.19092 -16.73715 4.19868 1.000 34.97396 224 LYS C CA 1
ATOM 4978 C C . LYS C 1 244 ? 50.12532 -15.73533 3.77940 1.000 38.99404 224 LYS C C 1
ATOM 4979 O O . LYS C 1 244 ? 49.98999 -15.47290 2.57889 1.000 38.85399 224 LYS C O 1
ATOM 4985 N N . PHE C 1 245 ? 49.37023 -15.17281 4.71653 1.000 33.79378 225 PHE C N 1
ATOM 4986 C CA . PHE C 1 245 ? 48.38840 -14.15958 4.36594 1.000 38.83476 225 PHE C CA 1
ATOM 4987 C C . PHE C 1 245 ? 48.99328 -12.76534 4.50387 1.000 39.18669 225 PHE C C 1
ATOM 4988 O O . PHE C 1 245 ? 49.97251 -12.55081 5.22194 1.000 41.63037 225 PHE C O 1
ATOM 4996 N N . LEU C 1 246 ? 48.38513 -11.81009 3.79819 1.000 40.34401 226 LEU C N 1
ATOM 4997 C CA . LEU C 1 246 ? 48.92424 -10.46015 3.68639 1.000 41.36703 226 LEU C CA 1
ATOM 4998 C C . LEU C 1 246 ? 48.89238 -9.68288 4.99674 1.000 40.87230 226 LEU C C 1
ATOM 4999 O O . LEU C 1 246 ? 49.54727 -8.63891 5.08806 1.000 45.57536 226 LEU C O 1
ATOM 5004 N N . ASP C 1 247 ? 48.16179 -10.15494 6.00380 1.000 37.56895 227 ASP C N 1
ATOM 5005 C CA . ASP C 1 247 ? 48.07525 -9.47631 7.28731 1.000 37.73600 227 ASP C CA 1
ATOM 5006 C C . ASP C 1 247 ? 48.39792 -10.45226 8.40981 1.000 39.54967 227 ASP C C 1
ATOM 5007 O O . ASP C 1 247 ? 48.30737 -11.67201 8.24836 1.000 42.53435 227 ASP C O 1
ATOM 5012 N N . GLU C 1 248 ? 48.78073 -9.89358 9.56009 1.000 39.46099 228 GLU C N 1
ATOM 5013 C CA . GLU C 1 248 ? 49.04237 -10.71399 10.73720 1.000 41.76735 228 GLU C CA 1
ATOM 5014 C C . GLU C 1 248 ? 47.75691 -11.11512 11.44682 1.000 37.06544 228 GLU C C 1
ATOM 5015 O O . GLU C 1 248 ? 47.68196 -12.21077 12.01379 1.000 37.31408 228 GLU C O 1
ATOM 5021 N N . ASP C 1 249 ? 46.75021 -10.24683 11.43395 1.000 41.73335 229 ASP C N 1
ATOM 5022 C CA . ASP C 1 249 ? 45.45977 -10.50874 12.05497 1.000 36.02739 229 ASP C CA 1
ATOM 5023 C C . ASP C 1 249 ? 44.41081 -10.66675 10.96498 1.000 33.73643 229 ASP C C 1
ATOM 5024 O O . ASP C 1 249 ? 44.25349 -9.78050 10.11840 1.000 42.40008 229 ASP C O 1
ATOM 5029 N N . PHE C 1 250 ? 43.69816 -11.78904 10.98597 1.000 32.09329 230 PHE C N 1
ATOM 5030 C CA . PHE C 1 250 ? 42.70310 -12.06850 9.96064 1.000 31.35571 230 PHE C CA 1
ATOM 5031 C C . PHE C 1 250 ? 41.79523 -13.19045 10.44035 1.000 31.41669 230 PHE C C 1
ATOM 5032 O O . PHE C 1 250 ? 42.04183 -13.82679 11.46727 1.000 30.75237 230 PHE C O 1
ATOM 5040 N N . VAL C 1 251 ? 40.73349 -13.41921 9.67359 1.000 34.02123 231 VAL C N 1
ATOM 5041 C CA . VAL C 1 251 ? 39.78255 -14.49531 9.91468 1.000 26.47871 231 VAL C CA 1
ATOM 5042 C C . VAL C 1 251 ? 39.67398 -15.31457 8.63722 1.000 30.19044 231 VAL C C 1
ATOM 5043 O O . VAL C 1 251 ? 39.63582 -14.75453 7.53574 1.000 31.07191 231 VAL C O 1
ATOM 5047 N N . PHE C 1 252 ? 39.63934 -16.63893 8.77676 1.000 28.20900 232 PHE C N 1
ATOM 5048 C CA . PHE C 1 252 ? 39.48324 -17.50985 7.62096 1.000 22.77500 232 PHE C CA 1
ATOM 5049 C C . PHE C 1 252 ? 38.54222 -18.65780 7.95534 1.000 23.55788 232 PHE C C 1
ATOM 5050 O O . PHE C 1 252 ? 38.58113 -19.20566 9.06054 1.000 22.16816 232 PHE C O 1
ATOM 5058 N N . ASP C 1 253 ? 37.68838 -19.00255 6.99408 1.000 23.25651 233 ASP C N 1
ATOM 5059 C CA . ASP C 1 253 ? 36.73496 -20.09500 7.12461 1.000 20.69908 233 ASP C CA 1
ATOM 5060 C C . ASP C 1 253 ? 37.26974 -21.33319 6.41865 1.000 24.43589 233 ASP C C 1
ATOM 5061 O O . ASP C 1 253 ? 37.89206 -21.23315 5.35748 1.000 24.78255 233 ASP C O 1
ATOM 5066 N N . ILE C 1 254 ? 37.01694 -22.50382 7.00490 1.000 27.00849 234 ILE C N 1
ATOM 5067 C CA . ILE C 1 254 ? 37.48157 -23.76545 6.44742 1.000 24.05554 234 ILE C CA 1
ATOM 5068 C C . ILE C 1 254 ? 36.31586 -24.74388 6.35854 1.000 22.92629 234 ILE C C 1
ATOM 5069 O O . ILE C 1 254 ? 35.25349 -24.54329 6.94783 1.000 22.10142 234 ILE C O 1
ATOM 5074 N N . TYR C 1 255 ? 36.54171 -25.82165 5.60769 1.000 24.87482 235 TYR C N 1
ATOM 5075 C CA . TYR C 1 255 ? 35.58434 -26.91014 5.46136 1.000 25.11848 235 TYR C CA 1
ATOM 5076 C C . TYR C 1 255 ? 36.32882 -28.23268 5.55546 1.000 24.54560 235 TYR C C 1
ATOM 5077 O O . TYR C 1 255 ? 37.33686 -28.42833 4.87082 1.000 23.86183 235 TYR C O 1
ATOM 5086 N N . ARG C 1 256 ? 35.83335 -29.13605 6.39767 1.000 27.06981 236 ARG C N 1
ATOM 5087 C CA . ARG C 1 256 ? 36.45515 -30.43969 6.61133 1.000 31.55276 236 ARG C CA 1
ATOM 5088 C C . ARG C 1 256 ? 35.62266 -31.49541 5.88950 1.000 25.53008 236 ARG C C 1
ATOM 5089 O O . ARG C 1 256 ? 34.47408 -31.75117 6.26316 1.000 28.57262 236 ARG C O 1
ATOM 5097 N N . ASP C 1 257 ? 36.20332 -32.10975 4.86047 1.000 28.67377 237 ASP C N 1
ATOM 5098 C CA . ASP C 1 257 ? 35.44597 -32.99453 3.98765 1.000 28.82400 237 ASP C CA 1
ATOM 5099 C C . ASP C 1 257 ? 35.16270 -34.32879 4.68125 1.000 34.19795 237 ASP C C 1
ATOM 5100 O O . ASP C 1 257 ? 35.53358 -34.56081 5.83616 1.000 34.36188 237 ASP C O 1
ATOM 5105 N N . SER C 1 258 ? 34.49353 -35.22233 3.94819 1.000 35.44666 238 SER C N 1
ATOM 5106 C CA . SER C 1 258 ? 34.09467 -36.51163 4.49939 1.000 30.63023 238 SER C CA 1
ATOM 5107 C C . SER C 1 258 ? 35.28373 -37.40373 4.82981 1.000 36.65498 238 SER C C 1
ATOM 5108 O O . SER C 1 258 ? 35.13285 -38.34779 5.61286 1.000 42.55808 238 SER C O 1
ATOM 5111 N N . ARG C 1 259 ? 36.45409 -37.13201 4.25685 1.000 33.71033 239 ARG C N 1
ATOM 5112 C CA . ARG C 1 259 ? 37.64886 -37.92532 4.50659 1.000 34.06057 239 ARG C CA 1
ATOM 5113 C C . ARG C 1 259 ? 38.55415 -37.31541 5.56817 1.000 37.56679 239 ARG C C 1
ATOM 5114 O O . ARG C 1 259 ? 39.62346 -37.86816 5.84197 1.000 45.56387 239 ARG C O 1
ATOM 5122 N N . GLY C 1 260 ? 38.15653 -36.19698 6.16853 1.000 37.15616 240 GLY C N 1
ATOM 5123 C CA . GLY C 1 260 ? 38.93119 -35.57364 7.22053 1.000 33.33707 240 GLY C CA 1
ATOM 5124 C C . GLY C 1 260 ? 39.89870 -34.49939 6.77699 1.000 31.97510 240 GLY C C 1
ATOM 5125 O O . GLY C 1 260 ? 40.65726 -33.99384 7.61239 1.000 37.82155 240 GLY C O 1
ATOM 5126 N N . LYS C 1 261 ? 39.89896 -34.12954 5.49890 1.000 34.30635 241 LYS C N 1
ATOM 5127 C CA . LYS C 1 261 ? 40.82257 -33.12762 4.98287 1.000 31.77483 241 LYS C CA 1
ATOM 5128 C C . LYS C 1 261 ? 40.21080 -31.73730 5.10372 1.000 28.16985 241 LYS C C 1
ATOM 5129 O O . LYS C 1 261 ? 39.05137 -31.52747 4.73436 1.000 30.73324 241 LYS C O 1
ATOM 5135 N N . VAL C 1 262 ? 40.99621 -30.79254 5.61249 1.000 29.96272 242 VAL C N 1
ATOM 5136 C CA . VAL C 1 262 ? 40.54511 -29.41991 5.81530 1.000 30.89025 242 VAL C CA 1
ATOM 5137 C C . VAL C 1 262 ? 40.79846 -28.61909 4.54455 1.000 24.44326 242 VAL C C 1
ATOM 5138 O O . VAL C 1 262 ? 41.89549 -28.66687 3.97601 1.000 29.29955 242 VAL C O 1
ATOM 5142 N N . TRP C 1 263 ? 39.78368 -27.88179 4.09947 1.000 25.37820 243 TRP C N 1
ATOM 5143 C CA . TRP C 1 263 ? 39.86205 -27.04604 2.90978 1.000 25.57567 243 TRP C CA 1
ATOM 5144 C C . TRP C 1 263 ? 39.54210 -25.60441 3.27609 1.000 23.86037 243 TRP C C 1
ATOM 5145 O O . TRP C 1 263 ? 38.64649 -25.34830 4.08326 1.000 24.03131 243 TRP C O 1
ATOM 5156 N N . LEU C 1 264 ? 40.27040 -24.66550 2.67767 1.000 20.73433 244 LEU C N 1
ATOM 5157 C CA . LEU C 1 264 ? 40.02561 -23.24965 2.91624 1.000 22.35137 244 LEU C CA 1
ATOM 5158 C C . LEU C 1 264 ? 38.86344 -22.75535 2.06375 1.000 25.57245 244 LEU C C 1
ATOM 5159 O O . LEU C 1 264 ? 38.75335 -23.09096 0.88150 1.000 27.16241 244 LEU C O 1
ATOM 5164 N N . ILE C 1 265 ? 38.00031 -21.94375 2.66763 1.000 25.61734 245 ILE C N 1
ATOM 5165 C CA . ILE C 1 265 ? 36.82057 -21.40146 2.00365 1.000 22.65778 245 ILE C CA 1
ATOM 5166 C C . ILE C 1 265 ? 37.00250 -19.92573 1.65931 1.000 24.68013 245 ILE C C 1
ATOM 5167 O O . ILE C 1 265 ? 36.80779 -19.51902 0.51279 1.000 25.27304 245 ILE C O 1
ATOM 5172 N N . ASP C 1 266 ? 37.37584 -19.10800 2.64198 1.000 21.66471 246 ASP C N 1
ATOM 5173 C CA . ASP C 1 266 ? 37.39952 -17.66666 2.43491 1.000 25.21809 246 ASP C CA 1
ATOM 5174 C C . ASP C 1 266 ? 38.27759 -17.01684 3.49212 1.000 23.61888 246 ASP C C 1
ATOM 5175 O O . ASP C 1 266 ? 38.52480 -17.58642 4.55672 1.000 22.73932 246 ASP C O 1
ATOM 5180 N N . PHE C 1 267 ? 38.74854 -15.81406 3.17562 1.000 24.29427 247 PHE C N 1
ATOM 5181 C CA . PHE C 1 267 ? 39.41632 -14.93972 4.12925 1.000 23.73673 247 PHE C CA 1
ATOM 5182 C C . PHE C 1 267 ? 38.50974 -13.75439 4.42711 1.000 25.93763 247 PHE C C 1
ATOM 5183 O O . PHE C 1 267 ? 37.96957 -13.13507 3.50398 1.000 26.34117 247 PHE C O 1
ATOM 5191 N N . ASN C 1 268 ? 38.34128 -13.44607 5.71118 1.000 23.64015 248 ASN C N 1
ATOM 5192 C CA . ASN C 1 268 ? 37.51894 -12.32888 6.13995 1.000 23.45832 248 ASN C CA 1
ATOM 5193 C C . ASN C 1 268 ? 38.34192 -11.37713 7.00200 1.000 26.87988 248 ASN C C 1
ATOM 5194 O O . ASN C 1 268 ? 39.30931 -11.79783 7.64416 1.000 29.70625 248 ASN C O 1
ATOM 5199 N N . PRO C 1 269 ? 37.99861 -10.09132 7.02337 1.000 30.22307 249 PRO C N 1
ATOM 5200 C CA . PRO C 1 269 ? 38.76410 -9.13843 7.83359 1.000 28.60944 249 PRO C CA 1
ATOM 5201 C C . PRO C 1 269 ? 38.60527 -9.40486 9.32303 1.000 32.80904 249 PRO C C 1
ATOM 5202 O O . PRO C 1 269 ? 37.64591 -10.02997 9.77962 1.000 34.50044 249 PRO C O 1
ATOM 5206 N N . PHE C 1 270 ? 39.57882 -8.90648 10.08581 1.000 36.07669 250 PHE C N 1
ATOM 5207 C CA . PHE C 1 270 ? 39.59620 -9.05088 11.54068 1.000 35.56375 250 PHE C CA 1
ATOM 5208 C C . PHE C 1 270 ? 39.00171 -7.78262 12.14841 1.000 39.88353 250 PHE C C 1
ATOM 5209 O O . PHE C 1 270 ? 39.70744 -6.86832 12.57370 1.000 46.61348 250 PHE C O 1
ATOM 5217 N N . GLY C 1 271 ? 37.67406 -7.73439 12.18023 1.000 39.23400 251 GLY C N 1
ATOM 5218 C CA . GLY C 1 271 ? 36.98569 -6.57124 12.70903 1.000 44.59828 251 GLY C CA 1
ATOM 5219 C C . GLY C 1 271 ? 35.49744 -6.82376 12.79803 1.000 46.62847 251 GLY C C 1
ATOM 5220 O O . GLY C 1 271 ? 34.99853 -7.88310 12.40911 1.000 41.72234 251 GLY C O 1
ATOM 5221 N N . GLU C 1 272 ? 34.78613 -5.81124 13.30715 1.000 52.17960 252 GLU C N 1
ATOM 5222 C CA . GLU C 1 272 ? 33.34974 -5.93205 13.54334 1.000 47.89187 252 GLU C CA 1
ATOM 5223 C C . GLU C 1 272 ? 32.56477 -6.25774 12.27909 1.000 52.10951 252 GLU C C 1
ATOM 5224 O O . GLU C 1 272 ? 31.44357 -6.76860 12.37842 1.000 49.46653 252 GLU C O 1
ATOM 5230 N N . VAL C 1 273 ? 33.11806 -5.97372 11.09664 1.000 52.48639 253 VAL C N 1
ATOM 5231 C CA . VAL C 1 273 ? 32.42547 -6.29711 9.85501 1.000 49.29002 253 VAL C CA 1
ATOM 5232 C C . VAL C 1 273 ? 32.26318 -7.80214 9.68649 1.000 43.11844 253 VAL C C 1
ATOM 5233 O O . VAL C 1 273 ? 31.37611 -8.25189 8.95310 1.000 47.36581 253 VAL C O 1
ATOM 5237 N N . THR C 1 274 ? 33.08909 -8.59595 10.36289 1.000 42.36417 254 THR C N 1
ATOM 5238 C CA . THR C 1 274 ? 33.02340 -10.04923 10.29287 1.000 39.28059 254 THR C CA 1
ATOM 5239 C C . THR C 1 274 ? 32.26413 -10.58454 11.50086 1.000 41.13993 254 THR C C 1
ATOM 5240 O O . THR C 1 274 ? 32.55182 -10.20315 12.64021 1.000 42.48738 254 THR C O 1
ATOM 5244 N N . ASP C 1 275 ? 31.29539 -11.46146 11.24673 1.000 34.22272 255 ASP C N 1
ATOM 5245 C CA . ASP C 1 275 ? 30.50936 -12.06421 12.31675 1.000 30.75801 255 ASP C CA 1
ATOM 5246 C C . ASP C 1 275 ? 31.40493 -12.94669 13.18231 1.000 32.90863 255 ASP C C 1
ATOM 5247 O O . ASP C 1 275 ? 32.06872 -13.85795 12.67617 1.000 33.05830 255 ASP C O 1
ATOM 5252 N N . SER C 1 276 ? 31.42075 -12.67944 14.48920 1.000 33.84122 256 SER C N 1
ATOM 5253 C CA . SER C 1 276 ? 32.26792 -13.42554 15.41173 1.000 38.05823 256 SER C CA 1
ATOM 5254 C C . SER C 1 276 ? 31.64085 -14.73372 15.87956 1.000 35.55240 256 SER C C 1
ATOM 5255 O O . SER C 1 276 ? 32.32527 -15.52154 16.54173 1.000 31.99016 256 SER C O 1
ATOM 5258 N N . LEU C 1 277 ? 30.36665 -14.97367 15.56321 1.000 37.56161 257 LEU C N 1
ATOM 5259 C CA . LEU C 1 277 ? 29.68546 -16.25146 15.80457 1.000 36.94573 257 LEU C CA 1
ATOM 5260 C C . LEU C 1 277 ? 29.67861 -16.53144 17.30330 1.000 42.78858 257 LEU C C 1
ATOM 5261 O O . LEU C 1 277 ? 29.14387 -15.70469 18.06272 1.000 46.76655 257 LEU C O 1
ATOM 5266 N N . LEU C 1 278 ? 30.23303 -17.64990 17.77465 1.000 42.59628 258 LEU C N 1
ATOM 5267 C CA . LEU C 1 278 ? 30.19878 -17.99777 19.19064 1.000 42.49875 258 LEU C CA 1
ATOM 5268 C C . LEU C 1 278 ? 31.19110 -17.20247 20.02797 1.000 42.18292 258 LEU C C 1
ATOM 5269 O O . LEU C 1 278 ? 31.28171 -17.43842 21.23751 1.000 45.86326 258 LEU C O 1
ATOM 5274 N N . PHE C 1 279 ? 31.93554 -16.28427 19.42371 1.000 39.25714 259 PHE C N 1
ATOM 5275 C CA . PHE C 1 279 ? 32.82489 -15.38283 20.13810 1.000 39.67715 259 PHE C CA 1
ATOM 5276 C C . PHE C 1 279 ? 32.27010 -13.96515 20.09349 1.000 44.67810 259 PHE C C 1
ATOM 5277 O O . PHE C 1 279 ? 31.32184 -13.66058 19.36542 1.000 46.89282 259 PHE C O 1
ATOM 5285 N N . THR C 1 280 ? 32.87431 -13.09488 20.89590 1.000 49.12424 260 THR C N 1
ATOM 5286 C CA . THR C 1 280 ? 32.63310 -11.66189 20.82908 1.000 45.92114 260 THR C CA 1
ATOM 5287 C C . THR C 1 280 ? 33.95711 -10.96562 20.55583 1.000 49.04989 260 THR C C 1
ATOM 5288 O O . THR C 1 280 ? 35.00164 -11.38153 21.06787 1.000 47.75163 260 THR C O 1
ATOM 5292 N N . TRP C 1 281 ? 33.91342 -9.90931 19.74041 1.000 48.62678 261 TRP C N 1
ATOM 5293 C CA . TRP C 1 281 ? 35.13939 -9.20131 19.39040 1.000 41.39673 261 TRP C CA 1
ATOM 5294 C C . TRP C 1 281 ? 35.80285 -8.55929 20.60076 1.000 43.91429 261 TRP C C 1
ATOM 5295 O O . TRP C 1 281 ? 37.00667 -8.28570 20.55812 1.000 48.83741 261 TRP C O 1
ATOM 5306 N N . GLU C 1 282 ? 35.05176 -8.31803 21.67729 1.000 46.45065 262 GLU C N 1
ATOM 5307 C CA . GLU C 1 282 ? 35.66708 -7.86202 22.91884 1.000 49.64136 262 GLU C CA 1
ATOM 5308 C C . GLU C 1 282 ? 36.64340 -8.90382 23.45160 1.000 52.58733 262 GLU C C 1
ATOM 5309 O O . GLU C 1 282 ? 37.77063 -8.57711 23.84095 1.000 54.18785 262 GLU C O 1
ATOM 5315 N N . GLU C 1 283 ? 36.22555 -10.17199 23.46661 1.000 50.28899 263 GLU C N 1
ATOM 5316 C CA . GLU C 1 283 ? 37.11155 -11.24389 23.90888 1.000 50.52857 263 GLU C CA 1
ATOM 5317 C C . GLU C 1 283 ? 38.27961 -11.42826 22.94997 1.000 55.27651 263 GLU C C 1
ATOM 5318 O O . GLU C 1 283 ? 39.41051 -11.68213 23.38122 1.000 58.54002 263 GLU C O 1
ATOM 5324 N N . LEU C 1 284 ? 38.02364 -11.30512 21.64524 1.000 54.32193 264 LEU C N 1
ATOM 5325 C CA . LEU C 1 284 ? 39.04748 -11.61645 20.65340 1.000 45.38895 264 LEU C CA 1
ATOM 5326 C C . LEU C 1 284 ? 40.18113 -10.59864 20.67566 1.000 49.13262 264 LEU C C 1
ATOM 5327 O O . LEU C 1 284 ? 41.35556 -10.97268 20.58370 1.000 57.86920 264 LEU C O 1
ATOM 5332 N N . ILE C 1 285 ? 39.85715 -9.31003 20.80024 1.000 52.49288 265 ILE C N 1
ATOM 5333 C CA . ILE C 1 285 ? 40.90209 -8.29136 20.76892 1.000 56.13053 265 ILE C CA 1
ATOM 5334 C C . ILE C 1 285 ? 41.63889 -8.17197 22.09698 1.000 61.93110 265 ILE C C 1
ATOM 5335 O O . ILE C 1 285 ? 42.75615 -7.64112 22.12722 1.000 66.47766 265 ILE C O 1
ATOM 5340 N N . SER C 1 286 ? 41.05442 -8.64944 23.19279 1.000 61.35891 266 SER C N 1
ATOM 5341 C CA . SER C 1 286 ? 41.70980 -8.56898 24.48907 1.000 67.52123 266 SER C CA 1
ATOM 5342 C C . SER C 1 286 ? 42.66672 -9.73968 24.67884 1.000 75.56684 266 SER C C 1
ATOM 5343 O O . SER C 1 286 ? 42.50594 -10.80784 24.08121 1.000 76.85907 266 SER C O 1
ATOM 5346 N N . GLU C 1 287 ? 43.67418 -9.52642 25.52774 1.000 81.21609 267 GLU C N 1
ATOM 5347 C CA . GLU C 1 287 ? 44.69675 -10.52810 25.80393 1.000 83.32871 267 GLU C CA 1
ATOM 5348 C C . GLU C 1 287 ? 44.33767 -11.42703 26.98208 1.000 89.67818 267 GLU C C 1
ATOM 5349 O O . GLU C 1 287 ? 45.23630 -11.97099 27.63843 1.000 90.79547 267 GLU C O 1
ATOM 5355 N N . ASN C 1 288 ? 43.04925 -11.59784 27.26941 1.000 92.01519 268 ASN C N 1
ATOM 5356 C CA . ASN C 1 288 ? 42.61892 -12.45387 28.36317 1.000 92.80652 268 ASN C CA 1
ATOM 5357 C C . ASN C 1 288 ? 42.55465 -13.90971 27.90447 1.000 98.48756 268 ASN C C 1
ATOM 5358 O O . ASN C 1 288 ? 42.89672 -14.25231 26.76898 1.000 94.24192 268 ASN C O 1
ATOM 5363 N N . ASN C 1 289 ? 42.10781 -14.78037 28.80572 1.000 120.62189 269 ASN C N 1
ATOM 5364 C CA . ASN C 1 289 ? 41.99201 -16.20381 28.52205 1.000 122.42142 269 ASN C CA 1
ATOM 5365 C C . ASN C 1 289 ? 40.65598 -16.48195 27.84483 1.000 121.18367 269 ASN C C 1
ATOM 5366 O O . ASN C 1 289 ? 39.59993 -16.09596 28.35686 1.000 120.03505 269 ASN C O 1
ATOM 5371 N N . LEU C 1 290 ? 40.70711 -17.15189 26.69322 1.000 94.55978 270 LEU C N 1
ATOM 5372 C CA . LEU C 1 290 ? 39.50284 -17.48059 25.94384 1.000 82.60396 270 LEU C CA 1
ATOM 5373 C C . LEU C 1 290 ? 38.99138 -18.88824 26.21187 1.000 83.77886 270 LEU C C 1
ATOM 5374 O O . LEU C 1 290 ? 37.83623 -19.18176 25.88438 1.000 79.86789 270 LEU C O 1
ATOM 5379 N N . ASN C 1 291 ? 39.81547 -19.76078 26.79494 1.000 87.46100 271 ASN C N 1
ATOM 5380 C CA . ASN C 1 291 ? 39.37165 -21.10889 27.12520 1.000 86.82531 271 ASN C CA 1
ATOM 5381 C C . ASN C 1 291 ? 38.43931 -21.14241 28.32846 1.000 94.55142 271 ASN C C 1
ATOM 5382 O O . ASN C 1 291 ? 37.85933 -22.19653 28.61000 1.000 93.82454 271 ASN C O 1
ATOM 5387 N N . GLY C 1 292 ? 38.28281 -20.02700 29.03894 1.000 105.41568 272 GLY C N 1
ATOM 5388 C CA . GLY C 1 292 ? 37.39353 -19.97231 30.17961 1.000 112.79015 272 GLY C CA 1
ATOM 5389 C C . GLY C 1 292 ? 37.97869 -20.63303 31.41295 1.000 121.11566 272 GLY C C 1
ATOM 5390 O O . GLY C 1 292 ? 39.10121 -21.14180 31.42712 1.000 120.86304 272 GLY C O 1
ATOM 5391 N N . ASP C 1 293 ? 37.18310 -20.61560 32.47954 1.000 127.31285 273 ASP C N 1
ATOM 5392 C CA . ASP C 1 293 ? 37.56248 -21.23517 33.74741 1.000 128.52428 273 ASP C CA 1
ATOM 5393 C C . ASP C 1 293 ? 37.22999 -22.71977 33.67928 1.000 128.16840 273 ASP C C 1
ATOM 5394 O O . ASP C 1 293 ? 36.07854 -23.12203 33.86078 1.000 130.04239 273 ASP C O 1
ATOM 5399 N N . PHE C 1 294 ? 38.24089 -23.53859 33.41070 1.000 111.80076 274 PHE C N 1
ATOM 5400 C CA . PHE C 1 294 ? 38.09705 -24.98472 33.34577 1.000 100.49926 274 PHE C CA 1
ATOM 5401 C C . PHE C 1 294 ? 38.81106 -25.63853 34.52104 1.000 89.44598 274 PHE C C 1
ATOM 5402 O O . PHE C 1 294 ? 39.49083 -24.98376 35.31600 1.000 88.95285 274 PHE C O 1
ATOM 5410 N N . SER C 1 295 ? 38.64751 -26.95215 34.61821 1.000 87.49839 275 SER C N 1
ATOM 5411 C CA . SER C 1 295 ? 39.33501 -27.76936 35.60430 1.000 94.64372 275 SER C CA 1
ATOM 5412 C C . SER C 1 295 ? 40.39598 -28.61452 34.90783 1.000 92.10120 275 SER C C 1
ATOM 5413 O O . SER C 1 295 ? 40.51452 -28.62068 33.67964 1.000 86.26958 275 SER C O 1
ATOM 5416 N N . GLU C 1 296 ? 41.17346 -29.33974 35.71365 1.000 83.63163 276 GLU C N 1
ATOM 5417 C CA . GLU C 1 296 ? 42.24139 -30.16588 35.16151 1.000 80.05084 276 GLU C CA 1
ATOM 5418 C C . GLU C 1 296 ? 41.68927 -31.33726 34.36049 1.000 76.28320 276 GLU C C 1
ATOM 5419 O O . GLU C 1 296 ? 42.31549 -31.77028 33.38656 1.000 75.19350 276 GLU C O 1
ATOM 5425 N N . VAL C 1 297 ? 40.52402 -31.85860 34.75096 1.000 75.43518 277 VAL C N 1
ATOM 5426 C CA . VAL C 1 297 ? 39.95582 -33.01283 34.06296 1.000 71.81241 277 VAL C CA 1
ATOM 5427 C C . VAL C 1 297 ? 39.45413 -32.62981 32.67457 1.000 69.86360 277 VAL C C 1
ATOM 5428 O O . VAL C 1 297 ? 39.43643 -33.46456 31.76140 1.000 67.76794 277 VAL C O 1
ATOM 5432 N N . ASP C 1 298 ? 39.05092 -31.37296 32.48320 1.000 76.35694 278 ASP C N 1
ATOM 5433 C CA . ASP C 1 298 ? 38.54640 -30.91447 31.19599 1.000 69.30580 278 ASP C CA 1
ATOM 5434 C C . ASP C 1 298 ? 39.56701 -30.12225 30.39260 1.000 68.41966 278 ASP C C 1
ATOM 5435 O O . ASP C 1 298 ? 39.36129 -29.92223 29.19058 1.000 78.62990 278 ASP C O 1
ATOM 5440 N N . ALA C 1 299 ? 40.65184 -29.67236 31.01587 1.000 74.52964 279 ALA C N 1
ATOM 5441 C CA . ALA C 1 299 ? 41.63355 -28.86302 30.31081 1.000 68.13576 279 ALA C CA 1
ATOM 5442 C C . ALA C 1 299 ? 42.43316 -29.70445 29.32381 1.000 83.08569 279 ALA C C 1
ATOM 5443 O O . ALA C 1 299 ? 42.68913 -30.89368 29.54724 1.000 81.35320 279 ALA C O 1
ATOM 5445 N N . GLN C 1 300 ? 42.83105 -29.06812 28.23258 1.000 101.46385 280 GLN C N 1
ATOM 5446 C CA . GLN C 1 300 ? 43.54921 -29.72045 27.14263 1.000 101.73442 280 GLN C CA 1
ATOM 5447 C C . GLN C 1 300 ? 44.91992 -29.04857 26.99712 1.000 107.38751 280 GLN C C 1
ATOM 5448 O O . GLN C 1 300 ? 45.54274 -28.76492 28.02721 1.000 111.58180 280 GLN C O 1
ATOM 5454 N N . GLU C 1 301 ? 45.41404 -28.79559 25.79056 1.000 105.73589 281 GLU C N 1
ATOM 5455 C CA . GLU C 1 301 ? 46.67712 -28.08132 25.63750 1.000 106.06061 281 GLU C CA 1
ATOM 5456 C C . GLU C 1 301 ? 46.48625 -26.61188 25.99571 1.000 106.11810 281 GLU C C 1
ATOM 5457 O O . GLU C 1 301 ? 45.58520 -25.95563 25.46636 1.000 103.63399 281 GLU C O 1
ATOM 5463 N N . GLN C 1 302 ? 47.32541 -26.09211 26.89497 1.000 111.13323 282 GLN C N 1
ATOM 5464 C CA . GLN C 1 302 ? 47.24730 -24.67838 27.24078 1.000 118.17922 282 GLN C CA 1
ATOM 5465 C C . GLN C 1 302 ? 47.68956 -23.78158 26.09354 1.000 113.61008 282 GLN C C 1
ATOM 5466 O O . GLN C 1 302 ? 47.32453 -22.60197 26.07350 1.000 107.99398 282 GLN C O 1
ATOM 5472 N N . ASP C 1 303 ? 48.46632 -24.31089 25.14677 1.000 107.18608 283 ASP C N 1
ATOM 5473 C CA . ASP C 1 303 ? 48.82200 -23.58353 23.93608 1.000 103.56092 283 ASP C CA 1
ATOM 5474 C C . ASP C 1 303 ? 47.72934 -23.63376 22.87725 1.000 95.11817 283 ASP C C 1
ATOM 5475 O O . ASP C 1 303 ? 47.77757 -22.85146 21.92122 1.000 85.71550 283 ASP C O 1
ATOM 5480 N N . SER C 1 304 ? 46.75890 -24.53030 23.02049 1.000 90.91338 284 SER C N 1
ATOM 5481 C CA . SER C 1 304 ? 45.74467 -24.69903 21.99275 1.000 79.02778 284 SER C CA 1
ATOM 5482 C C . SER C 1 304 ? 44.76452 -23.52806 22.01367 1.000 71.44023 284 SER C C 1
ATOM 5483 O O . SER C 1 304 ? 44.43948 -23.00582 23.08530 1.000 65.34568 284 SER C O 1
ATOM 5486 N N . PRO C 1 305 ? 44.28315 -23.09154 20.85274 1.000 60.53175 285 PRO C N 1
ATOM 5487 C CA . PRO C 1 305 ? 43.25640 -22.04579 20.82148 1.000 51.65490 285 PRO C CA 1
ATOM 5488 C C . PRO C 1 305 ? 41.93201 -22.56365 21.36045 1.000 51.78797 285 PRO C C 1
ATOM 5489 O O . PRO C 1 305 ? 41.72568 -23.76241 21.55803 1.000 60.64998 285 PRO C O 1
ATOM 5493 N N . ALA C 1 306 ? 41.02022 -21.62557 21.59858 1.000 49.48879 286 ALA C N 1
ATOM 5494 C CA . ALA C 1 306 ? 39.70179 -21.96368 22.11399 1.000 42.63528 286 ALA C CA 1
ATOM 5495 C C . ALA C 1 306 ? 38.82650 -22.51740 20.99662 1.000 39.95693 286 ALA C C 1
ATOM 5496 O O . ALA C 1 306 ? 38.77484 -21.95612 19.89758 1.000 45.73050 286 ALA C O 1
ATOM 5498 N N . PHE C 1 307 ? 38.14334 -23.62292 21.27956 1.000 39.64823 287 PHE C N 1
ATOM 5499 C CA . PHE C 1 307 ? 37.21889 -24.25182 20.34456 1.000 37.81742 287 PHE C CA 1
ATOM 5500 C C . PHE C 1 307 ? 35.82337 -24.19627 20.94769 1.000 40.47342 287 PHE C C 1
ATOM 5501 O O . PHE C 1 307 ? 35.60671 -24.68575 22.06137 1.000 48.68286 287 PHE C O 1
ATOM 5509 N N . ARG C 1 308 ? 34.88266 -23.59844 20.21980 1.000 39.30236 288 ARG C N 1
ATOM 5510 C CA . ARG C 1 308 ? 33.51293 -23.44177 20.69402 1.000 35.65076 288 ARG C CA 1
ATOM 5511 C C . ARG C 1 308 ? 32.55387 -24.01366 19.66232 1.000 41.31180 288 ARG C C 1
ATOM 5512 O O . ARG C 1 308 ? 32.53548 -23.56694 18.51076 1.000 40.17519 288 ARG C O 1
ATOM 5520 N N . CYS C 1 309 ? 31.77186 -25.00243 20.07320 1.000 42.81416 289 CYS C N 1
ATOM 5521 C CA . CYS C 1 309 ? 30.64280 -25.51053 19.30991 1.000 37.93621 289 CYS C CA 1
ATOM 5522 C C . CYS C 1 309 ? 29.37079 -25.28746 20.12254 1.000 39.02898 289 CYS C C 1
ATOM 5523 O O . CYS C 1 309 ? 29.39693 -24.69771 21.20546 1.000 49.13187 289 CYS C O 1
ATOM 5526 N N . THR C 1 310 ? 28.24832 -25.76046 19.59541 1.000 41.99383 290 THR C N 1
ATOM 5527 C CA . THR C 1 310 ? 26.95823 -25.54802 20.23267 1.000 54.91054 290 THR C CA 1
ATOM 5528 C C . THR C 1 310 ? 26.49294 -26.80929 20.94921 1.000 59.53467 290 THR C C 1
ATOM 5529 O O . THR C 1 310 ? 26.82271 -27.93081 20.55521 1.000 58.49042 290 THR C O 1
ATOM 5533 N N . ASN C 1 311 ? 25.72425 -26.60895 22.01327 1.000 68.35223 291 ASN C N 1
ATOM 5534 C CA . ASN C 1 311 ? 25.10731 -27.69075 22.76368 1.000 69.30072 291 ASN C CA 1
ATOM 5535 C C . ASN C 1 311 ? 23.64583 -27.84355 22.35765 1.000 77.19191 291 ASN C C 1
ATOM 5536 O O . ASN C 1 311 ? 23.04061 -26.94094 21.77387 1.000 86.83307 291 ASN C O 1
ATOM 5541 N N . SER C 1 312 ? 23.08243 -29.01263 22.67521 1.000 74.19562 292 SER C N 1
ATOM 5542 C CA . SER C 1 312 ? 21.71081 -29.30616 22.27050 1.000 77.49140 292 SER C CA 1
ATOM 5543 C C . SER C 1 312 ? 20.71720 -28.33470 22.89402 1.000 92.26164 292 SER C C 1
ATOM 5544 O O . SER C 1 312 ? 19.65635 -28.07571 22.31356 1.000 86.40998 292 SER C O 1
ATOM 5547 N N . GLU C 1 313 ? 21.03855 -27.79120 24.06428 1.000 108.31431 293 GLU C N 1
ATOM 5548 C CA . GLU C 1 313 ? 20.18934 -26.80310 24.72015 1.000 106.72520 293 GLU C CA 1
ATOM 5549 C C . GLU C 1 313 ? 20.04716 -25.54389 23.87046 1.000 106.32492 293 GLU C C 1
ATOM 5550 O O . GLU C 1 313 ? 18.97680 -25.26538 23.32997 1.000 109.44416 293 GLU C O 1
ATOM 5556 N N . PRO C 1 320 ? 18.02847 -14.95602 13.23725 1.000 78.95628 300 PRO C N 1
ATOM 5557 C CA . PRO C 1 320 ? 19.27154 -14.33655 12.76252 1.000 77.08833 300 PRO C CA 1
ATOM 5558 C C . PRO C 1 320 ? 19.26663 -14.09921 11.25433 1.000 79.90712 300 PRO C C 1
ATOM 5559 O O . PRO C 1 320 ? 19.64631 -13.02007 10.79807 1.000 75.80887 300 PRO C O 1
ATOM 5563 N N . TYR C 1 321 ? 18.83963 -15.10595 10.49319 1.000 83.67150 301 TYR C N 1
ATOM 5564 C CA . TYR C 1 321 ? 18.71940 -15.00295 9.04523 1.000 81.98158 301 TYR C CA 1
ATOM 5565 C C . TYR C 1 321 ? 17.26646 -14.92770 8.59602 1.000 83.65578 301 TYR C C 1
ATOM 5566 O O . TYR C 1 321 ? 16.98387 -15.08449 7.40321 1.000 80.41198 301 TYR C O 1
ATOM 5575 N N . LEU C 1 322 ? 16.33922 -14.69586 9.52824 1.000 81.36040 302 LEU C N 1
ATOM 5576 C CA . LEU C 1 322 ? 14.92561 -14.61843 9.18020 1.000 71.04929 302 LEU C CA 1
ATOM 5577 C C . LEU C 1 322 ? 14.62258 -13.38954 8.33382 1.000 72.95758 302 LEU C C 1
ATOM 5578 O O . LEU C 1 322 ? 13.74625 -13.43771 7.46275 1.000 69.31601 302 LEU C O 1
ATOM 5583 N N . SER C 1 323 ? 15.33580 -12.28664 8.57001 1.000 75.59023 303 SER C N 1
ATOM 5584 C CA . SER C 1 323 ? 15.11798 -11.05832 7.81699 1.000 74.97860 303 SER C CA 1
ATOM 5585 C C . SER C 1 323 ? 15.58913 -11.15446 6.37240 1.000 71.51808 303 SER C C 1
ATOM 5586 O O . SER C 1 323 ? 15.29821 -10.24384 5.58908 1.000 71.36034 303 SER C O 1
ATOM 5589 N N . TYR C 1 324 ? 16.30818 -12.22043 6.00672 1.000 71.48808 304 TYR C N 1
ATOM 5590 C CA . TYR C 1 324 ? 16.76913 -12.37739 4.62945 1.000 63.93203 304 TYR C CA 1
ATOM 5591 C C . TYR C 1 324 ? 15.59857 -12.37049 3.65522 1.000 65.23030 304 TYR C C 1
ATOM 5592 O O . TYR C 1 324 ? 15.60679 -11.64037 2.65720 1.000 60.38846 304 TYR C O 1
ATOM 5601 N N . ARG C 1 325 ? 14.57885 -13.18132 3.93374 1.000 64.35977 305 ARG C N 1
ATOM 5602 C CA . ARG C 1 325 ? 13.42749 -13.34029 3.05927 1.000 54.32035 305 ARG C CA 1
ATOM 5603 C C . ARG C 1 325 ? 12.29315 -12.37567 3.39107 1.000 58.82420 305 ARG C C 1
ATOM 5604 O O . ARG C 1 325 ? 11.16275 -12.58485 2.93588 1.000 57.90552 305 ARG C O 1
ATOM 5612 N N . LEU C 1 326 ? 12.56539 -11.33227 4.17279 1.000 66.80091 306 LEU C N 1
ATOM 5613 C CA . LEU C 1 326 ? 11.56111 -10.35007 4.54471 1.000 66.36249 306 LEU C CA 1
ATOM 5614 C C . LEU C 1 326 ? 11.96066 -8.96641 4.04372 1.000 70.44335 306 LEU C C 1
ATOM 5615 O O . LEU C 1 326 ? 13.15299 -8.66831 3.91710 1.000 68.95216 306 LEU C O 1
ATOM 5620 N N . PRO C 1 327 ? 10.99032 -8.10519 3.74375 1.000 70.52097 307 PRO C N 1
ATOM 5621 C CA . PRO C 1 327 ? 11.31635 -6.76022 3.25524 1.000 65.48902 307 PRO C CA 1
ATOM 5622 C C . PRO C 1 327 ? 11.96063 -5.91437 4.34421 1.000 69.30615 307 PRO C C 1
ATOM 5623 O O . PRO C 1 327 ? 11.97423 -6.26059 5.52746 1.000 66.67901 307 PRO C O 1
ATOM 5627 N N . LYS C 1 328 ? 12.50398 -4.77173 3.91681 1.000 66.65822 308 LYS C N 1
ATOM 5628 C CA . LYS C 1 328 ? 13.11908 -3.84250 4.85686 1.000 62.33948 308 LYS C CA 1
ATOM 5629 C C . LYS C 1 328 ? 12.09216 -3.12310 5.72009 1.000 65.54456 308 LYS C C 1
ATOM 5630 O O . LYS C 1 328 ? 12.45959 -2.55936 6.75626 1.000 75.46435 308 LYS C O 1
ATOM 5636 N N . ASP C 1 329 ? 10.81976 -3.12727 5.31964 1.000 70.82185 309 ASP C N 1
ATOM 5637 C CA . ASP C 1 329 ? 9.78924 -2.47548 6.12097 1.000 75.08640 309 ASP C CA 1
ATOM 5638 C C . ASP C 1 329 ? 9.52669 -3.24745 7.40895 1.000 82.20266 309 ASP C C 1
ATOM 5639 O O . ASP C 1 329 ? 9.56709 -2.67558 8.50537 1.000 82.98055 309 ASP C O 1
ATOM 5644 N N . PHE C 1 330 ? 9.26089 -4.54767 7.29212 1.000 83.46866 310 PHE C N 1
ATOM 5645 C CA . PHE C 1 330 ? 8.99957 -5.41954 8.43786 1.000 94.13556 310 PHE C CA 1
ATOM 5646 C C . PHE C 1 330 ? 7.85054 -4.89237 9.29659 1.000 97.91676 310 PHE C C 1
ATOM 5647 O O . PHE C 1 330 ? 7.14769 -5.66081 9.95415 1.000 91.38731 310 PHE C O 1
ATOM 5655 N N . ALA C 1 339 ? 2.99469 -12.85732 9.36332 1.000 73.28102 319 ALA C N 1
ATOM 5656 C CA . ALA C 1 339 ? 2.07283 -13.79655 8.73594 1.000 84.43618 319 ALA C CA 1
ATOM 5657 C C . ALA C 1 339 ? 0.71209 -13.14595 8.50863 1.000 89.37431 319 ALA C C 1
ATOM 5658 O O . ALA C 1 339 ? 0.56253 -12.28435 7.64116 1.000 81.81991 319 ALA C O 1
ATOM 5660 N N . HIS C 1 340 ? -0.28158 -13.56669 9.29530 1.000 93.71334 320 HIS C N 1
ATOM 5661 C CA . HIS C 1 340 ? -1.60707 -12.96709 9.19104 1.000 90.87272 320 HIS C CA 1
ATOM 5662 C C . HIS C 1 340 ? -1.60449 -11.52233 9.67152 1.000 93.79271 320 HIS C C 1
ATOM 5663 O O . HIS C 1 340 ? -2.42294 -10.71595 9.21511 1.000 91.55314 320 HIS C O 1
ATOM 5670 N N . LYS C 1 341 ? -0.69585 -11.17833 10.58615 1.000 105.40638 321 LYS C N 1
ATOM 5671 C CA . LYS C 1 341 ? -0.63427 -9.81928 11.10878 1.000 105.85071 321 LYS C CA 1
ATOM 5672 C C . LYS C 1 341 ? 0.05263 -8.86555 10.13938 1.000 103.43078 321 LYS C C 1
ATOM 5673 O O . LYS C 1 341 ? -0.23919 -7.66440 10.14869 1.000 99.77654 321 LYS C O 1
ATOM 5679 N N . LEU C 1 342 ? 0.95971 -9.37546 9.30205 1.000 86.84340 322 LEU C N 1
ATOM 5680 C CA . LEU C 1 342 ? 1.63471 -8.52051 8.33041 1.000 77.74394 322 LEU C CA 1
ATOM 5681 C C . LEU C 1 342 ? 0.67043 -8.03452 7.25525 1.000 77.03108 322 LEU C C 1
ATOM 5682 O O . LEU C 1 342 ? 0.73487 -6.87390 6.83363 1.000 73.97426 322 LEU C O 1
ATOM 5687 N N . ILE C 1 343 ? -0.23231 -8.90502 6.80340 1.000 76.18059 323 ILE C N 1
ATOM 5688 C CA . ILE C 1 343 ? -1.16079 -8.53286 5.74153 1.000 75.31023 323 ILE C CA 1
ATOM 5689 C C . ILE C 1 343 ? -2.29681 -7.67676 6.28851 1.000 76.99433 323 ILE C C 1
ATOM 5690 O O . ILE C 1 343 ? -2.73422 -6.72073 5.63791 1.000 69.87429 323 ILE C O 1
ATOM 5695 N N . ASP C 1 344 ? -2.79290 -7.99882 7.48747 1.000 81.25689 324 ASP C N 1
ATOM 5696 C CA . ASP C 1 344 ? -3.75481 -7.11705 8.14155 1.000 81.02135 324 ASP C CA 1
ATOM 5697 C C . ASP C 1 344 ? -3.15698 -5.73941 8.38709 1.000 77.75597 324 ASP C C 1
ATOM 5698 O O . ASP C 1 344 ? -3.87856 -4.73539 8.37676 1.000 76.93988 324 ASP C O 1
ATOM 5703 N N . PHE C 1 345 ? -1.84247 -5.67540 8.60885 1.000 76.52903 325 PHE C N 1
ATOM 5704 C CA . PHE C 1 345 ? -1.15776 -4.39278 8.71215 1.000 81.66845 325 PHE C CA 1
ATOM 5705 C C . PHE C 1 345 ? -1.15545 -3.65151 7.38068 1.000 76.78702 325 PHE C C 1
ATOM 5706 O O . PHE C 1 345 ? -1.23070 -2.41781 7.36012 1.000 77.52964 325 PHE C O 1
ATOM 5714 N N . LEU C 1 346 ? -1.07997 -4.38117 6.26413 1.000 74.14327 326 LEU C N 1
ATOM 5715 C CA . LEU C 1 346 ? -1.11084 -3.73711 4.95416 1.000 71.24849 326 LEU C CA 1
ATOM 5716 C C . LEU C 1 346 ? -2.49800 -3.19397 4.63404 1.000 69.34867 326 LEU C C 1
ATOM 5717 O O . LEU C 1 346 ? -2.62567 -2.12238 4.03004 1.000 70.84355 326 LEU C O 1
ATOM 5722 N N . LYS C 1 347 ? -3.54882 -3.92209 5.02283 1.000 73.12187 327 LYS C N 1
ATOM 5723 C CA . LYS C 1 347 ? -4.90742 -3.45477 4.76638 1.000 70.61592 327 LYS C CA 1
ATOM 5724 C C . LYS C 1 347 ? -5.20406 -2.15926 5.50813 1.000 75.74775 327 LYS C C 1
ATOM 5725 O O . LYS C 1 347 ? -5.94871 -1.31105 5.00359 1.000 82.54757 327 LYS C O 1
ATOM 5731 N N . LEU C 1 348 ? -4.63432 -1.98833 6.70268 1.000 76.24315 328 LEU C N 1
ATOM 5732 C CA . LEU C 1 348 ? -4.91052 -0.79061 7.48795 1.000 78.06168 328 LEU C CA 1
ATOM 5733 C C . LEU C 1 348 ? -4.21302 0.43065 6.90220 1.000 80.86141 328 LEU C C 1
ATOM 5734 O O . LEU C 1 348 ? -4.76763 1.53557 6.91948 1.000 82.14364 328 LEU C O 1
ATOM 5739 N N . LYS C 1 349 ? -2.99997 0.25316 6.37388 1.000 84.15756 329 LYS C N 1
ATOM 5740 C CA . LYS C 1 349 ? -2.25207 1.38648 5.84208 1.000 77.90315 329 LYS C CA 1
ATOM 5741 C C . LYS C 1 349 ? -2.77443 1.84058 4.48586 1.000 72.25133 329 LYS C C 1
ATOM 5742 O O . LYS C 1 349 ? -2.60120 3.00940 4.12441 1.000 76.27006 329 LYS C O 1
ATOM 5748 N N . ARG C 1 350 ? -3.40912 0.94700 3.72386 1.000 70.59059 330 ARG C N 1
ATOM 5749 C CA . ARG C 1 350 ? -3.89442 1.33357 2.40308 1.000 73.83580 330 ARG C CA 1
ATOM 5750 C C . ARG C 1 350 ? -5.14405 2.19947 2.50414 1.000 85.37008 330 ARG C C 1
ATOM 5751 O O . ARG C 1 350 ? -5.33699 3.11637 1.69732 1.000 87.40997 330 ARG C O 1
ATOM 5759 N N . ASN C 1 351 ? -6.00172 1.92807 3.49055 1.000 93.38931 331 ASN C N 1
ATOM 5760 C CA . ASN C 1 351 ? -7.22237 2.71310 3.64414 1.000 97.14454 331 ASN C CA 1
ATOM 5761 C C . ASN C 1 351 ? -6.92399 4.10339 4.19160 1.000 96.70197 331 ASN C C 1
ATOM 5762 O O . ASN C 1 351 ? -7.55870 5.08418 3.78671 1.000 104.57897 331 ASN C O 1
ATOM 5767 N N . GLN C 1 352 ? -5.96423 4.21050 5.10804 1.000 92.86996 332 GLN C N 1
ATOM 5768 C CA . GLN C 1 352 ? -5.63018 5.47873 5.74126 1.000 98.89157 332 GLN C CA 1
ATOM 5769 C C . GLN C 1 352 ? -4.58404 6.27473 4.96931 1.000 96.49497 332 GLN C C 1
ATOM 5770 O O . GLN C 1 352 ? -4.14470 7.32364 5.45170 1.000 97.22663 332 GLN C O 1
ATOM 5776 N N . GLN C 1 353 ? -4.17366 5.80590 3.78988 1.000 89.74246 333 GLN C N 1
ATOM 5777 C CA . GLN C 1 353 ? -3.16723 6.52549 3.01487 1.000 90.44291 333 GLN C CA 1
ATOM 5778 C C . GLN C 1 353 ? -3.78983 7.67424 2.22884 1.000 100.00459 333 GLN C C 1
ATOM 5779 O O . GLN C 1 353 ? -3.38763 8.83324 2.37723 1.000 100.21876 333 GLN C O 1
ATOM 5785 N N . GLU C 1 354 ? -4.76954 7.36892 1.38474 1.000 105.62136 334 GLU C N 1
ATOM 5786 C CA . GLU C 1 354 ? -5.44495 8.39150 0.59465 1.000 106.89430 334 GLU C CA 1
ATOM 5787 C C . GLU C 1 354 ? -6.30657 9.28747 1.47804 1.000 103.10779 334 GLU C C 1
ATOM 5788 O O . GLU C 1 354 ? -5.91602 10.40594 1.81128 1.000 100.42252 334 GLU C O 1
ATOM 5794 N N . PRO D 2 4 ? -3.84941 -28.60251 -0.65210 1.000 60.73325 365 PRO D N 1
ATOM 5795 C CA . PRO D 2 4 ? -2.51417 -28.07424 -0.34983 1.000 62.48430 365 PRO D CA 1
ATOM 5796 C C . PRO D 2 4 ? -1.44534 -28.65485 -1.27020 1.000 65.79637 365 PRO D C 1
ATOM 5797 O O . PRO D 2 4 ? -0.74173 -29.58875 -0.88486 1.000 67.63757 365 PRO D O 1
ATOM 5801 N N . GLU D 2 5 ? -1.32883 -28.10219 -2.47228 1.000 59.34459 366 GLU D N 1
ATOM 5802 C CA . GLU D 2 5 ? -0.41238 -28.59945 -3.48597 1.000 52.06387 366 GLU D CA 1
ATOM 5803 C C . GLU D 2 5 ? 0.72349 -27.60937 -3.70698 1.000 51.63238 366 GLU D C 1
ATOM 5804 O O . GLU D 2 5 ? 0.69364 -26.46825 -3.23909 1.000 54.31650 366 GLU D O 1
ATOM 5810 N N . ILE D 2 6 ? 1.73195 -28.06656 -4.44016 1.000 52.68343 367 ILE D N 1
ATOM 5811 C CA . ILE D 2 6 ? 2.86095 -27.23085 -4.82895 1.000 51.84887 367 ILE D CA 1
ATOM 5812 C C . ILE D 2 6 ? 2.51582 -26.53164 -6.13610 1.000 49.97943 367 ILE D C 1
ATOM 5813 O O . ILE D 2 6 ? 2.14894 -27.18287 -7.12183 1.000 47.87703 367 ILE D O 1
ATOM 5818 N N . PHE D 2 7 ? 2.63009 -25.20659 -6.14648 1.000 45.21733 368 PHE D N 1
ATOM 5819 C CA . PHE D 2 7 ? 2.23345 -24.39077 -7.28431 1.000 38.20493 368 PHE D CA 1
ATOM 5820 C C . PHE D 2 7 ? 3.45699 -23.84640 -8.00856 1.000 39.06777 368 PHE D C 1
ATOM 5821 O O . PHE D 2 7 ? 4.44884 -23.46819 -7.37753 1.000 36.86616 368 PHE D O 1
ATOM 5829 N N . THR D 2 8 ? 3.37811 -23.81114 -9.33869 1.000 39.48803 369 THR D N 1
ATOM 5830 C CA . THR D 2 8 ? 4.40669 -23.19571 -10.16849 1.000 40.44805 369 THR D CA 1
ATOM 5831 C C . THR D 2 8 ? 3.99979 -21.82896 -10.69779 1.000 35.76020 369 THR D C 1
ATOM 5832 O O . THR D 2 8 ? 4.86993 -20.99653 -10.96931 1.000 33.41895 369 THR D O 1
ATOM 5836 N N . GLU D 2 9 ? 2.70140 -21.58802 -10.85824 1.000 40.29267 370 GLU D N 1
ATOM 5837 C CA . GLU D 2 9 ? 2.16559 -20.28123 -11.20307 1.000 38.28392 370 GLU D CA 1
ATOM 5838 C C . GLU D 2 9 ? 0.99353 -19.98140 -10.28056 1.000 36.49383 370 GLU D C 1
ATOM 5839 O O . GLU D 2 9 ? 0.40852 -20.88431 -9.67846 1.000 37.60745 370 GLU D O 1
ATOM 5845 N N . LEU D 2 10 ? 0.65204 -18.69959 -10.17224 1.000 39.41735 371 LEU D N 1
ATOM 5846 C CA . LEU D 2 10 ? -0.45385 -18.27423 -9.32775 1.000 38.61530 371 LEU D CA 1
ATOM 5847 C C . LEU D 2 10 ? -1.29528 -17.24144 -10.06105 1.000 39.30111 371 LEU D C 1
ATOM 5848 O O . LEU D 2 10 ? -0.79280 -16.48005 -10.89082 1.000 38.31599 371 LEU D O 1
ATOM 5853 N N . GLU D 2 11 ? -2.58650 -17.22977 -9.74270 1.000 38.76564 372 GLU D N 1
ATOM 5854 C CA . GLU D 2 11 ? -3.52236 -16.21596 -10.21075 1.000 35.38406 372 GLU D CA 1
ATOM 5855 C C . GLU D 2 11 ? -4.12933 -15.55734 -8.98150 1.000 39.39948 372 GLU D C 1
ATOM 5856 O O . GLU D 2 11 ? -4.79899 -16.22476 -8.18594 1.000 46.19704 372 GLU D O 1
ATOM 5862 N N . ILE D 2 12 ? -3.88623 -14.25610 -8.81835 1.000 35.06233 373 ILE D N 1
ATOM 5863 C CA . ILE D 2 12 ? -4.13958 -13.57971 -7.55447 1.000 42.30196 373 ILE D CA 1
ATOM 5864 C C . ILE D 2 12 ? -5.03819 -12.36757 -7.76190 1.000 44.29937 373 ILE D C 1
ATOM 5865 O O . ILE D 2 12 ? -5.18945 -11.85085 -8.87117 1.000 40.64204 373 ILE D O 1
ATOM 5870 N N . SER D 2 13 ? -5.63655 -11.91927 -6.65845 1.000 38.61413 374 SER D N 1
ATOM 5871 C CA . SER D 2 13 ? -6.35316 -10.64798 -6.57763 1.000 41.79749 374 SER D CA 1
ATOM 5872 C C . SER D 2 13 ? -5.50176 -9.71282 -5.72494 1.000 45.22991 374 SER D C 1
ATOM 5873 O O . SER D 2 13 ? -5.50368 -9.80996 -4.49480 1.000 57.61583 374 SER D O 1
ATOM 5876 N N . TYR D 2 14 ? -4.78055 -8.80704 -6.37534 1.000 39.97447 375 TYR D N 1
ATOM 5877 C CA . TYR D 2 14 ? -3.81846 -7.95197 -5.69713 1.000 44.89450 375 TYR D CA 1
ATOM 5878 C C . TYR D 2 14 ? -4.40849 -6.57660 -5.40165 1.000 45.33474 375 TYR D C 1
ATOM 5879 O O . TYR D 2 14 ? -5.33822 -6.11042 -6.06494 1.000 45.66657 375 TYR D O 1
ATOM 5888 N N . PHE D 2 15 ? -3.84546 -5.93075 -4.38173 1.000 44.91686 376 PHE D N 1
ATOM 5889 C CA . PHE D 2 15 ? -4.20707 -4.56833 -4.00587 1.000 45.05415 376 PHE D CA 1
ATOM 5890 C C . PHE D 2 15 ? -2.93458 -3.84165 -3.60546 1.000 47.38093 376 PHE D C 1
ATOM 5891 O O . PHE D 2 15 ? -2.28089 -4.22934 -2.63269 1.000 46.45854 376 PHE D O 1
ATOM 5899 N N . LEU D 2 16 ? -2.58526 -2.79712 -4.34928 1.000 43.99234 377 LEU D N 1
ATOM 5900 C CA . LEU D 2 16 ? -1.33688 -2.07809 -4.14726 1.000 45.60406 377 LEU D CA 1
ATOM 5901 C C . LEU D 2 16 ? -1.55182 -0.83907 -3.28659 1.000 48.97936 377 LEU D C 1
ATOM 5902 O O . LEU D 2 16 ? -2.59641 -0.18569 -3.35139 1.000 55.36157 377 LEU D O 1
ATOM 5907 N N . LEU D 2 17 ? -0.54362 -0.52214 -2.47784 1.000 47.48766 378 LEU D N 1
ATOM 5908 C CA . LEU D 2 17 ? -0.56305 0.70368 -1.69751 1.000 46.52719 378 LEU D CA 1
ATOM 5909 C C . LEU D 2 17 ? -0.49735 1.91975 -2.61693 1.000 46.51575 378 LEU D C 1
ATOM 5910 O O . LEU D 2 17 ? -0.10187 1.83413 -3.78287 1.000 45.11886 378 LEU D O 1
ATOM 5915 N N . ARG D 2 18 ? -0.89548 3.07012 -2.07439 1.000 50.14807 379 ARG D N 1
ATOM 5916 C CA . ARG D 2 18 ? -0.79286 4.30600 -2.83978 1.000 53.32758 379 ARG D CA 1
ATOM 5917 C C . ARG D 2 18 ? 0.64514 4.80584 -2.88409 1.000 53.91210 379 ARG D C 1
ATOM 5918 O O . ARG D 2 18 ? 1.13315 5.21031 -3.94564 1.000 50.15874 379 ARG D O 1
ATOM 5926 N N . ARG D 2 19 ? 1.33509 4.77982 -1.74511 1.000 49.39789 380 ARG D N 1
ATOM 5927 C CA . ARG D 2 19 ? 2.72517 5.19947 -1.65894 1.000 49.90903 380 ARG D CA 1
ATOM 5928 C C . ARG D 2 19 ? 3.47834 4.23241 -0.75754 1.000 51.23200 380 ARG D C 1
ATOM 5929 O O . ARG D 2 19 ? 2.88040 3.45738 -0.00755 1.000 49.98669 380 ARG D O 1
ATOM 5937 N N . LEU D 2 20 ? 4.80472 4.28325 -0.84258 1.000 51.99882 381 LEU D N 1
ATOM 5938 C CA . LEU D 2 20 ? 5.63754 3.41917 -0.01971 1.000 50.16201 381 LEU D CA 1
ATOM 5939 C C . LEU D 2 20 ? 5.54644 3.82300 1.44795 1.000 52.98427 381 LEU D C 1
ATOM 5940 O O . LEU D 2 20 ? 5.24720 4.97198 1.78455 1.000 58.43616 381 LEU D O 1
ATOM 5945 N N . LEU D 2 21 ? 5.80945 2.85810 2.32542 1.000 52.50339 382 LEU D N 1
ATOM 5946 C CA . LEU D 2 21 ? 5.74185 3.10739 3.75877 1.000 54.51400 382 LEU D CA 1
ATOM 5947 C C . LEU D 2 21 ? 6.90129 3.99428 4.19718 1.000 61.79463 382 LEU D C 1
ATOM 5948 O O . LEU D 2 21 ? 8.06928 3.67307 3.95749 1.000 61.25414 382 LEU D O 1
ATOM 5953 N N . GLY D 2 22 ? 6.57689 5.11130 4.84084 1.000 63.96634 383 GLY D N 1
ATOM 5954 C CA . GLY D 2 22 ? 7.58736 6.04323 5.30613 1.000 60.87990 383 GLY D CA 1
ATOM 5955 C C . GLY D 2 22 ? 7.11494 6.92157 6.44763 1.000 64.86248 383 GLY D C 1
ATOM 5956 O O . GLY D 2 22 ? 7.05178 6.48260 7.59572 1.000 61.94528 383 GLY D O 1
ATOM 5957 N N . LYS D 2 30 ? 6.74414 13.54825 1.31967 1.000 79.71422 391 LYS D N 1
ATOM 5958 C CA . LYS D 2 30 ? 6.10433 12.87750 0.19426 1.000 78.33333 391 LYS D CA 1
ATOM 5959 C C . LYS D 2 30 ? 6.78598 11.54855 -0.11452 1.000 72.78805 391 LYS D C 1
ATOM 5960 O O . LYS D 2 30 ? 7.85552 11.51533 -0.72420 1.000 68.82848 391 LYS D O 1
ATOM 5966 N N . ALA D 2 31 ? 6.16301 10.45436 0.31353 1.000 73.02602 392 ALA D N 1
ATOM 5967 C CA . ALA D 2 31 ? 6.69676 9.13232 0.02508 1.000 66.53855 392 ALA D CA 1
ATOM 5968 C C . ALA D 2 31 ? 6.53001 8.80206 -1.45349 1.000 58.77916 392 ALA D C 1
ATOM 5969 O O . ALA D 2 31 ? 5.63113 9.30909 -2.12966 1.000 69.71361 392 ALA D O 1
ATOM 5971 N N . ALA D 2 32 ? 7.41348 7.94255 -1.95348 1.000 51.12231 393 ALA D N 1
ATOM 5972 C CA . ALA D 2 32 ? 7.39256 7.58357 -3.36438 1.000 54.34291 393 ALA D CA 1
ATOM 5973 C C . ALA D 2 32 ? 6.10811 6.84361 -3.71562 1.000 55.01169 393 ALA D C 1
ATOM 5974 O O . ALA D 2 32 ? 5.66583 5.94916 -2.98884 1.000 50.95789 393 ALA D O 1
ATOM 5976 N N . LYS D 2 33 ? 5.50607 7.22757 -4.83742 1.000 45.75315 394 LYS D N 1
ATOM 5977 C CA . LYS D 2 33 ? 4.29277 6.56757 -5.29511 1.000 50.17077 394 LYS D CA 1
ATOM 5978 C C . LYS D 2 33 ? 4.60334 5.15202 -5.76563 1.000 48.17689 394 LYS D C 1
ATOM 5979 O O . LYS D 2 33 ? 5.64092 4.89708 -6.38377 1.000 48.27015 394 LYS D O 1
ATOM 5985 N N . VAL D 2 34 ? 3.69696 4.22720 -5.46300 1.000 45.92445 395 VAL D N 1
ATOM 5986 C CA . VAL D 2 34 ? 3.85942 2.82952 -5.84993 1.000 39.12086 395 VAL D CA 1
ATOM 5987 C C . VAL D 2 34 ? 3.42825 2.68600 -7.30598 1.000 37.31273 395 VAL D C 1
ATOM 5988 O O . VAL D 2 34 ? 2.25181 2.85457 -7.63421 1.000 38.84552 395 VAL D O 1
ATOM 5992 N N . GLN D 2 35 ? 4.38318 2.38189 -8.18156 1.000 43.45997 396 GLN D N 1
ATOM 5993 C CA . GLN D 2 35 ? 4.07483 2.17500 -9.58895 1.000 40.31334 396 GLN D CA 1
ATOM 5994 C C . GLN D 2 35 ? 3.19950 0.94152 -9.77246 1.000 38.49743 396 GLN D C 1
ATOM 5995 O O . GLN D 2 35 ? 3.20611 0.01811 -8.95480 1.000 33.92072 396 GLN D O 1
ATOM 6001 N N . LYS D 2 36 ? 2.43815 0.93552 -10.86256 1.000 41.24010 397 LYS D N 1
ATOM 6002 C CA . LYS D 2 36 ? 1.58162 -0.19770 -11.16083 1.000 40.70390 397 LYS D CA 1
ATOM 6003 C C . LYS D 2 36 ? 2.42383 -1.40318 -11.57248 1.000 39.92214 397 LYS D C 1
ATOM 6004 O O . LYS D 2 36 ? 3.61850 -1.29669 -11.86354 1.000 41.43876 397 LYS D O 1
ATOM 6010 N N . LEU D 2 37 ? 1.78518 -2.56913 -11.58165 1.000 42.38300 398 LEU D N 1
ATOM 6011 C CA . LEU D 2 37 ? 2.48403 -3.79105 -11.94938 1.000 42.38729 398 LEU D CA 1
ATOM 6012 C C . LEU D 2 37 ? 2.83825 -3.77504 -13.42949 1.000 42.44135 398 LEU D C 1
ATOM 6013 O O . LEU D 2 37 ? 2.03527 -3.37041 -14.27440 1.000 56.20584 398 LEU D O 1
ATOM 6018 N N . SER D 2 38 ? 4.05402 -4.21292 -13.73843 1.000 38.69337 399 SER D N 1
ATOM 6019 C CA . SER D 2 38 ? 4.53442 -4.30112 -15.10680 1.000 42.99087 399 SER D CA 1
ATOM 6020 C C . SER D 2 38 ? 4.95920 -5.73167 -15.40519 1.000 39.63020 399 SER D C 1
ATOM 6021 O O . SER D 2 38 ? 5.44443 -6.44887 -14.52554 1.000 40.09927 399 SER D O 1
ATOM 6024 N N . LYS D 2 39 ? 4.76512 -6.14305 -16.65394 1.000 38.09781 400 LYS D N 1
ATOM 6025 C CA . LYS D 2 39 ? 5.11900 -7.49606 -17.05490 1.000 32.74029 400 LYS D CA 1
ATOM 6026 C C . LYS D 2 39 ? 6.62940 -7.69183 -16.99664 1.000 32.46081 400 LYS D C 1
ATOM 6027 O O . LYS D 2 39 ? 7.40063 -6.78885 -17.33305 1.000 36.14015 400 LYS D O 1
ATOM 6033 N N . ASN D 2 40 ? 7.04049 -8.87767 -16.54094 1.000 32.05005 401 ASN D N 1
ATOM 6034 C CA . ASN D 2 40 ? 8.41944 -9.37831 -16.46777 1.000 31.69762 401 ASN D CA 1
ATOM 6035 C C . ASN D 2 40 ? 9.20490 -8.85212 -15.27346 1.000 32.20153 401 ASN D C 1
ATOM 6036 O O . ASN D 2 40 ? 10.41323 -9.12037 -15.18972 1.000 35.50155 401 ASN D O 1
ATOM 6041 N N . GLU D 2 41 ? 8.58497 -8.12526 -14.34962 1.000 27.74205 402 GLU D N 1
ATOM 6042 C CA . GLU D 2 41 ? 9.27065 -7.75031 -13.12215 1.000 30.07563 402 GLU D CA 1
ATOM 6043 C C . GLU D 2 41 ? 9.09868 -8.84925 -12.08028 1.000 26.68946 402 GLU D C 1
ATOM 6044 O O . GLU D 2 41 ? 8.08126 -9.54657 -12.04609 1.000 27.89869 402 GLU D O 1
ATOM 6050 N N . VAL D 2 42 ? 10.11627 -9.01080 -11.23809 1.000 28.51110 403 VAL D N 1
ATOM 6051 C CA . VAL D 2 42 ? 10.14752 -10.05687 -10.22221 1.000 25.05825 403 VAL D CA 1
ATOM 6052 C C . VAL D 2 42 ? 9.89370 -9.41907 -8.86522 1.000 25.68066 403 VAL D C 1
ATOM 6053 O O . VAL D 2 42 ? 10.57964 -8.46393 -8.48173 1.000 32.42075 403 VAL D O 1
ATOM 6057 N N . LEU D 2 43 ? 8.9144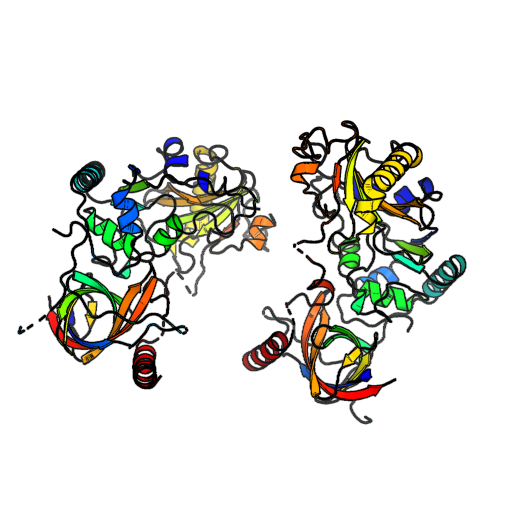4 -9.94901 -8.14099 1.000 27.57698 404 LEU D N 1
ATOM 6058 C CA . LEU D 2 43 ? 8.53176 -9.44042 -6.83502 1.000 26.55668 404 LEU D CA 1
ATOM 6059 C C . LEU D 2 43 ? 8.82724 -10.47366 -5.75531 1.000 29.89400 404 LEU D C 1
ATOM 6060 O O . LEU D 2 43 ? 8.91504 -11.67620 -6.01812 1.000 23.68740 404 LEU D O 1
ATOM 6065 N N . MET D 2 44 ? 8.99202 -9.98553 -4.52914 1.000 31.62706 405 MET D N 1
ATOM 6066 C CA . MET D 2 44 ? 9.13332 -10.84999 -3.36530 1.000 28.09630 405 MET D CA 1
ATOM 6067 C C . MET D 2 44 ? 7.74412 -11.21185 -2.85608 1.000 32.40017 405 MET D C 1
ATOM 6068 O O . MET D 2 44 ? 6.99032 -10.33602 -2.41640 1.000 36.47528 405 MET D O 1
ATOM 6073 N N . VAL D 2 45 ? 7.40801 -12.49619 -2.91535 1.000 33.76639 406 VAL D N 1
ATOM 6074 C CA . VAL D 2 45 ? 6.09198 -12.99031 -2.52885 1.000 34.44390 406 VAL D CA 1
ATOM 6075 C C . VAL D 2 45 ? 6.22902 -13.72400 -1.20247 1.000 34.09208 406 VAL D C 1
ATOM 6076 O O . VAL D 2 45 ? 6.91372 -14.75107 -1.12012 1.000 35.52696 406 VAL D O 1
ATOM 6080 N N . ASN D 2 46 ? 5.58098 -13.19665 -0.16592 1.000 35.04953 407 ASN D N 1
ATOM 6081 C CA . ASN D 2 46 ? 5.56170 -13.81510 1.15545 1.000 38.84340 407 ASN D CA 1
ATOM 6082 C C . ASN D 2 46 ? 4.26909 -14.61189 1.29394 1.000 38.53708 407 ASN D C 1
ATOM 6083 O O . ASN D 2 46 ? 3.17664 -14.03637 1.30734 1.000 37.85281 407 ASN D O 1
ATOM 6088 N N . ILE D 2 47 ? 4.39387 -15.93239 1.39604 1.000 38.06043 408 ILE D N 1
ATOM 6089 C CA . ILE D 2 47 ? 3.25198 -16.83389 1.51980 1.000 43.07243 408 ILE D CA 1
ATOM 6090 C C . ILE D 2 47 ? 3.37125 -17.51478 2.87645 1.000 52.34224 408 ILE D C 1
ATOM 6091 O O . ILE D 2 47 ? 4.09788 -18.50551 3.02321 1.000 51.70563 408 ILE D O 1
ATOM 6096 N N . GLY D 2 48 ? 2.65571 -16.99218 3.86976 1.000 54.83899 409 GLY D N 1
ATOM 6097 C CA . GLY D 2 48 ? 2.73122 -17.52154 5.21776 1.000 44.65885 409 GLY D CA 1
ATOM 6098 C C . GLY D 2 48 ? 4.11694 -17.39935 5.81512 1.000 48.04726 409 GLY D C 1
ATOM 6099 O O . GLY D 2 48 ? 4.60939 -16.29136 6.04554 1.000 56.47294 409 GLY D O 1
ATOM 6100 N N . SER D 2 49 ? 4.75728 -18.53853 6.07317 1.000 48.96761 410 SER D N 1
ATOM 6101 C CA . SER D 2 49 ? 6.11767 -18.57677 6.58941 1.000 54.21018 410 SER D CA 1
ATOM 6102 C C . SER D 2 49 ? 7.14347 -18.82316 5.49032 1.000 53.79900 410 SER D C 1
ATOM 6103 O O . SER D 2 49 ? 8.28331 -19.19620 5.78567 1.000 56.46627 410 SER D O 1
ATOM 6106 N N . LEU D 2 50 ? 6.76321 -18.61924 4.23234 1.000 55.55613 411 LEU D N 1
ATOM 6107 C CA . LEU D 2 50 ? 7.62854 -18.88003 3.09471 1.000 46.51394 411 LEU D CA 1
ATOM 6108 C C . LEU D 2 50 ? 7.80030 -17.61483 2.26632 1.000 43.25694 411 LEU D C 1
ATOM 6109 O O . LEU D 2 50 ? 7.01363 -16.66887 2.36207 1.000 45.14771 411 LEU D O 1
ATOM 6114 N N . SER D 2 51 ? 8.85002 -17.61159 1.44919 1.000 45.02236 412 SER D N 1
ATOM 6115 C CA . SER D 2 51 ? 9.11225 -16.52937 0.51502 1.000 33.63505 412 SER D CA 1
ATOM 6116 C C . SER D 2 51 ? 9.63844 -17.11886 -0.78287 1.000 32.98977 412 SER D C 1
ATOM 6117 O O . SER D 2 51 ? 10.29702 -18.16137 -0.78684 1.000 34.60016 412 SER D O 1
ATOM 6120 N N . THR D 2 52 ? 9.33698 -16.44362 -1.88473 1.000 36.24134 413 THR D N 1
ATOM 6121 C CA . THR D 2 52 ? 9.79154 -16.86303 -3.20433 1.000 31.30378 413 THR D CA 1
ATOM 6122 C C . THR D 2 52 ? 9.74985 -15.64604 -4.12078 1.000 29.26975 413 THR D C 1
ATOM 6123 O O . THR D 2 52 ? 9.47190 -14.52541 -3.68001 1.000 34.20913 413 THR D O 1
ATOM 6127 N N . GLY D 2 53 ? 10.03412 -15.86270 -5.39980 1.000 31.49910 414 GLY D N 1
ATOM 6128 C CA . GLY D 2 53 ? 9.95128 -14.82131 -6.40461 1.000 27.98690 414 GLY D CA 1
ATOM 6129 C C . GLY D 2 53 ? 8.72821 -15.02717 -7.27578 1.000 26.82734 414 GLY D C 1
ATOM 6130 O O . GLY D 2 53 ? 8.28555 -16.15684 -7.48939 1.000 27.61782 414 GLY D O 1
ATOM 6131 N N . GLY D 2 54 ? 8.17777 -13.92612 -7.77249 1.000 28.62626 415 GLY D N 1
ATOM 6132 C CA . GLY D 2 54 ? 7.03066 -13.99743 -8.65194 1.000 25.20339 415 GLY D CA 1
ATOM 6133 C C . GLY D 2 54 ? 7.17114 -13.09113 -9.85549 1.000 29.44190 415 GLY D C 1
ATOM 6134 O O . GLY D 2 54 ? 6.99404 -11.87448 -9.74300 1.000 30.64493 415 GLY D O 1
ATOM 6135 N N . ARG D 2 55 ? 7.49748 -13.66671 -11.01098 1.000 25.69996 416 ARG D N 1
ATOM 6136 C CA . ARG D 2 55 ? 7.62666 -12.88721 -12.23494 1.000 31.53797 416 ARG D CA 1
ATOM 6137 C C . ARG D 2 55 ? 6.24017 -12.57873 -12.78328 1.000 33.86320 416 ARG D C 1
ATOM 6138 O O . ARG D 2 55 ? 5.47627 -13.49437 -13.10675 1.000 34.58732 416 ARG D O 1
ATOM 6146 N N . VAL D 2 56 ? 5.91820 -11.29165 -12.88770 1.000 33.36712 417 VAL D N 1
ATOM 6147 C CA . VAL D 2 56 ? 4.61014 -10.87560 -13.37765 1.000 29.25154 417 VAL D CA 1
ATOM 6148 C C . VAL D 2 56 ? 4.48691 -11.25532 -14.84703 1.000 29.04465 417 VAL D C 1
ATOM 6149 O O . VAL D 2 56 ? 5.30947 -10.85333 -15.67798 1.000 31.93338 417 VAL D O 1
ATOM 6153 N N . SER D 2 57 ? 3.45488 -12.03565 -15.17416 1.000 31.59866 418 SER D N 1
ATOM 6154 C CA . SER D 2 57 ? 3.19964 -12.44398 -16.54765 1.000 37.11503 418 SER D CA 1
ATOM 6155 C C . SER D 2 57 ? 1.87327 -11.94384 -17.10335 1.000 30.00939 418 SER D C 1
ATOM 6156 O O . SER D 2 57 ? 1.67084 -12.01570 -18.32040 1.000 38.72122 418 SER D O 1
ATOM 6159 N N . ALA D 2 58 ? 0.97203 -11.44268 -16.26127 1.000 33.48205 419 ALA D N 1
ATOM 6160 C CA . ALA D 2 58 ? -0.30770 -10.91997 -16.71777 1.000 35.39607 419 ALA D CA 1
ATOM 6161 C C . ALA D 2 58 ? -0.86331 -9.99415 -15.64616 1.000 36.78573 419 ALA D C 1
ATOM 6162 O O . ALA D 2 58 ? -0.68986 -10.24836 -14.45258 1.000 37.30120 419 ALA D O 1
ATOM 6164 N N . VAL D 2 59 ? -1.52146 -8.92148 -16.08018 1.000 44.46898 420 VAL D N 1
ATOM 6165 C CA . VAL D 2 59 ? -2.06485 -7.90671 -15.18330 1.000 47.33858 420 VAL D CA 1
ATOM 6166 C C . VAL D 2 59 ? -3.42072 -7.46369 -15.71202 1.000 54.30652 420 VAL D C 1
ATOM 6167 O O . VAL D 2 59 ? -3.59784 -7.28624 -16.92095 1.000 57.87309 420 VAL D O 1
ATOM 6171 N N . LYS D 2 60 ? -4.37917 -7.29712 -14.80725 1.000 51.04751 421 LYS D N 1
ATOM 6172 C CA . LYS D 2 60 ? -5.63955 -6.63718 -15.12468 1.000 60.00903 421 LYS D CA 1
ATOM 6173 C C . LYS D 2 60 ? -5.87804 -5.57514 -14.05305 1.000 58.17039 421 LYS D C 1
ATOM 6174 O O . LYS D 2 60 ? -4.94265 -5.06926 -13.42016 1.000 62.89712 421 LYS D O 1
ATOM 6180 N N . ALA D 2 61 ? -7.14513 -5.21821 -13.84282 1.000 52.69648 422 ALA D N 1
ATOM 6181 C CA . ALA D 2 61 ? -7.49910 -4.19834 -12.86189 1.000 57.39433 422 ALA D CA 1
ATOM 6182 C C . ALA D 2 61 ? -7.00472 -4.58575 -11.47385 1.000 57.57752 422 ALA D C 1
ATOM 6183 O O . ALA D 2 61 ? -6.11889 -3.92985 -10.91602 1.000 54.51690 422 ALA D O 1
ATOM 6185 N N . ASP D 2 62 ? -7.56977 -5.65540 -10.91134 1.000 52.14350 423 ASP D N 1
ATOM 6186 C CA . ASP D 2 62 ? -7.12995 -6.17925 -9.62405 1.000 47.12463 423 ASP D CA 1
ATOM 6187 C C . ASP D 2 62 ? -6.79070 -7.66301 -9.70912 1.000 46.59311 423 ASP D C 1
ATOM 6188 O O . ASP D 2 62 ? -6.77673 -8.35005 -8.68455 1.000 47.00338 423 ASP D O 1
ATOM 6193 N N . LEU D 2 63 ? -6.52128 -8.16848 -10.90844 1.000 47.47123 424 LEU D N 1
ATOM 6194 C CA . LEU D 2 63 ? -6.15774 -9.55938 -11.12017 1.000 42.64434 424 LEU D CA 1
ATOM 6195 C C . LEU D 2 63 ? -4.76701 -9.63252 -11.73582 1.000 47.24053 424 LEU D C 1
ATOM 6196 O O . LEU D 2 63 ? -4.37352 -8.76444 -12.52130 1.000 49.84888 424 LEU D O 1
ATOM 6201 N N . GLY D 2 64 ? -4.02399 -10.67707 -11.37502 1.000 45.82815 425 GLY D N 1
ATOM 6202 C CA . GLY D 2 64 ? -2.67702 -10.84806 -11.88733 1.000 35.23579 425 GLY D CA 1
ATOM 6203 C C . GLY D 2 64 ? -2.25627 -12.30221 -11.89477 1.000 39.90515 425 GLY D C 1
ATOM 6204 O O . GLY D 2 64 ? -2.78604 -13.13306 -11.14869 1.000 39.68761 425 GLY D O 1
ATOM 6205 N N . LYS D 2 65 ? -1.28996 -12.60086 -12.76147 1.000 39.58150 426 LYS D N 1
ATOM 6206 C CA . LYS D 2 65 ? -0.65825 -13.91190 -12.83601 1.000 35.05395 426 LYS D CA 1
ATOM 6207 C C . LYS D 2 65 ? 0.84112 -13.74552 -12.64561 1.000 30.04384 426 LYS D C 1
ATOM 6208 O O . LYS D 2 65 ? 1.45558 -12.87516 -13.27133 1.000 32.22479 426 LYS D O 1
ATOM 6214 N N . ILE D 2 66 ? 1.42658 -14.57224 -11.78283 1.000 28.92697 427 ILE D N 1
ATOM 6215 C CA . ILE D 2 66 ? 2.86224 -14.55319 -11.53531 1.000 28.18136 427 ILE D CA 1
ATOM 6216 C C . ILE D 2 66 ? 3.40025 -15.97349 -11.63249 1.000 34.40283 427 ILE D C 1
ATOM 6217 O O . ILE D 2 66 ? 2.79442 -16.91842 -11.11428 1.000 31.40251 427 ILE D O 1
ATOM 6222 N N . VAL D 2 67 ? 4.53145 -16.12236 -12.31330 1.000 36.79920 428 VAL D N 1
ATOM 6223 C CA . VAL D 2 67 ? 5.22534 -17.40088 -12.40777 1.000 36.11408 428 VAL D CA 1
ATOM 6224 C C . VAL D 2 67 ? 6.27516 -17.44619 -11.30556 1.000 32.77470 428 VAL D C 1
ATOM 6225 O O . VAL D 2 67 ? 7.15797 -16.58356 -11.24075 1.000 33.10504 428 VAL D O 1
ATOM 6229 N N . LEU D 2 68 ? 6.17635 -18.44643 -10.43521 1.000 25.83517 429 LEU D N 1
ATOM 6230 C CA . LEU D 2 68 ? 7.06641 -18.52688 -9.28574 1.000 32.97535 429 LEU D CA 1
ATOM 6231 C C . LEU D 2 68 ? 8.46633 -18.93979 -9.72096 1.000 32.49939 429 LEU D C 1
ATOM 6232 O O . LEU D 2 68 ? 8.63445 -19.87149 -10.51431 1.000 31.45280 429 LEU D O 1
ATOM 6237 N N . THR D 2 69 ? 9.47534 -18.23580 -9.20357 1.000 27.65329 430 THR D N 1
ATOM 6238 C CA . THR D 2 69 ? 10.85320 -18.64146 -9.45435 1.000 29.79556 430 THR D CA 1
ATOM 6239 C C . THR D 2 69 ? 11.20694 -19.90315 -8.67901 1.000 31.50809 430 THR D C 1
ATOM 6240 O O . THR D 2 69 ? 12.03678 -20.69801 -9.13343 1.000 36.73067 430 THR D O 1
ATOM 6244 N N . ASN D 2 70 ? 10.59252 -20.10060 -7.51480 1.000 31.20570 431 ASN D N 1
ATOM 6245 C CA . ASN D 2 70 ? 10.75363 -21.31899 -6.72959 1.000 31.90091 431 ASN D CA 1
ATOM 6246 C C . ASN D 2 70 ? 9.36041 -21.81241 -6.36414 1.000 31.88233 431 ASN D C 1
ATOM 6247 O O . ASN D 2 70 ? 8.60588 -21.08093 -5.69040 1.000 30.96065 431 ASN D O 1
ATOM 6252 N N . PRO D 2 71 ? 8.96562 -23.01227 -6.78932 1.000 37.78588 432 PRO D N 1
ATOM 6253 C CA . PRO D 2 71 ? 7.61742 -23.50123 -6.47296 1.000 37.05795 432 PRO D CA 1
ATOM 6254 C C . PRO D 2 71 ? 7.38660 -23.59348 -4.97134 1.000 36.42321 432 PRO D C 1
ATOM 6255 O O . PRO D 2 71 ? 8.26251 -24.00981 -4.21053 1.000 35.92189 432 PRO D O 1
ATOM 6259 N N . VAL D 2 72 ? 6.18586 -23.19967 -4.55251 1.000 46.18714 433 VAL D N 1
ATOM 6260 C CA . VAL D 2 72 ? 5.82120 -23.10594 -3.14454 1.000 45.49530 433 VAL D CA 1
ATOM 6261 C C . VAL D 2 72 ? 4.54374 -23.89957 -2.91291 1.000 40.98230 433 VAL D C 1
ATOM 6262 O O . VAL D 2 72 ? 3.59844 -23.81810 -3.70471 1.000 48.70036 433 VAL D O 1
ATOM 6266 N N . CYS D 2 73 ? 4.52000 -24.67319 -1.82978 1.000 44.51810 434 CYS D N 1
ATOM 6267 C CA . CYS D 2 73 ? 3.33851 -25.44176 -1.45155 1.000 53.51055 434 CYS D CA 1
ATOM 6268 C C . CYS D 2 73 ? 2.37510 -24.52831 -0.70274 1.000 55.76971 434 CYS D C 1
ATOM 6269 O O . CYS D 2 73 ? 2.67389 -24.07313 0.40632 1.000 59.51292 434 CYS D O 1
ATOM 6272 N N . THR D 2 74 ? 1.22331 -24.25744 -1.30405 1.000 55.10863 435 THR D N 1
ATOM 6273 C CA . THR D 2 74 ? 0.21303 -23.40618 -0.68673 1.000 52.84495 435 THR D CA 1
ATOM 6274 C C . THR D 2 74 ? -1.15815 -23.89228 -1.14810 1.000 49.03137 435 THR D C 1
ATOM 6275 O O . THR D 2 74 ? -1.29959 -25.02203 -1.62730 1.000 55.72623 435 THR D O 1
ATOM 6279 N N . GLU D 2 75 ? -2.17204 -23.04110 -1.00606 1.000 48.26144 436 GLU D N 1
ATOM 6280 C CA . GLU D 2 75 ? -3.53587 -23.42417 -1.33751 1.000 47.33957 436 GLU D CA 1
ATOM 6281 C C . GLU D 2 75 ? -4.30122 -22.20580 -1.83271 1.000 48.48271 436 GLU D C 1
ATOM 6282 O O . GLU D 2 75 ? -3.90582 -21.06012 -1.60113 1.000 49.41776 436 GLU D O 1
ATOM 6288 N N . VAL D 2 76 ? -5.41024 -22.47310 -2.52463 1.000 50.19082 437 VAL D N 1
ATOM 6289 C CA . VAL D 2 76 ? -6.26504 -21.40418 -3.02547 1.000 51.84353 437 VAL D CA 1
ATOM 6290 C C . VAL D 2 76 ? -6.92171 -20.68333 -1.85619 1.000 49.14217 437 VAL D C 1
ATOM 6291 O O . VAL D 2 76 ? -7.41211 -21.31204 -0.90838 1.000 51.81789 437 VAL D O 1
ATOM 6295 N N . GLY D 2 77 ? -6.92479 -19.35212 -1.91258 1.000 48.01004 438 GLY D N 1
ATOM 6296 C CA . GLY D 2 77 ? -7.53292 -18.52792 -0.89631 1.000 49.76254 438 GLY D CA 1
ATOM 6297 C C . GLY D 2 77 ? -6.56322 -17.93576 0.10516 1.000 48.97918 438 GLY D C 1
ATOM 6298 O O . GLY D 2 77 ? -6.93358 -17.00053 0.82314 1.000 50.05951 438 GLY D O 1
ATOM 6299 N N . GLU D 2 78 ? -5.33932 -18.45179 0.17500 1.000 47.39405 439 GLU D N 1
ATOM 6300 C CA . GLU D 2 78 ? -4.36215 -17.92298 1.11535 1.000 46.88849 439 GLU D CA 1
ATOM 6301 C C . GLU D 2 78 ? -3.85131 -16.56765 0.64342 1.000 44.56233 439 GLU D C 1
ATOM 6302 O O . GLU D 2 78 ? -3.59674 -16.35986 -0.54582 1.000 42.44104 439 GLU D O 1
ATOM 6308 N N . LYS D 2 79 ? -3.70564 -15.64095 1.58475 1.000 41.53461 440 LYS D N 1
ATOM 6309 C CA . LYS D 2 79 ? -3.25468 -14.29891 1.25544 1.000 47.32684 440 LYS D CA 1
ATOM 6310 C C . LYS D 2 79 ? -1.73189 -14.23928 1.19145 1.000 45.51480 440 LYS D C 1
ATOM 6311 O O . LYS D 2 79 ? -1.02667 -14.97869 1.88454 1.000 43.91303 440 LYS D O 1
ATOM 6317 N N . ILE D 2 80 ? -1.22737 -13.34453 0.34026 1.000 43.73996 441 ILE D N 1
ATOM 6318 C CA . ILE D 2 80 ? 0.20224 -13.19142 0.11197 1.000 40.70628 441 ILE D CA 1
ATOM 6319 C C . ILE D 2 80 ? 0.57235 -11.72020 0.24346 1.000 35.06440 441 ILE D C 1
ATOM 6320 O O . ILE D 2 80 ? -0.27055 -10.82846 0.13127 1.000 41.44496 441 ILE D O 1
ATOM 6325 N N . ALA D 2 81 ? 1.85650 -11.47602 0.48463 1.000 35.91572 442 ALA D N 1
ATOM 6326 C CA . ALA D 2 81 ? 2.40858 -10.13076 0.54464 1.000 34.31316 442 ALA D CA 1
ATOM 6327 C C . ALA D 2 81 ? 3.35217 -9.91822 -0.63029 1.000 29.92502 442 ALA D C 1
ATOM 6328 O O . ALA D 2 81 ? 4.14606 -10.80152 -0.96718 1.000 36.71274 442 ALA D O 1
ATOM 6330 N N . LEU D 2 82 ? 3.26054 -8.74775 -1.25362 1.000 31.91765 443 LEU D N 1
ATOM 6331 C CA . LEU D 2 82 ? 4.04608 -8.42271 -2.43483 1.000 34.28162 443 LEU D CA 1
ATOM 6332 C C . LEU D 2 82 ? 5.04073 -7.31562 -2.11463 1.000 31.15874 443 LEU D C 1
ATOM 6333 O O . LEU D 2 82 ? 4.70503 -6.34472 -1.42960 1.000 28.75788 443 LEU D O 1
ATOM 6338 N N . SER D 2 83 ? 6.26529 -7.46664 -2.61589 1.000 32.26267 444 SER D N 1
ATOM 6339 C CA . SER D 2 83 ? 7.31858 -6.48561 -2.40301 1.000 30.59267 444 SER D CA 1
ATOM 6340 C C . SER D 2 83 ? 8.08934 -6.27248 -3.69656 1.000 33.45713 444 SER D C 1
ATOM 6341 O O . SER D 2 83 ? 8.33239 -7.21897 -4.45044 1.000 27.46360 444 SER D O 1
ATOM 6344 N N . ARG D 2 84 ? 8.47504 -5.02518 -3.94059 1.000 31.26085 445 ARG D N 1
ATOM 6345 C CA . ARG D 2 84 ? 9.19108 -4.63267 -5.14230 1.000 25.98064 445 ARG D CA 1
ATOM 6346 C C . ARG D 2 84 ? 10.59115 -4.15605 -4.77722 1.000 29.55461 445 ARG D C 1
ATOM 6347 O O . ARG D 2 84 ? 10.81883 -3.61898 -3.68955 1.000 31.46334 445 ARG D O 1
ATOM 6355 N N . ARG D 2 85 ? 11.53185 -4.36997 -5.69341 1.000 27.03131 446 ARG D N 1
ATOM 6356 C CA . ARG D 2 85 ? 12.90685 -3.91830 -5.51169 1.000 30.26397 446 ARG D CA 1
ATOM 6357 C C . ARG D 2 85 ? 12.96921 -2.42406 -5.80753 1.000 33.24651 446 ARG D C 1
ATOM 6358 O O . ARG D 2 85 ? 12.86413 -2.00852 -6.96524 1.000 29.96815 446 ARG D O 1
ATOM 6366 N N . VAL D 2 86 ? 13.12985 -1.61373 -4.76472 1.000 38.60612 447 VAL D N 1
ATOM 6367 C CA . VAL D 2 86 ? 13.15270 -0.15938 -4.88254 1.000 39.09581 447 VAL D CA 1
ATOM 6368 C C . VAL D 2 86 ? 14.45891 0.34355 -4.28510 1.000 43.20578 447 VAL D C 1
ATOM 6369 O O . VAL D 2 86 ? 14.69134 0.19699 -3.07792 1.000 44.66201 447 VAL D O 1
ATOM 6373 N N . GLU D 2 87 ? 15.30105 0.94324 -5.12738 1.000 34.59899 448 GLU D N 1
ATOM 6374 C CA . GLU D 2 87 ? 16.61107 1.45168 -4.72056 1.000 40.96364 448 GLU D CA 1
ATOM 6375 C C . GLU D 2 87 ? 17.42551 0.36601 -4.02082 1.000 39.88321 448 GLU D C 1
ATOM 6376 O O . GLU D 2 87 ? 18.01722 0.57953 -2.95985 1.000 39.56064 448 GLU D O 1
ATOM 6382 N N . LYS D 2 88 ? 17.43636 -0.82021 -4.63156 1.000 36.18463 449 LYS D N 1
ATOM 6383 C CA . LYS D 2 88 ? 18.20784 -1.96343 -4.14181 1.000 34.30291 449 LYS D CA 1
ATOM 6384 C C . LYS D 2 88 ? 17.76720 -2.38263 -2.73826 1.000 37.97324 449 LYS D C 1
ATOM 6385 O O . LYS D 2 88 ? 18.57978 -2.78983 -1.90544 1.000 38.71284 449 LYS D O 1
ATOM 6391 N N . HIS D 2 89 ? 16.46352 -2.28954 -2.47913 1.000 38.87713 450 HIS D N 1
ATOM 6392 C CA . HIS D 2 89 ? 15.86649 -2.75791 -1.23689 1.000 32.92751 450 HIS D CA 1
ATOM 6393 C C . HIS D 2 89 ? 14.48114 -3.31283 -1.53061 1.000 32.31535 450 HIS D C 1
ATOM 6394 O O . HIS D 2 89 ? 13.77638 -2.82268 -2.41603 1.000 36.17036 450 HIS D O 1
ATOM 6401 N N . TRP D 2 90 ? 14.09546 -4.34221 -0.78077 1.000 37.91977 451 TRP D N 1
ATOM 6402 C CA . TRP D 2 90 ? 12.75613 -4.90664 -0.89874 1.000 33.85517 451 TRP D CA 1
ATOM 6403 C C . TRP D 2 90 ? 11.77759 -4.05333 -0.10062 1.000 37.31922 451 TRP D C 1
ATOM 6404 O O . TRP D 2 90 ? 11.94197 -3.87931 1.11173 1.000 38.83547 451 TRP D O 1
ATOM 6415 N N . ARG D 2 91 ? 10.75999 -3.52617 -0.77834 1.000 35.88721 452 ARG D N 1
ATOM 6416 C CA . ARG D 2 91 ? 9.79441 -2.61848 -0.17421 1.000 39.18327 452 ARG D CA 1
ATOM 6417 C C . ARG D 2 91 ? 8.38896 -3.14915 -0.40642 1.000 35.37002 452 ARG D C 1
ATOM 6418 O O . ARG D 2 91 ? 8.03587 -3.49791 -1.53674 1.000 39.40464 452 ARG D O 1
ATOM 6426 N N . LEU D 2 92 ? 7.59361 -3.20755 0.66101 1.000 37.55812 453 LEU D N 1
ATOM 6427 C CA . LEU D 2 92 ? 6.21001 -3.65202 0.54619 1.000 36.62003 453 LEU D CA 1
ATOM 6428 C C . LEU D 2 92 ? 5.40921 -2.69348 -0.32617 1.000 39.63134 453 LEU D C 1
ATOM 6429 O O . LEU D 2 92 ? 5.45272 -1.47425 -0.13468 1.000 41.73198 453 LEU D O 1
ATOM 6434 N N . ILE D 2 93 ? 4.67571 -3.24982 -1.28708 1.000 30.87594 454 ILE D N 1
ATOM 6435 C CA . ILE D 2 93 ? 3.81558 -2.45212 -2.15051 1.000 35.57805 454 ILE D CA 1
ATOM 6436 C C . ILE D 2 93 ? 2.35090 -2.85690 -2.06915 1.000 39.59790 454 ILE D C 1
ATOM 6437 O O . ILE D 2 93 ? 1.48714 -2.08689 -2.52164 1.000 43.22039 454 ILE D O 1
ATOM 6442 N N . GLY D 2 94 ? 2.02607 -4.02063 -1.51656 1.000 39.32357 455 GLY D N 1
ATOM 6443 C CA . GLY D 2 94 ? 0.63683 -4.42227 -1.41091 1.000 35.08393 455 GLY D CA 1
ATOM 6444 C C . GLY D 2 94 ? 0.52377 -5.86979 -0.97886 1.000 35.37425 455 GLY D C 1
ATOM 6445 O O . GLY D 2 94 ? 1.48357 -6.46023 -0.48133 1.000 38.37569 45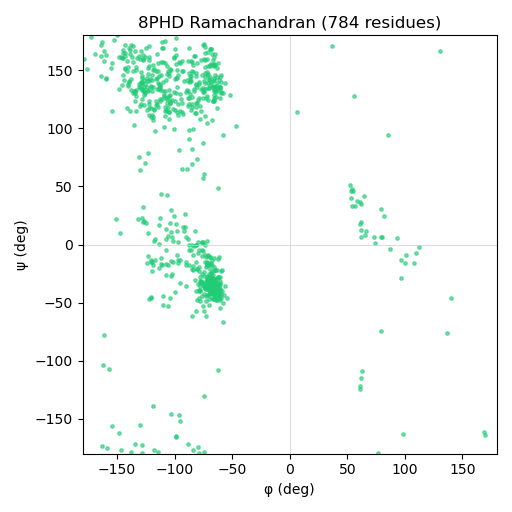5 GLY D O 1
ATOM 6446 N N . TRP D 2 95 ? -0.67014 -6.42524 -1.17506 1.000 41.31810 456 TRP D N 1
ATOM 6447 C CA . TRP D 2 95 ? -0.95288 -7.80935 -0.82967 1.000 42.41091 456 TRP D CA 1
ATOM 6448 C C . TRP D 2 95 ? -1.91518 -8.38706 -1.85776 1.000 47.90163 456 TRP D C 1
ATOM 6449 O O . TRP D 2 95 ? -2.51165 -7.66337 -2.65995 1.000 47.38476 456 TRP D O 1
ATOM 6460 N N . GLY D 2 96 ? -2.06531 -9.70983 -1.82597 1.000 47.32695 457 GLY D N 1
ATOM 6461 C CA . GLY D 2 96 ? -2.93803 -10.39792 -2.75206 1.000 41.90998 457 GLY D CA 1
ATOM 6462 C C . GLY D 2 96 ? -3.57538 -11.60858 -2.10520 1.000 41.37895 457 GLY D C 1
ATOM 6463 O O . GLY D 2 96 ? -3.38770 -11.87824 -0.91730 1.000 41.22642 457 GLY D O 1
ATOM 6464 N N . GLN D 2 97 ? -4.34374 -12.34125 -2.90796 1.000 37.07229 458 GLN D N 1
ATOM 6465 C CA . GLN D 2 97 ? -4.99473 -13.56106 -2.44976 1.000 38.25617 458 GLN D CA 1
ATOM 6466 C C . GLN D 2 97 ? -5.09647 -14.52495 -3.62046 1.000 41.16763 458 GLN D C 1
ATOM 6467 O O . GLN D 2 97 ? -5.49775 -14.12777 -4.71791 1.000 41.36985 458 GLN D O 1
ATOM 6473 N N . ILE D 2 98 ? -4.73938 -15.78633 -3.37911 1.000 41.19805 459 ILE D N 1
ATOM 6474 C CA . ILE D 2 98 ? -4.66144 -16.76901 -4.45320 1.000 40.34439 459 ILE D CA 1
ATOM 6475 C C . ILE D 2 98 ? -6.06231 -17.15955 -4.90415 1.000 48.17461 459 ILE D C 1
ATOM 6476 O O . ILE D 2 98 ? -6.90327 -17.57221 -4.09389 1.000 44.78369 459 ILE D O 1
ATOM 6481 N N . ARG D 2 99 ? -6.31760 -17.03345 -6.20642 1.000 37.50081 460 ARG D N 1
ATOM 6482 C CA . ARG D 2 99 ? -7.54234 -17.52717 -6.82502 1.000 38.00429 460 ARG D CA 1
ATOM 6483 C C . ARG D 2 99 ? -7.34783 -18.86933 -7.51303 1.000 42.71680 460 ARG D C 1
ATOM 6484 O O . ARG D 2 99 ? -8.21136 -19.74601 -7.41438 1.000 50.13023 460 ARG D O 1
ATOM 6492 N N . ARG D 2 100 ? -6.22702 -19.04334 -8.20724 1.000 40.82740 461 ARG D N 1
ATOM 6493 C CA . ARG D 2 100 ? -5.96619 -20.23498 -8.99836 1.000 46.02238 461 ARG D CA 1
ATOM 6494 C C . ARG D 2 100 ? -4.45839 -20.43236 -9.07081 1.000 46.16255 461 ARG D C 1
ATOM 6495 O O . ARG D 2 100 ? -3.68191 -19.60909 -8.57886 1.000 48.64008 461 ARG D O 1
ATOM 6503 N N . GLY D 2 101 ? -4.04366 -21.52569 -9.69479 1.000 56.65361 462 GLY D N 1
ATOM 6504 C CA . GLY D 2 101 ? -2.62774 -21.78260 -9.85852 1.000 56.00847 462 GLY D CA 1
ATOM 6505 C C . GLY D 2 101 ? -2.39306 -23.06937 -10.61827 1.000 54.78125 462 GLY D C 1
ATOM 6506 O O . GLY D 2 101 ? -3.26659 -23.93940 -10.70187 1.000 58.48854 462 GLY D O 1
ATOM 6507 N N . VAL D 2 102 ? -1.18765 -23.16988 -11.17410 1.000 49.47263 463 VAL D N 1
ATOM 6508 C CA . VAL D 2 102 ? -0.72779 -24.36143 -11.87834 1.000 48.57466 463 VAL D CA 1
ATOM 6509 C C . VAL D 2 102 ? 0.12346 -25.18323 -10.92333 1.000 47.83522 463 VAL D C 1
ATOM 6510 O O . VAL D 2 102 ? 0.97029 -24.63860 -10.20442 1.000 47.10632 463 VAL D O 1
ATOM 6514 N N . THR D 2 103 ? -0.09595 -26.49312 -10.91243 1.000 47.92134 464 THR D N 1
ATOM 6515 C CA . THR D 2 103 ? 0.55769 -27.39438 -9.97533 1.000 53.29346 464 THR D CA 1
ATOM 6516 C C . THR D 2 103 ? 1.48950 -28.34955 -10.71573 1.000 60.56632 464 THR D C 1
ATOM 6517 O O . THR D 2 103 ? 1.64157 -28.29299 -11.93943 1.000 63.53744 464 THR D O 1
ATOM 6521 N N . ILE D 2 104 ? 2.12008 -29.23419 -9.94811 1.000 65.13246 465 ILE D N 1
ATOM 6522 C CA . ILE D 2 104 ? 2.98649 -30.27137 -10.49769 1.000 63.45058 465 ILE D CA 1
ATOM 6523 C C . ILE D 2 104 ? 2.71481 -31.59817 -9.79594 1.000 69.94847 465 ILE D C 1
ATOM 6524 O O . ILE D 2 104 ? 3.57922 -32.13905 -9.10506 1.000 77.30459 465 ILE D O 1
#

InterPro domains:
  IPR009772 Cell division cycle protein 123 [PF07065] (14-314)
  IPR009772 Cell division cycle protein 123 [PIRSF007807] (1-335)
  IPR009772 Cell division cycle protein 123 [PTHR15323] (1-334)

Radius of gyration: 33.52 Å; Cα contacts (8 Å, |Δi|>4): 1535; chains: 4; bounding box: 76×75×88 Å